Protein AF-0000000080867853 (afdb_homodimer)

pLDDT: mean 93.8, std 9.46, range [28.44, 98.94]

Structure (mmCIF, N/CA/C/O backbone):
data_AF-0000000080867853-model_v1
#
loop_
_entity.id
_entity.type
_entity.pdbx_description
1 polymer 'Uncharacterized protein'
#
loop_
_atom_site.group_PDB
_atom_site.id
_atom_site.type_symbol
_atom_site.label_atom_id
_atom_site.label_alt_id
_atom_site.label_comp_id
_atom_site.label_asym_id
_atom_site.label_entity_id
_atom_site.label_seq_id
_atom_site.pdbx_PDB_ins_code
_atom_site.Cartn_x
_atom_site.Cartn_y
_atom_site.Cartn_z
_atom_site.occupancy
_atom_site.B_iso_or_equiv
_atom_site.auth_seq_id
_atom_site.auth_comp_id
_atom_site.auth_asym_id
_atom_site.auth_atom_id
_atom_site.pdbx_PDB_model_num
ATOM 1 N N . MET A 1 1 ? -7.555 -0.456 -36.875 1 28.44 1 MET A N 1
ATOM 2 C CA . MET A 1 1 ? -8.031 -1.056 -35.625 1 28.44 1 MET A CA 1
ATOM 3 C C . MET A 1 1 ? -8.984 -2.209 -35.906 1 28.44 1 MET A C 1
ATOM 5 O O . MET A 1 1 ? -10.133 -1.988 -36.312 1 28.44 1 MET A O 1
ATOM 9 N N . SER A 1 2 ? -8.445 -3.26 -36.438 1 34.44 2 SER A N 1
ATOM 10 C CA . SER A 1 2 ? -9.359 -4.312 -36.844 1 34.44 2 SER A CA 1
ATOM 11 C C . SER A 1 2 ? -10.375 -4.637 -35.75 1 34.44 2 SER A C 1
ATOM 13 O O . SER A 1 2 ? -10 -4.891 -34.625 1 34.44 2 SER A O 1
ATOM 15 N N . GLU A 1 3 ? -11.438 -4.09 -35.719 1 41.84 3 GLU A N 1
ATOM 16 C CA . GLU A 1 3 ? -12.648 -4.43 -34.969 1 41.84 3 GLU A CA 1
ATOM 17 C C . GLU A 1 3 ? -12.828 -5.941 -34.875 1 41.84 3 GLU A C 1
ATOM 19 O O . GLU A 1 3 ? -13.406 -6.555 -35.781 1 41.84 3 GLU A O 1
ATOM 24 N N . GLU A 1 4 ? -11.781 -6.727 -34.75 1 46.28 4 GLU A N 1
ATOM 25 C CA . GLU A 1 4 ? -11.977 -8.172 -34.781 1 46.28 4 GLU A CA 1
ATOM 26 C C . GLU A 1 4 ? -13.109 -8.602 -33.875 1 46.28 4 GLU A C 1
ATOM 28 O O . GLU A 1 4 ? -13.094 -8.312 -32.656 1 46.28 4 GLU A O 1
ATOM 33 N N . SER A 1 5 ? -14.242 -8.789 -34.469 1 59.56 5 SER A N 1
ATOM 34 C CA . SER A 1 5 ? -15.578 -9.25 -34.094 1 59.56 5 SER A CA 1
ATOM 35 C C . SER A 1 5 ? -15.516 -10.578 -33.344 1 59.56 5 SER A C 1
ATOM 37 O O . SER A 1 5 ? -14.977 -11.562 -33.844 1 59.56 5 SER A O 1
ATOM 39 N N . HIS A 1 6 ? -15.414 -10.516 -32 1 72.38 6 HIS A N 1
ATOM 40 C CA . HIS A 1 6 ? -15.602 -11.727 -31.203 1 72.38 6 HIS A CA 1
ATOM 41 C C . HIS A 1 6 ? -16.812 -12.523 -31.703 1 72.38 6 HIS A C 1
ATOM 43 O O . HIS A 1 6 ? -17.875 -11.953 -31.953 1 72.38 6 HIS A O 1
ATOM 49 N N . LYS A 1 7 ? -16.641 -13.688 -32.031 1 72.12 7 LYS A N 1
ATOM 50 C CA . LYS A 1 7 ? -17.703 -14.531 -32.594 1 72.12 7 LYS A CA 1
ATOM 51 C C . LYS A 1 7 ? -18.828 -14.734 -31.594 1 72.12 7 LYS A C 1
ATOM 53 O O . LYS A 1 7 ? -20 -14.742 -31.953 1 72.12 7 LYS A O 1
ATOM 58 N N . ASP A 1 8 ? -18.469 -14.711 -30.375 1 89.38 8 ASP A N 1
ATOM 59 C CA . ASP A 1 8 ? -19.453 -14.867 -29.312 1 89.38 8 ASP A CA 1
ATOM 60 C C . ASP A 1 8 ? -20.047 -13.516 -28.891 1 89.38 8 ASP A C 1
ATOM 62 O O . ASP A 1 8 ? -19.297 -12.609 -28.516 1 89.38 8 ASP A O 1
ATOM 66 N N . PRO A 1 9 ? -21.391 -13.312 -29.047 1 93.88 9 PRO A N 1
ATOM 67 C CA . PRO A 1 9 ? -22.047 -12.031 -28.766 1 93.88 9 PRO A CA 1
ATOM 68 C C . PRO A 1 9 ? -21.766 -11.523 -27.344 1 93.88 9 PRO A C 1
ATOM 70 O O . PRO A 1 9 ? -21.609 -10.32 -27.141 1 93.88 9 PRO A O 1
ATOM 73 N N . ALA A 1 10 ? -21.828 -12.453 -26.359 1 95.5 10 ALA A N 1
ATOM 74 C CA . ALA A 1 10 ? -21.547 -12.055 -24.984 1 95.5 10 ALA A CA 1
ATOM 75 C C . ALA A 1 10 ? -20.156 -11.477 -24.844 1 95.5 10 ALA A C 1
ATOM 77 O O . ALA A 1 10 ? -19.953 -10.477 -24.156 1 95.5 10 ALA A O 1
ATOM 78 N N . THR A 1 11 ? -19.188 -12.031 -25.484 1 96.5 11 THR A N 1
ATOM 79 C CA . THR A 1 11 ? -17.812 -11.555 -25.469 1 96.5 11 THR A CA 1
ATOM 80 C C . THR A 1 11 ? -17.703 -10.203 -26.172 1 96.5 11 THR A C 1
ATOM 82 O O . THR A 1 11 ? -17 -9.305 -25.703 1 96.5 11 THR A O 1
ATOM 85 N N . ALA A 1 12 ? -18.344 -10.086 -27.281 1 96.12 12 ALA A N 1
ATOM 86 C CA . ALA A 1 12 ? -18.328 -8.82 -28.031 1 96.12 12 ALA A CA 1
ATOM 87 C C . ALA A 1 12 ? -18.922 -7.691 -27.188 1 96.12 12 ALA A C 1
ATOM 89 O O . ALA A 1 12 ? -18.375 -6.582 -27.156 1 96.12 12 ALA A O 1
ATOM 90 N N . ALA A 1 13 ? -20.078 -8.016 -26.547 1 97.12 13 ALA A N 1
ATOM 91 C CA . ALA A 1 13 ? -20.719 -7.027 -25.688 1 97.12 13 ALA A CA 1
ATOM 92 C C . ALA A 1 13 ? -19.797 -6.625 -24.547 1 97.12 13 ALA A C 1
ATOM 94 O O . ALA A 1 13 ? -19.703 -5.445 -24.203 1 97.12 13 ALA A O 1
ATOM 95 N N . ALA A 1 14 ? -19.141 -7.582 -23.891 1 97.69 14 ALA A N 1
ATOM 96 C CA . ALA A 1 14 ? -18.188 -7.32 -22.812 1 97.69 14 ALA A CA 1
ATOM 97 C C . ALA A 1 14 ? -17.047 -6.434 -23.281 1 97.69 14 ALA A C 1
ATOM 99 O O . ALA A 1 14 ? -16.688 -5.453 -22.625 1 97.69 14 ALA A O 1
ATOM 100 N N . ALA A 1 15 ? -16.516 -6.742 -24.422 1 97 15 ALA A N 1
ATOM 101 C CA . ALA A 1 15 ? -15.398 -5.98 -24.984 1 97 15 ALA A CA 1
ATOM 102 C C . ALA A 1 15 ? -15.781 -4.52 -25.188 1 97 15 ALA A C 1
ATOM 104 O O . ALA A 1 15 ? -15.023 -3.613 -24.844 1 97 15 ALA A O 1
ATOM 105 N N . ALA A 1 16 ? -16.922 -4.32 -25.781 1 97.12 16 ALA A N 1
ATOM 106 C CA . ALA A 1 16 ? -17.391 -2.969 -26.078 1 97.12 16 ALA A CA 1
ATOM 107 C C . ALA A 1 16 ? -17.609 -2.178 -24.781 1 97.12 16 ALA A C 1
ATOM 109 O O . ALA A 1 16 ? -17.203 -1.018 -24.688 1 97.12 16 ALA A O 1
ATOM 110 N N . SER A 1 17 ? -18.266 -2.812 -23.828 1 97.88 17 SER A N 1
ATOM 111 C CA . SER A 1 17 ? -18.547 -2.16 -22.562 1 97.88 17 SER A CA 1
ATOM 112 C C . SER A 1 17 ? -17.266 -1.803 -21.828 1 97.88 17 SER A C 1
ATOM 114 O O . SER A 1 17 ? -17.125 -0.694 -21.297 1 97.88 17 SER A O 1
ATOM 116 N N . LEU A 1 18 ? -16.344 -2.689 -21.766 1 98.5 18 LEU A N 1
ATOM 117 C CA . LEU A 1 18 ? -15.078 -2.486 -21.062 1 98.5 18 LEU A CA 1
ATOM 118 C C . LEU A 1 18 ? -14.258 -1.398 -21.75 1 98.5 18 LEU A C 1
ATOM 120 O O . LEU A 1 18 ? -13.672 -0.544 -21.078 1 98.5 18 LEU A O 1
ATOM 124 N N . ARG A 1 19 ? -14.227 -1.404 -23.031 1 98 19 ARG A N 1
ATOM 125 C CA . ARG A 1 19 ? -13.508 -0.368 -23.766 1 98 19 ARG A CA 1
ATOM 126 C C . ARG A 1 19 ? -14.117 1.007 -23.516 1 98 19 ARG A C 1
ATOM 128 O O . ARG A 1 19 ? -13.391 1.991 -23.359 1 98 19 ARG A O 1
ATOM 135 N N . GLY A 1 20 ? -15.453 1.024 -23.562 1 98.31 20 GLY A N 1
ATOM 136 C CA . GLY A 1 20 ? -16.125 2.27 -23.234 1 98.31 20 GLY A CA 1
ATOM 137 C C . GLY A 1 20 ? -15.781 2.795 -21.844 1 98.31 20 GLY A C 1
ATOM 138 O O . GLY A 1 20 ? -15.508 3.986 -21.688 1 98.31 20 GLY A O 1
ATOM 139 N N . ALA A 1 21 ? -15.789 1.924 -20.844 1 98.69 21 ALA A N 1
ATOM 140 C CA . ALA A 1 21 ? -15.445 2.301 -19.469 1 98.69 21 ALA A CA 1
ATOM 141 C C . ALA A 1 21 ? -14.008 2.799 -19.375 1 98.69 21 ALA A C 1
ATOM 143 O O . ALA A 1 21 ? -13.727 3.771 -18.672 1 98.69 21 ALA A O 1
ATOM 144 N N . TRP A 1 22 ? -13.102 2.133 -20.094 1 98.62 22 TRP A N 1
ATOM 145 C CA . TRP A 1 22 ? -11.695 2.531 -20.125 1 98.62 22 TRP A CA 1
ATOM 146 C C . TRP A 1 22 ? -11.539 3.93 -20.703 1 98.62 22 TRP A C 1
ATOM 148 O O . TRP A 1 22 ? -10.797 4.754 -20.172 1 98.62 22 TRP A O 1
ATOM 158 N N . ASN A 1 23 ? -12.203 4.16 -21.781 1 98.25 23 ASN A N 1
ATOM 159 C CA . ASN A 1 23 ? -12.148 5.477 -22.406 1 98.25 23 ASN A CA 1
ATOM 160 C C . ASN A 1 23 ? -12.672 6.566 -21.484 1 98.25 23 ASN A C 1
ATOM 162 O O . ASN A 1 23 ? -12.102 7.656 -21.422 1 98.25 23 ASN A O 1
ATOM 166 N N . ASP A 1 24 ? -13.742 6.27 -20.828 1 98.5 24 ASP A N 1
ATOM 167 C CA . ASP A 1 24 ? -14.297 7.219 -19.859 1 98.5 24 ASP A CA 1
ATOM 168 C C . ASP A 1 24 ? -13.305 7.504 -18.734 1 98.5 24 ASP A C 1
ATOM 170 O O . ASP A 1 24 ? -13.164 8.648 -18.297 1 98.5 24 ASP A O 1
ATOM 174 N N . LEU A 1 25 ? -12.703 6.473 -18.266 1 98.69 25 LEU A N 1
ATOM 175 C CA . LEU A 1 25 ? -11.672 6.617 -17.234 1 98.69 25 LEU A CA 1
ATOM 176 C C . LEU A 1 25 ? -10.562 7.559 -17.703 1 98.69 25 LEU A C 1
ATOM 178 O O . LEU A 1 25 ? -10.18 8.477 -16.984 1 98.69 25 LEU A O 1
ATOM 182 N N . LEU A 1 26 ? -10.07 7.402 -18.922 1 98.12 26 LEU A N 1
ATOM 183 C CA . LEU A 1 26 ? -9 8.242 -19.453 1 98.12 26 LEU A CA 1
ATOM 184 C C . LEU A 1 26 ? -9.461 9.688 -19.594 1 98.12 26 LEU A C 1
ATOM 186 O O . LEU A 1 26 ? -8.688 10.617 -19.359 1 98.12 26 LEU A O 1
ATOM 190 N N . THR A 1 27 ? -10.688 9.812 -20.016 1 98.06 27 THR A N 1
ATOM 191 C CA . THR A 1 27 ? -11.25 11.156 -20.125 1 98.06 27 THR A CA 1
ATOM 192 C C . THR A 1 27 ? -11.258 11.859 -18.766 1 98.06 27 THR A C 1
ATOM 194 O O . THR A 1 27 ? -10.836 13.016 -18.672 1 98.06 27 THR A O 1
ATOM 197 N N . GLN A 1 28 ? -11.703 11.164 -17.766 1 98.31 28 GLN A N 1
ATOM 198 C CA . GLN A 1 28 ? -11.758 11.727 -16.422 1 98.31 28 GLN A CA 1
ATOM 199 C C . GLN A 1 28 ? -10.352 12.031 -15.898 1 98.31 28 GLN A C 1
ATOM 201 O O . GLN A 1 28 ? -10.141 13.031 -15.211 1 98.31 28 GLN A O 1
ATOM 206 N N . LEU A 1 29 ? -9.398 11.211 -16.234 1 98.56 29 LEU A N 1
ATOM 207 C CA . LEU A 1 29 ? -8.016 11.484 -15.867 1 98.56 29 LEU A CA 1
ATOM 208 C C . LEU A 1 29 ? -7.504 12.75 -16.531 1 98.56 29 LEU A C 1
ATOM 210 O O . LEU A 1 29 ? -6.781 13.539 -15.914 1 98.56 29 LEU A O 1
ATOM 214 N N . GLY A 1 30 ? -7.852 12.891 -17.781 1 97.56 30 GLY A N 1
ATOM 215 C CA . GLY A 1 30 ? -7.516 14.125 -18.484 1 97.56 30 GLY A CA 1
ATOM 216 C C . GLY A 1 30 ? -8.102 15.359 -17.828 1 97.56 30 GLY A C 1
ATOM 217 O O . GLY A 1 30 ? -7.43 16.391 -17.719 1 97.56 30 GLY A O 1
ATOM 218 N N . GLU A 1 31 ? -9.297 15.227 -17.359 1 98.12 31 GLU A N 1
ATOM 219 C CA . GLU A 1 31 ? -9.953 16.344 -16.688 1 98.12 31 GLU A CA 1
ATOM 220 C C . GLU A 1 31 ? -9.266 16.656 -15.359 1 98.12 31 GLU A C 1
ATOM 222 O O . GLU A 1 31 ? -9.141 17.828 -14.984 1 98.12 31 GLU A O 1
ATOM 227 N N . ALA A 1 32 ? -8.898 15.633 -14.672 1 98.5 32 ALA A N 1
ATOM 228 C CA . ALA A 1 32 ? -8.141 15.836 -13.445 1 98.5 32 ALA A CA 1
ATOM 229 C C . ALA A 1 32 ? -6.836 16.578 -13.719 1 98.5 32 ALA A C 1
ATOM 231 O O . ALA A 1 32 ? -6.5 17.531 -13.023 1 98.5 32 ALA A O 1
ATOM 232 N N . ARG A 1 33 ? -6.129 16.141 -14.719 1 98.25 33 ARG A N 1
ATOM 233 C CA . ARG A 1 33 ? -4.863 16.766 -15.094 1 98.25 33 ARG A CA 1
ATOM 234 C C . ARG A 1 33 ? -5.07 18.219 -15.508 1 98.25 33 ARG A C 1
ATOM 236 O O . ARG A 1 33 ? -4.262 19.078 -15.18 1 98.25 33 ARG A O 1
ATOM 243 N N . ASN A 1 34 ? -6.133 18.516 -16.25 1 97.81 34 ASN A N 1
ATOM 244 C CA . ASN A 1 34 ? -6.434 19.891 -16.672 1 97.81 34 ASN A CA 1
ATOM 245 C C . ASN A 1 34 ? -6.551 20.828 -15.469 1 97.81 34 ASN A C 1
ATOM 247 O O . ASN A 1 34 ? -6.191 22 -15.57 1 97.81 34 ASN A O 1
ATOM 251 N N . ALA A 1 35 ? -6.961 20.297 -14.398 1 97.88 35 ALA A N 1
ATOM 252 C CA . ALA A 1 35 ? -7.172 21.109 -13.203 1 97.88 35 ALA A CA 1
ATOM 253 C C . ALA A 1 35 ? -5.844 21.516 -12.578 1 97.88 35 ALA A C 1
ATOM 255 O O . ALA A 1 35 ? -5.805 22.359 -11.68 1 97.88 35 ALA A O 1
ATOM 256 N N . ILE A 1 36 ? -4.773 20.984 -13.062 1 97.5 36 ILE A N 1
ATOM 257 C CA . ILE A 1 36 ? -3.443 21.328 -12.578 1 97.5 36 ILE A CA 1
ATOM 258 C C . ILE A 1 36 ? -2.932 22.562 -13.336 1 97.5 36 ILE A C 1
ATOM 260 O O . ILE A 1 36 ? -2.26 23.422 -12.758 1 97.5 36 ILE A O 1
ATOM 264 N N . ASP A 1 37 ? -3.312 22.625 -14.562 1 93.56 37 ASP A N 1
ATOM 265 C CA . ASP A 1 37 ? -2.721 23.625 -15.453 1 93.56 37 ASP A CA 1
ATOM 266 C C . ASP A 1 37 ? -3.666 24.797 -15.664 1 93.56 37 ASP A C 1
ATOM 268 O O . ASP A 1 37 ? -3.242 25.875 -16.094 1 93.56 37 ASP A O 1
ATOM 272 N N . ASP A 1 38 ? -4.922 24.656 -15.391 1 93.06 38 ASP A N 1
ATOM 273 C CA . ASP A 1 38 ? -5.93 25.656 -15.734 1 93.06 38 ASP A CA 1
ATOM 274 C C . ASP A 1 38 ? -6.305 26.5 -14.523 1 93.06 38 ASP A C 1
ATOM 276 O O . ASP A 1 38 ? -7.035 26.047 -13.641 1 93.06 38 ASP A O 1
ATOM 280 N N . PRO A 1 39 ? -5.91 27.75 -14.5 1 90.06 39 PRO A N 1
ATOM 281 C CA . PRO A 1 39 ? -6.242 28.594 -13.359 1 90.06 39 PRO A CA 1
ATOM 282 C C . PRO A 1 39 ? -7.75 28.75 -13.148 1 90.06 39 PRO A C 1
ATOM 284 O O . PRO A 1 39 ? -8.195 29.031 -12.031 1 90.06 39 PRO A O 1
ATOM 287 N N . GLU A 1 40 ? -8.555 28.484 -14.18 1 93.12 40 GLU A N 1
ATOM 288 C CA . GLU A 1 40 ? -10.008 28.609 -14.07 1 93.12 40 GLU A CA 1
ATOM 289 C C . GLU A 1 40 ? -10.602 27.469 -13.25 1 93.12 40 GLU A C 1
ATOM 291 O O . GLU A 1 40 ? -11.758 27.531 -12.836 1 93.12 40 GLU A O 1
ATOM 296 N N . LEU A 1 41 ? -9.797 26.484 -13.039 1 95.69 41 LEU A N 1
ATOM 297 C CA . LEU A 1 41 ? -10.219 25.359 -12.219 1 95.69 41 LEU A CA 1
ATOM 298 C C . LEU A 1 41 ? -9.547 25.391 -10.852 1 95.69 41 LEU A C 1
ATOM 300 O O . LEU A 1 41 ? -9.312 24.344 -10.25 1 95.69 41 LEU A O 1
ATOM 304 N N . TRP A 1 42 ? -9.195 26.594 -10.414 1 94.69 42 TRP A N 1
ATOM 305 C CA . TRP A 1 42 ? -8.773 26.922 -9.055 1 94.69 42 TRP A CA 1
ATOM 306 C C . TRP A 1 42 ? -7.406 26.328 -8.742 1 94.69 42 TRP A C 1
ATOM 308 O O . TRP A 1 42 ? -7.148 25.922 -7.609 1 94.69 42 TRP A O 1
ATOM 318 N N . ALA A 1 43 ? -6.598 26.141 -9.75 1 95.62 43 ALA A N 1
ATOM 319 C CA . ALA A 1 43 ? -5.234 25.672 -9.508 1 95.62 43 ALA A CA 1
ATOM 320 C C . ALA A 1 43 ? -4.43 26.719 -8.734 1 95.62 43 ALA A C 1
ATOM 322 O O . ALA A 1 43 ? -4.652 27.922 -8.891 1 95.62 43 ALA A O 1
ATOM 323 N N . PRO A 1 44 ? -3.518 26.203 -7.82 1 95.88 44 PRO A N 1
ATOM 324 C CA . PRO A 1 44 ? -2.609 27.172 -7.199 1 95.88 44 PRO A CA 1
ATOM 325 C C . PRO A 1 44 ? -1.73 27.891 -8.219 1 95.88 44 PRO A C 1
ATOM 327 O O . PRO A 1 44 ? -1.577 27.422 -9.352 1 95.88 44 PRO A O 1
ATOM 330 N N . PRO A 1 45 ? -1.158 29.094 -7.773 1 93.88 45 PRO A N 1
ATOM 331 C CA . PRO A 1 45 ? -0.268 29.812 -8.695 1 93.88 45 PRO A CA 1
ATOM 332 C C . PRO A 1 45 ? 0.854 28.922 -9.234 1 93.88 45 PRO A C 1
ATOM 334 O O . PRO A 1 45 ? 1.495 28.203 -8.469 1 93.88 45 PRO A O 1
ATOM 337 N N . ALA A 1 46 ? 1.106 29.078 -10.516 1 95.38 46 ALA A N 1
ATOM 338 C CA . ALA A 1 46 ? 2.027 28.172 -11.203 1 95.38 46 ALA A CA 1
ATOM 339 C C . ALA A 1 46 ? 3.479 28.562 -10.945 1 95.38 46 ALA A C 1
ATOM 341 O O . ALA A 1 46 ? 3.803 29.75 -10.883 1 95.38 46 ALA A O 1
ATOM 342 N N . SER A 1 47 ? 4.309 27.766 -10.695 1 96.19 47 SER A N 1
ATOM 343 C CA . SER A 1 47 ? 5.766 27.734 -10.695 1 96.19 47 SER A CA 1
ATOM 344 C C . SER A 1 47 ? 6.285 26.359 -11.117 1 96.19 47 SER A C 1
ATOM 346 O O . SER A 1 47 ? 5.527 25.391 -11.164 1 96.19 47 SER A O 1
ATOM 348 N N . PRO A 1 48 ? 7.543 26.281 -11.562 1 97.56 48 PRO A N 1
ATOM 349 C CA . PRO A 1 48 ? 8.031 24.969 -11.969 1 97.56 48 PRO A CA 1
ATOM 350 C C . PRO A 1 48 ? 7.785 23.891 -10.906 1 97.56 48 PRO A C 1
ATOM 352 O O . PRO A 1 48 ? 7.27 22.812 -11.227 1 97.56 48 PRO A O 1
ATOM 355 N N . ARG A 1 49 ? 8.055 24.109 -9.672 1 97.62 49 ARG A N 1
ATOM 356 C CA . ARG A 1 49 ? 7.883 23.109 -8.617 1 97.62 49 ARG A CA 1
ATOM 357 C C . ARG A 1 49 ? 6.402 22.844 -8.352 1 97.62 49 ARG A C 1
ATOM 359 O O . ARG A 1 49 ? 5.996 21.703 -8.164 1 97.62 49 ARG A O 1
ATOM 366 N N . THR A 1 50 ? 5.598 23.891 -8.305 1 97.56 50 THR A N 1
ATOM 367 C CA . THR A 1 50 ? 4.172 23.719 -8.062 1 97.56 50 THR A CA 1
ATOM 368 C C . THR A 1 50 ? 3.537 22.844 -9.141 1 97.56 50 THR A C 1
ATOM 370 O O . THR A 1 50 ? 2.742 21.953 -8.828 1 97.56 50 THR A O 1
ATOM 373 N N . LEU A 1 51 ? 3.949 23.094 -10.383 1 98.19 51 LEU A N 1
ATOM 374 C CA . LEU A 1 51 ? 3.416 22.297 -11.477 1 98.19 51 LEU A CA 1
ATOM 375 C C . LEU A 1 51 ? 3.879 20.844 -11.367 1 98.19 51 LEU A C 1
ATOM 377 O O . LEU A 1 51 ? 3.076 19.922 -11.516 1 98.19 51 LEU A O 1
ATOM 381 N N . ALA A 1 52 ? 5.168 20.656 -11.109 1 98.5 52 ALA A N 1
ATOM 382 C CA . ALA A 1 52 ? 5.699 19.312 -10.945 1 98.5 52 ALA A CA 1
ATOM 383 C C . ALA A 1 52 ? 4.938 18.547 -9.867 1 98.5 52 ALA A C 1
ATOM 385 O O . ALA A 1 52 ? 4.512 17.406 -10.078 1 98.5 52 ALA A O 1
ATOM 386 N N . GLU A 1 53 ? 4.723 19.188 -8.758 1 98.12 53 GLU A N 1
ATOM 387 C CA . GLU A 1 53 ? 4 18.578 -7.641 1 98.12 53 GLU A CA 1
ATOM 388 C C . GLU A 1 53 ? 2.535 18.344 -7.996 1 98.12 53 GLU A C 1
ATOM 390 O O . GLU A 1 53 ? 1.921 17.391 -7.512 1 98.12 53 GLU A O 1
ATOM 395 N N . GLY A 1 54 ? 2.002 19.203 -8.797 1 98.5 54 GLY A N 1
ATOM 396 C CA . GLY A 1 54 ? 0.628 19.031 -9.242 1 98.5 54 GLY A CA 1
ATOM 397 C C . GLY A 1 54 ? 0.413 17.766 -10.047 1 98.5 54 GLY A C 1
ATOM 398 O O . GLY A 1 54 ? -0.573 17.062 -9.844 1 98.5 54 GLY A O 1
ATOM 399 N N . TYR A 1 55 ? 1.318 17.516 -11 1 98.62 55 TYR A N 1
ATOM 400 C CA . TYR A 1 55 ? 1.21 16.297 -11.797 1 98.62 55 TYR A CA 1
ATOM 401 C C . TYR A 1 55 ? 1.37 15.062 -10.922 1 98.62 55 TYR A C 1
ATOM 403 O O . TYR A 1 55 ? 0.65 14.07 -11.094 1 98.62 55 TYR A O 1
ATOM 411 N N . ARG A 1 56 ? 2.289 15.109 -9.984 1 98 56 ARG A N 1
ATOM 412 C CA . ARG A 1 56 ? 2.426 14.023 -9.016 1 98 56 ARG A CA 1
ATOM 413 C C . ARG A 1 56 ? 1.162 13.875 -8.172 1 98 56 ARG A C 1
ATOM 415 O O . ARG A 1 56 ? 0.762 12.766 -7.828 1 98 56 ARG A O 1
ATOM 422 N N . TYR A 1 57 ? 0.573 15.023 -7.863 1 98.25 57 TYR A N 1
ATOM 423 C CA . TYR A 1 57 ? -0.658 15.094 -7.082 1 98.25 57 TYR A CA 1
ATOM 424 C C . TYR A 1 57 ? -1.773 14.305 -7.762 1 98.25 57 TYR A C 1
ATOM 426 O O . TYR A 1 57 ? -2.447 13.492 -7.121 1 98.25 57 TYR A O 1
ATOM 434 N N . VAL A 1 58 ? -1.967 14.453 -9.047 1 98.69 58 VAL A N 1
ATOM 435 C CA . VAL A 1 58 ? -2.984 13.734 -9.812 1 98.69 58 VAL A CA 1
ATOM 436 C C . VAL A 1 58 ? -2.678 12.242 -9.812 1 98.69 58 VAL A C 1
ATOM 438 O O . VAL A 1 58 ? -3.572 11.422 -9.609 1 98.69 58 VAL A O 1
ATOM 441 N N . LEU A 1 59 ? -1.431 11.891 -9.992 1 98.62 59 LEU A N 1
ATOM 442 C CA . LEU A 1 59 ? -1.026 10.492 -9.992 1 98.62 59 LEU A CA 1
ATOM 443 C C . LEU A 1 59 ? -1.247 9.852 -8.625 1 98.62 59 LEU A C 1
ATOM 445 O O . LEU A 1 59 ? -1.59 8.672 -8.531 1 98.62 59 LEU A O 1
ATOM 449 N N . GLY A 1 60 ? -0.986 10.656 -7.582 1 97.88 60 GLY A N 1
ATOM 450 C CA . GLY A 1 60 ? -1.276 10.188 -6.238 1 97.88 60 GLY A CA 1
ATOM 451 C C . GLY A 1 60 ? -2.74 9.852 -6.027 1 97.88 60 GLY A C 1
ATOM 452 O O . GLY A 1 60 ? -3.068 8.805 -5.457 1 97.88 60 GLY A O 1
ATOM 453 N N . TYR A 1 61 ? -3.629 10.727 -6.492 1 98.38 61 TYR A N 1
ATOM 454 C CA . TYR A 1 61 ? -5.059 10.445 -6.383 1 98.38 61 TYR A CA 1
ATOM 455 C C . TYR A 1 61 ? -5.441 9.234 -7.215 1 98.38 61 TYR A C 1
ATOM 457 O O . TYR A 1 61 ? -6.293 8.438 -6.809 1 98.38 61 TYR A O 1
ATOM 465 N N . LEU A 1 62 ? -4.84 9.148 -8.406 1 98.69 62 LEU A N 1
ATOM 466 C CA . LEU A 1 62 ? -5.098 7.973 -9.219 1 98.69 62 LEU A CA 1
ATOM 467 C C . LEU A 1 62 ? -4.711 6.699 -8.469 1 98.69 62 LEU A C 1
ATOM 469 O O . LEU A 1 62 ? -5.48 5.734 -8.445 1 98.69 62 LEU A O 1
ATOM 473 N N . TYR A 1 63 ? -3.535 6.707 -7.871 1 97.75 63 TYR A N 1
ATOM 474 C CA . TYR A 1 63 ? -3.057 5.582 -7.074 1 97.75 63 TYR A CA 1
ATOM 475 C C . TYR A 1 63 ? -4.055 5.223 -5.984 1 97.75 63 TYR A C 1
ATOM 477 O O . TYR A 1 63 ? -4.441 4.059 -5.844 1 97.75 63 TYR A O 1
ATOM 485 N N . GLY A 1 64 ? -4.504 6.184 -5.211 1 96.81 64 GLY A N 1
ATOM 486 C CA . GLY A 1 64 ? -5.48 5.965 -4.156 1 96.81 64 GLY A CA 1
ATOM 487 C C . GLY A 1 64 ? -6.824 5.492 -4.68 1 96.81 64 GLY A C 1
ATOM 488 O O . GLY A 1 64 ? -7.473 4.648 -4.059 1 96.81 64 GLY A O 1
ATOM 489 N N . SER A 1 65 ? -7.277 6.047 -5.824 1 98 65 SER A N 1
ATOM 490 C CA . SER A 1 65 ? -8.57 5.684 -6.406 1 98 65 SER A CA 1
ATOM 491 C C . SER A 1 65 ? -8.57 4.23 -6.875 1 98 65 SER A C 1
ATOM 493 O O . SER A 1 65 ? -9.586 3.539 -6.758 1 98 65 SER A O 1
ATOM 495 N N . ILE A 1 66 ? -7.441 3.805 -7.402 1 97.94 66 ILE A N 1
ATOM 496 C CA . ILE A 1 66 ? -7.328 2.41 -7.816 1 97.94 66 ILE A CA 1
ATOM 497 C C . ILE A 1 66 ? -7.449 1.501 -6.594 1 97.94 66 ILE A C 1
ATOM 499 O O . ILE A 1 66 ? -8.211 0.531 -6.609 1 97.94 66 ILE A O 1
ATOM 503 N N . ALA A 1 67 ? -6.762 1.837 -5.539 1 96.5 67 ALA A N 1
ATOM 504 C CA . ALA A 1 67 ? -6.785 1.027 -4.324 1 96.5 67 ALA A CA 1
ATOM 505 C C . ALA A 1 67 ? -8.195 0.958 -3.742 1 96.5 67 ALA A C 1
ATOM 507 O O . ALA A 1 67 ? -8.648 -0.106 -3.311 1 96.5 67 ALA A O 1
ATOM 508 N N . ARG A 1 68 ? -8.883 2.045 -3.756 1 96.25 68 ARG A N 1
ATOM 509 C CA . ARG A 1 68 ? -10.211 2.127 -3.148 1 96.25 68 ARG A CA 1
ATOM 510 C C . ARG A 1 68 ? -11.25 1.416 -4.008 1 96.25 68 ARG A C 1
ATOM 512 O O . ARG A 1 68 ? -12.227 0.877 -3.486 1 96.25 68 ARG A O 1
ATOM 519 N N . SER A 1 69 ? -11.023 1.444 -5.344 1 97.12 69 SER A N 1
ATOM 520 C CA . SER A 1 69 ? -12.094 1.008 -6.238 1 97.12 69 SER A CA 1
ATOM 521 C C . SER A 1 69 ? -11.898 -0.444 -6.664 1 97.12 69 SER A C 1
ATOM 523 O O . SER A 1 69 ? -12.867 -1.152 -6.938 1 97.12 69 SER A O 1
ATOM 525 N N . LEU A 1 70 ? -10.633 -0.915 -6.773 1 94.81 70 LEU A N 1
ATOM 526 C CA . LEU A 1 70 ? -10.359 -2.275 -7.227 1 94.81 70 LEU A CA 1
ATOM 527 C C . LEU A 1 70 ? -10.273 -3.232 -6.043 1 94.81 70 LEU A C 1
ATOM 529 O O . LEU A 1 70 ? -10.328 -4.449 -6.219 1 94.81 70 LEU A O 1
ATOM 533 N N . GLY A 1 71 ? -10.203 -2.686 -4.844 1 88.81 71 GLY A N 1
ATOM 534 C CA . GLY A 1 71 ? -9.914 -3.504 -3.68 1 88.81 71 GLY A CA 1
ATOM 535 C C . GLY A 1 71 ? -11.156 -3.877 -2.887 1 88.81 71 GLY A C 1
ATOM 536 O O . GLY A 1 71 ? -11.914 -4.762 -3.287 1 88.81 71 GLY A O 1
ATOM 537 N N . PRO A 1 72 ? -11.352 -3.174 -1.794 1 94.75 72 PRO A N 1
ATOM 538 C CA . PRO A 1 72 ? -12.375 -3.592 -0.834 1 94.75 72 PRO A CA 1
ATOM 539 C C . PRO A 1 72 ? -13.789 -3.24 -1.293 1 94.75 72 PRO A C 1
ATOM 541 O O . PRO A 1 72 ? -13.969 -2.332 -2.107 1 94.75 72 PRO A O 1
ATOM 544 N N . SER A 1 73 ? -14.781 -3.953 -0.885 1 96.5 73 SER A N 1
ATOM 545 C CA . SER A 1 73 ? -16.219 -3.713 -1.03 1 96.5 73 SER A CA 1
ATOM 546 C C . SER A 1 73 ? -16.953 -3.916 0.292 1 96.5 73 SER A C 1
ATOM 548 O O . SER A 1 73 ? -16.375 -4.461 1.242 1 96.5 73 SER A O 1
ATOM 550 N N . PRO A 1 74 ? -18.156 -3.408 0.366 1 97.69 74 PRO A N 1
ATOM 551 C CA . PRO A 1 74 ? -18.906 -3.646 1.603 1 97.69 74 PRO A CA 1
ATOM 552 C C . PRO A 1 74 ? -19.062 -5.133 1.916 1 97.69 74 PRO A C 1
ATOM 554 O O . PRO A 1 74 ? -19.172 -5.512 3.086 1 97.69 74 PRO A O 1
ATOM 557 N N . GLU A 1 75 ? -19.016 -6.004 0.907 1 97.5 75 GLU A N 1
ATOM 558 C CA . GLU A 1 75 ? -19.156 -7.441 1.102 1 97.5 75 GLU A CA 1
ATOM 559 C C . GLU A 1 75 ? -17.828 -8.078 1.519 1 97.5 75 GLU A C 1
ATOM 561 O O . GLU A 1 75 ? -17.812 -9.117 2.18 1 97.5 75 GLU A O 1
ATOM 566 N N . ASN A 1 76 ? -16.797 -7.5 1.093 1 96.06 76 ASN A N 1
ATOM 567 C CA . ASN A 1 76 ? -15.438 -7.91 1.43 1 96.06 76 ASN A CA 1
ATOM 568 C C . ASN A 1 76 ? -14.578 -6.719 1.854 1 96.06 76 ASN A C 1
ATOM 570 O O . ASN A 1 76 ? -13.625 -6.359 1.168 1 96.06 76 ASN A O 1
ATOM 574 N N . PRO A 1 77 ? -14.906 -6.211 3.029 1 97.25 77 PRO A N 1
ATOM 575 C CA . PRO A 1 77 ? -14.172 -5.016 3.461 1 97.25 77 PRO A CA 1
ATOM 576 C C . PRO A 1 77 ? -12.75 -5.324 3.908 1 97.25 77 PRO A C 1
ATOM 578 O O . PRO A 1 77 ? -12.484 -6.402 4.453 1 97.25 77 PRO A O 1
ATOM 581 N N . TYR A 1 78 ? -11.883 -4.488 3.66 1 96.94 78 TYR A N 1
ATOM 582 C CA . TYR A 1 78 ? -10.562 -4.406 4.285 1 96.94 78 TYR A CA 1
ATOM 583 C C . TYR A 1 78 ? -10.016 -2.988 4.207 1 96.94 78 TYR A C 1
ATOM 585 O O . TYR A 1 78 ? -10.438 -2.193 3.367 1 96.94 78 TYR A O 1
ATOM 593 N N . PHE A 1 79 ? -9.172 -2.688 5.078 1 96.88 79 PHE A N 1
ATOM 594 C CA . PHE A 1 79 ? -8.641 -1.33 5.164 1 96.88 79 PHE A CA 1
ATOM 595 C C . PHE A 1 79 ? -7.66 -1.058 4.031 1 96.88 79 PHE A C 1
ATOM 597 O O . PHE A 1 79 ? -6.824 -1.905 3.709 1 96.88 79 PHE A O 1
ATOM 604 N N . VAL A 1 80 ? -7.809 0.075 3.402 1 96.19 80 VAL A N 1
ATOM 605 C CA . VAL A 1 80 ? -6.824 0.627 2.48 1 96.19 80 VAL A CA 1
ATOM 606 C C . VAL A 1 80 ? -6.359 1.994 2.977 1 96.19 80 VAL A C 1
ATOM 608 O O . VAL A 1 80 ? -7.031 2.627 3.793 1 96.19 80 VAL A O 1
ATOM 611 N N . ARG A 1 81 ? -5.258 2.391 2.541 1 96 81 ARG A N 1
ATOM 612 C CA . ARG A 1 81 ? -4.754 3.707 2.914 1 96 81 ARG A CA 1
ATOM 613 C C . ARG A 1 81 ? -5.461 4.809 2.129 1 96 81 ARG A C 1
ATOM 615 O O . ARG A 1 81 ? -5.371 4.855 0.9 1 96 81 ARG A O 1
ATOM 622 N N . ALA A 1 82 ? -6.113 5.668 2.828 1 95.12 82 ALA A N 1
ATOM 623 C CA . ALA A 1 82 ? -6.77 6.812 2.203 1 95.12 82 ALA A CA 1
ATOM 624 C C . ALA A 1 82 ? -5.754 7.879 1.803 1 95.12 82 ALA A C 1
ATOM 626 O O . ALA A 1 82 ? -5.926 8.555 0.789 1 95.12 82 ALA A O 1
ATOM 627 N N . ILE A 1 83 ? -4.832 8.094 2.637 1 95.69 83 ILE A N 1
ATOM 628 C CA . ILE A 1 83 ? -3.717 9.016 2.449 1 95.69 83 ILE A CA 1
ATOM 629 C C . ILE A 1 83 ? -2.406 8.32 2.814 1 95.69 83 ILE A C 1
ATOM 631 O O . ILE A 1 83 ? -2.336 7.594 3.807 1 95.69 83 ILE A O 1
ATOM 635 N N . GLN A 1 84 ? -1.452 8.469 2.027 1 94.81 84 GLN A N 1
ATOM 636 C CA . GLN A 1 84 ? -0.122 7.902 2.209 1 94.81 84 GLN A CA 1
ATOM 637 C C . GLN A 1 84 ? 0.933 8.711 1.463 1 94.81 84 GLN A C 1
ATOM 639 O O . GLN A 1 84 ? 0.601 9.648 0.735 1 94.81 84 GLN A O 1
ATOM 644 N N . PRO A 1 85 ? 2.195 8.43 1.585 1 93.31 85 PRO A N 1
ATOM 645 C CA . PRO A 1 85 ? 3.244 9.273 1.005 1 93.31 85 PRO A CA 1
ATOM 646 C C . PRO A 1 85 ? 3.1 9.438 -0.507 1 93.31 85 PRO A C 1
ATOM 648 O O . PRO A 1 85 ? 3.467 10.484 -1.056 1 93.31 85 PRO A O 1
ATOM 651 N N . LEU A 1 86 ? 2.492 8.5 -1.192 1 93.25 86 LEU A N 1
ATOM 652 C CA . LEU A 1 86 ? 2.32 8.578 -2.639 1 93.25 86 LEU A CA 1
ATOM 653 C C . LEU A 1 86 ? 1.106 9.43 -2.998 1 93.25 86 LEU A C 1
ATOM 655 O O . LEU A 1 86 ? 0.963 9.867 -4.145 1 93.25 86 LEU A O 1
ATOM 659 N N . ASN A 1 87 ? 0.24 9.555 -2.074 1 93.56 87 ASN A N 1
ATOM 660 C CA . ASN A 1 87 ? -0.957 10.359 -2.297 1 93.56 87 ASN A CA 1
ATOM 661 C C . ASN A 1 87 ? -1.233 11.297 -1.121 1 93.56 87 ASN A C 1
ATOM 663 O O . ASN A 1 87 ? -2.35 11.328 -0.6 1 93.56 87 ASN A O 1
ATOM 667 N N . ARG A 1 88 ? -0.209 12.055 -0.761 1 95.44 88 ARG A N 1
ATOM 668 C CA . ARG A 1 88 ? -0.453 13.109 0.222 1 95.44 88 ARG A CA 1
ATOM 669 C C . ARG A 1 88 ? -1.474 14.117 -0.296 1 95.44 88 ARG A C 1
ATOM 671 O O . ARG A 1 88 ? -1.474 14.453 -1.481 1 95.44 88 ARG A O 1
ATOM 678 N N . SER A 1 89 ? -2.404 14.484 0.577 1 95.12 89 SER A N 1
ATOM 679 C CA . SER A 1 89 ? -3.486 15.359 0.138 1 95.12 89 SER A CA 1
ATOM 680 C C . SER A 1 89 ? -4.273 15.898 1.326 1 95.12 89 SER A C 1
ATOM 682 O O . SER A 1 89 ? -4.113 15.43 2.453 1 95.12 89 SER A O 1
ATOM 684 N N . THR A 1 90 ? -5.004 16.984 1.117 1 94.06 90 THR A N 1
ATOM 685 C CA . THR A 1 90 ? -6.066 17.469 1.998 1 94.06 90 THR A CA 1
ATOM 686 C C . THR A 1 90 ? -5.488 18 3.301 1 94.06 90 THR A C 1
ATOM 688 O O . THR A 1 90 ? -6.062 17.797 4.375 1 94.06 90 THR A O 1
ATOM 691 N N . ILE A 1 91 ? -4.273 18.562 3.248 1 94.94 91 ILE A N 1
ATOM 692 C CA . ILE A 1 91 ? -3.562 19.047 4.426 1 94.94 91 ILE A CA 1
ATOM 693 C C . ILE A 1 91 ? -3.412 17.922 5.441 1 94.94 91 ILE A C 1
ATOM 695 O O . ILE A 1 91 ? -3.793 18.062 6.605 1 94.94 91 ILE A O 1
ATOM 699 N N . ASP A 1 92 ? -2.848 16.844 4.969 1 96.75 92 ASP A N 1
ATOM 700 C CA . ASP A 1 92 ? -2.725 15.633 5.762 1 96.75 92 ASP A CA 1
ATOM 701 C C . ASP A 1 92 ? -1.782 15.836 6.945 1 96.75 92 ASP A C 1
ATOM 703 O O . ASP A 1 92 ? -1.001 16.797 6.961 1 96.75 92 ASP A O 1
ATOM 707 N N . ASN A 1 93 ? -1.957 15.031 7.961 1 97.69 93 ASN A N 1
ATOM 708 C CA . ASN A 1 93 ? -1.153 14.977 9.18 1 97.69 93 ASN A CA 1
ATOM 709 C C . ASN A 1 93 ? 0.053 14.055 9.016 1 97.69 93 ASN A C 1
ATOM 711 O O . ASN A 1 93 ? -0.101 12.844 8.867 1 97.69 93 ASN A O 1
ATOM 715 N N . ALA A 1 94 ? 1.282 14.586 9.078 1 98.06 94 ALA A N 1
ATOM 716 C CA . ALA A 1 94 ? 2.516 13.82 8.898 1 98.06 94 ALA A CA 1
ATOM 717 C C . ALA A 1 94 ? 2.643 12.734 9.961 1 98.06 94 ALA A C 1
ATOM 719 O O . ALA A 1 94 ? 3.432 11.797 9.805 1 98.06 94 ALA A O 1
ATOM 720 N N . ASP A 1 95 ? 1.846 12.836 11.039 1 98.31 95 ASP A N 1
ATOM 721 C CA . ASP A 1 95 ? 1.919 11.859 12.125 1 98.31 95 ASP A CA 1
ATOM 722 C C . ASP A 1 95 ? 0.912 10.734 11.922 1 98.31 95 ASP A C 1
ATOM 724 O O . ASP A 1 95 ? 0.84 9.805 12.727 1 98.31 95 ASP A O 1
ATOM 728 N N . ALA A 1 96 ? 0.196 10.734 10.867 1 97.31 96 ALA A N 1
ATOM 729 C CA . ALA A 1 96 ? -0.977 9.867 10.805 1 97.31 96 ALA A CA 1
ATOM 730 C C . ALA A 1 96 ? -0.787 8.758 9.781 1 97.31 96 ALA A C 1
ATOM 732 O O . ALA A 1 96 ? -0.058 8.93 8.797 1 97.31 96 ALA A O 1
ATOM 733 N N . ILE A 1 97 ? -1.359 7.617 10.055 1 96.25 97 ILE A N 1
ATOM 734 C CA . ILE A 1 97 ? -1.862 6.734 9.008 1 96.25 97 ILE A CA 1
ATOM 735 C C . ILE A 1 97 ? -3.371 6.918 8.859 1 96.25 97 ILE A C 1
ATOM 737 O O . ILE A 1 97 ? -4.09 7.031 9.852 1 96.25 97 ILE A O 1
ATOM 741 N N . TYR A 1 98 ? -3.838 7.09 7.629 1 96.56 98 TYR A N 1
ATOM 742 C CA . TYR A 1 98 ? -5.258 7.184 7.312 1 96.56 98 TYR A CA 1
ATOM 743 C C . TYR A 1 98 ? -5.754 5.906 6.648 1 96.56 98 TYR A C 1
ATOM 745 O O . TYR A 1 98 ? -5.312 5.555 5.555 1 96.56 98 TYR A O 1
ATOM 753 N N . LEU A 1 99 ? -6.656 5.242 7.301 1 96.75 99 LEU A N 1
ATOM 754 C CA . LEU A 1 99 ? -7.219 4.027 6.719 1 96.75 99 LEU A CA 1
ATOM 755 C C . LEU A 1 99 ? -8.719 4.176 6.496 1 96.75 99 LEU A C 1
ATOM 757 O O . LEU A 1 99 ? -9.391 4.922 7.215 1 96.75 99 LEU A O 1
ATOM 761 N N . THR A 1 100 ? -9.211 3.541 5.504 1 96.94 100 THR A N 1
ATOM 762 C CA . THR A 1 100 ? -10.648 3.498 5.25 1 96.94 100 THR A CA 1
ATOM 763 C C . THR A 1 100 ? -11.062 2.127 4.719 1 96.94 100 THR A C 1
ATOM 765 O O . THR A 1 100 ? -10.281 1.456 4.043 1 96.94 100 THR A O 1
ATOM 768 N N . ALA A 1 101 ? -12.148 1.646 5.074 1 97.75 101 ALA A N 1
ATOM 769 C CA . ALA A 1 101 ? -12.805 0.461 4.531 1 97.75 101 ALA A CA 1
ATOM 770 C C . ALA A 1 101 ? -14.273 0.745 4.211 1 97.75 101 ALA A C 1
ATOM 772 O O . ALA A 1 101 ? -15 1.289 5.043 1 97.75 101 ALA A O 1
ATOM 773 N N . PRO A 1 102 ? -14.68 0.383 3.027 1 98.12 102 PRO A N 1
ATOM 774 C CA . PRO A 1 102 ? -16.094 0.571 2.715 1 98.12 102 PRO A CA 1
ATOM 775 C C . PRO A 1 102 ? -17 -0.376 3.496 1 98.12 102 PRO A C 1
ATOM 777 O O . PRO A 1 102 ? -16.672 -1.548 3.68 1 98.12 102 PRO A O 1
ATOM 780 N N . ILE A 1 103 ? -18.062 0.107 3.977 1 98.56 103 ILE A N 1
ATOM 781 C CA . ILE A 1 103 ? -19.094 -0.713 4.613 1 98.56 103 ILE A CA 1
ATOM 782 C C . ILE A 1 103 ? -20.469 -0.271 4.141 1 98.56 103 ILE A C 1
ATOM 784 O O . ILE A 1 103 ? -20.609 0.772 3.5 1 98.56 103 ILE A O 1
ATOM 788 N N . ASP A 1 104 ? -21.469 -1.108 4.238 1 98.56 104 ASP A N 1
ATOM 789 C CA . ASP A 1 104 ? -22.891 -0.814 4.184 1 98.56 104 ASP A CA 1
ATOM 790 C C . ASP A 1 104 ? -23.5 -0.807 5.578 1 98.56 104 ASP A C 1
ATOM 792 O O . ASP A 1 104 ? -23.75 -1.866 6.16 1 98.56 104 ASP A O 1
ATOM 796 N N . GLY A 1 105 ? -23.766 0.423 6.043 1 98.56 105 GLY A N 1
ATOM 797 C CA . GLY A 1 105 ? -24.188 0.602 7.426 1 98.56 105 GLY A CA 1
ATOM 798 C C . GLY A 1 105 ? -25.484 -0.105 7.75 1 98.56 105 GLY A C 1
ATOM 799 O O . GLY A 1 105 ? -25.906 -0.136 8.906 1 98.56 105 GLY A O 1
ATOM 800 N N . ASN A 1 106 ? -26.141 -0.689 6.738 1 98.38 106 ASN A N 1
ATOM 801 C CA . ASN A 1 106 ? -27.344 -1.49 6.969 1 98.38 106 ASN A CA 1
ATOM 802 C C . ASN A 1 106 ? -26.984 -2.893 7.453 1 98.38 106 ASN A C 1
ATOM 804 O O . ASN A 1 106 ? -27.859 -3.639 7.895 1 98.38 106 ASN A O 1
ATOM 808 N N . HIS A 1 107 ? -25.734 -3.301 7.34 1 98.44 107 HIS A N 1
ATOM 809 C CA . HIS A 1 107 ? -25.25 -4.598 7.797 1 98.44 107 HIS A CA 1
ATOM 810 C C . HIS A 1 107 ? -24.312 -4.445 8.992 1 98.44 107 HIS A C 1
ATOM 812 O O . HIS A 1 107 ? -23.953 -3.324 9.367 1 98.44 107 HIS A O 1
ATOM 818 N N . SER A 1 108 ? -24 -5.539 9.586 1 98.62 108 SER A N 1
ATOM 819 C CA . SER A 1 108 ? -23.094 -5.535 10.734 1 98.62 108 SER A CA 1
ATOM 820 C C . SER A 1 108 ? -21.703 -6 10.344 1 98.62 108 SER A C 1
ATOM 822 O O . SER A 1 108 ? -21.547 -6.898 9.516 1 98.62 108 SER A O 1
ATOM 824 N N . TYR A 1 109 ? -20.75 -5.387 10.906 1 98.88 109 TYR A N 1
ATOM 825 C CA . TYR A 1 109 ? -19.344 -5.695 10.711 1 98.88 109 TYR A CA 1
ATOM 826 C C . TYR A 1 109 ? -18.625 -5.855 12.047 1 98.88 109 TYR A C 1
ATOM 828 O O . TYR A 1 109 ? -19.078 -5.344 13.07 1 98.88 109 TYR A O 1
ATOM 836 N N . THR A 1 110 ? -17.531 -6.551 12.055 1 98.88 110 THR A N 1
ATOM 837 C CA . THR A 1 110 ? -16.641 -6.645 13.195 1 98.88 110 THR A CA 1
ATOM 838 C C . THR A 1 110 ? -15.211 -6.289 12.797 1 98.88 110 THR A C 1
ATOM 840 O O . THR A 1 110 ? -14.727 -6.727 11.75 1 98.88 110 THR A O 1
ATOM 843 N N . ILE A 1 111 ? -14.57 -5.434 13.531 1 98.75 111 ILE A N 1
ATOM 844 C CA . ILE A 1 111 ? -13.133 -5.195 13.453 1 98.75 111 ILE A CA 1
ATOM 845 C C . ILE A 1 111 ? -12.422 -5.93 14.586 1 98.75 111 ILE A C 1
ATOM 847 O O . ILE A 1 111 ? -12.742 -5.727 15.766 1 98.75 111 ILE A O 1
ATOM 851 N N . ARG A 1 112 ? -11.562 -6.816 14.25 1 98.19 112 ARG A N 1
ATOM 852 C CA . ARG A 1 112 ? -10.617 -7.391 15.203 1 98.19 112 ARG A CA 1
ATOM 853 C C . ARG A 1 112 ? -9.242 -6.754 15.062 1 98.19 112 ARG A C 1
ATOM 855 O O . ARG A 1 112 ? -8.758 -6.547 13.945 1 98.19 112 ARG A O 1
ATOM 862 N N . GLY A 1 113 ? -8.68 -6.383 16.188 1 96.12 113 GLY A N 1
ATOM 863 C CA . GLY A 1 113 ? -7.371 -5.746 16.125 1 96.12 113 GLY A CA 1
ATOM 864 C C . GLY A 1 113 ? -6.441 -6.176 17.25 1 96.12 113 GLY A C 1
ATOM 865 O O . GLY A 1 113 ? -6.867 -6.844 18.188 1 96.12 113 GLY A O 1
ATOM 866 N N . ARG A 1 114 ? -5.211 -5.898 17.078 1 94.81 114 ARG A N 1
ATOM 867 C CA . ARG A 1 114 ? -4.164 -6.07 18.078 1 94.81 114 ARG A CA 1
ATOM 868 C C . ARG A 1 114 ? -3.287 -4.828 18.172 1 94.81 114 ARG A C 1
ATOM 870 O O . ARG A 1 114 ? -2.873 -4.277 17.141 1 94.81 114 ARG A O 1
ATOM 877 N N . ALA A 1 115 ? -3.064 -4.434 19.344 1 95.88 115 ALA A N 1
ATOM 878 C CA . ALA A 1 115 ? -2.201 -3.287 19.609 1 95.88 115 ALA A CA 1
ATOM 879 C C . ALA A 1 115 ? -1.001 -3.686 20.453 1 95.88 115 ALA A C 1
ATOM 881 O O . ALA A 1 115 ? -1.087 -4.617 21.266 1 95.88 115 ALA A O 1
ATOM 882 N N . GLY A 1 116 ? 0.153 -3.012 20.219 1 92.94 116 GLY A N 1
ATOM 883 C CA . GLY A 1 116 ? 1.198 -3.08 21.234 1 92.94 116 GLY A CA 1
ATOM 884 C C . GLY A 1 116 ? 0.758 -2.547 22.578 1 92.94 116 GLY A C 1
ATOM 885 O O . GLY A 1 116 ? -0.438 -2.369 22.828 1 92.94 116 GLY A O 1
ATOM 886 N N . ASP A 1 117 ? 1.701 -2.34 23.453 1 95.19 117 ASP A N 1
ATOM 887 C CA . ASP A 1 117 ? 1.376 -1.825 24.781 1 95.19 117 ASP A CA 1
ATOM 888 C C . ASP A 1 117 ? 0.556 -0.542 24.688 1 95.19 117 ASP A C 1
ATOM 890 O O . ASP A 1 117 ? 0.979 0.427 24.047 1 95.19 117 ASP A O 1
ATOM 894 N N . ALA A 1 118 ? -0.625 -0.608 25.188 1 96.31 118 ALA A N 1
ATOM 895 C CA . ALA A 1 118 ? -1.554 0.508 25.031 1 96.31 118 ALA A CA 1
ATOM 896 C C . ALA A 1 118 ? -1.846 1.17 26.375 1 96.31 118 ALA A C 1
ATOM 898 O O . ALA A 1 118 ? -2.826 1.904 26.516 1 96.31 118 ALA A O 1
ATOM 899 N N . ARG A 1 119 ? -1.039 0.918 27.484 1 94.69 119 ARG A N 1
ATOM 900 C CA . ARG A 1 119 ? -1.278 1.408 28.844 1 94.69 119 ARG A CA 1
ATOM 901 C C . ARG A 1 119 ? -1.289 2.934 28.875 1 94.69 119 ARG A C 1
ATOM 903 O O . ARG A 1 119 ? -2.002 3.535 29.672 1 94.69 119 ARG A O 1
ATOM 910 N N . HIS A 1 120 ? -0.608 3.594 27.906 1 94.56 120 HIS A N 1
ATOM 911 C CA . HIS A 1 120 ? -0.542 5.051 27.891 1 94.56 120 HIS A CA 1
ATOM 912 C C . HIS A 1 120 ? -1.883 5.656 27.484 1 94.56 120 HIS A C 1
ATOM 914 O O . HIS A 1 120 ? -2.141 6.836 27.75 1 94.56 120 HIS A O 1
ATOM 920 N N . TRP A 1 121 ? -2.723 4.859 26.828 1 96 121 TRP A N 1
ATOM 921 C CA . TRP A 1 121 ? -4.059 5.34 26.484 1 96 121 TRP A CA 1
ATOM 922 C C . TRP A 1 121 ? -4.855 5.664 27.75 1 96 121 TRP A C 1
ATOM 924 O O . TRP A 1 121 ? -5.844 6.402 27.688 1 96 121 TRP A O 1
ATOM 934 N N . ARG A 1 122 ? -4.434 5.074 28.859 1 94.5 122 ARG A N 1
ATOM 935 C CA . ARG A 1 122 ? -5.094 5.309 30.141 1 94.5 122 ARG A CA 1
ATOM 936 C C . ARG A 1 122 ? -4.188 6.086 31.094 1 94.5 122 ARG A C 1
ATOM 938 O O . ARG A 1 122 ? -4.352 6.012 32.312 1 94.5 122 ARG A O 1
ATOM 945 N N . GLY A 1 123 ? -3.195 6.656 30.594 1 91.38 123 GLY A N 1
ATOM 946 C CA . GLY A 1 123 ? -2.348 7.531 31.391 1 91.38 123 GLY A CA 1
ATOM 947 C C . GLY A 1 123 ? -1.24 6.789 32.125 1 91.38 123 GLY A C 1
ATOM 948 O O . GLY A 1 123 ? -0.55 7.367 32.969 1 91.38 123 GLY A O 1
ATOM 949 N N . GLU A 1 124 ? -1.083 5.543 31.766 1 92.31 124 GLU A N 1
ATOM 950 C CA . GLU A 1 124 ? -0.031 4.758 32.406 1 92.31 124 GLU A CA 1
ATOM 951 C C . GLU A 1 124 ? 1.269 4.824 31.609 1 92.31 124 GLU A C 1
ATOM 953 O O . GLU A 1 124 ? 1.265 5.207 30.438 1 92.31 124 GLU A O 1
ATOM 958 N N . VAL A 1 125 ? 2.33 4.547 32.25 1 89.06 125 VAL A N 1
ATOM 959 C CA . VAL A 1 125 ? 3.646 4.586 31.609 1 89.06 125 VAL A CA 1
ATOM 960 C C . VAL A 1 125 ? 3.977 3.217 31.016 1 89.06 125 VAL A C 1
ATOM 962 O O . VAL A 1 125 ? 3.869 2.195 31.703 1 89.06 125 VAL A O 1
ATOM 965 N N . ALA A 1 126 ? 4.285 3.201 29.766 1 86.94 126 ALA A N 1
ATOM 966 C CA . ALA A 1 126 ? 4.684 1.96 29.109 1 86.94 126 ALA A CA 1
ATOM 967 C C . ALA A 1 126 ? 6.016 1.456 29.656 1 86.94 126 ALA A C 1
ATOM 969 O O . ALA A 1 126 ? 6.922 2.248 29.938 1 86.94 126 ALA A O 1
ATOM 970 N N . PRO A 1 127 ? 6.184 0.146 29.75 1 86.81 127 PRO A N 1
ATOM 971 C CA . PRO A 1 127 ? 7.484 -0.39 30.156 1 86.81 127 PRO A CA 1
ATOM 972 C C . PRO A 1 127 ? 8.602 -0.058 29.156 1 86.81 127 PRO A C 1
ATOM 974 O O . PRO A 1 127 ? 8.359 0 27.953 1 86.81 127 PRO A O 1
ATOM 977 N N . LYS A 1 128 ? 9.758 0.104 29.734 1 83.25 128 LYS A N 1
ATOM 978 C CA . LYS A 1 128 ? 10.914 0.393 28.891 1 83.25 128 LYS A CA 1
ATOM 979 C C . LYS A 1 128 ? 11.203 -0.762 27.938 1 83.25 128 LYS A C 1
ATOM 981 O O . LYS A 1 128 ? 11.125 -1.93 28.328 1 83.25 128 LYS A O 1
ATOM 986 N N . GLY A 1 129 ? 11.5 -0.449 26.672 1 81.06 129 GLY A N 1
ATOM 987 C CA . GLY A 1 129 ? 11.93 -1.442 25.703 1 81.06 129 GLY A CA 1
ATOM 988 C C . GLY A 1 129 ? 10.773 -2.115 24.984 1 81.06 129 GLY A C 1
ATOM 989 O O . GLY A 1 129 ? 10.984 -2.928 24.078 1 81.06 129 GLY A O 1
ATOM 990 N N . THR A 1 130 ? 9.617 -1.809 25.375 1 85.81 130 THR A N 1
ATOM 991 C CA . THR A 1 130 ? 8.445 -2.424 24.75 1 85.81 130 THR A CA 1
ATOM 992 C C . THR A 1 130 ? 7.859 -1.511 23.688 1 85.81 130 THR A C 1
ATOM 994 O O . THR A 1 130 ? 7.773 -0.296 23.875 1 85.81 130 THR A O 1
ATOM 997 N N . ARG A 1 131 ? 7.543 -2.162 22.531 1 88.69 131 ARG A N 1
ATOM 998 C CA . ARG A 1 131 ? 6.871 -1.387 21.484 1 88.69 131 ARG A CA 1
ATOM 999 C C . ARG A 1 131 ? 5.477 -0.97 21.938 1 88.69 131 ARG A C 1
ATOM 1001 O O . ARG A 1 131 ? 4.73 -1.776 22.5 1 88.69 131 ARG A O 1
ATOM 1008 N N . LYS A 1 132 ? 5.141 0.272 21.656 1 94.62 132 LYS A N 1
ATOM 1009 C CA . LYS A 1 132 ? 3.879 0.859 22.109 1 94.62 132 LYS A CA 1
ATOM 1010 C C . LYS A 1 132 ? 2.879 0.945 20.953 1 94.62 132 LYS A C 1
ATOM 1012 O O . LYS A 1 132 ? 3.27 0.954 19.781 1 94.62 132 LYS A O 1
ATOM 1017 N N . ALA A 1 133 ? 1.588 0.973 21.359 1 97.31 133 ALA A N 1
ATOM 1018 C CA . ALA A 1 133 ? 0.522 1.319 20.422 1 97.31 133 ALA A CA 1
ATOM 1019 C C . ALA A 1 133 ? 0.658 2.762 19.953 1 97.31 133 ALA A C 1
ATOM 1021 O O . ALA A 1 133 ? 1.402 3.549 20.531 1 97.31 133 ALA A O 1
ATOM 1022 N N . PRO A 1 134 ? -0.015 3.121 18.844 1 97.69 134 PRO A N 1
ATOM 1023 C CA . PRO A 1 134 ? -0.001 4.527 18.422 1 97.69 134 PRO A CA 1
ATOM 1024 C C . PRO A 1 134 ? -0.413 5.473 19.547 1 97.69 134 PRO A C 1
ATOM 1026 O O . PRO A 1 134 ? -1.151 5.078 20.453 1 97.69 134 PRO A O 1
ATOM 1029 N N . HIS A 1 135 ? 0.086 6.684 19.469 1 97.62 135 HIS A N 1
ATOM 1030 C CA . HIS A 1 135 ? -0.146 7.668 20.516 1 97.62 135 HIS A CA 1
ATOM 1031 C C . HIS A 1 135 ? -1.637 7.918 20.719 1 97.62 135 HIS A C 1
ATOM 1033 O O . HIS A 1 135 ? -2.102 8.031 21.859 1 97.62 135 HIS A O 1
ATOM 1039 N N . TYR A 1 136 ? -2.336 7.984 19.672 1 98 136 TYR A N 1
ATOM 1040 C CA . TYR A 1 136 ? -3.773 8.234 19.656 1 98 136 TYR A CA 1
ATOM 1041 C C . TYR A 1 136 ? -4.426 7.562 18.453 1 98 136 TYR A C 1
ATOM 1043 O O . TYR A 1 136 ? -3.877 7.59 17.344 1 98 136 TYR A O 1
ATOM 1051 N N . VAL A 1 137 ? -5.539 6.906 18.641 1 98.19 137 VAL A N 1
ATOM 1052 C CA . VAL A 1 137 ? -6.281 6.219 17.594 1 98.19 137 VAL A CA 1
ATOM 1053 C C . VAL A 1 137 ? -7.746 6.645 17.625 1 98.19 137 VAL A C 1
ATOM 1055 O O . VAL A 1 137 ? -8.328 6.805 18.703 1 98.19 137 VAL A O 1
ATOM 1058 N N . ILE A 1 138 ? -8.352 6.805 16.469 1 97.81 138 ILE A N 1
ATOM 1059 C CA . ILE A 1 138 ? -9.773 7.141 16.422 1 97.81 138 ILE A CA 1
ATOM 1060 C C . ILE A 1 138 ? -10.43 6.441 15.242 1 97.81 138 ILE A C 1
ATOM 1062 O O . ILE A 1 138 ? -9.922 6.496 14.117 1 97.81 138 ILE A O 1
ATOM 1066 N N . PHE A 1 139 ? -11.5 5.711 15.5 1 98 139 PHE A N 1
ATOM 1067 C CA . PHE A 1 139 ? -12.391 5.137 14.492 1 98 139 PHE A CA 1
ATOM 1068 C C . PHE A 1 139 ? -13.617 6.023 14.281 1 98 139 PHE A C 1
ATOM 1070 O O . PHE A 1 139 ? -14.203 6.516 15.25 1 98 139 PHE A O 1
ATOM 1077 N N . GLU A 1 140 ? -13.953 6.293 13.062 1 96.94 140 GLU A N 1
ATOM 1078 C CA . GLU A 1 140 ? -15.141 7.062 12.711 1 96.94 140 GLU A CA 1
ATOM 1079 C C . GLU A 1 140 ? -15.945 6.363 11.617 1 96.94 140 GLU A C 1
ATOM 1081 O O . GLU A 1 140 ? -15.383 5.629 10.797 1 96.94 140 GLU A O 1
ATOM 1086 N N . ALA A 1 141 ? -17.219 6.516 11.609 1 96.94 141 ALA A N 1
ATOM 1087 C CA . ALA A 1 141 ? -18.109 5.871 10.641 1 96.94 141 ALA A CA 1
ATOM 1088 C C . ALA A 1 141 ? -18.906 6.906 9.859 1 96.94 141 ALA A C 1
ATOM 1090 O O . ALA A 1 141 ? -20.125 7.004 10.031 1 96.94 141 ALA A O 1
ATOM 1091 N N . PRO A 1 142 ? -18.328 7.574 8.93 1 95.62 142 PRO A N 1
ATOM 1092 C CA . PRO A 1 142 ? -19.016 8.633 8.188 1 95.62 142 PRO A CA 1
ATOM 1093 C C . PRO A 1 142 ? -19.922 8.078 7.094 1 95.62 142 PRO A C 1
ATOM 1095 O O . PRO A 1 142 ? -19.703 6.961 6.609 1 95.62 142 PRO A O 1
ATOM 1098 N N . SER A 1 143 ? -20.906 8.867 6.699 1 94.88 143 SER A N 1
ATOM 1099 C CA . SER A 1 143 ? -21.844 8.5 5.648 1 94.88 143 SER A CA 1
ATOM 1100 C C . SER A 1 143 ? -21.344 8.93 4.277 1 94.88 143 SER A C 1
ATOM 1102 O O . SER A 1 143 ? -22.094 8.945 3.303 1 94.88 143 SER A O 1
ATOM 1104 N N . GLY A 1 144 ? -20.031 9.266 4.211 1 91.88 144 GLY A N 1
ATOM 1105 C CA . GLY A 1 144 ? -19.406 9.672 2.967 1 91.88 144 GLY A CA 1
ATOM 1106 C C . GLY A 1 144 ? -17.922 9.953 3.117 1 91.88 144 GLY A C 1
ATOM 1107 O O . GLY A 1 144 ? -17.375 9.922 4.227 1 91.88 144 GLY A O 1
ATOM 1108 N N . PHE A 1 145 ? -17.266 10.188 1.964 1 92.44 145 PHE A N 1
ATOM 1109 C CA . PHE A 1 145 ? -15.844 10.516 1.907 1 92.44 145 PHE A CA 1
ATOM 1110 C C . PHE A 1 145 ? -15.633 11.906 1.319 1 92.44 145 PHE A C 1
ATOM 1112 O O . PHE A 1 145 ? -16 12.164 0.174 1 92.44 145 PHE A O 1
ATOM 1119 N N . SER A 1 146 ? -15.023 12.758 2.084 1 91.88 146 SER A N 1
ATOM 1120 C CA . SER A 1 146 ? -14.852 14.148 1.672 1 91.88 146 SER A CA 1
ATOM 1121 C C . SER A 1 146 ? -14.164 14.242 0.315 1 91.88 146 SER A C 1
ATOM 1123 O O . SER A 1 146 ? -13.133 13.609 0.093 1 91.88 146 SER A O 1
ATOM 1125 N N . GLY A 1 147 ? -14.758 14.945 -0.586 1 94.44 147 GLY A N 1
ATOM 1126 C CA . GLY A 1 147 ? -14.156 15.242 -1.879 1 94.44 147 GLY A CA 1
ATOM 1127 C C . GLY A 1 147 ? -14.648 14.32 -2.984 1 94.44 147 GLY A C 1
ATOM 1128 O O . GLY A 1 147 ? -14.453 14.609 -4.168 1 94.44 147 GLY A O 1
ATOM 1129 N N . ASP A 1 148 ? -15.336 13.227 -2.627 1 95 148 ASP A N 1
ATOM 1130 C CA . ASP A 1 148 ? -15.719 12.219 -3.611 1 95 148 ASP A CA 1
ATOM 1131 C C . ASP A 1 148 ? -16.766 12.773 -4.578 1 95 148 ASP A C 1
ATOM 1133 O O . ASP A 1 148 ? -16.859 12.312 -5.719 1 95 148 ASP A O 1
ATOM 1137 N N . SER A 1 149 ? -17.516 13.789 -4.141 1 94.12 149 SER A N 1
ATOM 1138 C CA . SER A 1 149 ? -18.562 14.336 -4.996 1 94.12 149 SER A CA 1
ATOM 1139 C C . SER A 1 149 ? -17.984 15.242 -6.074 1 94.12 149 SER A C 1
ATOM 1141 O O . SER A 1 149 ? -18.641 15.508 -7.09 1 94.12 149 SER A O 1
ATOM 1143 N N . GLY A 1 150 ? -16.828 15.875 -5.766 1 95.12 150 GLY A N 1
ATOM 1144 C CA . GLY A 1 150 ? -16.203 16.797 -6.695 1 95.12 150 GLY A CA 1
ATOM 1145 C C . GLY A 1 150 ? -16.734 18.219 -6.582 1 95.12 150 GLY A C 1
ATOM 1146 O O . GLY A 1 150 ? -16.344 19.094 -7.363 1 95.12 150 GLY A O 1
ATOM 1147 N N . SER A 1 151 ? -17.547 18.391 -5.578 1 92.25 151 SER A N 1
ATOM 1148 C CA . SER A 1 151 ? -18.188 19.688 -5.453 1 92.25 151 SER A CA 1
ATOM 1149 C C . SER A 1 151 ? -18.172 20.172 -4.004 1 92.25 151 SER A C 1
ATOM 1151 O O . SER A 1 151 ? -18.406 19.391 -3.08 1 92.25 151 SER A O 1
ATOM 1153 N N . ILE A 1 152 ? -17.922 21.469 -3.82 1 90.88 152 ILE A N 1
ATOM 1154 C CA . ILE A 1 152 ? -17.891 22.062 -2.488 1 90.88 152 ILE A CA 1
ATOM 1155 C C . ILE A 1 152 ? -19.281 22.047 -1.882 1 90.88 152 ILE A C 1
ATOM 1157 O O . ILE A 1 152 ? -19.453 22.266 -0.679 1 90.88 152 ILE A O 1
ATOM 1161 N N . LYS A 1 153 ? -20.312 21.766 -2.725 1 87.69 153 LYS A N 1
ATOM 1162 C CA . LYS A 1 153 ? -21.688 21.688 -2.24 1 87.69 153 LYS A CA 1
ATOM 1163 C C . LYS A 1 153 ? -21.812 20.625 -1.151 1 87.69 153 LYS A C 1
ATOM 1165 O O . LYS A 1 153 ? -22.75 20.672 -0.337 1 87.69 153 LYS A O 1
ATOM 1170 N N . GLU A 1 154 ? -20.906 19.719 -1.179 1 89.44 154 GLU A N 1
ATOM 1171 C CA . GLU A 1 154 ? -20.984 18.672 -0.17 1 89.44 154 GLU A CA 1
ATOM 1172 C C . GLU A 1 154 ? -20.703 19.219 1.227 1 89.44 154 GLU A C 1
ATOM 1174 O O . GLU A 1 154 ? -21.016 18.562 2.229 1 89.44 154 GLU A O 1
ATOM 1179 N N . LEU A 1 155 ? -20.234 20.453 1.313 1 87.06 155 LEU A N 1
ATOM 1180 C CA . LEU A 1 155 ? -19.938 21.078 2.598 1 87.06 155 LEU A CA 1
ATOM 1181 C C . LEU A 1 155 ? -21.203 21.656 3.227 1 87.06 155 LEU A C 1
ATOM 1183 O O . LEU A 1 155 ? -21.172 22.141 4.359 1 87.06 155 LEU A O 1
ATOM 1187 N N . LYS A 1 156 ? -22.234 21.578 2.49 1 84.69 156 LYS A N 1
ATOM 1188 C CA . LYS A 1 156 ? -23.5 22.078 3.031 1 84.69 156 LYS A CA 1
ATOM 1189 C C . LYS A 1 156 ? -23.891 21.312 4.293 1 84.69 156 LYS A C 1
ATOM 1191 O O . LYS A 1 156 ? -23.75 20.094 4.355 1 84.69 156 LYS A O 1
ATOM 1196 N N . ARG A 1 157 ? -24.391 22.047 5.176 1 82.06 157 ARG A N 1
ATOM 1197 C CA . ARG A 1 157 ? -24.828 21.453 6.438 1 82.06 157 ARG A CA 1
ATOM 1198 C C . ARG A 1 157 ? -25.875 20.359 6.207 1 82.06 157 ARG A C 1
ATOM 1200 O O . ARG A 1 157 ? -26.812 20.562 5.438 1 82.06 157 ARG A O 1
ATOM 1207 N N . GLY A 1 158 ? -25.625 19.266 6.844 1 83 158 GLY A N 1
ATOM 1208 C CA . GLY A 1 158 ? -26.594 18.188 6.793 1 83 158 GLY A CA 1
ATOM 1209 C C . GLY A 1 158 ? -26.359 17.234 5.645 1 83 158 GLY A C 1
ATOM 1210 O O . GLY A 1 158 ? -27.062 16.219 5.516 1 83 158 GLY A O 1
ATOM 1211 N N . SER A 1 159 ? -25.438 17.484 4.797 1 85.88 159 SER A N 1
ATOM 1212 C CA . SER A 1 159 ? -25.188 16.625 3.639 1 85.88 159 SER A CA 1
ATOM 1213 C C . SER A 1 159 ? -24.625 15.281 4.059 1 85.88 159 SER A C 1
ATOM 1215 O O . SER A 1 159 ? -24.844 14.273 3.381 1 85.88 159 SER A O 1
ATOM 1217 N N . ARG A 1 160 ? -23.906 15.234 5.16 1 89.31 160 ARG A N 1
ATOM 1218 C CA . ARG A 1 160 ? -23.266 14.016 5.664 1 89.31 160 ARG A CA 1
ATOM 1219 C C . ARG A 1 160 ? -23.266 13.992 7.188 1 89.31 160 ARG A C 1
ATOM 1221 O O . ARG A 1 160 ? -23.5 15.023 7.828 1 89.31 160 ARG A O 1
ATOM 1228 N N . ALA A 1 161 ? -23.078 12.891 7.691 1 91 161 ALA A N 1
ATOM 1229 C CA . ALA A 1 161 ? -22.953 12.734 9.141 1 91 161 ALA A CA 1
ATOM 1230 C C . ALA A 1 161 ? -21.906 11.68 9.492 1 91 161 ALA A C 1
ATOM 1232 O O . ALA A 1 161 ? -21.625 10.789 8.688 1 91 161 ALA A O 1
ATOM 1233 N N . ASN A 1 162 ? -21.25 11.828 10.578 1 93.75 162 ASN A N 1
ATOM 1234 C CA . ASN A 1 162 ? -20.469 10.773 11.234 1 93.75 162 ASN A CA 1
ATOM 1235 C C . ASN A 1 162 ? -21.344 9.953 12.188 1 93.75 162 ASN A C 1
ATOM 1237 O O . ASN A 1 162 ? -21.828 10.477 13.195 1 93.75 162 ASN A O 1
ATOM 1241 N N . CYS A 1 163 ? -21.531 8.711 11.898 1 95.88 163 CYS A N 1
ATOM 1242 C CA . CYS A 1 163 ? -22.5 7.898 12.641 1 95.88 163 CYS A CA 1
ATOM 1243 C C . CYS A 1 163 ? -21.953 7.523 14.008 1 95.88 163 CYS A C 1
ATOM 1245 O O . CYS A 1 163 ? -22.719 7.301 14.953 1 95.88 163 CYS A O 1
ATOM 1247 N N . ALA A 1 164 ? -20.688 7.418 14.062 1 96.31 164 ALA A N 1
ATOM 1248 C CA . ALA A 1 164 ? -20.078 7.008 15.328 1 96.31 164 ALA A CA 1
ATOM 1249 C C . ALA A 1 164 ? -18.625 7.453 15.406 1 96.31 164 ALA A C 1
ATOM 1251 O O . ALA A 1 164 ? -17.984 7.727 14.375 1 96.31 164 ALA A O 1
ATOM 1252 N N . LEU A 1 165 ? -18.156 7.539 16.594 1 95.5 165 LEU A N 1
ATOM 1253 C CA . LEU A 1 165 ? -16.766 7.824 16.922 1 95.5 165 LEU A CA 1
ATOM 1254 C C . LEU A 1 165 ? -16.297 6.965 18.094 1 95.5 165 LEU A C 1
ATOM 1256 O O . LEU A 1 165 ? -17.031 6.777 19.062 1 95.5 165 LEU A O 1
ATOM 1260 N N . LEU A 1 166 ? -15.18 6.34 17.984 1 98.06 166 LEU A N 1
ATOM 1261 C CA . LEU A 1 166 ? -14.523 5.59 19.047 1 98.06 166 LEU A CA 1
ATOM 1262 C C . LEU A 1 166 ? -13.023 5.852 19.047 1 98.06 166 LEU A C 1
ATOM 1264 O O . LEU A 1 166 ? -12.328 5.527 18.078 1 98.06 166 LEU A O 1
ATOM 1268 N N . ASP A 1 167 ? -12.523 6.43 20.078 1 97.81 167 ASP A N 1
ATOM 1269 C CA . ASP A 1 167 ? -11.102 6.754 20.109 1 97.81 167 ASP A CA 1
ATOM 1270 C C . ASP A 1 167 ? -10.391 5.961 21.203 1 97.81 167 ASP A C 1
ATOM 1272 O O . ASP A 1 167 ? -11.031 5.262 21.984 1 97.81 167 ASP A O 1
ATOM 1276 N N . SER A 1 168 ? -9.117 6.027 21.234 1 97.5 168 SER A N 1
ATOM 1277 C CA . SER A 1 168 ? -8.266 5.191 22.078 1 97.5 168 SER A CA 1
ATOM 1278 C C . SER A 1 168 ? -8.5 5.473 23.562 1 97.5 168 SER A C 1
ATOM 1280 O O . SER A 1 168 ? -8.203 4.629 24.406 1 97.5 168 SER A O 1
ATOM 1282 N N . THR A 1 169 ? -9.023 6.645 23.891 1 96.38 169 THR A N 1
ATOM 1283 C CA . THR A 1 169 ? -9.281 6.93 25.312 1 96.38 169 THR A CA 1
ATOM 1284 C C . THR A 1 169 ? -10.43 6.078 25.828 1 96.38 169 THR A C 1
ATOM 1286 O O . THR A 1 169 ? -10.586 5.906 27.047 1 96.38 169 THR A O 1
ATOM 1289 N N . ARG A 1 170 ? -11.227 5.535 24.938 1 96.44 170 ARG A N 1
ATOM 1290 C CA . ARG A 1 170 ? -12.398 4.762 25.359 1 96.44 170 ARG A CA 1
ATOM 1291 C C . ARG A 1 170 ? -12.312 3.33 24.844 1 96.44 170 ARG A C 1
ATOM 1293 O O . ARG A 1 170 ? -13.07 2.459 25.281 1 96.44 170 ARG A O 1
ATOM 1300 N N . LEU A 1 171 ? -11.492 3.066 23.875 1 98.25 171 LEU A N 1
ATOM 1301 C CA . LEU A 1 171 ? -11.367 1.747 23.266 1 98.25 171 LEU A CA 1
ATOM 1302 C C . LEU A 1 171 ? -10.977 0.702 24.312 1 98.25 171 LEU A C 1
ATOM 1304 O O . LEU A 1 171 ? -9.953 0.842 24.984 1 98.25 171 LEU A O 1
ATOM 1308 N N . GLN A 1 172 ? -11.797 -0.307 24.484 1 97.94 172 GLN A N 1
ATOM 1309 C CA . GLN A 1 172 ? -11.484 -1.421 25.375 1 97.94 172 GLN A CA 1
ATOM 1310 C C . GLN A 1 172 ? -10.516 -2.4 24.719 1 97.94 172 GLN A C 1
ATOM 1312 O O . GLN A 1 172 ? -10.805 -2.936 23.641 1 97.94 172 GLN A O 1
ATOM 1317 N N . VAL A 1 173 ? -9.383 -2.605 25.328 1 97.44 173 VAL A N 1
ATOM 1318 C CA . VAL A 1 173 ? -8.344 -3.504 24.844 1 97.44 173 VAL A CA 1
ATOM 1319 C C . VAL A 1 173 ? -8.008 -4.535 25.906 1 97.44 173 VAL A C 1
ATOM 1321 O O . VAL A 1 173 ? -7.859 -4.191 27.094 1 97.44 173 VAL A O 1
ATOM 1324 N N . ASP A 1 174 ? -7.941 -5.805 25.516 1 96.12 174 ASP A N 1
ATOM 1325 C CA . ASP A 1 174 ? -7.602 -6.879 26.453 1 96.12 174 ASP A CA 1
ATOM 1326 C C . ASP A 1 174 ? -6.141 -6.789 26.875 1 96.12 174 ASP A C 1
ATOM 1328 O O . ASP A 1 174 ? -5.355 -6.039 26.297 1 96.12 174 ASP A O 1
ATOM 1332 N N . GLU A 1 175 ? -5.742 -7.605 27.891 1 92.12 175 GLU A N 1
ATOM 1333 C CA . GLU A 1 175 ? -4.395 -7.602 28.453 1 92.12 175 GLU A CA 1
ATOM 1334 C C . GLU A 1 175 ? -3.363 -8.016 27.406 1 92.12 175 GLU A C 1
ATOM 1336 O O . GLU A 1 175 ? -2.223 -7.551 27.422 1 92.12 175 GLU A O 1
ATOM 1341 N N . ASP A 1 176 ? -3.783 -8.773 26.5 1 91 176 ASP A N 1
ATOM 1342 C CA . ASP A 1 176 ? -2.848 -9.258 25.484 1 91 176 ASP A CA 1
ATOM 1343 C C . ASP A 1 176 ? -2.867 -8.367 24.25 1 91 176 ASP A C 1
ATOM 1345 O O . ASP A 1 176 ? -2.301 -8.719 23.219 1 91 176 ASP A O 1
ATOM 1349 N N . GLY A 1 177 ? -3.586 -7.277 24.328 1 94.06 177 GLY A N 1
ATOM 1350 C CA . GLY A 1 177 ? -3.566 -6.277 23.281 1 94.06 177 GLY A CA 1
ATOM 1351 C C . GLY A 1 177 ? -4.688 -6.453 22.266 1 94.06 177 GLY A C 1
ATOM 1352 O O . GLY A 1 177 ? -4.887 -5.602 21.406 1 94.06 177 GLY A O 1
ATOM 1353 N N . ARG A 1 178 ? -5.473 -7.531 22.344 1 96.56 178 ARG A N 1
ATOM 1354 C CA . ARG A 1 178 ? -6.539 -7.801 21.391 1 96.56 178 ARG A CA 1
ATOM 1355 C C . ARG A 1 178 ? -7.766 -6.945 21.688 1 96.56 178 ARG A C 1
ATOM 1357 O O . ARG A 1 178 ? -8.047 -6.633 22.844 1 96.56 178 ARG A O 1
ATOM 1364 N N . PHE A 1 179 ? -8.484 -6.516 20.672 1 98.19 179 PHE A N 1
ATOM 1365 C CA . PHE A 1 179 ? -9.758 -5.832 20.828 1 98.19 179 PHE A CA 1
ATOM 1366 C C . PHE A 1 179 ? -10.703 -6.16 19.688 1 98.19 179 PHE A C 1
ATOM 1368 O O . PHE A 1 179 ? -10.281 -6.672 18.656 1 98.19 179 PHE A O 1
ATOM 1375 N N . GLU A 1 180 ? -11.938 -5.957 19.922 1 98.5 180 GLU A N 1
ATOM 1376 C CA . GLU A 1 180 ? -12.977 -6.121 18.906 1 98.5 180 GLU A CA 1
ATOM 1377 C C . GLU A 1 180 ? -13.953 -4.949 18.938 1 98.5 180 GLU A C 1
ATOM 1379 O O . GLU A 1 180 ? -14.305 -4.445 20 1 98.5 180 GLU A O 1
ATOM 1384 N N . ILE A 1 181 ? -14.352 -4.504 17.812 1 98.88 181 ILE A N 1
ATOM 1385 C CA . ILE A 1 181 ? -15.359 -3.459 17.688 1 98.88 181 ILE A CA 1
ATOM 1386 C C . ILE A 1 181 ? -16.516 -3.973 16.828 1 98.88 181 ILE A C 1
ATOM 1388 O O . ILE A 1 181 ? -16.328 -4.414 15.695 1 98.88 181 ILE A O 1
ATOM 1392 N N . LEU A 1 182 ? -17.656 -3.951 17.406 1 98.94 182 LEU A N 1
ATOM 1393 C CA . LEU A 1 182 ? -18.859 -4.273 16.641 1 98.94 182 LEU A CA 1
ATOM 1394 C C . LEU A 1 182 ? -19.453 -3.025 16 1 98.94 182 LEU A C 1
ATOM 1396 O O . LEU A 1 182 ? -19.703 -2.025 16.672 1 98.94 182 LEU A O 1
ATOM 1400 N N . LEU A 1 183 ? -19.594 -2.998 14.711 1 98.94 183 LEU A N 1
ATOM 1401 C CA . LEU A 1 183 ? -20.328 -1.991 13.953 1 98.94 183 LEU A CA 1
ATOM 1402 C C . LEU A 1 183 ? -21.688 -2.518 13.531 1 98.94 183 LEU A C 1
ATOM 1404 O O . LEU A 1 183 ? -21.781 -3.574 12.898 1 98.94 183 LEU A O 1
ATOM 1408 N N . ALA A 1 184 ? -22.688 -1.829 13.844 1 98.81 184 ALA A N 1
ATOM 1409 C CA . ALA A 1 184 ? -24.031 -2.289 13.508 1 98.81 184 ALA A CA 1
ATOM 1410 C C . ALA A 1 184 ? -25.031 -1.143 13.57 1 98.81 184 ALA A C 1
ATOM 1412 O O . ALA A 1 184 ? -24.766 -0.103 14.18 1 98.81 184 ALA A O 1
ATOM 1413 N N . PRO A 1 185 ? -26.203 -1.333 12.891 1 97.88 185 PRO A N 1
ATOM 1414 C CA . PRO A 1 185 ? -27.219 -0.29 12.969 1 97.88 185 PRO A CA 1
ATOM 1415 C C . PRO A 1 185 ? -27.75 -0.086 14.391 1 97.88 185 PRO A C 1
ATOM 1417 O O . PRO A 1 185 ? -28.031 1.047 14.797 1 97.88 185 PRO A O 1
ATOM 1420 N N . GLU A 1 186 ? -27.828 -1.192 15.109 1 97.31 186 GLU A N 1
ATOM 1421 C CA . GLU A 1 186 ? -28.312 -1.165 16.484 1 97.31 186 GLU A CA 1
ATOM 1422 C C . GLU A 1 186 ? -27.375 -1.948 17.406 1 97.31 186 GLU A C 1
ATOM 1424 O O . GLU A 1 186 ? -26.859 -3.004 17.031 1 97.31 186 GLU A O 1
ATOM 1429 N N . LYS A 1 187 ? -27.203 -1.411 18.531 1 97.19 187 LYS A N 1
ATOM 1430 C CA . LYS A 1 187 ? -26.438 -2.137 19.531 1 97.19 187 LYS A CA 1
ATOM 1431 C C . LYS A 1 187 ? -27.25 -3.285 20.125 1 97.19 187 LYS A C 1
ATOM 1433 O O . LYS A 1 187 ? -28.375 -3.08 20.594 1 97.19 187 LYS A O 1
ATOM 1438 N N . PRO A 1 188 ? -26.719 -4.473 20.125 1 97.12 188 PRO A N 1
ATOM 1439 C CA . PRO A 1 188 ? -27.469 -5.57 20.75 1 97.12 188 PRO A CA 1
ATOM 1440 C C . PRO A 1 188 ? -27.703 -5.355 22.234 1 97.12 188 PRO A C 1
ATOM 1442 O O . PRO A 1 188 ? -26.844 -4.801 22.938 1 97.12 188 PRO A O 1
ATOM 1445 N N . GLU A 1 189 ? -28.828 -5.898 22.719 1 96.75 189 GLU A N 1
ATOM 1446 C CA . GLU A 1 189 ? -29.172 -5.77 24.141 1 96.75 189 GLU A CA 1
ATOM 1447 C C . GLU A 1 189 ? -28.109 -6.422 25.016 1 96.75 189 GLU A C 1
ATOM 1449 O O . GLU A 1 189 ? -27.688 -7.551 24.766 1 96.75 189 GLU A O 1
ATOM 1454 N N . GLY A 1 190 ? -27.734 -5.734 25.906 1 96.62 190 GLY A N 1
ATOM 1455 C CA . GLY A 1 190 ? -26.812 -6.27 26.891 1 96.62 190 GLY A CA 1
ATOM 1456 C C . GLY A 1 190 ? -25.375 -6.277 26.406 1 96.62 190 GLY A C 1
ATOM 1457 O O . GLY A 1 190 ? -24.469 -6.66 27.156 1 96.62 190 GLY A O 1
ATOM 1458 N N . TYR A 1 191 ? -25.156 -5.84 25.203 1 97.19 191 TYR A N 1
ATOM 1459 C CA . TYR A 1 191 ? -23.797 -5.836 24.672 1 97.19 191 TYR A CA 1
ATOM 1460 C C . TYR A 1 191 ? -22.922 -4.809 25.391 1 97.19 191 TYR A C 1
ATOM 1462 O O . TYR A 1 191 ? -23.297 -3.633 25.484 1 97.19 191 TYR A O 1
ATOM 1470 N N . GLN A 1 192 ? -21.719 -5.16 25.891 1 96.44 192 GLN A N 1
ATOM 1471 C CA . GLN A 1 192 ? -20.875 -4.285 26.703 1 96.44 192 GLN A CA 1
ATOM 1472 C C . GLN A 1 192 ? -19.547 -4.023 26.016 1 96.44 192 GLN A C 1
ATOM 1474 O O . GLN A 1 192 ? -18.719 -3.266 26.516 1 96.44 192 GLN A O 1
ATOM 1479 N N . GLY A 1 193 ? -19.266 -4.582 24.906 1 97.62 193 GLY A N 1
ATOM 1480 C CA . GLY A 1 193 ? -18 -4.402 24.203 1 97.62 193 GLY A CA 1
ATOM 1481 C C . GLY A 1 193 ? -17.938 -3.113 23.406 1 97.62 193 GLY A C 1
ATOM 1482 O O . GLY A 1 193 ? -18.859 -2.295 23.469 1 97.62 193 GLY A O 1
ATOM 1483 N N . ASN A 1 194 ? -16.797 -2.857 22.781 1 98.81 194 ASN A N 1
ATOM 1484 C CA . ASN A 1 194 ? -16.672 -1.708 21.891 1 98.81 194 ASN A CA 1
ATOM 1485 C C . ASN A 1 194 ? -17.75 -1.728 20.812 1 98.81 194 ASN A C 1
ATOM 1487 O O . ASN A 1 194 ? -17.969 -2.752 20.156 1 98.81 194 ASN A O 1
ATOM 1491 N N . PHE A 1 195 ? -18.391 -0.602 20.625 1 98.81 195 PHE A N 1
ATOM 1492 C CA . PHE A 1 195 ? -19.516 -0.561 19.703 1 98.81 195 PHE A CA 1
ATOM 1493 C C . PHE A 1 195 ? -19.531 0.747 18.922 1 98.81 195 PHE A C 1
ATOM 1495 O O . PHE A 1 195 ? -19.203 1.805 19.453 1 98.81 195 PHE A O 1
ATOM 1502 N N . MET A 1 196 ? -19.859 0.691 17.625 1 98.81 196 MET A N 1
ATOM 1503 C CA . MET A 1 196 ? -20.031 1.854 16.766 1 98.81 196 MET A CA 1
ATOM 1504 C C . MET A 1 196 ? -21.344 1.75 15.984 1 98.81 196 MET A C 1
ATOM 1506 O O . MET A 1 196 ? -21.531 0.815 15.203 1 98.81 196 MET A O 1
ATOM 1510 N N . HIS A 1 197 ? -22.219 2.727 16.156 1 98.5 197 HIS A N 1
ATOM 1511 C CA . HIS A 1 197 ? -23.438 2.791 15.352 1 98.5 197 HIS A CA 1
ATOM 1512 C C . HIS A 1 197 ? -23.125 3.078 13.891 1 98.5 197 HIS A C 1
ATOM 1514 O O . HIS A 1 197 ? -22.266 3.912 13.586 1 98.5 197 HIS A O 1
ATOM 1520 N N . THR A 1 198 ? -23.828 2.334 13.047 1 98.5 198 THR A N 1
ATOM 1521 C CA . THR A 1 198 ? -23.594 2.559 11.625 1 98.5 198 THR A CA 1
ATOM 1522 C C . THR A 1 198 ? -24.734 3.365 11.008 1 98.5 198 THR A C 1
ATOM 1524 O O . THR A 1 198 ? -24.75 3.604 9.797 1 98.5 198 THR A O 1
ATOM 1527 N N . ARG A 1 199 ? -25.688 3.752 11.82 1 97.31 199 ARG A N 1
ATOM 1528 C CA . ARG A 1 199 ? -26.781 4.629 11.43 1 97.31 199 ARG A CA 1
ATOM 1529 C C . ARG A 1 199 ? -27.031 5.703 12.484 1 97.31 199 ARG A C 1
ATOM 1531 O O . ARG A 1 199 ? -26.844 5.457 13.68 1 97.31 199 ARG A O 1
ATOM 1538 N N . VAL A 1 200 ? -27.391 6.859 12 1 95.12 200 VAL A N 1
ATOM 1539 C CA . VAL A 1 200 ? -27.734 7.926 12.938 1 95.12 200 VAL A CA 1
ATOM 1540 C C . VAL A 1 200 ? -28.844 8.805 12.352 1 95.12 200 VAL A C 1
ATOM 1542 O O . VAL A 1 200 ? -28.906 8.984 11.133 1 95.12 200 VAL A O 1
ATOM 1545 N N . THR A 1 201 ? -29.719 9.195 13.164 1 94.62 201 THR A N 1
ATOM 1546 C CA . THR A 1 201 ? -30.766 10.148 12.781 1 94.62 201 THR A CA 1
ATOM 1547 C C . THR A 1 201 ? -30.438 11.539 13.32 1 94.62 201 THR A C 1
ATOM 1549 O O . THR A 1 201 ? -30.094 11.688 14.484 1 94.62 201 THR A O 1
ATOM 1552 N N . ARG A 1 202 ? -30.438 12.484 12.398 1 91.5 202 ARG A N 1
ATOM 1553 C CA . ARG A 1 202 ? -30.219 13.875 12.797 1 91.5 202 ARG A CA 1
ATOM 1554 C C . ARG A 1 202 ? -31.453 14.734 12.516 1 91.5 202 ARG A C 1
ATOM 1556 O O . ARG A 1 202 ? -32.125 14.539 11.508 1 91.5 202 ARG A O 1
ATOM 1563 N N . LYS A 1 203 ? -31.781 15.664 13.453 1 89.94 203 LYS A N 1
ATOM 1564 C CA . LYS A 1 203 ? -32.844 16.641 13.281 1 89.94 203 LYS A CA 1
ATOM 1565 C C . LYS A 1 203 ? -32.281 18.047 13.023 1 89.94 203 LYS A C 1
ATOM 1567 O O . LYS A 1 203 ? -31.344 18.469 13.703 1 89.94 203 LYS A O 1
ATOM 1572 N N . ARG A 1 204 ? -32.719 18.594 12.016 1 85.31 204 ARG A N 1
ATOM 1573 C CA . ARG A 1 204 ? -32.25 19.938 11.68 1 85.31 204 ARG A CA 1
ATOM 1574 C C . ARG A 1 204 ? -33.406 20.906 11.539 1 85.31 204 ARG A C 1
ATOM 1576 O O . ARG A 1 204 ? -34.406 20.594 10.883 1 85.31 204 ARG A O 1
ATOM 1583 N N . LYS A 1 205 ? -33.25 22 12.148 1 85.75 205 LYS A N 1
ATOM 1584 C CA . LYS A 1 205 ? -34.219 23.062 12.023 1 85.75 205 LYS A CA 1
ATOM 1585 C C . LYS A 1 205 ? -34.031 23.844 10.734 1 85.75 205 LYS A C 1
ATOM 1587 O O . LYS A 1 205 ? -32.906 24.266 10.414 1 85.75 205 LYS A O 1
ATOM 1592 N N . GLN A 1 206 ? -34.938 23.922 10.008 1 82.31 206 GLN A N 1
ATOM 1593 C CA . GLN A 1 206 ? -34.938 24.672 8.758 1 82.31 206 GLN A CA 1
ATOM 1594 C C . GLN A 1 206 ? -35.188 26.156 9 1 82.31 206 GLN A C 1
ATOM 1596 O O . GLN A 1 206 ? -35.531 26.547 10.117 1 82.31 206 GLN A O 1
ATOM 1601 N N . ASP A 1 207 ? -34.938 26.906 7.977 1 83.81 207 ASP A N 1
ATOM 1602 C CA . ASP A 1 207 ? -35.125 28.344 8.086 1 83.81 207 ASP A CA 1
ATOM 1603 C C . ASP A 1 207 ? -36.562 28.703 8.422 1 83.81 207 ASP A C 1
ATOM 1605 O O . ASP A 1 207 ? -36.812 29.672 9.133 1 83.81 207 ASP A O 1
ATOM 1609 N N . ASP A 1 208 ? -37.375 27.891 7.914 1 88.88 208 ASP A N 1
ATOM 1610 C CA . ASP A 1 208 ? -38.812 28.188 8.109 1 88.88 208 ASP A CA 1
ATOM 1611 C C . ASP A 1 208 ? -39.281 27.672 9.461 1 88.88 208 ASP A C 1
ATOM 1613 O O . ASP A 1 208 ? -40.469 27.734 9.766 1 88.88 208 ASP A O 1
ATOM 1617 N N . GLY A 1 209 ? -38.406 27.172 10.195 1 86.31 209 GLY A N 1
ATOM 1618 C CA . GLY A 1 209 ? -38.75 26.688 11.531 1 86.31 209 GLY A CA 1
ATOM 1619 C C . GLY A 1 209 ? -39.094 25.219 11.562 1 86.31 209 GLY A C 1
ATOM 1620 O O . GLY A 1 209 ? -39.156 24.609 12.641 1 86.31 209 GLY A O 1
ATOM 1621 N N . SER A 1 210 ? -39.312 24.656 10.438 1 88.88 210 SER A N 1
ATOM 1622 C CA . SER A 1 210 ? -39.656 23.234 10.383 1 88.88 210 SER A CA 1
ATOM 1623 C C . SER A 1 210 ? -38.438 22.375 10.688 1 88.88 210 SER A C 1
ATOM 1625 O O . SER A 1 210 ? -37.281 22.844 10.523 1 88.88 210 SER A O 1
ATOM 1627 N N . VAL A 1 211 ? -38.719 21.344 11.383 1 90.62 211 VAL A N 1
ATOM 1628 C CA . VAL A 1 211 ? -37.656 20.391 11.719 1 90.62 211 VAL A CA 1
ATOM 1629 C C . VAL A 1 211 ? -37.656 19.234 10.734 1 90.62 211 VAL A C 1
ATOM 1631 O O . VAL A 1 211 ? -38.688 18.594 10.539 1 90.62 211 VAL A O 1
ATOM 1634 N N . ILE A 1 212 ? -36.562 19.031 10.008 1 89.75 212 ILE A N 1
ATOM 1635 C CA . ILE A 1 212 ? -36.406 17.891 9.109 1 89.75 212 ILE A CA 1
ATOM 1636 C C . ILE A 1 212 ? -35.531 16.828 9.773 1 89.75 212 ILE A C 1
ATOM 1638 O O . ILE A 1 212 ? -34.5 17.141 10.375 1 89.75 212 ILE A O 1
ATOM 1642 N N . GLU A 1 213 ? -36.062 15.664 9.82 1 92.19 213 GLU A N 1
ATOM 1643 C CA . GLU A 1 213 ? -35.344 14.5 10.312 1 92.19 213 GLU A CA 1
ATOM 1644 C C . GLU A 1 213 ? -34.781 13.672 9.164 1 92.19 213 GLU A C 1
ATOM 1646 O O . GLU A 1 213 ? -35.469 13.367 8.203 1 92.19 213 GLU A O 1
ATOM 1651 N N . ARG A 1 214 ? -33.438 13.453 9.219 1 92.44 214 ARG A N 1
ATOM 1652 C CA . ARG A 1 214 ? -32.781 12.656 8.18 1 92.44 214 ARG A CA 1
ATOM 1653 C C . ARG A 1 214 ? -31.969 11.531 8.797 1 92.44 214 ARG A C 1
ATOM 1655 O O . ARG A 1 214 ? -31.281 11.734 9.797 1 92.44 214 ARG A O 1
ATOM 1662 N N . GLU A 1 215 ? -32.156 10.398 8.234 1 95.62 215 GLU A N 1
ATOM 1663 C CA . GLU A 1 215 ? -31.328 9.258 8.625 1 95.62 215 GLU A CA 1
ATOM 1664 C C . GLU A 1 215 ? -30.094 9.133 7.738 1 95.62 215 GLU A C 1
ATOM 1666 O O . GLU A 1 215 ? -30.188 9.281 6.516 1 95.62 215 GLU A O 1
ATOM 1671 N N . TYR A 1 216 ? -28.969 8.977 8.391 1 95.5 216 TYR A N 1
ATOM 1672 C CA . TYR A 1 216 ? -27.703 8.766 7.695 1 95.5 216 TYR A CA 1
ATOM 1673 C C . TYR A 1 216 ? -27.172 7.355 7.938 1 95.5 216 TYR A C 1
ATOM 1675 O O . TYR A 1 216 ? -27.281 6.832 9.047 1 95.5 216 TYR A O 1
ATOM 1683 N N . VAL A 1 217 ? -26.656 6.738 6.949 1 97.94 217 VAL A N 1
ATOM 1684 C CA . VAL A 1 217 ? -26.094 5.395 7.012 1 97.94 217 VAL A CA 1
ATOM 1685 C C . VAL A 1 217 ? -24.594 5.449 6.68 1 97.94 217 VAL A C 1
ATOM 1687 O O . VAL A 1 217 ? -24.203 6.043 5.676 1 97.94 217 VAL A O 1
ATOM 1690 N N . ALA A 1 218 ? -23.766 4.879 7.562 1 97.75 218 ALA A N 1
ATOM 1691 C CA . ALA A 1 218 ? -22.328 4.871 7.336 1 97.75 218 ALA A CA 1
ATOM 1692 C C . ALA A 1 218 ? -21.984 4.16 6.027 1 97.75 218 ALA A C 1
ATOM 1694 O O . ALA A 1 218 ? -22.547 3.105 5.719 1 97.75 218 ALA A O 1
ATOM 1695 N N . GLN A 1 219 ? -21.047 4.734 5.316 1 97.56 219 GLN A N 1
ATOM 1696 C CA . GLN A 1 219 ? -20.625 4.145 4.051 1 97.56 219 GLN A CA 1
ATOM 1697 C C . GLN A 1 219 ? -19.188 3.639 4.133 1 97.56 219 GLN A C 1
ATOM 1699 O O . GLN A 1 219 ? -18.719 2.924 3.244 1 97.56 219 GLN A O 1
ATOM 1704 N N . GLN A 1 220 ? -18.516 3.994 5.137 1 97.38 220 GLN A N 1
ATOM 1705 C CA . GLN A 1 220 ? -17.156 3.553 5.398 1 97.38 220 GLN A CA 1
ATOM 1706 C C . GLN A 1 220 ? -16.828 3.629 6.887 1 97.38 220 GLN A C 1
ATOM 1708 O O . GLN A 1 220 ? -17.5 4.328 7.645 1 97.38 220 GLN A O 1
ATOM 1713 N N . VAL A 1 221 ? -15.891 2.926 7.328 1 97.94 221 VAL A N 1
ATOM 1714 C CA . VAL A 1 221 ? -15.211 3.143 8.602 1 97.94 221 VAL A CA 1
ATOM 1715 C C . VAL A 1 221 ? -13.805 3.693 8.344 1 97.94 221 VAL A C 1
ATOM 1717 O O . VAL A 1 221 ? -13.086 3.199 7.477 1 97.94 221 VAL A O 1
ATOM 1720 N N . MET A 1 222 ? -13.508 4.773 9 1 97.06 222 MET A N 1
ATOM 1721 C CA . MET A 1 222 ? -12.203 5.426 8.875 1 97.06 222 MET A CA 1
ATOM 1722 C C . MET A 1 222 ? -11.398 5.297 10.164 1 97.06 222 MET A C 1
ATOM 1724 O O . MET A 1 222 ? -11.961 5.348 11.258 1 97.06 222 MET A O 1
ATOM 1728 N N . LEU A 1 223 ? -10.172 5.078 10.023 1 97.44 223 LEU A N 1
ATOM 1729 C CA . LEU A 1 223 ? -9.25 4.988 11.148 1 97.44 223 LEU A CA 1
ATOM 1730 C C . LEU A 1 223 ? -8.07 5.938 10.969 1 97.44 223 LEU A C 1
ATOM 1732 O O . LEU A 1 223 ? -7.465 5.984 9.891 1 97.44 223 LEU A O 1
ATOM 1736 N N . ARG A 1 224 ? -7.801 6.711 11.93 1 97.38 224 ARG A N 1
ATOM 1737 C CA . ARG A 1 224 ? -6.555 7.457 12.055 1 97.38 224 ARG A CA 1
ATOM 1738 C C . ARG A 1 224 ? -5.707 6.93 13.203 1 97.38 224 ARG A C 1
ATOM 1740 O O . ARG A 1 224 ? -6.191 6.801 14.328 1 97.38 224 ARG A O 1
ATOM 1747 N N . GLU A 1 225 ? -4.539 6.523 12.898 1 97.69 225 GLU A N 1
ATOM 1748 C CA . GLU A 1 225 ? -3.51 6.262 13.898 1 97.69 225 GLU A CA 1
ATOM 1749 C C . GLU A 1 225 ? -2.482 7.387 13.945 1 97.69 225 GLU A C 1
ATOM 1751 O O . GLU A 1 225 ? -1.79 7.641 12.953 1 97.69 225 GLU A O 1
ATOM 1756 N N . LEU A 1 226 ? -2.455 8.07 15.031 1 98.31 226 LEU A N 1
ATOM 1757 C CA . LEU A 1 226 ? -1.498 9.156 15.172 1 98.31 226 LEU A CA 1
ATOM 1758 C C . LEU A 1 226 ? -0.27 8.711 15.961 1 98.31 226 LEU A C 1
ATOM 1760 O O . LEU A 1 226 ? -0.396 8.164 17.062 1 98.31 226 LEU A O 1
ATOM 1764 N N . PHE A 1 227 ? 0.884 8.945 15.398 1 98.12 227 PHE A N 1
ATOM 1765 C CA . PHE A 1 227 ? 2.154 8.57 16 1 98.12 227 PHE A CA 1
ATOM 1766 C C . PHE A 1 227 ? 2.896 9.797 16.516 1 98.12 227 PHE A C 1
ATOM 1768 O O . PHE A 1 227 ? 3.109 10.758 15.766 1 98.12 227 PHE A O 1
ATOM 1775 N N . CYS A 1 228 ? 3.283 9.789 17.766 1 97.44 228 CYS A N 1
ATOM 1776 C CA . CYS A 1 228 ? 4.082 10.867 18.328 1 97.44 228 CYS A CA 1
ATOM 1777 C C . CYS A 1 228 ? 5.516 10.414 18.578 1 97.44 228 CYS A C 1
ATOM 1779 O O . CYS A 1 228 ? 6.465 11.125 18.266 1 97.44 228 CYS A O 1
ATOM 1781 N N . ASP A 1 229 ? 5.598 9.25 19.141 1 96.44 229 ASP A N 1
ATOM 1782 C CA . ASP A 1 229 ? 6.895 8.625 19.391 1 96.44 229 ASP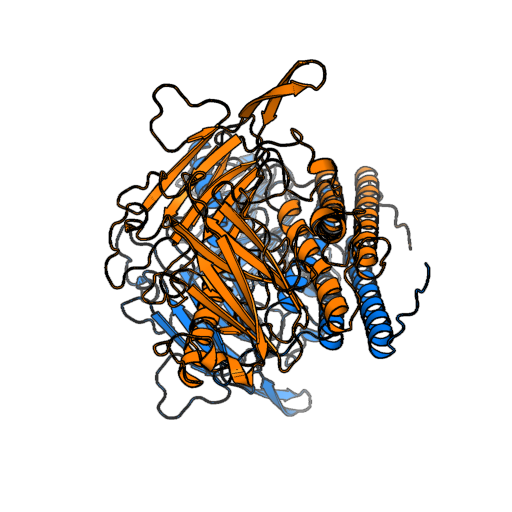 A CA 1
ATOM 1783 C C . ASP A 1 229 ? 7.32 7.75 18.219 1 96.44 229 ASP A C 1
ATOM 1785 O O . ASP A 1 229 ? 7.266 6.523 18.297 1 96.44 229 ASP A O 1
ATOM 1789 N N . TRP A 1 230 ? 7.863 8.375 17.203 1 96.94 230 TRP A N 1
ATOM 1790 C CA . TRP A 1 230 ? 8.172 7.723 15.93 1 96.94 230 TRP A CA 1
ATOM 1791 C C . TRP A 1 230 ? 9.172 6.59 16.125 1 96.94 230 TRP A C 1
ATOM 1793 O O . TRP A 1 230 ? 9.211 5.645 15.336 1 96.94 230 TRP A O 1
ATOM 1803 N N . GLU A 1 231 ? 9.898 6.59 17.156 1 94.19 231 GLU A N 1
ATOM 1804 C CA . GLU A 1 231 ? 10.922 5.574 17.391 1 94.19 231 GLU A CA 1
ATOM 1805 C C . GLU A 1 231 ? 10.312 4.297 17.953 1 94.19 231 GLU A C 1
ATOM 1807 O O . GLU A 1 231 ? 10.82 3.199 17.719 1 94.19 231 GLU A O 1
ATOM 1812 N N . ASN A 1 232 ? 9.203 4.426 18.703 1 94.25 232 ASN A N 1
ATOM 1813 C CA . ASN A 1 232 ? 8.852 3.287 19.547 1 94.25 232 ASN A CA 1
ATOM 1814 C C . ASN A 1 232 ? 7.391 2.883 19.359 1 94.25 232 ASN A C 1
ATOM 1816 O O . ASN A 1 232 ? 6.93 1.919 19.969 1 94.25 232 ASN A O 1
ATOM 1820 N N . GLU A 1 233 ? 6.684 3.539 18.562 1 96.06 233 GLU A N 1
ATOM 1821 C CA . GLU A 1 233 ? 5.273 3.207 18.359 1 96.06 233 GLU A CA 1
ATOM 1822 C C . GLU A 1 233 ? 5.078 2.359 17.109 1 96.06 233 GLU A C 1
ATOM 1824 O O . GLU A 1 233 ? 5.73 2.592 16.078 1 96.06 233 GLU A O 1
ATOM 1829 N N . ASP A 1 234 ? 4.176 1.404 17.188 1 92.25 234 ASP A N 1
ATOM 1830 C CA . ASP A 1 234 ? 3.891 0.5 16.078 1 92.25 234 ASP A CA 1
ATOM 1831 C C . ASP A 1 234 ? 2.426 0.595 15.656 1 92.25 234 ASP A C 1
ATOM 1833 O O . ASP A 1 234 ? 1.576 1.032 16.438 1 92.25 234 ASP A O 1
ATOM 1837 N N . LEU A 1 235 ? 2.197 0.118 14.531 1 93.19 235 LEU A N 1
ATOM 1838 C CA . LEU A 1 235 ? 0.86 0.144 13.945 1 93.19 235 LEU A CA 1
ATOM 1839 C C . LEU A 1 235 ? -0.037 -0.902 14.602 1 93.19 235 LEU A C 1
ATOM 1841 O O . LEU A 1 235 ? 0.455 -1.874 15.18 1 93.19 235 LEU A O 1
ATOM 1845 N N . LEU A 1 236 ? -1.347 -0.704 14.469 1 95.38 236 LEU A N 1
ATOM 1846 C CA . LEU A 1 236 ? -2.33 -1.723 14.812 1 95.38 236 LEU A CA 1
ATOM 1847 C C . LEU A 1 236 ? -2.381 -2.816 13.75 1 95.38 236 LEU A C 1
ATOM 1849 O O . LEU A 1 236 ? -2.184 -2.545 12.562 1 95.38 236 LEU A O 1
ATOM 1853 N N . ASP A 1 237 ? -2.586 -4.043 14.156 1 93.06 237 ASP A N 1
ATOM 1854 C CA . ASP A 1 237 ? -3.047 -5.098 13.258 1 93.06 237 ASP A CA 1
ATOM 1855 C C . ASP A 1 237 ? -4.57 -5.125 13.18 1 93.06 237 ASP A C 1
ATOM 1857 O O . ASP A 1 237 ? -5.254 -5.074 14.203 1 93.06 237 ASP A O 1
ATOM 1861 N N . LEU A 1 238 ? -5.078 -5.195 11.992 1 96.75 238 LEU A N 1
ATOM 1862 C CA . LEU A 1 238 ? -6.523 -5.066 11.852 1 96.75 238 LEU A CA 1
ATOM 1863 C C . LEU A 1 238 ? -7.074 -6.133 10.914 1 96.75 238 LEU A C 1
ATOM 1865 O O . LEU A 1 238 ? -6.426 -6.5 9.93 1 96.75 238 LEU A O 1
ATOM 1869 N N . PHE A 1 239 ? -8.195 -6.652 11.281 1 97.81 239 PHE A N 1
ATOM 1870 C CA . PHE A 1 239 ? -9.031 -7.508 10.445 1 97.81 239 PHE A CA 1
ATOM 1871 C C . PHE A 1 239 ? -10.492 -7.07 10.516 1 97.81 239 PHE A C 1
ATOM 1873 O O . PHE A 1 239 ? -11.07 -6.996 11.609 1 97.81 239 PHE A O 1
ATOM 1880 N N . ILE A 1 240 ? -11.07 -6.715 9.414 1 98.69 240 ILE A N 1
ATOM 1881 C CA . ILE A 1 240 ? -12.484 -6.359 9.383 1 98.69 240 ILE A CA 1
ATOM 1882 C C . ILE A 1 240 ? -13.242 -7.34 8.492 1 98.69 240 ILE A C 1
ATOM 1884 O O . ILE A 1 240 ? -12.734 -7.758 7.445 1 98.69 240 ILE A O 1
ATOM 1888 N N . TYR A 1 241 ? -14.438 -7.711 8.844 1 98.5 241 TYR A N 1
ATOM 1889 C CA . TYR A 1 241 ? -15.281 -8.57 8.031 1 98.5 241 TYR A CA 1
ATOM 1890 C C . TYR A 1 241 ? -16.766 -8.25 8.242 1 98.5 241 TYR A C 1
ATOM 1892 O O . TYR A 1 241 ? -17.141 -7.73 9.297 1 98.5 241 TYR A O 1
ATOM 1900 N N . ARG A 1 242 ? -17.516 -8.422 7.211 1 98.69 242 ARG A N 1
ATOM 1901 C CA . ARG A 1 242 ? -18.969 -8.391 7.363 1 98.69 242 ARG A CA 1
ATOM 1902 C C . ARG A 1 242 ? -19.484 -9.641 8.07 1 98.69 242 ARG A C 1
ATOM 1904 O O . ARG A 1 242 ? -19.203 -10.766 7.629 1 98.69 242 ARG A O 1
AT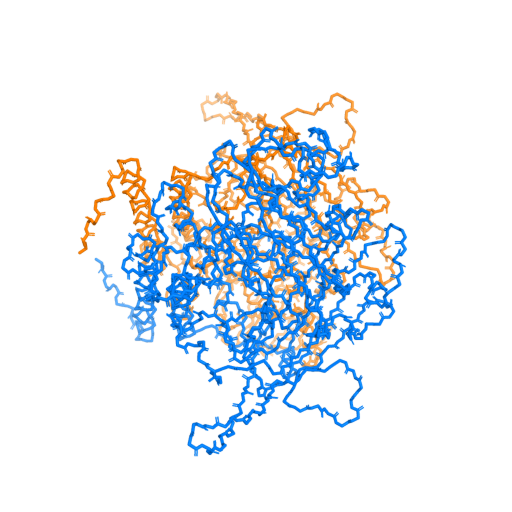OM 1911 N N . ASN A 1 243 ? -20.219 -9.531 9.086 1 98.5 243 ASN A N 1
ATOM 1912 C CA . ASN A 1 243 ? -20.5 -10.617 10.023 1 98.5 243 ASN A CA 1
ATOM 1913 C C . ASN A 1 243 ? -21.203 -11.781 9.336 1 98.5 243 ASN A C 1
ATOM 1915 O O . ASN A 1 243 ? -20.984 -12.938 9.688 1 98.5 243 ASN A O 1
ATOM 1919 N N . ASP A 1 244 ? -22.031 -11.539 8.359 1 98 244 ASP A N 1
ATOM 1920 C CA . ASP A 1 244 ? -22.812 -12.617 7.758 1 98 244 ASP A CA 1
ATOM 1921 C C . ASP A 1 244 ? -22.062 -13.234 6.578 1 98 244 ASP A C 1
ATOM 1923 O O . ASP A 1 244 ? -22.531 -14.211 5.984 1 98 244 ASP A O 1
ATOM 1927 N N . LEU A 1 245 ? -20.859 -12.719 6.246 1 97.75 245 LEU A N 1
ATOM 1928 C CA . LEU A 1 245 ? -20.203 -13.164 5.02 1 97.75 245 LEU A CA 1
ATOM 1929 C C . LEU A 1 245 ? -18.828 -13.75 5.32 1 97.75 245 LEU A C 1
ATOM 1931 O O . LEU A 1 245 ? -18.109 -14.188 4.41 1 97.75 245 LEU A O 1
ATOM 1935 N N . LEU A 1 246 ? -18.406 -13.797 6.602 1 97.88 246 LEU A N 1
ATOM 1936 C CA . LEU A 1 246 ? -17.109 -14.359 6.957 1 97.88 246 LEU A CA 1
ATOM 1937 C C . LEU A 1 246 ? -17.016 -15.812 6.516 1 97.88 246 LEU A C 1
ATOM 1939 O O . LEU A 1 246 ? -17.922 -16.609 6.766 1 97.88 246 LEU A O 1
ATOM 1943 N N . GLY A 1 247 ? -15.938 -16.141 5.789 1 97.62 247 GLY A N 1
ATOM 1944 C CA . GLY A 1 247 ? -15.688 -17.5 5.355 1 97.62 247 GLY A CA 1
ATOM 1945 C C . GLY A 1 247 ? -16.391 -17.844 4.059 1 97.62 247 GLY A C 1
ATOM 1946 O O . GLY A 1 247 ? -16.344 -19 3.611 1 97.62 247 GLY A O 1
ATOM 1947 N N . ARG A 1 248 ? -17.047 -16.891 3.502 1 95.88 248 ARG A N 1
ATOM 1948 C CA . ARG A 1 248 ? -17.766 -17.156 2.256 1 95.88 248 ARG A CA 1
ATOM 1949 C C . ARG A 1 248 ? -16.969 -16.641 1.055 1 95.88 248 ARG A C 1
ATOM 1951 O O . ARG A 1 248 ? -16.344 -15.586 1.117 1 95.88 248 ARG A O 1
ATOM 1958 N N . PRO A 1 249 ? -17 -17.406 -0.015 1 93.25 249 PRO A N 1
ATOM 1959 C CA . PRO A 1 249 ? -16.297 -16.969 -1.224 1 93.25 249 PRO A CA 1
ATOM 1960 C C . PRO A 1 249 ? -16.969 -15.758 -1.885 1 93.25 249 PRO A C 1
ATOM 1962 O O . PRO A 1 249 ? -18.188 -15.609 -1.806 1 93.25 249 PRO A O 1
ATOM 1965 N N . LEU A 1 250 ? -16.203 -14.953 -2.518 1 91.44 250 LEU A N 1
ATOM 1966 C CA . LEU A 1 250 ? -16.719 -13.828 -3.297 1 91.44 250 LEU A CA 1
ATOM 1967 C C . LEU A 1 250 ? -17.219 -14.297 -4.656 1 91.44 250 LEU A C 1
ATOM 1969 O O . LEU A 1 250 ? -16.781 -15.328 -5.164 1 91.44 250 LEU A O 1
ATOM 1973 N N . PRO A 1 251 ? -18.156 -13.5 -5.156 1 91.19 251 PRO A N 1
ATOM 1974 C CA . PRO A 1 251 ? -18.609 -13.82 -6.508 1 91.19 251 PRO A CA 1
ATOM 1975 C C . PRO A 1 251 ? -17.516 -13.656 -7.555 1 91.19 251 PRO A C 1
ATOM 1977 O O . PRO A 1 251 ? -16.516 -12.969 -7.309 1 91.19 251 PRO A O 1
ATOM 1980 N N . THR A 1 252 ? -17.766 -14.32 -8.688 1 91.88 252 THR A N 1
ATOM 1981 C CA . THR A 1 252 ? -16.797 -14.242 -9.781 1 91.88 252 THR A CA 1
ATOM 1982 C C . THR A 1 252 ? -16.75 -12.828 -10.352 1 91.88 252 THR A C 1
ATOM 1984 O O . THR A 1 252 ? -17.75 -12.109 -10.344 1 91.88 252 THR A O 1
ATOM 1987 N N . TYR A 1 253 ? -15.617 -12.477 -10.852 1 95.44 253 TYR A N 1
ATOM 1988 C CA . TYR A 1 253 ? -15.391 -11.18 -11.469 1 95.44 253 TYR A CA 1
ATOM 1989 C C . TYR A 1 253 ? -16.078 -11.086 -12.82 1 95.44 253 TYR A C 1
ATOM 1991 O O . TYR A 1 253 ? -16.078 -12.055 -13.594 1 95.44 253 TYR A O 1
ATOM 1999 N N . THR A 1 254 ? -16.797 -9.992 -13.125 1 97.56 254 THR A N 1
ATOM 2000 C CA . THR A 1 254 ? -17.578 -9.852 -14.344 1 97.56 254 THR A CA 1
ATOM 2001 C C . THR A 1 254 ? -17.234 -8.555 -15.07 1 97.56 254 THR A C 1
ATOM 2003 O O . THR A 1 254 ? -16.625 -7.652 -14.484 1 97.56 254 THR A O 1
ATOM 2006 N N . PRO A 1 255 ? -17.594 -8.453 -16.344 1 98.25 255 PRO A N 1
ATOM 2007 C CA . PRO A 1 255 ? -17.375 -7.199 -17.078 1 98.25 255 PRO A CA 1
ATOM 2008 C C . PRO A 1 255 ? -18.109 -6.02 -16.438 1 98.25 255 PRO A C 1
ATOM 2010 O O . PRO A 1 255 ? -17.625 -4.891 -16.469 1 98.25 255 PRO A O 1
ATOM 2013 N N . GLU A 1 256 ? -19.281 -6.305 -15.883 1 98.19 256 GLU A N 1
ATOM 2014 C CA . GLU A 1 256 ? -20.047 -5.242 -15.234 1 98.19 256 GLU A CA 1
ATOM 2015 C C . GLU A 1 256 ? -19.297 -4.656 -14.047 1 98.19 256 GLU A C 1
ATOM 2017 O O . GLU A 1 256 ? -19.219 -3.438 -13.883 1 98.19 256 GLU A O 1
ATOM 2022 N N . VAL A 1 257 ? -18.766 -5.52 -13.242 1 97.81 257 VAL A N 1
ATOM 2023 C CA . VAL A 1 257 ? -17.984 -5.086 -12.086 1 97.81 257 VAL A CA 1
ATOM 2024 C C . VAL A 1 257 ? -16.766 -4.301 -12.555 1 97.81 257 VAL A C 1
ATOM 2026 O O . VAL A 1 257 ? -16.469 -3.219 -12.031 1 97.81 257 VAL A O 1
ATOM 2029 N N . ALA A 1 258 ? -16.047 -4.797 -13.531 1 98.5 258 ALA A N 1
ATOM 2030 C CA . ALA A 1 258 ? -14.844 -4.141 -14.062 1 98.5 258 ALA A CA 1
ATOM 2031 C C . ALA A 1 258 ? -15.172 -2.744 -14.578 1 98.5 258 ALA A C 1
ATOM 2033 O O . ALA A 1 258 ? -14.445 -1.787 -14.305 1 98.5 258 ALA A O 1
ATOM 2034 N N . SER A 1 259 ? -16.266 -2.662 -15.344 1 98.62 259 SER A N 1
ATOM 2035 C CA . SER A 1 259 ? -16.672 -1.38 -15.906 1 98.62 259 SER A CA 1
ATOM 2036 C C . SER A 1 259 ? -17 -0.375 -14.805 1 98.62 259 SER A C 1
ATOM 2038 O O . SER A 1 259 ? -16.578 0.78 -14.859 1 98.62 259 SER A O 1
ATOM 2040 N N . GLN A 1 260 ? -17.719 -0.834 -13.875 1 98.31 260 GLN A N 1
ATOM 2041 C CA . GLN A 1 260 ? -18.078 0.036 -12.758 1 98.31 260 GLN A CA 1
ATOM 2042 C C . GLN A 1 260 ? -16.844 0.518 -12.008 1 98.31 260 GLN A C 1
ATOM 2044 O O . GLN A 1 260 ? -16.766 1.687 -11.625 1 98.31 260 GLN A O 1
ATOM 2049 N N . GLN A 1 261 ? -15.945 -0.39 -11.789 1 98.44 261 GLN A N 1
ATOM 2050 C CA . GLN A 1 261 ? -14.711 -0.045 -11.086 1 98.44 261 GLN A CA 1
ATOM 2051 C C . GLN A 1 261 ? -13.906 0.989 -11.867 1 98.44 261 GLN A C 1
ATOM 2053 O O . GLN A 1 261 ? -13.398 1.955 -11.289 1 98.44 261 GLN A O 1
ATOM 2058 N N . MET A 1 262 ? -13.781 0.837 -13.156 1 98.81 262 MET A N 1
ATOM 2059 C CA . MET A 1 262 ? -13.047 1.789 -13.984 1 98.81 262 MET A CA 1
ATOM 2060 C C . MET A 1 262 ? -13.711 3.162 -13.953 1 98.81 262 MET A C 1
ATOM 2062 O O . MET A 1 262 ? -13.031 4.184 -13.836 1 98.81 262 MET A O 1
ATOM 2066 N N . HIS A 1 263 ? -15.07 3.143 -14.008 1 98.69 263 HIS A N 1
ATOM 2067 C CA . HIS A 1 263 ? -15.789 4.41 -13.906 1 98.69 263 HIS A CA 1
ATOM 2068 C C . HIS A 1 263 ? -15.508 5.094 -12.57 1 98.69 263 HIS A C 1
ATOM 2070 O O . HIS A 1 263 ? -15.258 6.297 -12.523 1 98.69 263 HIS A O 1
ATOM 2076 N N . ARG A 1 264 ? -15.523 4.348 -11.562 1 98.44 264 ARG A N 1
ATOM 2077 C CA . ARG A 1 264 ? -15.328 4.891 -10.219 1 98.44 264 ARG A CA 1
ATOM 2078 C C . ARG A 1 264 ? -13.914 5.441 -10.055 1 98.44 264 ARG A C 1
ATOM 2080 O O . ARG A 1 264 ? -13.719 6.492 -9.438 1 98.44 264 ARG A O 1
ATOM 2087 N N . ILE A 1 265 ? -12.922 4.75 -10.578 1 98.75 265 ILE A N 1
ATOM 2088 C CA . ILE A 1 265 ? -11.539 5.207 -10.508 1 98.75 265 ILE A CA 1
ATOM 2089 C C . ILE A 1 265 ? -11.414 6.586 -11.148 1 98.75 265 ILE A C 1
ATOM 2091 O O . ILE A 1 265 ? -10.836 7.504 -10.555 1 98.75 265 ILE A O 1
ATOM 2095 N N . GLY A 1 266 ? -11.938 6.676 -12.359 1 98.75 266 GLY A N 1
ATOM 2096 C CA . GLY A 1 266 ? -11.898 7.961 -13.039 1 98.75 266 GLY A CA 1
ATOM 2097 C C . GLY A 1 266 ? -12.617 9.062 -12.289 1 98.75 266 GLY A C 1
ATOM 2098 O O . GLY A 1 266 ? -12.078 10.148 -12.086 1 98.75 266 GLY A O 1
ATOM 2099 N N . GLU A 1 267 ? -13.797 8.727 -11.805 1 98.62 267 GLU A N 1
ATOM 2100 C CA . GLU A 1 267 ? -14.648 9.68 -11.102 1 98.62 267 GLU A CA 1
ATOM 2101 C C . GLU A 1 267 ? -13.977 10.18 -9.82 1 98.62 267 GLU A C 1
ATOM 2103 O O . GLU A 1 267 ? -13.922 11.383 -9.578 1 98.62 267 GLU A O 1
ATOM 2108 N N . LEU A 1 268 ? -13.477 9.289 -9.047 1 98.44 268 LEU A N 1
ATOM 2109 C CA . LEU A 1 268 ? -12.852 9.664 -7.785 1 98.44 268 LEU A CA 1
ATOM 2110 C C . LEU A 1 268 ? -11.609 10.523 -8.023 1 98.44 268 LEU A C 1
ATOM 2112 O O . LEU A 1 268 ? -11.391 11.508 -7.32 1 98.44 268 LEU A O 1
ATOM 2116 N N . THR A 1 269 ? -10.789 10.109 -9.023 1 98.75 269 THR A N 1
ATOM 2117 C CA . THR A 1 269 ? -9.57 10.859 -9.305 1 98.75 269 THR A CA 1
ATOM 2118 C C . THR A 1 269 ? -9.891 12.289 -9.719 1 98.75 269 THR A C 1
ATOM 2120 O O . THR A 1 269 ? -9.328 13.242 -9.172 1 98.75 269 THR A O 1
ATOM 2123 N N . ARG A 1 270 ? -10.805 12.422 -10.602 1 98.75 270 ARG A N 1
ATOM 2124 C CA . ARG A 1 270 ? -11.211 13.742 -11.062 1 98.75 270 ARG A CA 1
ATOM 2125 C C . ARG A 1 270 ? -11.828 14.555 -9.93 1 98.75 270 ARG A C 1
ATOM 2127 O O . ARG A 1 270 ? -11.453 15.711 -9.719 1 98.75 270 ARG A O 1
ATOM 2134 N N . ASN A 1 271 ? -12.805 13.945 -9.258 1 98.5 271 ASN A N 1
ATOM 2135 C CA . ASN A 1 271 ? -13.602 14.656 -8.266 1 98.5 271 ASN A CA 1
ATOM 2136 C C . ASN A 1 271 ? -12.75 15.133 -7.094 1 98.5 271 ASN A C 1
ATOM 2138 O O . ASN A 1 271 ? -12.922 16.25 -6.605 1 98.5 271 ASN A O 1
ATOM 2142 N N . GLN A 1 272 ? -11.812 14.328 -6.688 1 98 272 GLN A N 1
ATOM 2143 C CA . GLN A 1 272 ? -10.953 14.711 -5.574 1 98 272 GLN A CA 1
ATOM 2144 C C . GLN A 1 272 ? -10.102 15.93 -5.93 1 98 272 GLN A C 1
ATOM 2146 O O . GLN A 1 272 ? -10 16.875 -5.145 1 98 272 GLN A O 1
ATOM 2151 N N . VAL A 1 273 ? -9.492 15.953 -7.141 1 98.31 273 VAL A N 1
ATOM 2152 C CA . VAL A 1 273 ? -8.656 17.078 -7.559 1 98.31 273 VAL A CA 1
ATOM 2153 C C . VAL A 1 273 ? -9.508 18.344 -7.648 1 98.31 273 VAL A C 1
ATOM 2155 O O . VAL A 1 273 ? -9.133 19.391 -7.109 1 98.31 273 VAL A O 1
ATOM 2158 N N . HIS A 1 274 ? -10.695 18.234 -8.242 1 98.06 274 HIS A N 1
ATOM 2159 C CA . HIS A 1 274 ? -11.547 19.391 -8.453 1 98.06 274 HIS A CA 1
ATOM 2160 C C . HIS A 1 274 ? -12.062 19.953 -7.125 1 98.06 274 HIS A C 1
ATOM 2162 O O . HIS A 1 274 ? -12.055 21.156 -6.906 1 98.06 274 HIS A O 1
ATOM 2168 N N . PHE A 1 275 ? -12.508 19.109 -6.289 1 96.75 275 PHE A N 1
ATOM 2169 C CA . PHE A 1 275 ? -13.055 19.531 -5.004 1 96.75 275 PHE A CA 1
ATOM 2170 C C . PHE A 1 275 ? -12.008 20.266 -4.184 1 96.75 275 PHE A C 1
ATOM 2172 O O . PHE A 1 275 ? -12.25 21.375 -3.701 1 96.75 275 PHE A O 1
ATOM 2179 N N . TRP A 1 276 ? -10.852 19.703 -4.023 1 96.44 276 TRP A N 1
ATOM 2180 C CA . TRP A 1 276 ? -9.852 20.266 -3.113 1 96.44 276 TRP A CA 1
ATOM 2181 C C . TRP A 1 276 ? -9.234 21.531 -3.699 1 96.44 276 TRP A C 1
ATOM 2183 O O . TRP A 1 276 ? -8.898 22.469 -2.963 1 96.44 276 TRP A O 1
ATOM 2193 N N . ASN A 1 277 ? -9.062 21.547 -5.047 1 96.56 277 ASN A N 1
ATOM 2194 C CA . ASN A 1 277 ? -8.672 22.812 -5.652 1 96.56 277 ASN A CA 1
ATOM 2195 C C . ASN A 1 277 ? -9.625 23.938 -5.266 1 96.56 277 AS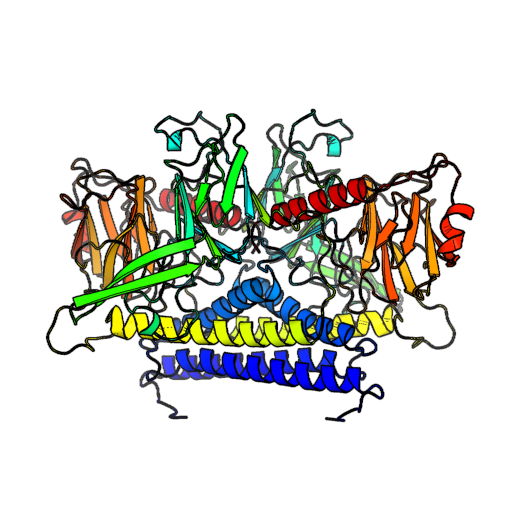N A C 1
ATOM 2197 O O . ASN A 1 277 ? -9.195 25.016 -4.832 1 96.56 277 ASN A O 1
ATOM 2201 N N . GLU A 1 278 ? -10.891 23.656 -5.422 1 94.19 278 GLU A N 1
ATOM 2202 C CA . GLU A 1 278 ? -11.914 24.641 -5.105 1 94.19 278 GLU A CA 1
ATOM 2203 C C . GLU A 1 278 ? -11.93 24.969 -3.613 1 94.19 278 GLU A C 1
ATOM 2205 O O . GLU A 1 278 ? -12.07 26.125 -3.223 1 94.19 278 GLU A O 1
ATOM 2210 N N . PHE A 1 279 ? -11.82 23.984 -2.83 1 93.19 279 PHE A N 1
ATOM 2211 C CA . PHE A 1 279 ? -11.797 24.156 -1.382 1 93.19 279 PHE A CA 1
ATOM 2212 C C . PHE A 1 279 ? -10.68 25.109 -0.965 1 93.19 279 PHE A C 1
ATOM 2214 O O . PHE A 1 279 ? -10.906 26.016 -0.168 1 93.19 279 PHE A O 1
ATOM 2221 N N . TYR A 1 280 ? -9.477 24.938 -1.469 1 94 280 TYR A N 1
ATOM 2222 C CA . TYR A 1 280 ? -8.336 25.781 -1.107 1 94 280 TYR A CA 1
ATOM 2223 C C . TYR A 1 280 ? -8.523 27.203 -1.604 1 94 280 TYR A C 1
ATOM 2225 O O . TYR A 1 280 ? -8.195 28.156 -0.896 1 94 280 TYR A O 1
ATOM 2233 N N . ALA A 1 281 ? -9.086 27.328 -2.75 1 92.19 281 ALA A N 1
ATOM 2234 C CA . ALA A 1 281 ? -9.234 28.641 -3.369 1 92.19 281 ALA A CA 1
ATOM 2235 C C . ALA A 1 281 ? -10.375 29.422 -2.73 1 92.19 281 ALA A C 1
ATOM 2237 O O . ALA A 1 281 ? -10.219 30.609 -2.402 1 92.19 281 ALA A O 1
ATOM 2238 N N . ILE A 1 282 ? -11.469 28.766 -2.494 1 89.62 282 ILE A N 1
ATOM 2239 C CA . ILE A 1 282 ? -12.688 29.469 -2.127 1 89.62 282 ILE A CA 1
ATOM 2240 C C . ILE A 1 282 ? -12.859 29.453 -0.611 1 89.62 282 ILE A C 1
ATOM 2242 O O . ILE A 1 282 ? -13 30.516 0.017 1 89.62 282 ILE A O 1
ATOM 2246 N N . VAL A 1 283 ? -12.797 28.281 -0.084 1 86.94 283 VAL A N 1
ATOM 2247 C CA . VAL A 1 283 ? -13.07 28.156 1.344 1 86.94 283 VAL A CA 1
ATOM 2248 C C . VAL A 1 283 ? -11.875 28.672 2.143 1 86.94 283 VAL A C 1
ATOM 2250 O O . VAL A 1 283 ? -12.039 29.5 3.051 1 86.94 283 VAL A O 1
ATOM 2253 N N . CYS A 1 284 ? -10.664 28.25 1.771 1 88.38 284 CYS A N 1
ATOM 2254 C CA . CYS A 1 284 ? -9.484 28.641 2.523 1 88.38 284 CYS A CA 1
ATOM 2255 C C . CYS A 1 284 ? -8.992 30.016 2.09 1 88.38 284 CYS A C 1
ATOM 2257 O O . CYS A 1 284 ? -8.234 30.672 2.814 1 88.38 284 CYS A O 1
ATOM 2259 N N . GLU A 1 285 ? -9.367 30.484 0.864 1 89.75 285 GLU A N 1
ATOM 2260 C CA . GLU A 1 285 ? -8.883 31.734 0.277 1 89.75 285 GLU A CA 1
ATOM 2261 C C . GLU A 1 285 ? -7.359 31.781 0.264 1 89.75 285 GLU A C 1
ATOM 2263 O O . GLU A 1 285 ? -6.762 32.781 0.648 1 89.75 285 GLU A O 1
ATOM 2268 N N . ALA A 1 286 ? -6.797 30.703 -0.128 1 89.19 286 ALA A N 1
ATOM 2269 C CA . ALA A 1 286 ? -5.352 30.531 -0.035 1 89.19 286 ALA A CA 1
ATOM 2270 C C . ALA A 1 286 ? -4.629 31.359 -1.092 1 89.19 286 ALA A C 1
ATOM 2272 O O . ALA A 1 286 ? -3.471 31.734 -0.905 1 89.19 286 ALA A O 1
ATOM 2273 N N . TYR A 1 287 ? -5.27 31.703 -2.219 1 86.31 287 TYR A N 1
ATOM 2274 C CA . TYR A 1 287 ? -4.578 32.344 -3.342 1 86.31 287 TYR A CA 1
ATOM 2275 C C . TYR A 1 287 ? -5.047 33.781 -3.539 1 86.31 287 TYR A C 1
ATOM 2277 O O . TYR A 1 287 ? -4.754 34.406 -4.562 1 86.31 287 TYR A O 1
ATOM 2285 N N . GLY A 1 288 ? -5.738 34.219 -2.699 1 77.75 288 GLY A N 1
ATOM 2286 C CA . GLY A 1 288 ? -6.262 35.562 -2.773 1 77.75 288 GLY A CA 1
ATOM 2287 C C . GLY A 1 288 ? -7.688 35.688 -2.268 1 77.75 288 GLY A C 1
ATOM 2288 O O . GLY A 1 288 ? -8.336 34.656 -1.987 1 77.75 288 GLY A O 1
ATOM 2289 N N . LYS A 1 289 ? -8.055 36.906 -2.125 1 68.31 289 LYS A N 1
ATOM 2290 C CA . LYS A 1 289 ? -9.383 37.156 -1.581 1 68.31 289 LYS A CA 1
ATOM 2291 C C . LYS A 1 289 ? -10.461 36.969 -2.646 1 68.31 289 LYS A C 1
ATOM 2293 O O . LYS A 1 289 ? -10.352 37.5 -3.75 1 68.31 289 LYS A O 1
ATOM 2298 N N . ILE A 1 290 ? -11.133 36.031 -2.531 1 65.69 290 ILE A N 1
ATOM 2299 C CA . ILE A 1 290 ? -12.234 35.844 -3.467 1 65.69 290 ILE A CA 1
ATOM 2300 C C . ILE A 1 290 ? -13.508 36.438 -2.889 1 65.69 290 ILE A C 1
ATOM 2302 O O . ILE A 1 290 ? -14.32 37 -3.623 1 65.69 290 ILE A O 1
ATOM 2306 N N . LYS A 1 291 ? -13.812 36.25 -1.503 1 59.12 291 LYS A N 1
ATOM 2307 C CA . LYS A 1 291 ? -15.039 36.75 -0.903 1 59.12 291 LYS A CA 1
ATOM 2308 C C . LYS A 1 291 ? -14.922 38.25 -0.559 1 59.12 291 LYS A C 1
ATOM 2310 O O . LYS A 1 291 ? -13.969 38.656 0.105 1 59.12 291 LYS A O 1
ATOM 2315 N N . GLY A 1 292 ? -15.281 39.031 -1.424 1 52.69 292 GLY A N 1
ATOM 2316 C CA . GLY A 1 292 ? -15.422 40.469 -1.16 1 52.69 292 GLY A CA 1
ATOM 2317 C C . GLY A 1 292 ? -14.648 40.906 0.063 1 52.69 292 GLY A C 1
ATOM 2318 O O . GLY A 1 292 ? -13.602 40.344 0.393 1 52.69 292 GLY A O 1
ATOM 2319 N N . GLU A 1 293 ? -15.188 41.969 0.918 1 55.91 293 GLU A N 1
ATOM 2320 C CA . GLU A 1 293 ? -14.719 42.656 2.109 1 55.91 293 GLU A CA 1
ATOM 2321 C C . GLU A 1 293 ? -14.758 41.75 3.336 1 55.91 293 GLU A C 1
ATOM 2323 O O . GLU A 1 293 ? -15.727 41 3.533 1 55.91 293 GLU A O 1
ATOM 2328 N N . GLY A 1 294 ? -13.648 41.031 3.816 1 61.28 294 GLY A N 1
ATOM 2329 C CA . GLY A 1 294 ? -13.57 40.281 5.074 1 61.28 294 GLY A CA 1
ATOM 2330 C C . GLY A 1 294 ? -12.25 39.562 5.262 1 61.28 294 GLY A C 1
ATOM 2331 O O . GLY A 1 294 ? -11.32 39.75 4.465 1 61.28 294 GLY A O 1
ATOM 2332 N N . GLU A 1 295 ? -12.125 38.969 6.352 1 67.62 295 GLU A N 1
ATOM 2333 C CA . GLU A 1 295 ? -10.906 38.25 6.754 1 67.62 295 GLU A CA 1
ATOM 2334 C C . GLU A 1 295 ? -10.727 36.969 5.969 1 67.62 295 GLU A C 1
ATOM 2336 O O . GLU A 1 295 ? -11.703 36.281 5.66 1 67.62 295 GLU A O 1
ATOM 2341 N N . ARG A 1 296 ? -9.531 36.75 5.445 1 81.88 296 ARG A N 1
ATOM 2342 C CA . ARG A 1 296 ? -9.18 35.469 4.848 1 81.88 296 ARG A CA 1
ATOM 2343 C C . ARG A 1 296 ? -9.281 34.344 5.871 1 81.88 296 ARG A C 1
ATOM 2345 O O . ARG A 1 296 ? -8.875 34.5 7.02 1 81.88 296 ARG A O 1
ATOM 2352 N N . PHE A 1 297 ? -9.836 33.312 5.418 1 85 297 PHE A N 1
ATOM 2353 C CA . PHE A 1 297 ? -9.961 32.188 6.344 1 85 297 PHE A CA 1
ATOM 2354 C C . PHE A 1 297 ? -8.586 31.703 6.793 1 85 297 PHE A C 1
ATOM 2356 O O . PHE A 1 297 ? -8.359 31.5 7.988 1 85 297 PHE A O 1
ATOM 2363 N N . MET A 1 298 ? -7.684 31.594 5.82 1 90.75 298 MET A N 1
ATOM 2364 C CA . MET A 1 298 ? -6.305 31.25 6.152 1 90.75 298 MET A CA 1
ATOM 2365 C C . MET A 1 298 ? -5.387 32.438 5.984 1 90.75 298 MET A C 1
ATOM 2367 O O . MET A 1 298 ? -4.898 32.719 4.883 1 90.75 298 MET A O 1
ATOM 2371 N N . PRO A 1 299 ? -5.098 33.219 7.07 1 93.06 299 PRO A N 1
ATOM 2372 C CA . PRO A 1 299 ? -4.285 34.438 6.965 1 93.06 299 PRO A CA 1
ATOM 2373 C C . PRO A 1 299 ? -2.826 34.125 6.621 1 93.06 299 PRO A C 1
ATOM 2375 O O . PRO A 1 299 ? -2.35 33 6.852 1 93.06 299 PRO A O 1
ATOM 2378 N N . ARG A 1 300 ? -2.143 35.094 6.055 1 95 300 ARG A N 1
ATOM 2379 C CA . ARG A 1 300 ? -0.725 34.969 5.73 1 95 300 ARG A CA 1
ATOM 2380 C C . ARG A 1 300 ? 0.142 35.312 6.941 1 95 300 ARG A C 1
ATOM 2382 O O . ARG A 1 300 ? -0.016 36.375 7.547 1 95 300 ARG A O 1
ATOM 2389 N N . ASN A 1 301 ? 1.053 34.438 7.23 1 97.62 301 ASN A N 1
ATOM 2390 C CA . ASN A 1 301 ? 1.995 34.562 8.336 1 97.62 301 ASN A CA 1
ATOM 2391 C C . ASN A 1 301 ? 1.276 34.844 9.656 1 97.62 301 ASN A C 1
ATOM 2393 O O . ASN A 1 301 ? 1.733 35.656 10.461 1 97.62 301 ASN A O 1
ATOM 2397 N N . ALA A 1 302 ? 0.218 34.344 9.812 1 96.88 302 ALA A N 1
ATOM 2398 C CA . ALA A 1 302 ? -0.641 34.375 10.992 1 96.88 302 ALA A CA 1
ATOM 2399 C C . ALA A 1 302 ? -1.569 33.188 11.047 1 96.88 302 ALA A C 1
ATOM 2401 O O . ALA A 1 302 ? -1.515 32.312 10.18 1 96.88 302 ALA A O 1
ATOM 2402 N N . PHE A 1 303 ? -2.328 33.125 12.086 1 96.56 303 PHE A N 1
ATOM 2403 C CA . PHE A 1 303 ? -3.252 32 12.242 1 96.56 303 PHE A CA 1
ATOM 2404 C C . PHE A 1 303 ? -4.688 32.5 12.383 1 96.56 303 PHE A C 1
ATOM 2406 O O . PHE A 1 303 ? -4.926 33.562 12.945 1 96.56 303 PHE A O 1
ATOM 2413 N N . ASN A 1 304 ? -5.574 31.781 11.828 1 94 304 ASN A N 1
ATOM 2414 C CA . ASN A 1 304 ? -6.984 32.031 12.086 1 94 304 ASN A CA 1
ATOM 2415 C C . ASN A 1 304 ? -7.391 31.594 13.484 1 94 304 ASN A C 1
ATOM 2417 O O . ASN A 1 304 ? -6.582 31 14.211 1 94 304 ASN A O 1
ATOM 2421 N N . LYS A 1 305 ? -8.594 31.922 13.898 1 91.69 305 LYS A N 1
ATOM 2422 C CA . LYS A 1 305 ? -9.109 31.5 15.195 1 91.69 305 LYS A CA 1
ATOM 2423 C C . LYS A 1 305 ? -9.297 29.984 15.25 1 91.69 305 LYS A C 1
ATOM 2425 O O . LYS A 1 305 ? -9.734 29.375 14.273 1 91.69 305 LYS A O 1
ATOM 2430 N N . PRO A 1 306 ? -8.906 29.391 16.359 1 92.56 306 PRO A N 1
ATOM 2431 C CA . PRO A 1 306 ? -9.125 27.938 16.484 1 92.56 306 PRO A CA 1
ATOM 2432 C C . PRO A 1 306 ? -10.578 27.547 16.234 1 92.56 306 PRO A C 1
ATOM 2434 O O . PRO A 1 306 ? -11.5 28.266 16.641 1 92.56 306 PRO A O 1
ATOM 2437 N N . ASN A 1 307 ? -10.695 26.516 15.562 1 87.62 307 ASN A N 1
ATOM 2438 C CA . ASN A 1 307 ? -12.031 26.031 15.234 1 87.62 307 ASN A CA 1
ATOM 2439 C C . ASN A 1 307 ? -12.117 24.516 15.344 1 87.62 307 ASN A C 1
ATOM 2441 O O . ASN A 1 307 ? -11.148 23.812 15.055 1 87.62 307 ASN A O 1
ATOM 2445 N N . ALA A 1 308 ? -13.273 24.078 15.883 1 79.25 308 ALA A N 1
ATOM 2446 C CA . ALA A 1 308 ? -13.523 22.641 15.891 1 79.25 308 ALA A CA 1
ATOM 2447 C C . ALA A 1 308 ? -13.703 22.109 14.477 1 79.25 308 ALA A C 1
ATOM 2449 O O . ALA A 1 308 ? -14.148 22.828 13.586 1 79.25 308 ALA A O 1
ATOM 2450 N N . ALA A 1 309 ? -13.148 20.812 14.398 1 64 309 ALA A N 1
ATOM 2451 C CA . ALA A 1 309 ? -13.367 20.141 13.117 1 64 309 ALA A CA 1
ATOM 2452 C C . ALA A 1 309 ? -14.852 20.109 12.758 1 64 309 ALA A C 1
ATOM 2454 O O . ALA A 1 309 ? -15.703 19.953 13.641 1 64 309 ALA A O 1
ATOM 2455 N N . SER A 1 310 ? -15.164 20.688 11.641 1 58.5 310 SER A N 1
ATOM 2456 C CA . SER A 1 310 ? -16.562 20.578 11.219 1 58.5 310 SER A CA 1
ATOM 2457 C C . SER A 1 310 ? -16.812 19.281 10.469 1 58.5 310 SER A C 1
ATOM 2459 O O . SER A 1 310 ? -16.641 19.219 9.25 1 58.5 310 SER A O 1
ATOM 2461 N N . LEU A 1 311 ? -16.703 18.078 11.234 1 52.03 311 LEU A N 1
ATOM 2462 C CA . LEU A 1 311 ? -16.812 16.734 10.656 1 52.03 311 LEU A CA 1
ATOM 2463 C C . LEU A 1 311 ? -17.844 16.703 9.539 1 52.03 311 LEU A C 1
ATOM 2465 O O . LEU A 1 311 ? -17.641 16.062 8.5 1 52.03 311 LEU A O 1
ATOM 2469 N N . ALA A 1 312 ? -19.016 17.297 9.852 1 48.28 312 ALA A N 1
ATOM 2470 C CA . ALA A 1 312 ? -20.141 17.141 8.922 1 48.28 312 ALA A CA 1
ATOM 2471 C C . ALA A 1 312 ? -19.797 17.75 7.566 1 48.28 312 ALA A C 1
ATOM 2473 O O . ALA A 1 312 ? -20.344 17.328 6.539 1 48.28 312 ALA A O 1
ATOM 2474 N N . THR A 1 313 ? -18.875 18.656 7.57 1 46.75 313 THR A N 1
ATOM 2475 C CA . THR A 1 313 ? -18.828 19.391 6.316 1 46.75 313 THR A CA 1
ATOM 2476 C C . THR A 1 313 ? -17.5 19.156 5.602 1 46.75 313 THR A C 1
ATOM 2478 O O . THR A 1 313 ? -17.438 19.156 4.367 1 46.75 313 THR A O 1
ATOM 2481 N N . ALA A 1 314 ? -16.438 19.219 6.246 1 55.38 314 ALA A N 1
ATOM 2482 C CA . ALA A 1 314 ? -15.234 19.297 5.414 1 55.38 314 ALA A CA 1
ATOM 2483 C C . ALA A 1 314 ? -14.234 18.219 5.797 1 55.38 314 ALA A C 1
ATOM 2485 O O . ALA A 1 314 ? -13.086 18.234 5.344 1 55.38 314 ALA A O 1
ATOM 2486 N N . GLY A 1 315 ? -14.539 17.219 6.352 1 65.06 315 GLY A N 1
ATOM 2487 C CA . GLY A 1 315 ? -13.477 16.25 6.535 1 65.06 315 GLY A CA 1
ATOM 2488 C C . GLY A 1 315 ? -12.562 16.562 7.703 1 65.06 315 GLY A C 1
ATOM 2489 O O . GLY A 1 315 ? -12.68 17.641 8.305 1 65.06 315 GLY A O 1
ATOM 2490 N N . GLY A 1 316 ? -12.195 15.992 8.617 1 80 316 GLY A N 1
ATOM 2491 C CA . GLY A 1 316 ? -11.289 16.109 9.75 1 80 316 GLY A CA 1
ATOM 2492 C C . GLY A 1 316 ? -11.602 15.141 10.867 1 80 316 GLY A C 1
ATOM 2493 O O . GLY A 1 316 ? -12.688 14.555 10.906 1 80 316 GLY A O 1
ATOM 2494 N N . MET A 1 317 ? -10.641 15.211 11.578 1 89.44 317 MET A N 1
ATOM 2495 C CA . MET A 1 317 ? -10.789 14.344 12.742 1 89.44 317 MET A CA 1
ATOM 2496 C C . MET A 1 317 ? -11.727 14.969 13.766 1 89.44 317 MET A C 1
ATOM 2498 O O . MET A 1 317 ? -11.539 16.109 14.172 1 89.44 317 MET A O 1
ATOM 2502 N N . ALA A 1 318 ? -12.695 14.289 14.203 1 90.19 318 ALA A N 1
ATOM 2503 C CA . ALA A 1 318 ? -13.812 14.797 15 1 90.19 318 ALA A CA 1
ATOM 2504 C C . ALA A 1 318 ? -13.328 15.391 16.312 1 90.19 318 ALA A C 1
ATOM 2506 O O . ALA A 1 318 ? -13.945 16.297 16.859 1 90.19 318 ALA A O 1
ATOM 2507 N N . THR A 1 319 ? -12.203 14.984 16.781 1 93.56 319 THR A N 1
ATOM 2508 C CA . THR A 1 319 ? -11.742 15.398 18.094 1 93.56 319 THR A CA 1
ATOM 2509 C C . THR A 1 319 ? -10.766 16.562 17.984 1 93.56 319 THR A C 1
ATOM 2511 O O . THR A 1 319 ? -10.32 17.109 19 1 93.56 319 THR A O 1
ATOM 2514 N N . ASN A 1 320 ? -10.523 17 16.797 1 94.56 320 ASN A N 1
ATOM 2515 C CA . ASN A 1 320 ? -9.5 18.016 16.609 1 94.56 320 ASN A CA 1
ATOM 2516 C C . ASN A 1 320 ? -10.07 19.422 16.812 1 94.56 320 ASN A C 1
ATOM 2518 O O . ASN A 1 320 ? -11.203 19.703 16.406 1 94.56 320 ASN A O 1
ATOM 2522 N N . VAL A 1 321 ? -9.359 20.25 17.5 1 94.62 321 VAL A N 1
ATOM 2523 C CA . VAL A 1 321 ? -9.391 21.688 17.312 1 94.62 321 VAL A CA 1
ATOM 2524 C C . VAL A 1 321 ? -8.273 22.125 16.375 1 94.62 321 VAL A C 1
ATOM 2526 O O . VAL A 1 321 ? -7.105 21.766 16.594 1 94.62 321 VAL A O 1
ATOM 2529 N N . TYR A 1 322 ? -8.664 22.875 15.352 1 93 322 TYR A N 1
ATOM 2530 C CA . TYR A 1 322 ? -7.715 23.234 14.305 1 93 322 TYR A CA 1
ATOM 2531 C C . TYR A 1 322 ? -7.43 24.734 14.328 1 93 322 TYR A C 1
ATOM 2533 O O . TYR A 1 322 ? -8.289 25.531 14.703 1 93 322 TYR A O 1
ATOM 2541 N N . CYS A 1 323 ? -6.359 25.109 13.969 1 93.81 323 CYS A N 1
ATOM 2542 C CA . CYS A 1 323 ? -6.078 26.422 13.422 1 93.81 323 CYS A CA 1
ATOM 2543 C C . CYS A 1 323 ? -5.027 26.359 12.32 1 93.81 323 CYS A C 1
ATOM 2545 O O . CYS A 1 323 ? -4.348 25.344 12.172 1 93.81 323 CYS A O 1
ATOM 2547 N N . GLY A 1 324 ? -5.066 27.297 11.5 1 94.62 324 GLY A N 1
ATOM 2548 C CA . GLY A 1 324 ? -4.148 27.25 10.367 1 94.62 324 GLY A CA 1
ATOM 2549 C C . GLY A 1 324 ? -3.939 28.609 9.719 1 94.62 324 GLY A C 1
ATOM 2550 O O . GLY A 1 324 ? -4.594 29.594 10.086 1 94.62 324 GLY A O 1
ATOM 2551 N N . GLY A 1 325 ? -3.059 28.703 8.891 1 96.12 325 GLY A N 1
ATOM 2552 C CA . GLY A 1 325 ? -2.664 29.828 8.062 1 96.12 325 GLY A CA 1
ATOM 2553 C C . GLY A 1 325 ? -1.701 29.453 6.957 1 96.12 325 GLY A C 1
ATOM 2554 O O . GLY A 1 325 ? -1.495 28.281 6.68 1 96.12 325 GLY A O 1
ATOM 2555 N N . MET A 1 326 ? -1.25 30.531 6.27 1 96.94 326 MET A N 1
ATOM 2556 C CA . MET A 1 326 ? -0.237 30.359 5.23 1 96.94 326 MET A CA 1
ATOM 2557 C C . MET A 1 326 ? 1.081 31 5.648 1 96.94 326 MET A C 1
ATOM 2559 O O . MET A 1 326 ? 1.093 32.125 6.18 1 96.94 326 MET A O 1
ATOM 2563 N N . PHE A 1 327 ? 2.162 30.297 5.508 1 98.31 327 PHE A N 1
ATOM 2564 C CA . PHE A 1 327 ? 3.439 30.984 5.633 1 98.31 327 PHE A CA 1
ATOM 2565 C C . PHE A 1 327 ? 3.877 31.562 4.293 1 98.31 327 PHE A C 1
ATOM 2567 O O . PHE A 1 327 ? 3.611 30.969 3.242 1 98.31 327 PHE A O 1
ATOM 2574 N N . GLU A 1 328 ? 4.461 32.625 4.258 1 97.94 328 GLU A N 1
ATOM 2575 C CA . GLU A 1 328 ? 5.117 33.312 3.145 1 97.94 328 GLU A CA 1
ATOM 2576 C C . GLU A 1 328 ? 6.438 33.938 3.586 1 97.94 328 GLU A C 1
ATOM 2578 O O . GLU A 1 328 ? 6.445 34.906 4.34 1 97.94 328 GLU A O 1
ATOM 2583 N N . LEU A 1 329 ? 7.504 33.344 3.084 1 98.56 329 LEU A N 1
ATOM 2584 C CA . LEU A 1 329 ? 8.812 33.719 3.607 1 98.56 329 LEU A CA 1
ATOM 2585 C C . LEU A 1 329 ? 9.812 33.938 2.475 1 98.56 329 LEU A C 1
ATOM 2587 O O . LEU A 1 329 ? 9.922 33.094 1.58 1 98.56 329 LEU A O 1
ATOM 2591 N N . GLU A 1 330 ? 10.531 35 2.504 1 98.06 330 GLU A N 1
ATOM 2592 C CA . GLU A 1 330 ? 11.727 35.188 1.689 1 98.06 330 GLU A CA 1
ATOM 2593 C C . GLU A 1 330 ? 12.898 34.375 2.244 1 98.06 330 GLU A C 1
ATOM 2595 O O . GLU A 1 330 ? 12.859 33.938 3.393 1 98.06 330 GLU A O 1
ATOM 2600 N N . PRO A 1 331 ? 13.922 34.188 1.434 1 97.06 331 PRO A N 1
ATOM 2601 C CA . PRO A 1 331 ? 15.039 33.344 1.862 1 97.06 331 PRO A CA 1
ATOM 2602 C C . PRO A 1 331 ? 15.648 33.812 3.186 1 97.06 331 PRO A C 1
ATOM 2604 O O . PRO A 1 331 ? 16.172 33 3.947 1 97.06 331 PRO A O 1
ATOM 2607 N N . ASP A 1 332 ? 15.594 35.094 3.514 1 97.88 332 ASP A N 1
ATOM 2608 C CA . ASP A 1 332 ? 16.266 35.625 4.703 1 97.88 332 ASP A CA 1
ATOM 2609 C C . ASP A 1 332 ? 15.258 35.875 5.828 1 97.88 332 ASP A C 1
ATOM 2611 O O . ASP A 1 332 ? 15.555 36.594 6.781 1 97.88 332 ASP A O 1
ATOM 2615 N N . GLU A 1 333 ? 14.117 35.344 5.668 1 98.62 333 GLU A N 1
ATOM 2616 C CA . GLU A 1 333 ? 13.07 35.562 6.66 1 98.62 333 GLU A CA 1
ATOM 2617 C C . GLU A 1 333 ? 12.727 34.25 7.379 1 98.62 333 GLU A C 1
ATOM 2619 O O . GLU A 1 333 ? 13.016 33.156 6.879 1 98.62 333 GLU A O 1
ATOM 2624 N N . ALA A 1 334 ? 12.219 34.344 8.555 1 98.81 334 ALA A N 1
ATOM 2625 C CA . ALA A 1 334 ? 11.719 33.25 9.383 1 98.81 334 ALA A CA 1
ATOM 2626 C C . ALA A 1 334 ? 10.391 33.625 10.039 1 98.81 334 ALA A C 1
ATOM 2628 O O . ALA A 1 334 ? 10.031 34.812 10.086 1 98.81 334 ALA A O 1
ATOM 2629 N N . LEU A 1 335 ? 9.672 32.688 10.367 1 98.88 335 LEU A N 1
ATOM 2630 C CA . LEU A 1 335 ? 8.422 32.844 11.102 1 98.88 335 LEU A CA 1
ATOM 2631 C C . LEU A 1 335 ? 8.484 32.156 12.453 1 98.88 335 LEU A C 1
ATOM 2633 O O . LEU A 1 335 ? 8.734 30.953 12.523 1 98.88 335 LEU A O 1
ATOM 2637 N N . ILE A 1 336 ? 8.375 32.906 13.555 1 98.81 336 ILE A N 1
ATOM 2638 C CA . ILE A 1 336 ? 8.289 32.312 14.891 1 98.81 336 ILE A CA 1
ATOM 2639 C C . ILE A 1 336 ? 6.824 32.062 15.242 1 98.81 336 ILE A C 1
ATOM 2641 O O . ILE A 1 336 ? 6.004 33 15.227 1 98.81 336 ILE A O 1
ATOM 2645 N N . VAL A 1 337 ? 6.508 30.844 15.531 1 98.81 337 VAL A N 1
ATOM 2646 C CA . VAL A 1 337 ? 5.145 30.422 15.844 1 98.81 337 VAL A CA 1
ATOM 2647 C C . VAL A 1 337 ? 5.055 29.984 17.312 1 98.81 337 VAL A C 1
ATOM 2649 O O . VAL A 1 337 ? 5.902 29.234 17.781 1 98.81 337 VAL A O 1
ATOM 2652 N N . GLU A 1 338 ? 4.074 30.484 18 1 98.62 338 GLU A N 1
ATOM 2653 C CA . GLU A 1 338 ? 3.793 30.062 19.359 1 98.62 338 GLU A CA 1
ATOM 2654 C C . GLU A 1 338 ? 2.484 29.281 19.438 1 98.62 338 GLU A C 1
ATOM 2656 O O . GLU A 1 338 ? 1.476 29.688 18.875 1 98.62 338 GLU A O 1
ATOM 2661 N N . LEU A 1 339 ? 2.531 28.141 20.047 1 98.62 339 LEU A N 1
ATOM 2662 C CA . LEU A 1 339 ? 1.332 27.359 20.344 1 98.62 339 LEU A CA 1
ATOM 2663 C C . LEU A 1 339 ? 0.991 27.422 21.828 1 98.62 339 LEU A C 1
ATOM 2665 O O . LEU A 1 339 ? 1.843 27.141 22.672 1 98.62 339 LEU A O 1
ATOM 2669 N N . HIS A 1 340 ? -0.198 27.797 22.094 1 97.5 340 HIS A N 1
ATOM 2670 C CA . HIS A 1 340 ? -0.728 27.906 23.438 1 97.5 340 HIS A CA 1
ATOM 2671 C C . HIS A 1 340 ? -1.854 26.906 23.672 1 97.5 340 HIS A C 1
ATOM 2673 O O . HIS A 1 340 ? -2.812 26.859 22.906 1 97.5 340 HIS A O 1
ATOM 2679 N N . GLN A 1 341 ? -1.715 26.047 24.625 1 96.06 341 GLN A N 1
ATOM 2680 C CA . GLN A 1 341 ? -2.723 25.047 24.969 1 96.06 341 GLN A CA 1
ATOM 2681 C C . GLN A 1 341 ? -3.053 25.078 26.453 1 96.06 341 GLN A C 1
ATOM 2683 O O . GLN A 1 341 ? -2.533 24.281 27.234 1 96.06 341 GLN A O 1
ATOM 2688 N N . PRO A 1 342 ? -3.93 25.953 26.875 1 95.81 342 PRO A N 1
ATOM 2689 C CA . PRO A 1 342 ? -4.289 26.031 28.281 1 95.81 342 PRO A CA 1
ATOM 2690 C C . PRO A 1 342 ? -4.754 24.703 28.859 1 95.81 342 PRO A C 1
ATOM 2692 O O . PRO A 1 342 ? -4.52 24.422 30.047 1 95.81 342 PRO A O 1
ATOM 2695 N N . VAL A 1 343 ? -5.488 23.953 28.078 1 96.12 343 VAL A N 1
ATOM 2696 C CA . VAL A 1 343 ? -5.852 22.578 28.422 1 96.12 343 VAL A CA 1
ATOM 2697 C C . VAL A 1 343 ? -4.984 21.594 27.641 1 96.12 343 VAL A C 1
ATOM 2699 O O . VAL A 1 343 ? -4.797 21.75 26.422 1 96.12 343 VAL A O 1
ATOM 2702 N N . GLU A 1 344 ? -4.402 20.641 28.375 1 95.69 344 GLU A N 1
ATOM 2703 C CA . GLU A 1 344 ? -3.49 19.719 27.703 1 95.69 344 GLU A CA 1
ATOM 2704 C C . GLU A 1 344 ? -4.242 18.797 26.75 1 95.69 344 GLU A C 1
ATOM 2706 O O . GLU A 1 344 ? -5.188 18.109 27.141 1 95.69 344 GLU A O 1
ATOM 2711 N N . PRO A 1 345 ? -3.893 18.812 25.484 1 96.62 345 PRO A N 1
ATOM 2712 C CA . PRO A 1 345 ? -4.512 17.891 24.531 1 96.62 345 PRO A CA 1
ATOM 2713 C C . PRO A 1 345 ? -3.922 16.484 24.609 1 96.62 345 PRO A C 1
ATOM 2715 O O . PRO A 1 345 ? -2.807 16.312 25.109 1 96.62 345 PRO A O 1
ATOM 2718 N N . VAL A 1 346 ? -4.676 15.5 24.078 1 96.38 346 VAL A N 1
ATOM 2719 C CA . VAL A 1 346 ? -4.156 14.133 24.016 1 96.38 346 VAL A CA 1
ATOM 2720 C C . VAL A 1 346 ? -3.182 14 22.859 1 96.38 346 VAL A C 1
ATOM 2722 O O . VAL A 1 346 ? -2.373 13.07 22.812 1 96.38 346 VAL A O 1
ATOM 2725 N N . TYR A 1 347 ? -3.271 14.867 21.938 1 97.38 347 TYR A N 1
ATOM 2726 C CA . TYR A 1 347 ? -2.355 14.945 20.797 1 97.38 347 TYR A CA 1
ATOM 2727 C C . TYR A 1 347 ? -2.195 16.375 20.312 1 97.38 347 TYR A C 1
ATOM 2729 O O . TYR A 1 347 ? -3.162 17.141 20.297 1 97.38 347 TYR A O 1
ATOM 2737 N N . LEU A 1 348 ? -1.033 16.766 20 1 98.06 348 LEU A N 1
ATOM 2738 C CA . LEU A 1 348 ? -0.703 18.047 19.391 1 98.06 348 LEU A CA 1
ATOM 2739 C C . LEU A 1 348 ? 0.242 17.859 18.203 1 98.06 348 LEU A C 1
ATOM 2741 O O . LEU A 1 348 ? 1.221 17.109 18.297 1 98.06 348 LEU A O 1
ATOM 2745 N N . GLY A 1 349 ? -0.107 18.406 17.031 1 98.25 349 GLY A N 1
ATOM 2746 C CA . GLY A 1 349 ? 0.769 18.328 15.883 1 98.25 349 GLY A CA 1
ATOM 2747 C C . GLY A 1 349 ? 0.832 19.641 15.102 1 98.25 349 GLY A C 1
ATOM 2748 O O . GLY A 1 349 ? -0.18 20.328 14.953 1 98.25 349 GLY A O 1
ATOM 2749 N N . PHE A 1 350 ? 2.01 20.047 14.703 1 98.62 350 PHE A N 1
ATOM 2750 C CA . PHE A 1 350 ? 2.246 21.172 13.805 1 98.62 350 PHE A CA 1
ATOM 2751 C C . PHE A 1 350 ? 2.822 20.703 12.477 1 98.62 350 PHE A C 1
ATOM 2753 O O . PHE A 1 350 ? 3.859 20.031 12.453 1 98.62 350 PHE A O 1
ATOM 2760 N N . HIS A 1 351 ? 2.195 21.078 11.344 1 98.44 351 HIS A N 1
ATOM 2761 C CA . HIS A 1 351 ? 2.559 20.531 10.047 1 98.44 351 HIS A CA 1
ATOM 2762 C C . HIS A 1 351 ? 2.572 21.609 8.969 1 98.44 351 HIS A C 1
ATOM 2764 O O . HIS A 1 351 ? 1.696 22.484 8.945 1 98.44 351 HIS A O 1
ATOM 2770 N N . LEU A 1 352 ? 3.6 21.562 8.109 1 98.75 352 LEU A N 1
ATOM 2771 C CA . LEU A 1 352 ? 3.619 22.406 6.922 1 98.75 352 LEU A CA 1
ATOM 2772 C C . LEU A 1 352 ? 3.127 21.625 5.703 1 98.75 352 LEU A C 1
ATOM 2774 O O . LEU A 1 352 ? 3.26 20.406 5.641 1 98.75 352 LEU A O 1
ATOM 2778 N N . GLY A 1 353 ? 2.51 22.312 4.789 1 98.38 353 GLY A N 1
ATOM 2779 C CA . GLY A 1 353 ? 2.059 21.734 3.531 1 98.38 353 GLY A CA 1
ATOM 2780 C C . GLY A 1 353 ? 2.342 22.609 2.332 1 98.38 353 GLY A C 1
ATOM 2781 O O . GLY A 1 353 ? 2.615 23.812 2.482 1 98.38 353 GLY A O 1
ATOM 2782 N N . ASN A 1 354 ? 2.395 22.062 1.158 1 98.12 354 ASN A N 1
ATOM 2783 C CA . ASN A 1 354 ? 2.543 22.844 -0.063 1 98.12 354 ASN A CA 1
ATOM 2784 C C . ASN A 1 354 ? 1.196 23.375 -0.562 1 98.12 354 ASN A C 1
ATOM 2786 O O . ASN A 1 354 ? 0.173 23.188 0.098 1 98.12 354 ASN A O 1
ATOM 2790 N N . LEU A 1 355 ? 1.148 23.969 -1.694 1 97.31 355 LEU A N 1
ATOM 2791 C CA . LEU A 1 355 ? -0.038 24.688 -2.15 1 97.31 355 LEU A CA 1
ATOM 2792 C C . LEU A 1 355 ? -1.095 23.703 -2.664 1 97.31 355 LEU A C 1
ATOM 2794 O O . LEU A 1 355 ? -2.248 24.094 -2.875 1 97.31 355 LEU A O 1
ATOM 2798 N N . TRP A 1 356 ? -0.726 22.453 -2.854 1 97.88 356 TRP A N 1
ATOM 2799 C CA . TRP A 1 356 ? -1.7 21.438 -3.213 1 97.88 356 TRP A CA 1
ATOM 2800 C C . TRP A 1 356 ? -2.299 20.797 -1.965 1 97.88 356 TRP A C 1
ATOM 2802 O O . TRP A 1 356 ? -3.084 19.844 -2.062 1 97.88 356 TRP A O 1
ATOM 2812 N N . GLY A 1 357 ? -1.928 21.281 -0.779 1 97.12 357 GLY A N 1
ATOM 2813 C CA . GLY A 1 357 ? -2.424 20.719 0.469 1 97.12 357 GLY A CA 1
ATOM 2814 C C . GLY A 1 357 ? -1.739 19.422 0.86 1 97.12 357 GLY A C 1
ATOM 2815 O O . GLY A 1 357 ? -2.311 18.609 1.585 1 97.12 357 GLY A O 1
ATOM 2816 N N . GLU A 1 358 ? -0.562 19.203 0.34 1 97.88 358 GLU A N 1
ATOM 2817 C CA . GLU A 1 358 ? 0.244 18.047 0.702 1 97.88 358 GLU A CA 1
ATOM 2818 C C . GLU A 1 358 ? 1.244 18.391 1.803 1 97.88 358 GLU A C 1
ATOM 2820 O O . GLU A 1 358 ? 1.896 19.438 1.753 1 97.88 358 GLU A O 1
ATOM 2825 N N . SER A 1 359 ? 1.306 17.5 2.781 1 98.19 359 SER A N 1
ATOM 2826 C CA . SER A 1 359 ? 2.426 17.656 3.705 1 98.19 359 SER A CA 1
ATOM 2827 C C . SER A 1 359 ? 3.752 17.734 2.955 1 98.19 359 SER A C 1
ATOM 2829 O O . SER A 1 359 ? 3.928 17.078 1.925 1 98.19 359 SER A O 1
ATOM 2831 N N . LEU A 1 360 ? 4.629 18.578 3.426 1 97.94 360 LEU A N 1
ATOM 2832 C CA . LEU A 1 360 ? 5.98 18.547 2.885 1 97.94 360 LEU A CA 1
ATOM 2833 C C . LEU A 1 360 ? 6.684 17.25 3.258 1 97.94 360 LEU A C 1
ATOM 2835 O O . LEU A 1 360 ? 6.211 16.5 4.121 1 97.94 360 LEU A O 1
ATOM 2839 N N . ASP A 1 361 ? 7.762 16.922 2.521 1 96.31 361 ASP A N 1
ATOM 2840 C CA . ASP A 1 361 ? 8.492 15.688 2.789 1 96.31 361 ASP A CA 1
ATOM 2841 C C . ASP A 1 361 ? 8.805 15.547 4.277 1 96.31 361 ASP A C 1
ATOM 2843 O O . ASP A 1 361 ? 9.68 16.234 4.801 1 96.31 361 ASP A O 1
ATOM 2847 N N . PHE A 1 362 ? 8.078 14.664 4.926 1 97.5 362 PHE A N 1
ATOM 2848 C CA . PHE A 1 362 ? 8.227 14.547 6.371 1 97.5 362 PHE A CA 1
ATOM 2849 C C . PHE A 1 362 ? 9.141 13.383 6.73 1 97.5 362 PHE A C 1
ATOM 2851 O O . PHE A 1 362 ? 9.508 13.211 7.895 1 97.5 362 PHE A O 1
ATOM 2858 N N . ALA A 1 363 ? 9.5 12.555 5.789 1 96.56 363 ALA A N 1
ATOM 2859 C CA . ALA A 1 363 ? 10.43 11.461 6.059 1 96.56 363 ALA A CA 1
ATOM 2860 C C . ALA A 1 363 ? 11.875 11.969 6.098 1 96.56 363 ALA A C 1
ATOM 2862 O O . ALA A 1 363 ? 12.648 11.578 6.973 1 96.56 363 ALA A O 1
ATOM 2863 N N . SER A 1 364 ? 12.203 12.859 5.184 1 96.5 364 SER A N 1
ATOM 2864 C CA . SER A 1 364 ? 13.602 13.242 5.035 1 96.5 364 SER A CA 1
ATOM 2865 C C . SER A 1 364 ? 13.836 14.672 5.512 1 96.5 364 SER A C 1
ATOM 2867 O O . SER A 1 364 ? 14.969 15.172 5.461 1 96.5 364 SER A O 1
ATOM 2869 N N . HIS A 1 365 ? 12.82 15.352 5.914 1 97.56 365 HIS A N 1
ATOM 2870 C CA . HIS A 1 365 ? 12.898 16.703 6.473 1 97.56 365 HIS A CA 1
ATOM 2871 C C . HIS A 1 365 ? 12.102 16.797 7.77 1 97.56 365 HIS A C 1
ATOM 2873 O O . HIS A 1 365 ? 11.148 16.047 7.98 1 97.56 365 HIS A O 1
ATOM 2879 N N . GLN A 1 366 ? 12.57 17.719 8.641 1 98.19 366 GLN A N 1
ATOM 2880 C CA . GLN A 1 366 ? 11.727 18.078 9.781 1 98.19 366 GLN A CA 1
ATOM 2881 C C . GLN A 1 366 ? 10.711 19.156 9.391 1 98.19 366 GLN A C 1
ATOM 2883 O O . GLN A 1 366 ? 10.859 20.312 9.773 1 98.19 366 GLN A O 1
ATOM 2888 N N . SER A 1 367 ? 9.75 18.75 8.695 1 98.56 367 SER A N 1
ATOM 2889 C CA . SER A 1 367 ? 8.742 19.656 8.18 1 98.56 367 SER A CA 1
ATOM 2890 C C . SER A 1 367 ? 7.496 19.688 9.062 1 98.56 367 SER A C 1
ATOM 2892 O O . SER A 1 367 ? 6.492 20.312 8.719 1 98.56 367 SER A O 1
ATOM 2894 N N . SER A 1 368 ? 7.539 18.969 10.117 1 98.81 368 SER A N 1
ATOM 2895 C CA . SER A 1 368 ? 6.484 18.844 11.125 1 98.81 368 SER A CA 1
ATOM 2896 C C . SER A 1 368 ? 7.062 18.484 12.492 1 98.81 368 SER A C 1
ATOM 2898 O O . SER A 1 368 ? 8.172 17.953 12.578 1 98.81 368 SER A O 1
ATOM 2900 N N . LEU A 1 369 ? 6.344 18.812 13.5 1 98.81 369 LEU A N 1
ATOM 2901 C CA . LEU A 1 369 ? 6.676 18.422 14.867 1 98.81 369 LEU A CA 1
ATOM 2902 C C . LEU A 1 369 ? 5.414 18.203 15.688 1 98.81 369 LEU A C 1
ATOM 2904 O O . LEU A 1 369 ? 4.492 19.016 15.664 1 98.81 369 LEU A O 1
ATOM 2908 N N . ASN A 1 370 ? 5.375 17.094 16.344 1 98.5 370 ASN A N 1
ATOM 2909 C CA . ASN A 1 370 ? 4.281 16.875 17.281 1 98.5 370 ASN A CA 1
ATOM 2910 C C . ASN A 1 370 ? 4.691 17.203 18.719 1 98.5 370 ASN A C 1
ATOM 2912 O O . ASN A 1 370 ? 5.812 17.656 18.953 1 98.5 370 ASN A O 1
ATOM 2916 N N . GLY A 1 371 ? 3.795 17.031 19.672 1 97.19 371 GLY A N 1
ATOM 2917 C CA . GLY A 1 371 ? 4.004 17.453 21.047 1 97.19 371 GLY A CA 1
ATOM 2918 C C . GLY A 1 371 ? 5.164 16.75 21.719 1 97.19 371 GLY A C 1
ATOM 2919 O O . GLY A 1 371 ? 5.793 17.297 22.625 1 97.19 371 GLY A O 1
ATOM 2920 N N . LEU A 1 372 ? 5.445 15.523 21.344 1 95.94 372 LEU A N 1
ATOM 2921 C CA . LEU A 1 372 ? 6.559 14.773 21.922 1 95.94 372 LEU A CA 1
ATOM 2922 C C . LEU A 1 372 ? 7.875 15.148 21.25 1 95.94 372 LEU A C 1
ATOM 2924 O O . LEU A 1 372 ? 8.922 15.164 21.891 1 95.94 372 LEU A O 1
ATOM 2928 N N . GLN A 1 373 ? 7.859 15.453 19.984 1 97.75 373 GLN A N 1
ATOM 2929 C CA . GLN A 1 373 ? 9.047 15.789 19.203 1 97.75 373 GLN A CA 1
ATOM 2930 C C . GLN A 1 373 ? 9.484 17.219 19.484 1 97.75 373 GLN A C 1
ATOM 2932 O O . GLN A 1 373 ? 10.68 17.531 19.453 1 97.75 373 GLN A O 1
ATOM 2937 N N . GLY A 1 374 ? 8.523 18.109 19.688 1 97.62 374 GLY A N 1
ATOM 2938 C CA . GLY A 1 374 ? 8.812 19.5 19.969 1 97.62 374 GLY A CA 1
ATOM 2939 C C . GLY A 1 374 ? 9.258 19.75 21.391 1 97.62 374 GLY A C 1
ATOM 2940 O O . GLY A 1 374 ? 8.852 19.016 22.312 1 97.62 374 GLY A O 1
ATOM 2941 N N . HIS A 1 375 ? 10.102 20.766 21.531 1 97.56 375 HIS A N 1
ATOM 2942 C CA . HIS A 1 375 ? 10.523 21.188 22.859 1 97.56 375 HIS A CA 1
ATOM 2943 C C . HIS A 1 375 ? 9.602 22.281 23.422 1 97.56 375 HIS A C 1
ATOM 2945 O O . HIS A 1 375 ? 9.43 23.328 22.797 1 97.56 375 HIS A O 1
ATOM 2951 N N . ARG A 1 376 ? 9.055 21.953 24.484 1 96.62 376 ARG A N 1
ATOM 2952 C CA . ARG A 1 376 ? 8.203 22.922 25.172 1 96.62 376 ARG A CA 1
ATOM 2953 C C . ARG A 1 376 ? 9.016 23.781 26.125 1 96.62 376 ARG A C 1
ATOM 2955 O O . ARG A 1 376 ? 9.789 23.266 26.938 1 96.62 376 ARG A O 1
ATOM 2962 N N . ASP A 1 377 ? 8.789 25.141 26.062 1 96.12 377 ASP A N 1
ATOM 2963 C CA . ASP A 1 377 ? 9.508 26.062 26.938 1 96.12 377 ASP A CA 1
ATOM 2964 C C . ASP A 1 377 ? 8.945 26.031 28.359 1 96.12 377 ASP A C 1
ATOM 2966 O O . ASP A 1 377 ? 7.871 25.5 28.594 1 96.12 377 ASP A O 1
ATOM 2970 N N . ALA A 1 378 ? 9.68 26.641 29.266 1 93.94 378 ALA A N 1
ATOM 2971 C CA . ALA A 1 378 ? 9.336 26.594 30.688 1 93.94 378 ALA A CA 1
ATOM 2972 C C . ALA A 1 378 ? 7.984 27.25 30.938 1 93.94 378 ALA A C 1
ATOM 2974 O O . ALA A 1 378 ? 7.301 26.922 31.906 1 93.94 378 ALA A O 1
ATOM 2975 N N . ASP A 1 379 ? 7.586 28.156 30.188 1 94.56 379 ASP A N 1
ATOM 2976 C CA . ASP A 1 379 ? 6.305 28.844 30.344 1 94.56 379 ASP A CA 1
ATOM 2977 C C . ASP A 1 379 ? 5.172 28.047 29.703 1 94.56 379 ASP A C 1
ATOM 2979 O O . ASP A 1 379 ? 4.066 28.562 29.531 1 94.56 379 ASP A O 1
ATOM 2983 N N . ASN A 1 380 ? 5.438 26.844 29.219 1 93.38 380 ASN A N 1
ATOM 2984 C CA . ASN A 1 380 ? 4.484 25.875 28.688 1 93.38 380 ASN A CA 1
ATOM 2985 C C . ASN A 1 380 ? 4.098 26.203 27.25 1 93.38 380 ASN A C 1
ATOM 2987 O O . ASN A 1 380 ? 3.08 25.719 26.75 1 93.38 380 ASN A O 1
ATOM 2991 N N . VAL A 1 381 ? 4.871 27.047 26.609 1 97.62 381 VAL A N 1
ATOM 2992 C CA . VAL A 1 381 ? 4.613 27.453 25.234 1 97.62 381 VAL A CA 1
ATOM 2993 C C . VAL A 1 381 ? 5.566 26.719 24.297 1 97.62 381 VAL A C 1
ATOM 2995 O O . VAL A 1 381 ? 6.754 26.578 24.578 1 97.62 381 VAL A O 1
ATOM 2998 N N . TYR A 1 382 ? 5.004 26.109 23.219 1 98.31 382 TYR A N 1
ATOM 2999 C CA . TYR A 1 382 ? 5.852 25.656 22.109 1 98.31 382 TYR A CA 1
ATOM 3000 C C . TYR A 1 382 ? 6.195 26.812 21.188 1 98.31 382 TYR A C 1
ATOM 3002 O O . TYR A 1 382 ? 5.316 27.578 20.781 1 98.31 382 TYR A O 1
ATOM 3010 N N . ARG A 1 383 ? 7.449 26.984 20.938 1 98.62 383 ARG A N 1
ATOM 3011 C CA . ARG A 1 383 ? 7.883 28.016 20 1 98.62 383 ARG A CA 1
ATOM 3012 C C . ARG A 1 383 ? 8.625 27.391 18.828 1 98.62 383 ARG A C 1
ATOM 3014 O O . ARG A 1 383 ? 9.758 26.922 18.969 1 98.62 383 ARG A O 1
ATOM 3021 N N . TYR A 1 384 ? 8.008 27.359 17.656 1 98.56 384 TYR A N 1
ATOM 3022 C CA . TYR A 1 384 ? 8.562 26.812 16.422 1 98.56 384 TYR A CA 1
ATOM 3023 C C . TYR A 1 384 ? 9.172 27.922 15.578 1 98.56 384 TYR A C 1
ATOM 3025 O O . TYR A 1 384 ? 8.727 29.078 15.633 1 98.56 384 TYR A O 1
ATOM 3033 N N . VAL A 1 385 ? 10.219 27.609 14.883 1 98.88 385 VAL A N 1
ATOM 3034 C CA . VAL A 1 385 ? 10.828 28.516 13.906 1 98.88 385 VAL A CA 1
ATOM 3035 C C . VAL A 1 385 ? 10.688 27.922 12.508 1 98.88 385 VAL A C 1
ATOM 3037 O O . VAL A 1 385 ? 11.305 26.891 12.195 1 98.88 385 VAL A O 1
ATOM 3040 N N . ILE A 1 386 ? 9.891 28.484 11.68 1 98.88 386 ILE A N 1
ATOM 3041 C CA . ILE A 1 386 ? 9.758 28.109 10.281 1 98.88 386 ILE A CA 1
ATOM 3042 C C . ILE A 1 386 ? 10.758 28.875 9.438 1 98.88 386 ILE A C 1
ATOM 3044 O O . ILE A 1 386 ? 10.75 30.109 9.438 1 98.88 386 ILE A O 1
ATOM 3048 N N . ALA A 1 387 ? 11.578 28.25 8.781 1 98.75 387 ALA A N 1
ATOM 3049 C CA . ALA A 1 387 ? 12.586 28.906 7.945 1 98.75 387 ALA A CA 1
ATOM 3050 C C . ALA A 1 387 ? 13.102 27.953 6.863 1 98.75 387 ALA A C 1
ATOM 3052 O O . ALA A 1 387 ? 12.945 26.734 6.973 1 98.75 387 ALA A O 1
ATOM 3053 N N . HIS A 1 388 ? 13.719 28.516 5.844 1 97.81 388 HIS A N 1
ATOM 3054 C CA . HIS A 1 388 ? 14.25 27.75 4.73 1 97.81 388 HIS A CA 1
ATOM 3055 C C . HIS A 1 388 ? 15.539 27.031 5.129 1 97.81 388 HIS A C 1
ATOM 3057 O O . HIS A 1 388 ? 15.852 25.969 4.586 1 97.81 388 HIS A O 1
ATOM 3063 N N . SER A 1 389 ? 16.25 27.609 5.996 1 96.94 389 SER A N 1
ATOM 3064 C CA . SER A 1 389 ? 17.5 27.031 6.48 1 96.94 389 SER A CA 1
ATOM 3065 C C . SER A 1 389 ? 17.469 26.812 7.988 1 96.94 389 SER A C 1
ATOM 3067 O O . SER A 1 389 ? 16.797 27.562 8.711 1 96.94 389 SER A O 1
ATOM 3069 N N . ASP A 1 390 ? 18.219 25.844 8.43 1 96.88 390 ASP A N 1
ATOM 3070 C CA . ASP A 1 390 ? 18.234 25.438 9.828 1 96.88 390 ASP A CA 1
ATOM 3071 C C . ASP A 1 390 ? 18.922 26.484 10.695 1 96.88 390 ASP A C 1
ATOM 3073 O O . ASP A 1 390 ? 20.141 26.688 10.594 1 96.88 390 ASP A O 1
ATOM 3077 N N . PRO A 1 391 ? 18.219 27.156 11.609 1 97.31 391 PRO A N 1
ATOM 3078 C CA . PRO A 1 391 ? 18.844 28.172 12.477 1 97.31 391 PRO A CA 1
ATOM 3079 C C . PRO A 1 391 ? 19.516 27.547 13.703 1 97.31 391 PRO A C 1
ATOM 3081 O O . PRO A 1 391 ? 20.031 28.266 14.562 1 97.31 391 PRO A O 1
ATOM 3084 N N . GLY A 1 392 ? 19.406 26.203 13.828 1 97.62 392 GLY A N 1
ATOM 3085 C CA . GLY A 1 392 ? 20.109 25.516 14.891 1 97.62 392 GLY A CA 1
ATOM 3086 C C . GLY A 1 392 ? 19.312 25.406 16.172 1 97.62 392 GLY A C 1
ATOM 3087 O O . GLY A 1 392 ? 19.875 25.297 17.266 1 97.62 392 GLY A O 1
ATOM 3088 N N . VAL A 1 393 ? 18.016 25.562 16.094 1 98.25 393 VAL A N 1
ATOM 3089 C CA . VAL A 1 393 ? 17.156 25.391 17.266 1 98.25 393 VAL A CA 1
ATOM 3090 C C . VAL A 1 393 ? 16.375 24.078 17.156 1 98.25 393 VAL A C 1
ATOM 3092 O O . VAL A 1 393 ? 16.156 23.594 16.047 1 98.25 393 VAL A O 1
ATOM 3095 N N . ALA A 1 394 ? 15.898 23.5 18.25 1 98.06 394 ALA A N 1
ATOM 3096 C CA . ALA A 1 394 ? 15.242 22.188 18.281 1 98.06 394 ALA A CA 1
ATOM 3097 C C . ALA A 1 394 ? 13.945 22.219 17.484 1 98.06 394 ALA A C 1
ATOM 3099 O O . ALA A 1 394 ? 13.664 21.297 16.703 1 98.06 394 ALA A O 1
ATOM 3100 N N . ASN A 1 395 ? 13.148 23.266 17.625 1 98.75 395 ASN A N 1
ATOM 3101 C CA . ASN A 1 395 ? 11.812 23.344 17.031 1 98.75 395 ASN A CA 1
ATOM 3102 C C . ASN A 1 395 ? 11.852 24.031 15.664 1 98.75 395 ASN A C 1
ATOM 3104 O O . ASN A 1 395 ? 10.953 24.812 15.336 1 98.75 395 ASN A O 1
ATOM 3108 N N . TRP A 1 396 ? 12.922 23.812 14.953 1 98.75 396 TRP A N 1
ATOM 3109 C CA . TRP A 1 396 ? 12.945 24.25 13.562 1 98.75 396 TRP A CA 1
ATOM 3110 C C . TRP A 1 396 ? 12.008 23.406 12.711 1 98.75 396 TRP A C 1
ATOM 3112 O O . TRP A 1 396 ? 11.961 22.172 12.852 1 98.75 396 TRP A O 1
ATOM 3122 N N . VAL A 1 397 ? 11.211 24 11.883 1 98.81 397 VAL A N 1
ATOM 3123 C CA . VAL A 1 397 ? 10.367 23.328 10.906 1 98.81 397 VAL A CA 1
ATOM 3124 C C . VAL A 1 397 ? 10.758 23.766 9.492 1 98.81 397 VAL A C 1
ATOM 3126 O O . VAL A 1 397 ? 10.625 24.938 9.141 1 98.81 397 VAL A O 1
ATOM 3129 N N . ASP A 1 398 ? 11.164 22.844 8.68 1 98.56 398 ASP A N 1
ATOM 3130 C CA . ASP A 1 398 ? 11.797 23.016 7.375 1 98.56 398 ASP A CA 1
ATOM 3131 C C . ASP A 1 398 ? 10.75 23.25 6.285 1 98.56 398 ASP A C 1
ATOM 3133 O O . ASP A 1 398 ? 9.867 22.422 6.078 1 98.56 398 ASP A O 1
ATOM 3137 N N . THR A 1 399 ? 10.875 24.344 5.562 1 98.56 399 THR A N 1
ATOM 3138 C CA . THR A 1 399 ? 9.93 24.656 4.492 1 98.56 399 THR A CA 1
ATOM 3139 C C . THR A 1 399 ? 10.258 23.844 3.234 1 98.56 399 THR A C 1
ATOM 3141 O O . THR A 1 399 ? 9.5 23.875 2.26 1 98.56 399 THR A O 1
ATOM 3144 N N . THR A 1 400 ? 11.367 23.125 3.238 1 97.5 400 THR A N 1
ATOM 3145 C CA . THR A 1 400 ? 11.891 22.375 2.107 1 97.5 400 THR A CA 1
ATOM 3146 C C . THR A 1 400 ? 12.055 23.281 0.885 1 97.5 400 THR A C 1
ATOM 3148 O O . THR A 1 400 ? 11.898 22.828 -0.251 1 97.5 400 THR A O 1
ATOM 3151 N N . GLY A 1 401 ? 12.18 24.547 1.134 1 96.44 401 GLY A N 1
ATOM 3152 C CA . GLY A 1 401 ? 12.43 25.5 0.067 1 96.44 401 GLY A CA 1
ATOM 3153 C C . GLY A 1 401 ? 11.156 26.094 -0.513 1 96.44 401 GLY A C 1
ATOM 3154 O O . GLY A 1 401 ? 11.211 26.906 -1.438 1 96.44 401 GLY A O 1
ATOM 3155 N N . GLN A 1 402 ? 10.023 25.734 -0.054 1 97.69 402 GLN A N 1
ATOM 3156 C CA . GLN A 1 402 ? 8.773 26.359 -0.488 1 97.69 402 GLN A CA 1
ATOM 3157 C C . GLN A 1 402 ? 8.664 27.797 0.01 1 97.69 402 GLN A C 1
ATOM 3159 O O . GLN A 1 402 ? 8.75 28.047 1.214 1 97.69 402 GLN A O 1
ATOM 3164 N N . PRO A 1 403 ? 8.438 28.734 -0.896 1 97.44 403 PRO A N 1
ATOM 3165 C CA . PRO A 1 403 ? 8.359 30.125 -0.429 1 97.44 403 PRO A CA 1
ATOM 3166 C C . PRO A 1 403 ? 7.074 30.422 0.342 1 97.44 403 PRO A C 1
ATOM 3168 O O . PRO A 1 403 ? 7.012 31.375 1.107 1 97.44 403 PRO A O 1
ATOM 3171 N N . GLU A 1 404 ? 6.059 29.656 0.072 1 97.38 404 GLU A N 1
ATOM 3172 C CA . GLU A 1 404 ? 4.781 29.75 0.775 1 97.38 404 GLU A CA 1
ATOM 3173 C C . GLU A 1 404 ? 4.129 28.375 0.912 1 97.38 404 GLU A C 1
ATOM 3175 O O . GLU A 1 404 ? 4.461 27.453 0.173 1 97.38 404 GLU A O 1
ATOM 3180 N N . GLY A 1 405 ? 3.217 28.234 1.808 1 97.94 405 GLY A N 1
ATOM 3181 C CA . GLY A 1 405 ? 2.516 26.969 2.037 1 97.94 405 GLY A CA 1
ATOM 3182 C C . GLY A 1 405 ? 1.628 27 3.268 1 97.94 405 GLY A C 1
ATOM 3183 O O . GLY A 1 405 ? 1.531 28.031 3.945 1 97.94 405 GLY A O 1
ATOM 3184 N N . TYR A 1 406 ? 0.963 25.922 3.508 1 97.81 406 TYR A N 1
ATOM 3185 C CA . TYR A 1 406 ? 0.008 25.828 4.605 1 97.81 406 TYR A CA 1
ATOM 3186 C C . TYR A 1 406 ? 0.725 25.594 5.93 1 97.81 406 TYR A C 1
ATOM 3188 O O . TYR A 1 406 ? 1.727 24.875 5.984 1 97.81 406 TYR A O 1
ATOM 3196 N N . MET A 1 407 ? 0.237 26.203 6.992 1 98.38 407 MET A N 1
ATOM 3197 C CA . MET A 1 407 ? 0.508 25.859 8.383 1 98.38 407 MET A CA 1
ATOM 3198 C C . MET A 1 407 ? -0.729 25.281 9.055 1 98.38 407 MET A C 1
ATOM 3200 O O . MET A 1 407 ? -1.807 25.875 9.008 1 98.38 407 MET A O 1
ATOM 3204 N N . ALA A 1 408 ? -0.599 24.078 9.57 1 97.19 408 ALA A N 1
ATOM 3205 C CA . ALA A 1 408 ? -1.733 23.438 10.227 1 97.19 408 ALA A CA 1
ATOM 3206 C C . ALA A 1 408 ? -1.372 23.016 11.641 1 97.19 408 ALA A C 1
ATOM 3208 O O . ALA A 1 408 ? -0.362 22.328 11.859 1 97.19 408 ALA A O 1
ATOM 3209 N N . VAL A 1 409 ? -2.141 23.469 12.594 1 97.62 409 VAL A N 1
ATOM 3210 C CA . VAL A 1 409 ? -2.027 23.031 13.984 1 97.62 409 VAL A CA 1
ATOM 3211 C C . VAL A 1 409 ? -3.24 22.172 14.352 1 97.62 409 VAL A C 1
ATOM 3213 O O . VAL A 1 409 ? -4.379 22.547 14.055 1 97.62 409 VAL A O 1
ATOM 3216 N N . ARG A 1 410 ? -2.98 21.078 14.938 1 97.06 410 ARG A N 1
ATOM 3217 C CA . ARG A 1 410 ? -4.027 20.156 15.383 1 97.06 410 ARG A CA 1
ATOM 3218 C C . ARG A 1 410 ? -3.881 19.844 16.859 1 97.06 410 ARG A C 1
ATOM 3220 O O . ARG A 1 410 ? -2.826 19.375 17.297 1 97.06 410 ARG A O 1
ATOM 3227 N N . TRP A 1 411 ? -4.883 20.125 17.641 1 97 411 TRP A N 1
ATOM 3228 C CA . TRP A 1 411 ? -5.02 19.656 19.016 1 97 411 TRP A CA 1
ATOM 3229 C C . TRP A 1 411 ? -6.176 18.672 19.141 1 97 411 TRP A C 1
ATOM 3231 O O . TRP A 1 411 ? -7.316 18.984 18.797 1 97 411 TRP A O 1
ATOM 3241 N N . ALA A 1 412 ? -5.859 17.469 19.547 1 96.75 412 ALA A N 1
ATOM 3242 C CA . ALA A 1 412 ? -6.93 16.484 19.719 1 96.75 412 ALA A CA 1
ATOM 3243 C C . ALA A 1 412 ? -7.438 16.469 21.156 1 96.75 412 ALA A C 1
ATOM 3245 O O . ALA A 1 412 ? -6.648 16.375 22.094 1 96.75 412 ALA A O 1
ATOM 3246 N N . TYR A 1 413 ? -8.742 16.625 21.266 1 95.94 413 TYR A N 1
ATOM 3247 C CA . TYR A 1 413 ? -9.43 16.594 22.562 1 95.94 413 TYR A CA 1
ATOM 3248 C C . TYR A 1 413 ? -10.641 15.664 22.5 1 95.94 413 TYR A C 1
ATOM 3250 O O . TYR A 1 413 ? -11.664 16 21.906 1 95.94 413 TYR A O 1
ATOM 3258 N N . PRO A 1 414 ? -10.562 14.516 23.141 1 92.5 414 PRO A N 1
ATOM 3259 C CA . PRO A 1 414 ? -11.789 13.727 23.219 1 92.5 414 PRO A CA 1
ATOM 3260 C C . PRO A 1 414 ? -12.984 14.539 23.719 1 92.5 414 PRO A C 1
ATOM 3262 O O . PRO A 1 414 ? -14.102 14.367 23.219 1 92.5 414 PRO A O 1
ATOM 3265 N N . GLU A 1 415 ? -12.773 15.398 24.672 1 91.75 415 GLU A N 1
ATOM 3266 C CA . GLU A 1 415 ? -13.695 16.453 25.109 1 91.75 415 GLU A CA 1
ATOM 3267 C C . GLU A 1 415 ? -13.094 17.828 24.875 1 91.75 415 GLU A C 1
ATOM 3269 O O . GLU A 1 415 ? -12.156 18.234 25.578 1 91.75 415 GLU A O 1
ATOM 3274 N N . LYS A 1 416 ? -13.672 18.594 23.953 1 91.19 416 LYS A N 1
ATOM 3275 C CA . LYS A 1 416 ? -13.086 19.844 23.516 1 91.19 416 LYS A CA 1
ATOM 3276 C C . LYS A 1 416 ? -13.273 20.938 24.578 1 91.19 416 LYS A C 1
ATOM 3278 O O . LYS A 1 416 ? -14.375 21.125 25.078 1 91.19 416 LYS A O 1
ATOM 3283 N N . PRO A 1 417 ? -12.188 21.578 24.859 1 90.62 417 PRO A N 1
ATOM 3284 C CA . PRO A 1 417 ? -12.258 22.656 25.844 1 90.62 417 PRO A CA 1
ATOM 3285 C C . PRO A 1 417 ? -12.766 23.969 25.266 1 90.62 417 PRO A C 1
ATOM 3287 O O . PRO A 1 417 ? -12.023 24.969 25.234 1 90.62 417 PRO A O 1
ATOM 3290 N N . MET A 1 418 ? -13.938 24.047 25 1 83.94 418 MET A N 1
ATOM 3291 C CA . MET A 1 418 ? -14.438 25.172 24.219 1 83.94 418 MET A CA 1
ATOM 3292 C C . MET A 1 418 ? -14.477 26.438 25.062 1 83.94 418 MET A C 1
ATOM 3294 O O . MET A 1 418 ? -14.5 27.547 24.531 1 83.94 418 MET A O 1
ATOM 3298 N N . ASP A 1 419 ? -14.344 26.406 26.359 1 90.19 419 ASP A N 1
ATOM 3299 C CA . ASP A 1 419 ? -14.273 27.562 27.234 1 90.19 419 ASP A CA 1
ATOM 3300 C C . ASP A 1 419 ? -12.852 28.109 27.312 1 90.19 419 ASP A C 1
ATOM 3302 O O . ASP A 1 419 ? -12.641 29.266 27.656 1 90.19 419 ASP A O 1
ATOM 3306 N N . ASN A 1 420 ? -11.961 27.312 26.984 1 94.06 420 ASN A N 1
ATOM 3307 C CA . ASN A 1 420 ? -10.547 27.672 27 1 94.06 420 ASN A CA 1
ATOM 3308 C C . ASN A 1 420 ? -9.797 27.031 25.828 1 94.06 420 ASN A C 1
ATOM 3310 O O . ASN A 1 420 ? -8.914 26.188 26.047 1 94.06 420 ASN A O 1
ATOM 3314 N N . PRO A 1 421 ? -10.102 27.438 24.641 1 94.5 421 PRO A N 1
ATOM 3315 C CA . PRO A 1 421 ? -9.523 26.781 23.469 1 94.5 421 PRO A CA 1
ATOM 3316 C C . PRO A 1 421 ? -8.039 27.078 23.297 1 94.5 421 PRO A C 1
ATOM 3318 O O . PRO A 1 421 ? -7.551 28.094 23.797 1 94.5 421 PRO A O 1
ATOM 3321 N N . PRO A 1 422 ? -7.34 26.188 22.719 1 96.62 422 PRO A N 1
ATOM 3322 C CA . PRO A 1 422 ? -5.957 26.484 22.328 1 96.62 422 PRO A CA 1
ATOM 3323 C C . PRO A 1 422 ? -5.867 27.531 21.219 1 96.62 422 PRO A C 1
ATOM 3325 O O . PRO A 1 422 ? -6.863 27.812 20.547 1 96.62 422 PRO A O 1
ATOM 3328 N N . TRP A 1 423 ? -4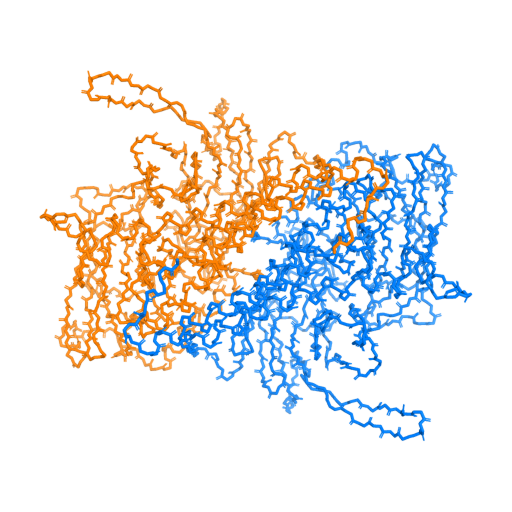.719 28.125 21.062 1 96.44 423 TRP A N 1
ATOM 3329 C CA . TRP A 1 423 ? -4.527 29.094 19.984 1 96.44 423 TRP A CA 1
ATOM 3330 C C . TRP A 1 423 ? -3.061 29.172 19.578 1 96.44 423 TRP A C 1
ATOM 3332 O O . TRP A 1 423 ? -2.193 28.594 20.234 1 96.44 423 TRP A O 1
ATOM 3342 N N . ALA A 1 424 ? -2.838 29.781 18.453 1 98.06 424 ALA A N 1
ATOM 3343 C CA . ALA A 1 424 ? -1.493 29.984 17.906 1 98.06 424 ALA A CA 1
ATOM 3344 C C . ALA A 1 424 ? -1.281 31.422 17.453 1 98.06 424 ALA A C 1
ATOM 3346 O O . ALA A 1 424 ? -2.242 32.125 17.141 1 98.06 424 ALA A O 1
ATOM 3347 N N . SER A 1 425 ? -0.1 31.844 17.516 1 98 425 SER A N 1
ATOM 3348 C CA . SER A 1 425 ? 0.305 33.156 16.984 1 98 425 SER A CA 1
ATOM 3349 C C . SER A 1 425 ? 1.585 33.031 16.156 1 98 425 SER A C 1
ATOM 3351 O O . SER A 1 425 ? 2.297 32.031 16.25 1 98 425 SER A O 1
ATOM 3353 N N . ALA A 1 426 ? 1.832 34.031 15.344 1 98.44 426 ALA A N 1
ATOM 3354 C CA . ALA A 1 426 ? 3.021 34.031 14.492 1 98.44 426 ALA A CA 1
ATOM 3355 C C . ALA A 1 426 ? 3.615 35.438 14.375 1 98.44 426 ALA A C 1
ATOM 3357 O O . ALA A 1 426 ? 2.883 36.438 14.367 1 98.44 426 ALA A O 1
ATOM 3358 N N . LYS A 1 427 ? 4.93 35.5 14.305 1 98.38 427 LYS A N 1
ATOM 3359 C CA . LYS A 1 427 ? 5.68 36.719 14.094 1 98.38 427 LYS A CA 1
ATOM 3360 C C . LYS A 1 427 ? 6.793 36.5 13.07 1 98.38 427 LYS A C 1
ATOM 3362 O O . LYS A 1 427 ? 7.676 35.688 13.266 1 98.38 427 LYS A O 1
ATOM 3367 N N . LYS A 1 428 ? 6.707 37.25 11.961 1 98.69 428 LYS A N 1
ATOM 3368 C CA . LYS A 1 428 ? 7.762 37.188 10.953 1 98.69 428 LYS A CA 1
ATOM 3369 C C . LYS A 1 428 ? 8.969 38.031 11.375 1 98.69 428 LYS A C 1
ATOM 3371 O O . LYS A 1 428 ? 8.82 39.156 11.836 1 98.69 428 LYS A O 1
ATOM 3376 N N . VAL A 1 429 ? 10.148 37.531 11.297 1 98.56 429 VAL A N 1
ATOM 3377 C CA . VAL A 1 429 ? 11.391 38.188 11.672 1 98.56 429 VAL A CA 1
ATOM 3378 C C . VAL A 1 429 ? 12.469 37.906 10.633 1 98.56 429 VAL A C 1
ATOM 3380 O O . VAL A 1 429 ? 12.273 37.094 9.742 1 98.56 429 VAL A O 1
ATOM 3383 N N . LYS A 1 430 ? 13.57 38.656 10.688 1 98.38 430 LYS A N 1
ATOM 3384 C CA . LYS A 1 430 ? 14.742 38.281 9.914 1 98.38 430 LYS A CA 1
ATOM 3385 C C . LYS A 1 430 ? 15.367 37 10.469 1 98.38 430 LYS A C 1
ATOM 3387 O O . LYS A 1 430 ? 15.438 36.812 11.688 1 98.38 430 LYS A O 1
ATOM 3392 N N . LEU A 1 431 ? 15.789 36.125 9.586 1 98.12 431 LEU A N 1
ATOM 3393 C CA . LEU A 1 431 ? 16.422 34.875 9.992 1 98.12 431 LEU A CA 1
ATOM 3394 C C . LEU A 1 431 ? 17.578 35.125 10.938 1 98.12 431 LEU A C 1
ATOM 3396 O O . LEU A 1 431 ? 17.781 34.406 11.914 1 98.12 431 LEU A O 1
ATOM 3400 N N . SER A 1 432 ? 18.344 36.156 10.711 1 97.69 432 SER A N 1
ATOM 3401 C CA . SER A 1 432 ? 19.516 36.5 11.508 1 97.69 432 SER A CA 1
ATOM 3402 C C . SER A 1 432 ? 19.109 36.906 12.922 1 97.69 432 SER A C 1
ATOM 3404 O O . SER A 1 432 ? 19.938 36.906 13.836 1 97.69 432 SER A O 1
ATOM 3406 N N . ASP A 1 433 ? 17.859 37.25 13.117 1 97.81 433 ASP A N 1
ATOM 3407 C CA . ASP A 1 433 ? 17.422 37.812 14.391 1 97.81 433 ASP A CA 1
ATOM 3408 C C . ASP A 1 433 ? 16.625 36.781 15.195 1 97.81 433 ASP A C 1
ATOM 3410 O O . ASP A 1 433 ? 16.172 37.062 16.312 1 97.81 433 ASP A O 1
ATOM 3414 N N . VAL A 1 434 ? 16.484 35.594 14.719 1 98.06 434 VAL A N 1
ATOM 3415 C CA . VAL A 1 434 ? 15.586 34.594 15.281 1 98.06 434 VAL A CA 1
ATOM 3416 C C . VAL A 1 434 ? 15.914 34.375 16.75 1 98.06 434 VAL A C 1
ATOM 3418 O O . VAL A 1 434 ? 15.016 34.375 17.609 1 98.06 434 VAL A O 1
ATOM 3421 N N . LEU A 1 435 ? 17.156 34.25 17.109 1 97.38 435 LEU A N 1
ATOM 3422 C CA . LEU A 1 435 ? 17.547 33.875 18.469 1 97.38 435 LEU A CA 1
ATOM 3423 C C . LEU A 1 435 ? 17.203 35 19.453 1 97.38 435 LEU A C 1
ATOM 3425 O O . LEU A 1 435 ? 16.922 34.719 20.625 1 97.38 435 LEU A O 1
ATOM 3429 N N . SER A 1 436 ? 17.172 36.25 18.984 1 97.5 436 SER A N 1
ATOM 3430 C CA . SER A 1 436 ? 16.875 37.375 19.844 1 97.5 436 SER A CA 1
ATOM 3431 C C . SER A 1 436 ? 15.398 37.406 20.234 1 97.5 436 SER A C 1
ATOM 3433 O O . SER A 1 436 ? 15.016 38.062 21.188 1 97.5 436 SER A O 1
ATOM 3435 N N . TYR A 1 437 ? 14.586 36.656 19.5 1 97.31 437 TYR A N 1
ATOM 3436 C CA . TYR A 1 437 ? 13.148 36.656 19.75 1 97.31 437 TYR A CA 1
ATOM 3437 C C . TYR A 1 437 ? 12.75 35.406 20.547 1 97.31 437 TYR A C 1
ATOM 3439 O O . TYR A 1 437 ? 11.578 35.25 20.891 1 97.31 437 TYR A O 1
ATOM 3447 N N . LEU A 1 438 ? 13.68 34.531 20.844 1 97.75 438 LEU A N 1
ATOM 3448 C CA . LEU A 1 438 ? 13.422 33.312 21.594 1 97.75 438 LEU A CA 1
ATOM 3449 C C . LEU A 1 438 ? 13.969 33.375 23 1 97.75 438 LEU A C 1
ATOM 3451 O O . LEU A 1 438 ? 14.883 34.188 23.281 1 97.75 438 LEU A O 1
ATOM 3455 N N . PRO A 1 439 ? 13.406 32.594 23.875 1 97.06 439 PRO A N 1
ATOM 3456 C CA . PRO A 1 439 ? 13.977 32.531 25.234 1 97.06 439 PRO A CA 1
ATOM 3457 C C . PRO A 1 439 ? 15.461 32.188 25.219 1 97.06 439 PRO A C 1
ATOM 3459 O O . PRO A 1 439 ? 15.914 31.422 24.359 1 97.06 439 PRO A O 1
ATOM 3462 N N . ALA A 1 440 ? 16.141 32.594 26.25 1 95.38 440 ALA A N 1
ATOM 3463 C CA . ALA A 1 440 ? 17.578 32.375 26.344 1 95.38 440 ALA A CA 1
ATOM 3464 C C . ALA A 1 440 ? 17.906 30.891 26.484 1 95.38 440 ALA A C 1
ATOM 3466 O O . ALA A 1 440 ? 18.969 30.438 26.047 1 95.38 440 ALA A O 1
ATOM 3467 N N . ASP A 1 441 ? 17 30.188 26.969 1 95.5 441 ASP A N 1
ATOM 3468 C CA . ASP A 1 441 ? 17.266 28.766 27.234 1 95.5 441 ASP A CA 1
ATOM 3469 C C . ASP A 1 441 ? 16.688 27.891 26.125 1 95.5 441 ASP A C 1
ATOM 3471 O O . ASP A 1 441 ? 16.531 26.688 26.312 1 95.5 441 ASP A O 1
ATOM 3475 N N . THR A 1 442 ? 16.406 28.5 25.047 1 96.69 442 THR A N 1
ATOM 3476 C CA . THR A 1 442 ? 15.938 27.719 23.906 1 96.69 442 THR A CA 1
ATOM 3477 C C . THR A 1 442 ? 16.922 26.609 23.562 1 96.69 442 THR A C 1
ATOM 3479 O O . THR A 1 442 ? 18.125 26.844 23.469 1 96.69 442 THR A O 1
ATOM 3482 N N . LYS A 1 443 ? 16.344 25.422 23.391 1 97.31 443 LYS A N 1
ATOM 3483 C CA . LYS A 1 443 ? 17.188 24.266 23.109 1 97.31 443 LYS A CA 1
ATOM 3484 C C . LYS A 1 443 ? 17.844 24.375 21.734 1 97.31 443 LYS A C 1
ATOM 3486 O O . LYS A 1 443 ? 17.156 24.578 20.734 1 97.31 443 LYS A O 1
ATOM 3491 N N . ARG A 1 444 ? 19.156 24.297 21.703 1 97.69 444 ARG A N 1
ATOM 3492 C CA . ARG A 1 444 ? 19.938 24.312 20.484 1 97.69 444 ARG A CA 1
ATOM 3493 C C . ARG A 1 444 ? 20.188 22.906 19.969 1 97.69 444 ARG A C 1
ATOM 3495 O O . ARG A 1 444 ? 20.141 21.938 20.734 1 97.69 444 ARG A O 1
ATOM 3502 N N . VAL A 1 445 ? 20.344 22.766 18.672 1 97.69 445 VAL A N 1
ATOM 3503 C CA . VAL A 1 445 ? 20.594 21.469 18.047 1 97.69 445 VAL A CA 1
ATOM 3504 C C . VAL A 1 445 ? 21.75 21.594 17.047 1 97.69 445 VAL A C 1
ATOM 3506 O O . VAL A 1 445 ? 21.781 22.531 16.234 1 97.69 445 VAL A O 1
ATOM 3509 N N . THR A 1 446 ? 22.719 20.656 17.094 1 97.81 446 THR A N 1
ATOM 3510 C CA . THR A 1 446 ? 23.828 20.609 16.141 1 97.81 446 THR A CA 1
ATOM 3511 C C . THR A 1 446 ? 23.406 19.938 14.844 1 97.81 446 THR A C 1
ATOM 3513 O O . THR A 1 446 ? 22.391 19.25 14.797 1 97.81 446 THR A O 1
ATOM 3516 N N . PRO A 1 447 ? 24.219 20.172 13.797 1 96.94 447 PRO A N 1
ATOM 3517 C CA . PRO A 1 447 ? 23.922 19.469 12.539 1 96.94 447 PRO A CA 1
ATOM 3518 C C . PRO A 1 447 ? 23.891 17.953 12.711 1 96.94 447 PRO A C 1
ATOM 3520 O O . PRO A 1 447 ? 23.047 17.281 12.094 1 96.94 447 PRO A O 1
ATOM 3523 N N . ASP A 1 448 ? 24.734 17.391 13.523 1 97.81 448 ASP A N 1
ATOM 3524 C CA . ASP A 1 448 ? 24.75 15.953 13.75 1 97.81 448 ASP A CA 1
ATOM 3525 C C . ASP A 1 448 ? 23.484 15.484 14.469 1 97.81 448 ASP A C 1
ATOM 3527 O O . ASP A 1 448 ? 22.938 14.422 14.156 1 97.81 448 ASP A O 1
ATOM 3531 N N . GLU A 1 449 ? 23.109 16.25 15.422 1 97.88 449 GLU A N 1
ATOM 3532 C CA . GLU A 1 449 ? 21.859 15.938 16.125 1 97.88 449 GLU A CA 1
ATOM 3533 C C . GLU A 1 449 ? 20.672 15.992 15.172 1 97.88 449 GLU A C 1
ATOM 3535 O O . GLU A 1 449 ? 19.766 15.156 15.25 1 97.88 449 GLU A O 1
ATOM 3540 N N . ARG A 1 450 ? 20.703 17 14.312 1 97.94 450 ARG A N 1
ATOM 3541 C CA . ARG A 1 450 ? 19.641 17.125 13.32 1 97.94 450 ARG A CA 1
ATOM 3542 C C . ARG A 1 450 ? 19.625 15.93 12.375 1 97.94 450 ARG A C 1
ATOM 3544 O O . ARG A 1 450 ? 18.562 15.383 12.062 1 97.94 450 ARG A O 1
ATOM 3551 N N . ARG A 1 451 ? 20.766 15.477 11.961 1 97.62 451 ARG A N 1
ATOM 3552 C CA . ARG A 1 451 ? 20.891 14.305 11.094 1 97.62 451 ARG A CA 1
ATOM 3553 C C . ARG A 1 451 ? 20.328 13.062 11.766 1 97.62 451 ARG A C 1
ATOM 3555 O O . ARG A 1 451 ? 19.672 12.234 11.117 1 97.62 451 ARG A O 1
ATOM 3562 N N . HIS A 1 452 ? 20.578 12.945 12.992 1 97.88 452 HIS A N 1
ATOM 3563 C CA . HIS A 1 452 ? 20.047 11.82 13.758 1 97.88 452 HIS A CA 1
ATOM 3564 C C . HIS A 1 452 ? 18.531 11.852 13.812 1 97.88 452 HIS A C 1
ATOM 3566 O O . HIS A 1 452 ? 17.875 10.82 13.648 1 97.88 452 HIS A O 1
ATOM 3572 N N . GLN A 1 453 ? 17.969 13.016 14.023 1 97.5 453 GLN A N 1
ATOM 3573 C CA . GLN A 1 453 ? 16.516 13.172 14.047 1 97.5 453 GLN A CA 1
ATOM 3574 C C . GLN A 1 453 ? 15.906 12.781 12.703 1 97.5 453 GLN A C 1
ATOM 3576 O O . GLN A 1 453 ? 14.867 12.117 12.664 1 97.5 453 GLN A O 1
ATOM 3581 N N . ILE A 1 454 ? 16.562 13.172 11.656 1 98 454 ILE A N 1
ATOM 3582 C CA . ILE A 1 454 ? 16.078 12.859 10.32 1 98 454 ILE A CA 1
ATOM 3583 C C . ILE A 1 454 ? 16.141 11.352 10.086 1 98 454 ILE A C 1
ATOM 3585 O O . ILE A 1 454 ? 15.242 10.773 9.477 1 98 454 ILE A O 1
ATOM 3589 N N . SER A 1 455 ? 17.188 10.703 10.57 1 98.19 455 SER A N 1
ATOM 3590 C CA . SER A 1 455 ? 17.297 9.258 10.414 1 98.19 455 SER A CA 1
ATOM 3591 C C . SER A 1 455 ? 16.156 8.523 11.109 1 98.19 455 SER A C 1
ATOM 3593 O O . SER A 1 455 ? 15.672 7.504 10.617 1 98.19 455 SER A O 1
ATOM 3595 N N . ILE A 1 456 ? 15.719 9.039 12.25 1 97.56 456 ILE A N 1
ATOM 3596 C CA . ILE A 1 456 ? 14.578 8.469 12.969 1 97.56 456 ILE A CA 1
ATOM 3597 C C . ILE A 1 456 ? 13.32 8.586 12.117 1 97.56 456 ILE A C 1
ATOM 3599 O O . ILE A 1 456 ? 12.539 7.637 12.008 1 97.56 456 ILE A O 1
ATOM 3603 N N . ARG A 1 457 ? 13.148 9.758 11.508 1 97.81 457 ARG A N 1
ATOM 3604 C CA . ARG A 1 457 ? 11.992 9.992 10.648 1 97.81 457 ARG A CA 1
ATOM 3605 C C . ARG A 1 457 ? 12 9.039 9.453 1 97.81 457 ARG A C 1
ATOM 3607 O O . ARG A 1 457 ? 10.977 8.445 9.125 1 97.81 457 ARG A O 1
ATOM 3614 N N . GLN A 1 458 ? 13.172 8.875 8.805 1 97.5 458 GLN A N 1
ATOM 3615 C CA . GLN A 1 458 ? 13.312 7.996 7.648 1 97.5 458 GLN A CA 1
ATOM 3616 C C . GLN A 1 458 ? 12.945 6.555 8 1 97.5 458 GLN A C 1
ATOM 3618 O O . GLN A 1 458 ? 12.188 5.906 7.273 1 97.5 458 GLN A O 1
ATOM 3623 N N . GLU A 1 459 ? 13.406 6.117 9.109 1 97 459 GLU A N 1
ATOM 3624 C CA . GLU A 1 459 ? 13.133 4.746 9.531 1 97 459 GLU A CA 1
ATOM 3625 C C . GLU A 1 459 ? 11.656 4.566 9.891 1 97 459 GLU A C 1
ATOM 3627 O O . GLU A 1 459 ? 11.031 3.588 9.484 1 97 459 GLU A O 1
ATOM 3632 N N . HIS A 1 460 ? 11.125 5.48 10.625 1 96.62 460 HIS A N 1
ATOM 3633 C CA . HIS A 1 460 ? 9.742 5.359 11.078 1 96.62 460 HIS A CA 1
ATOM 3634 C C . HIS A 1 460 ? 8.781 5.344 9.891 1 96.62 460 HIS A C 1
ATOM 3636 O O . HIS A 1 460 ? 7.832 4.555 9.867 1 96.62 460 HIS A O 1
ATOM 3642 N N . VAL A 1 461 ? 9.016 6.227 8.992 1 96.44 461 VAL A N 1
ATOM 3643 C CA . VAL A 1 461 ? 8.094 6.332 7.863 1 96.44 461 VAL A CA 1
ATOM 3644 C C . VAL A 1 461 ? 8.094 5.027 7.07 1 96.44 461 VAL A C 1
ATOM 3646 O O . VAL A 1 461 ? 7.043 4.559 6.629 1 96.44 461 VAL A O 1
ATOM 3649 N N . GLN A 1 462 ? 9.242 4.387 6.895 1 95.94 462 GLN A N 1
ATOM 3650 C CA . GLN A 1 462 ? 9.273 3.09 6.227 1 95.94 462 GLN A CA 1
ATOM 3651 C C . GLN A 1 462 ? 8.516 2.035 7.031 1 95.94 462 GLN A C 1
ATOM 3653 O O . GLN A 1 462 ? 7.777 1.227 6.465 1 95.94 462 GLN A O 1
ATOM 3658 N N . ARG A 1 463 ? 8.656 2.045 8.328 1 93.5 463 ARG A N 1
ATOM 3659 C CA . ARG A 1 463 ? 7.992 1.073 9.188 1 93.5 463 ARG A CA 1
ATOM 3660 C C . ARG A 1 463 ? 6.48 1.296 9.195 1 93.5 463 ARG A C 1
ATOM 3662 O O . ARG A 1 463 ? 5.707 0.339 9.117 1 93.5 463 ARG A O 1
ATOM 3669 N N . ARG A 1 464 ? 6.113 2.559 9.281 1 94.44 464 ARG A N 1
ATOM 3670 C CA . ARG A 1 464 ? 4.707 2.939 9.367 1 94.44 464 ARG A CA 1
ATOM 3671 C C . ARG A 1 464 ? 3.951 2.521 8.109 1 94.44 464 ARG A C 1
ATOM 3673 O O . ARG A 1 464 ? 2.84 1.997 8.188 1 94.44 464 ARG A O 1
ATOM 3680 N N . TYR A 1 465 ? 4.465 2.717 6.953 1 92.69 465 TYR A N 1
ATOM 3681 C CA . TYR A 1 465 ? 3.746 2.471 5.707 1 92.69 465 TYR A CA 1
ATOM 3682 C C . TYR A 1 465 ? 4.152 1.135 5.098 1 92.69 465 TYR A C 1
ATOM 3684 O O . TYR A 1 465 ? 3.484 0.633 4.191 1 92.69 465 TYR A O 1
ATOM 3692 N N . ARG A 1 466 ? 4.969 0.321 5.812 1 82.88 466 ARG A N 1
ATOM 3693 C CA . ARG A 1 466 ? 5.391 -1.04 5.5 1 82.88 466 ARG A CA 1
ATOM 3694 C C . ARG A 1 466 ? 5.227 -1.336 4.016 1 82.88 466 ARG A C 1
ATOM 3696 O O . ARG A 1 466 ? 4.359 -2.119 3.623 1 82.88 466 ARG A O 1
ATOM 3703 N N . HIS A 1 467 ? 5.941 -1.059 3.139 1 68.25 467 HIS A N 1
ATOM 3704 C CA . HIS A 1 467 ? 6.051 -1.417 1.729 1 68.25 467 HIS A CA 1
ATOM 3705 C C . HIS A 1 467 ? 4.883 -0.854 0.926 1 68.25 467 HIS A C 1
ATOM 3707 O O . HIS A 1 467 ? 3.807 -1.454 0.884 1 68.25 467 HIS A O 1
ATOM 3713 N N . HIS A 1 468 ? 4.766 0.25 0.399 1 67.25 468 HIS A N 1
ATOM 3714 C CA . HIS A 1 468 ? 3.734 0.935 -0.372 1 67.25 468 HIS A CA 1
ATOM 3715 C C . HIS A 1 468 ? 3.49 0.239 -1.707 1 67.25 468 HIS A C 1
ATOM 3717 O O . HIS A 1 468 ? 4.387 -0.41 -2.246 1 67.25 468 HIS A O 1
ATOM 3723 N N . MET B 1 1 ? -8.75 25.719 -25.719 1 28.59 1 MET B N 1
ATOM 3724 C CA . MET B 1 1 ? -7.664 25.406 -24.797 1 28.59 1 MET B CA 1
ATOM 3725 C C . MET B 1 1 ? -6.766 26.609 -24.578 1 28.59 1 MET B C 1
ATOM 3727 O O . MET B 1 1 ? -5.988 26.984 -25.453 1 28.59 1 MET B O 1
ATOM 3731 N N . SER B 1 2 ? -7.297 27.578 -23.922 1 33.91 2 SER B N 1
ATOM 3732 C CA . SER B 1 2 ? -6.516 28.812 -23.828 1 33.91 2 SER B CA 1
ATOM 3733 C C . SER B 1 2 ? -5.082 28.516 -23.391 1 33.91 2 SER B C 1
ATOM 3735 O O . SER B 1 2 ? -4.859 27.844 -22.375 1 33.91 2 SER B O 1
ATOM 3737 N N . GLU B 1 3 ? -4.211 28.328 -24.203 1 41.09 3 GLU B N 1
ATOM 3738 C CA . GLU B 1 3 ? -2.758 28.328 -24.047 1 41.09 3 GLU B CA 1
ATOM 3739 C C . GLU B 1 3 ? -2.299 29.375 -23.047 1 41.09 3 GLU B C 1
ATOM 3741 O O . GLU B 1 3 ? -2.115 30.547 -23.406 1 41.09 3 GLU B O 1
ATOM 3746 N N . GLU B 1 4 ? -3.006 29.594 -21.953 1 46.12 4 GLU B N 1
ATOM 3747 C CA . GLU B 1 4 ? -2.59 30.688 -21.078 1 46.12 4 GLU B CA 1
ATOM 3748 C C . GLU B 1 4 ? -1.099 30.609 -20.766 1 46.12 4 GLU B C 1
ATOM 3750 O O . GLU B 1 4 ? -0.618 29.594 -20.266 1 46.12 4 GLU B O 1
ATOM 3755 N N . SER B 1 5 ? -0.361 31.375 -21.5 1 58.62 5 SER B N 1
ATOM 3756 C CA . SER B 1 5 ? 1.055 31.719 -21.547 1 58.62 5 SER B CA 1
ATOM 3757 C C . SER B 1 5 ? 1.575 32.156 -20.188 1 58.62 5 SER B C 1
ATOM 3759 O O . SER B 1 5 ? 1.073 33.125 -19.594 1 58.62 5 SER B O 1
ATOM 3761 N N . HIS B 1 6 ? 2.055 31.188 -19.375 1 71.69 6 HIS B N 1
ATOM 3762 C CA . HIS B 1 6 ? 2.787 31.562 -18.172 1 71.69 6 HIS B CA 1
ATOM 3763 C C . HIS B 1 6 ? 3.787 32.688 -18.469 1 71.69 6 HIS B C 1
ATOM 3765 O O . HIS B 1 6 ? 4.52 32.625 -19.453 1 71.69 6 HIS B O 1
ATOM 3771 N N . LYS B 1 7 ? 3.691 33.719 -17.844 1 72.25 7 LYS B N 1
ATOM 3772 C CA . LYS B 1 7 ? 4.535 34.875 -18.078 1 72.25 7 LYS B CA 1
ATOM 3773 C C . LYS B 1 7 ? 6.004 34.562 -17.812 1 72.25 7 LYS B C 1
ATOM 3775 O O . LYS B 1 7 ? 6.887 35.031 -18.547 1 72.25 7 LYS B O 1
ATOM 3780 N N . ASP B 1 8 ? 6.211 33.688 -16.922 1 89.25 8 ASP B N 1
ATOM 3781 C CA . ASP B 1 8 ? 7.57 33.25 -16.594 1 89.25 8 ASP B CA 1
ATOM 3782 C C . ASP B 1 8 ? 8.023 32.094 -17.5 1 89.25 8 ASP B C 1
ATOM 3784 O O . ASP B 1 8 ? 7.379 31.062 -17.547 1 89.25 8 ASP B O 1
ATOM 3788 N N . PRO B 1 9 ? 9.125 32.312 -18.312 1 93.81 9 PRO B N 1
ATOM 3789 C CA . PRO B 1 9 ? 9.578 31.312 -19.281 1 93.81 9 PRO B CA 1
ATOM 3790 C C . PRO B 1 9 ? 9.859 29.953 -18.641 1 93.81 9 PRO B C 1
ATOM 3792 O O . PRO B 1 9 ? 9.586 28.906 -19.25 1 93.81 9 PRO B O 1
ATOM 3795 N N . ALA B 1 10 ? 10.516 29.984 -17.453 1 95.44 10 ALA B N 1
ATOM 3796 C CA . ALA B 1 10 ? 10.805 28.719 -16.781 1 95.44 10 ALA B CA 1
ATOM 3797 C C . ALA B 1 10 ? 9.516 27.953 -16.469 1 95.44 10 ALA B C 1
ATOM 3799 O O . ALA B 1 10 ? 9.461 26.734 -16.625 1 95.44 10 ALA B O 1
ATOM 3800 N N . THR B 1 11 ? 8.5 28.609 -16.062 1 96.5 11 THR B N 1
ATOM 3801 C CA . THR B 1 11 ? 7.207 28 -15.766 1 96.5 11 THR B CA 1
ATOM 3802 C C . THR B 1 11 ? 6.551 27.484 -17.047 1 96.5 11 THR B C 1
ATOM 3804 O O . THR B 1 11 ? 5.977 26.391 -17.047 1 96.5 11 THR B O 1
ATOM 3807 N N . ALA B 1 12 ? 6.609 28.266 -18.078 1 96.12 12 ALA B N 1
ATOM 3808 C CA . ALA B 1 12 ? 6.059 27.844 -19.359 1 96.12 12 ALA B CA 1
ATOM 3809 C C . ALA B 1 12 ? 6.734 26.562 -19.859 1 96.12 12 ALA B C 1
ATOM 3811 O O . ALA B 1 12 ? 6.07 25.656 -20.359 1 96.12 12 ALA B O 1
ATOM 3812 N N . ALA B 1 13 ? 8.086 26.578 -19.766 1 97.19 13 ALA B N 1
ATOM 3813 C CA . ALA B 1 13 ? 8.844 25.406 -20.188 1 97.19 13 ALA B CA 1
ATOM 3814 C C . ALA B 1 13 ? 8.469 24.188 -19.359 1 97.19 13 ALA B C 1
ATOM 3816 O O . ALA B 1 13 ? 8.32 23.078 -19.891 1 97.19 13 ALA B O 1
ATOM 3817 N N . ALA B 1 14 ? 8.344 24.328 -18.047 1 97.69 14 ALA B N 1
ATOM 3818 C CA . ALA B 1 14 ? 7.926 23.25 -17.141 1 97.69 14 ALA B CA 1
ATOM 3819 C C . ALA B 1 14 ? 6.547 22.719 -17.531 1 97.69 14 ALA B C 1
ATOM 3821 O O . ALA B 1 14 ? 6.344 21.5 -17.625 1 97.69 14 ALA B O 1
ATOM 3822 N N . ALA B 1 15 ? 5.641 23.594 -17.766 1 97.06 15 ALA B N 1
ATOM 3823 C CA . ALA B 1 15 ? 4.277 23.219 -18.125 1 97.06 15 ALA B CA 1
ATOM 3824 C C . ALA B 1 15 ? 4.262 22.375 -19.406 1 97.06 15 ALA B C 1
ATOM 3826 O O . ALA B 1 15 ? 3.57 21.359 -19.469 1 97.06 15 ALA B O 1
ATOM 3827 N N . ALA B 1 16 ? 4.969 22.828 -20.391 1 97.12 16 ALA B N 1
ATOM 3828 C CA . ALA B 1 16 ? 5.012 22.125 -21.672 1 97.12 16 ALA B CA 1
ATOM 3829 C C . ALA B 1 16 ? 5.617 20.734 -21.516 1 97.12 16 ALA B C 1
ATOM 3831 O O . ALA B 1 16 ? 5.094 19.766 -22.047 1 97.12 16 ALA B O 1
ATOM 3832 N N . SER B 1 17 ? 6.73 20.688 -20.797 1 97.94 17 SER B N 1
ATOM 3833 C CA . SER B 1 17 ? 7.418 19.406 -20.594 1 97.94 17 SER B CA 1
ATOM 3834 C C . SER B 1 17 ? 6.539 18.438 -19.812 1 97.94 17 SER B C 1
ATOM 3836 O O . SER B 1 17 ? 6.449 17.25 -20.188 1 97.94 17 SER B O 1
ATOM 3838 N N . LEU B 1 18 ? 5.918 18.859 -18.797 1 98.56 18 LEU B N 1
ATOM 3839 C CA . LEU B 1 18 ? 5.066 18.016 -17.969 1 98.56 18 LEU B CA 1
ATOM 3840 C C . LEU B 1 18 ? 3.846 17.547 -18.734 1 98.56 18 LEU B C 1
ATOM 3842 O O . LEU B 1 18 ? 3.469 16.375 -18.656 1 98.56 18 LEU B O 1
ATOM 3846 N N . ARG B 1 19 ? 3.264 18.406 -19.5 1 98 19 ARG B N 1
ATOM 3847 C CA . ARG B 1 19 ? 2.123 18.016 -20.328 1 98 19 ARG B CA 1
ATOM 3848 C C . ARG B 1 19 ? 2.521 16.969 -21.344 1 98 19 ARG B C 1
ATOM 3850 O O . ARG B 1 19 ? 1.769 16.016 -21.594 1 98 19 ARG B O 1
ATOM 3857 N N . GLY B 1 20 ? 3.674 17.234 -21.969 1 98.31 20 GLY B N 1
ATOM 3858 C CA . GLY B 1 20 ? 4.188 16.234 -22.906 1 98.31 20 GLY B CA 1
ATOM 3859 C C . GLY B 1 20 ? 4.387 14.875 -22.266 1 98.31 20 GLY B C 1
ATOM 3860 O O . GLY B 1 20 ? 4.004 13.852 -22.844 1 98.31 20 GLY B O 1
ATOM 3861 N N . ALA B 1 21 ? 4.996 14.82 -21.078 1 98.69 21 ALA B N 1
ATOM 3862 C CA . ALA B 1 21 ? 5.223 13.57 -20.359 1 98.69 21 ALA B CA 1
ATOM 3863 C C . ALA B 1 21 ? 3.902 12.891 -20.016 1 98.69 21 ALA B C 1
ATOM 3865 O O . ALA B 1 21 ? 3.779 11.672 -20.125 1 98.69 21 ALA B O 1
ATOM 3866 N N . TRP B 1 22 ? 2.92 13.68 -19.594 1 98.62 22 TRP B N 1
ATOM 3867 C CA . TRP B 1 22 ? 1.599 13.156 -19.266 1 98.62 22 TRP B CA 1
ATOM 3868 C C . TRP B 1 22 ? 0.95 12.508 -20.484 1 98.62 22 TRP B C 1
ATOM 3870 O O . TRP B 1 22 ? 0.378 11.422 -20.391 1 98.62 22 TRP B O 1
ATOM 3880 N N . ASN B 1 23 ? 1.026 13.188 -21.578 1 98.25 23 ASN B N 1
ATOM 3881 C CA . ASN B 1 23 ? 0.462 12.648 -22.812 1 98.25 23 ASN B CA 1
ATOM 3882 C C . ASN B 1 23 ? 1.133 11.336 -23.219 1 98.25 23 ASN B C 1
ATOM 3884 O O . ASN B 1 23 ? 0.463 10.398 -23.656 1 98.25 23 ASN B O 1
ATOM 3888 N N . ASP B 1 24 ? 2.418 11.297 -23.078 1 98.5 24 ASP B N 1
ATOM 3889 C CA . ASP B 1 24 ? 3.15 10.07 -23.375 1 98.5 24 ASP B CA 1
ATOM 3890 C C . ASP B 1 24 ? 2.709 8.93 -22.453 1 98.5 24 ASP B C 1
ATOM 3892 O O . ASP B 1 24 ? 2.57 7.789 -22.891 1 98.5 24 ASP B O 1
ATOM 3896 N N . LEU B 1 25 ? 2.568 9.258 -21.219 1 98.69 25 LEU B N 1
ATOM 3897 C CA . LEU B 1 25 ? 2.078 8.281 -20.25 1 98.69 25 LEU B CA 1
ATOM 3898 C C . LEU B 1 25 ? 0.729 7.715 -20.688 1 98.69 25 LEU B C 1
ATOM 3900 O O . LEU B 1 25 ? 0.536 6.5 -20.703 1 98.69 25 LEU B O 1
ATOM 3904 N N . LEU B 1 26 ? -0.206 8.547 -21.094 1 98.12 26 LEU B N 1
ATOM 3905 C CA . LEU B 1 26 ? -1.531 8.102 -21.516 1 98.12 26 LEU B CA 1
ATOM 3906 C C . LEU B 1 26 ? -1.445 7.238 -22.766 1 98.12 26 LEU B C 1
ATOM 3908 O O . LEU B 1 26 ? -2.199 6.273 -22.906 1 98.12 26 LEU B O 1
ATOM 3912 N N . THR B 1 27 ? -0.564 7.652 -23.641 1 98.06 27 THR B N 1
ATOM 3913 C CA . THR B 1 27 ? -0.362 6.863 -24.844 1 98.06 27 THR B CA 1
ATOM 3914 C C . THR B 1 27 ? 0.102 5.453 -24.5 1 98.06 27 THR B C 1
ATOM 3916 O O . THR B 1 27 ? -0.427 4.473 -25.031 1 98.06 27 THR B O 1
ATOM 3919 N N . GLN B 1 28 ? 1.057 5.363 -23.625 1 98.31 28 GLN B N 1
ATOM 3920 C CA . GLN B 1 28 ? 1.582 4.066 -23.219 1 98.31 28 GLN B CA 1
ATOM 3921 C C . GLN B 1 28 ? 0.516 3.244 -22.5 1 98.31 28 GLN B C 1
ATOM 3923 O O . GLN B 1 28 ? 0.446 2.025 -22.656 1 98.31 28 GLN B O 1
ATOM 3928 N N . LEU B 1 29 ? -0.321 3.893 -21.734 1 98.56 29 LEU B N 1
ATOM 3929 C CA . LEU B 1 29 ? -1.426 3.195 -21.094 1 98.56 29 LEU B CA 1
ATOM 3930 C C . LEU B 1 29 ? -2.396 2.635 -22.125 1 98.56 29 LEU B C 1
ATOM 3932 O O . LEU B 1 29 ? -2.91 1.524 -21.969 1 98.56 29 LEU B O 1
ATOM 3936 N N . GLY B 1 30 ? -2.662 3.441 -23.125 1 97.56 30 GLY B N 1
ATOM 3937 C CA . GLY B 1 30 ? -3.488 2.959 -24.219 1 97.56 30 GLY B CA 1
ATOM 3938 C C . GLY B 1 30 ? -2.912 1.735 -24.906 1 97.56 30 GLY B C 1
ATOM 3939 O O . GLY B 1 30 ? -3.646 0.804 -25.25 1 97.56 30 GLY B O 1
ATOM 3940 N N . GLU B 1 31 ? -1.633 1.735 -25.062 1 98.19 31 GLU B N 1
ATOM 3941 C CA . GLU B 1 31 ? -0.962 0.595 -25.688 1 98.19 31 GLU B CA 1
ATOM 3942 C C . GLU B 1 31 ? -1.058 -0.646 -24.797 1 98.19 31 GLU B C 1
ATOM 3944 O O . GLU B 1 31 ? -1.234 -1.759 -25.297 1 98.19 31 GLU B O 1
ATOM 3949 N N . ALA B 1 32 ? -0.888 -0.44 -23.531 1 98.56 32 ALA B N 1
ATOM 3950 C CA . ALA B 1 32 ? -1.062 -1.55 -22.594 1 98.56 32 ALA B CA 1
ATOM 3951 C C . ALA B 1 32 ? -2.467 -2.133 -22.688 1 98.56 32 ALA B C 1
ATOM 3953 O O . ALA B 1 32 ? -2.637 -3.354 -22.766 1 98.56 32 ALA B O 1
ATOM 3954 N N . ARG B 1 33 ? -3.441 -1.269 -22.703 1 98.31 33 ARG B N 1
ATOM 3955 C CA . ARG B 1 33 ? -4.832 -1.698 -22.797 1 98.31 33 ARG B CA 1
ATOM 3956 C C . ARG B 1 33 ? -5.094 -2.43 -24.109 1 98.31 33 ARG B C 1
ATOM 3958 O O . ARG B 1 33 ? -5.816 -3.426 -24.125 1 98.31 33 ARG B O 1
ATOM 3965 N N . ASN B 1 34 ? -4.535 -1.962 -25.203 1 97.81 34 ASN B N 1
ATOM 3966 C CA . ASN B 1 34 ? -4.703 -2.609 -26.5 1 97.81 34 ASN B CA 1
ATOM 3967 C C . ASN B 1 34 ? -4.246 -4.066 -26.469 1 97.81 34 ASN B C 1
ATOM 3969 O O . ASN B 1 34 ? -4.816 -4.918 -27.156 1 97.81 34 ASN B O 1
ATOM 3973 N N . ALA B 1 35 ? -3.311 -4.32 -25.656 1 97.88 35 ALA B N 1
ATOM 3974 C CA . ALA B 1 35 ? -2.746 -5.664 -25.562 1 97.88 35 ALA B CA 1
ATOM 3975 C C . ALA B 1 35 ? -3.717 -6.625 -24.891 1 97.88 35 ALA B C 1
ATOM 3977 O O . ALA B 1 35 ? -3.514 -7.844 -24.906 1 97.88 35 ALA B O 1
ATOM 3978 N N . ILE B 1 36 ? -4.766 -6.109 -24.344 1 97.44 36 ILE B N 1
ATOM 3979 C CA . ILE B 1 36 ? -5.789 -6.938 -23.719 1 97.44 36 ILE B CA 1
ATOM 3980 C C . ILE B 1 36 ? -6.793 -7.406 -24.766 1 97.44 36 ILE B C 1
ATOM 3982 O O . ILE B 1 36 ? -7.301 -8.523 -24.688 1 97.44 36 ILE B O 1
ATOM 3986 N N . ASP B 1 37 ? -7.004 -6.57 -25.719 1 93.62 37 ASP B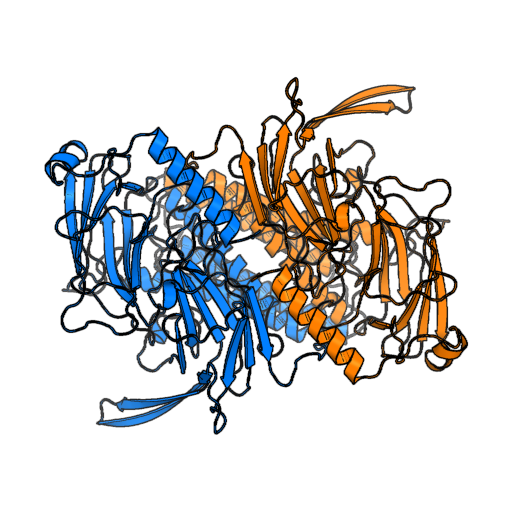 N 1
ATOM 3987 C CA . ASP B 1 37 ? -8.094 -6.805 -26.656 1 93.62 37 ASP B CA 1
ATOM 3988 C C . ASP B 1 37 ? -7.566 -7.34 -27.984 1 93.62 37 ASP B C 1
ATOM 3990 O O . ASP B 1 37 ? -8.328 -7.879 -28.797 1 93.62 37 ASP B O 1
ATOM 3994 N N . ASP B 1 38 ? -6.312 -7.219 -28.266 1 93 38 ASP B N 1
ATOM 3995 C CA . ASP B 1 38 ? -5.75 -7.527 -29.578 1 93 38 ASP B CA 1
ATOM 3996 C C . ASP B 1 38 ? -5.043 -8.883 -29.562 1 93 38 ASP B C 1
ATOM 3998 O O . ASP B 1 38 ? -3.938 -9.008 -29.031 1 93 38 ASP B O 1
ATOM 4002 N N . PRO B 1 39 ? -5.602 -9.859 -30.219 1 90.06 39 PRO B N 1
ATOM 4003 C CA . PRO B 1 39 ? -4.965 -11.18 -30.25 1 90.06 39 PRO B CA 1
ATOM 4004 C C . PRO B 1 39 ? -3.572 -11.148 -30.875 1 90.06 39 PRO B C 1
ATOM 4006 O O . PRO B 1 39 ? -2.744 -12.023 -30.578 1 90.06 39 PRO B O 1
ATOM 4009 N N . GLU B 1 40 ? -3.271 -10.133 -31.672 1 93.12 40 GLU B N 1
ATOM 4010 C CA . GLU B 1 40 ? -1.967 -10.023 -32.312 1 93.12 40 GLU B CA 1
ATOM 4011 C C . GLU B 1 40 ? -0.882 -9.641 -31.312 1 93.12 40 GLU B C 1
ATOM 4013 O O . GLU B 1 40 ? 0.31 -9.758 -31.609 1 93.12 40 GLU B O 1
ATOM 4018 N N . LEU B 1 41 ? -1.318 -9.227 -30.188 1 95.62 41 LEU B N 1
ATOM 4019 C CA . LEU B 1 41 ? -0.385 -8.883 -29.125 1 95.62 41 LEU B CA 1
ATOM 4020 C C . LEU B 1 41 ? -0.398 -9.945 -28.016 1 95.62 41 LEU B C 1
ATOM 4022 O O . LEU B 1 41 ? -0.16 -9.633 -26.844 1 95.62 41 LEU B O 1
ATOM 4026 N N . TRP B 1 42 ? -0.739 -11.156 -28.406 1 94.81 42 TRP B N 1
ATOM 4027 C CA . TRP B 1 42 ? -0.589 -12.383 -27.625 1 94.81 42 TRP B CA 1
ATOM 4028 C C . TRP B 1 42 ? -1.551 -12.398 -26.438 1 94.81 42 TRP B C 1
ATOM 4030 O O . TRP B 1 42 ? -1.217 -12.906 -25.375 1 94.81 42 TRP B O 1
ATOM 4040 N N . ALA B 1 43 ? -2.67 -11.742 -26.578 1 95.69 43 ALA B N 1
ATOM 4041 C CA . ALA B 1 43 ? -3.689 -11.812 -25.531 1 95.69 43 ALA B CA 1
ATOM 4042 C C . ALA B 1 43 ? -4.25 -13.227 -25.406 1 95.69 43 ALA B C 1
ATOM 4044 O O . ALA B 1 43 ? -4.344 -13.953 -26.406 1 95.69 43 ALA B O 1
ATOM 4045 N N . PRO B 1 44 ? -4.57 -13.609 -24.109 1 96 44 PRO B N 1
ATOM 4046 C CA . PRO B 1 44 ? -5.273 -14.883 -23.984 1 96 44 PRO B CA 1
ATOM 4047 C C . PRO B 1 44 ? -6.621 -14.891 -24.703 1 96 44 PRO B C 1
ATOM 4049 O O . PRO B 1 44 ? -7.164 -13.828 -25.016 1 96 44 PRO B O 1
ATOM 4052 N N . PRO B 1 45 ? -7.145 -16.172 -24.984 1 94.06 45 PRO B N 1
ATOM 4053 C CA . PRO B 1 45 ? -8.461 -16.234 -25.625 1 94.06 45 PRO B CA 1
ATOM 4054 C C . PRO B 1 45 ? -9.523 -15.438 -24.875 1 94.06 45 PRO B C 1
ATOM 4056 O O . PRO B 1 45 ? -9.625 -15.539 -23.656 1 94.06 45 PRO B O 1
ATOM 4059 N N . ALA B 1 46 ? -10.344 -14.734 -25.656 1 95.38 46 ALA B N 1
ATOM 4060 C CA . ALA B 1 46 ? -11.289 -13.789 -25.062 1 95.38 46 ALA B CA 1
ATOM 4061 C C . ALA B 1 46 ? -12.531 -14.516 -24.547 1 95.38 46 ALA B C 1
ATOM 4063 O O . ALA B 1 46 ? -13.008 -15.469 -25.172 1 95.38 46 ALA B O 1
ATOM 4064 N N . SER B 1 47 ? -13 -14.234 -23.5 1 96.19 47 SER B N 1
ATOM 4065 C CA . SER B 1 47 ? -14.281 -14.469 -22.844 1 96.19 47 SER B CA 1
ATOM 4066 C C . SER B 1 47 ? -14.68 -13.289 -21.953 1 96.19 47 SER B C 1
ATOM 4068 O O . SER B 1 47 ? -13.852 -12.422 -21.672 1 96.19 47 SER B O 1
ATOM 4070 N N . PRO B 1 48 ? -15.977 -13.172 -21.625 1 97.5 48 PRO B N 1
ATOM 4071 C CA . PRO B 1 48 ? -16.344 -12.039 -20.781 1 97.5 48 PRO B CA 1
ATOM 4072 C C . PRO B 1 48 ? -15.469 -11.93 -19.531 1 97.5 48 PRO B C 1
ATOM 4074 O O . PRO B 1 48 ? -14.961 -10.852 -19.234 1 97.5 48 PRO B O 1
ATOM 4077 N N . ARG B 1 49 ? -15.203 -12.961 -18.812 1 97.56 49 ARG B N 1
ATOM 4078 C CA . ARG B 1 49 ? -14.414 -12.914 -17.594 1 97.56 49 ARG B CA 1
ATOM 4079 C C . ARG B 1 49 ? -12.945 -12.633 -17.891 1 97.56 49 ARG B C 1
ATOM 4081 O O . ARG B 1 49 ? -12.297 -11.859 -17.188 1 97.56 49 ARG B O 1
ATOM 4088 N N . THR B 1 50 ? -12.398 -13.273 -18.922 1 97.56 50 THR B N 1
ATOM 4089 C CA . THR B 1 50 ? -11 -13.055 -19.266 1 97.56 50 THR B CA 1
ATOM 4090 C C . THR B 1 50 ? -10.758 -11.586 -19.609 1 97.56 50 THR B C 1
ATOM 4092 O O . THR B 1 50 ? -9.758 -11 -19.172 1 97.56 50 THR B O 1
ATOM 4095 N N . LEU B 1 51 ? -11.703 -11 -20.344 1 98.12 51 LEU B N 1
ATOM 4096 C CA . LEU B 1 51 ? -11.57 -9.594 -20.703 1 98.12 51 LEU B CA 1
ATOM 4097 C C . LEU B 1 51 ? -11.672 -8.703 -19.453 1 98.12 51 LEU B C 1
ATOM 4099 O O . LEU B 1 51 ? -10.859 -7.793 -19.281 1 98.12 51 LEU B O 1
ATOM 4103 N N . ALA B 1 52 ? -12.656 -8.992 -18.625 1 98.44 52 ALA B N 1
ATOM 4104 C CA . ALA B 1 52 ? -12.812 -8.227 -17.391 1 98.44 52 ALA B CA 1
ATOM 4105 C C . ALA B 1 52 ? -11.531 -8.258 -16.562 1 98.44 52 ALA B C 1
ATOM 4107 O O . ALA B 1 52 ? -11.047 -7.215 -16.125 1 98.44 52 ALA B O 1
ATOM 4108 N N . GLU B 1 53 ? -10.977 -9.406 -16.422 1 98.06 53 GLU B N 1
ATOM 4109 C CA . GLU B 1 53 ? -9.75 -9.586 -15.648 1 98.06 53 GLU B CA 1
ATOM 4110 C C . GLU B 1 53 ? -8.57 -8.914 -16.344 1 98.06 53 GLU B C 1
ATOM 4112 O O . GLU B 1 53 ? -7.645 -8.43 -15.672 1 98.06 53 GLU B O 1
ATOM 4117 N N . GLY B 1 54 ? -8.594 -8.906 -17.641 1 98.44 54 GLY B N 1
ATOM 4118 C CA . GLY B 1 54 ? -7.543 -8.234 -18.391 1 98.44 54 GLY B CA 1
ATOM 4119 C C . GLY B 1 54 ? -7.473 -6.746 -18.125 1 98.44 54 GLY B C 1
ATOM 4120 O O . GLY B 1 54 ? -6.387 -6.188 -17.953 1 98.44 54 GLY B O 1
ATOM 4121 N N . TYR B 1 55 ? -8.648 -6.082 -18.141 1 98.62 55 TYR B N 1
ATOM 4122 C CA . TYR B 1 55 ? -8.68 -4.652 -17.859 1 98.62 55 TYR B CA 1
ATOM 4123 C C . TYR B 1 55 ? -8.219 -4.371 -16.422 1 98.62 55 TYR B C 1
ATOM 4125 O O . TYR B 1 55 ? -7.477 -3.412 -16.188 1 98.62 55 TYR B O 1
ATOM 4133 N N . ARG B 1 56 ? -8.617 -5.203 -15.5 1 97.94 56 ARG B N 1
ATOM 4134 C CA . ARG B 1 56 ? -8.125 -5.09 -14.125 1 97.94 56 ARG B CA 1
ATOM 4135 C C . ARG B 1 56 ? -6.621 -5.32 -14.07 1 97.94 56 ARG B C 1
ATOM 4137 O O . ARG B 1 56 ? -5.918 -4.672 -13.289 1 97.94 56 ARG B O 1
ATOM 4144 N N . TYR B 1 57 ? -6.176 -6.246 -14.906 1 98.19 57 TYR B N 1
ATOM 4145 C CA . TYR B 1 57 ? -4.762 -6.59 -15.008 1 98.19 57 TYR B CA 1
ATOM 4146 C C . TYR B 1 57 ? -3.926 -5.367 -15.375 1 98.19 57 TYR B C 1
ATOM 4148 O O . TYR B 1 57 ? -2.908 -5.09 -14.734 1 98.19 57 TYR B O 1
ATOM 4156 N N . VAL B 1 58 ? -4.344 -4.578 -16.328 1 98.69 58 VAL B N 1
ATOM 4157 C CA . VAL B 1 58 ? -3.645 -3.367 -16.766 1 98.69 58 VAL B CA 1
ATOM 4158 C C . VAL B 1 58 ? -3.646 -2.344 -15.625 1 98.69 58 VAL B C 1
ATOM 4160 O O . VAL B 1 58 ? -2.619 -1.724 -15.344 1 98.69 58 VAL B O 1
ATOM 4163 N N . LEU B 1 59 ? -4.754 -2.205 -14.953 1 98.62 59 LEU B N 1
ATOM 4164 C CA . LEU B 1 59 ? -4.859 -1.262 -13.844 1 98.62 59 LEU B CA 1
ATOM 4165 C C . LEU B 1 59 ? -3.961 -1.681 -12.688 1 98.62 59 LEU B C 1
ATOM 4167 O O . LEU B 1 59 ? -3.404 -0.83 -11.992 1 98.62 59 LEU B O 1
ATOM 4171 N N . GLY B 1 60 ? -3.887 -2.998 -12.477 1 97.88 60 GLY B N 1
ATOM 4172 C CA . GLY B 1 60 ? -2.967 -3.506 -11.477 1 97.88 60 GLY B CA 1
ATOM 4173 C C . GLY B 1 60 ? -1.52 -3.146 -11.75 1 97.88 60 GLY B C 1
ATOM 4174 O O . GLY B 1 60 ? -0.794 -2.719 -10.852 1 97.88 60 GLY B O 1
ATOM 4175 N N . TYR B 1 61 ? -1.091 -3.307 -13.008 1 98.38 61 TYR B N 1
ATOM 4176 C CA . TYR B 1 61 ? 0.268 -2.926 -13.383 1 98.38 61 TYR B CA 1
ATOM 4177 C C . TYR B 1 61 ? 0.471 -1.423 -13.234 1 98.38 61 TYR B C 1
ATOM 4179 O O . TYR B 1 61 ? 1.543 -0.971 -12.828 1 98.38 61 TYR B O 1
ATOM 4187 N N . LEU B 1 62 ? -0.562 -0.68 -13.633 1 98.69 62 LEU B N 1
ATOM 4188 C CA . LEU B 1 62 ? -0.473 0.765 -13.453 1 98.69 62 LEU B CA 1
ATOM 4189 C C . LEU B 1 62 ? -0.259 1.117 -11.984 1 98.69 62 LEU B C 1
ATOM 4191 O O . LEU B 1 62 ? 0.604 1.934 -11.656 1 98.69 62 LEU B O 1
ATOM 4195 N N . TYR B 1 63 ? -1.042 0.499 -11.117 1 97.69 63 TYR B N 1
ATOM 4196 C CA . TYR B 1 63 ? -0.917 0.692 -9.672 1 97.69 63 TYR B CA 1
ATOM 4197 C C . TYR B 1 63 ? 0.504 0.402 -9.211 1 97.69 63 TYR B C 1
ATOM 4199 O O . TYR B 1 63 ? 1.115 1.218 -8.516 1 97.69 63 TYR B O 1
ATOM 4207 N N . GLY B 1 64 ? 1.063 -0.722 -9.578 1 96.81 64 GLY B N 1
ATOM 4208 C CA . GLY B 1 64 ? 2.422 -1.096 -9.219 1 96.81 64 GLY B CA 1
ATOM 4209 C C . GLY B 1 64 ? 3.471 -0.167 -9.805 1 96.81 64 GLY B C 1
ATOM 4210 O O . GLY B 1 64 ? 4.465 0.145 -9.148 1 96.81 64 GLY B O 1
ATOM 4211 N N . SER B 1 65 ? 3.275 0.281 -11.07 1 98 65 SER B N 1
ATOM 4212 C CA . SER B 1 65 ? 4.227 1.161 -11.734 1 98 65 SER B CA 1
ATOM 4213 C C . SER B 1 65 ? 4.293 2.523 -11.055 1 98 65 SER B C 1
ATOM 4215 O O . SER B 1 65 ? 5.363 3.129 -10.969 1 98 65 SER B O 1
ATOM 4217 N N . ILE B 1 66 ? 3.141 2.979 -10.602 1 97.94 66 ILE B N 1
ATOM 4218 C CA . ILE B 1 66 ? 3.115 4.242 -9.867 1 97.94 66 ILE B CA 1
ATOM 4219 C C . ILE B 1 66 ? 3.914 4.102 -8.57 1 97.94 66 ILE B C 1
ATOM 4221 O O . ILE B 1 66 ? 4.758 4.945 -8.266 1 97.94 66 ILE B O 1
ATOM 4225 N N . ALA B 1 67 ? 3.701 3.027 -7.859 1 96.5 67 ALA B N 1
ATOM 4226 C CA . ALA B 1 67 ? 4.398 2.803 -6.594 1 96.5 67 ALA B CA 1
ATOM 4227 C C . ALA B 1 67 ? 5.906 2.717 -6.809 1 96.5 67 ALA B C 1
ATOM 4229 O O . ALA B 1 67 ? 6.684 3.275 -6.027 1 96.5 67 ALA B O 1
ATOM 4230 N N . ARG B 1 68 ? 6.312 2.068 -7.844 1 96.25 68 ARG B N 1
ATOM 4231 C CA . ARG B 1 68 ? 7.73 1.842 -8.102 1 96.25 68 ARG B CA 1
ATOM 4232 C C . ARG B 1 68 ? 8.406 3.115 -8.602 1 96.25 68 ARG B C 1
ATOM 4234 O O . ARG B 1 68 ? 9.594 3.332 -8.352 1 96.25 68 ARG B O 1
ATOM 4241 N N . SER B 1 69 ? 7.629 3.945 -9.336 1 97.06 69 SER B N 1
ATOM 4242 C CA . SER B 1 69 ? 8.258 5.051 -10.055 1 97.06 69 SER B CA 1
ATOM 4243 C C . SER B 1 69 ? 8.164 6.348 -9.258 1 97.06 69 SER B C 1
ATOM 4245 O O . SER B 1 69 ? 9.023 7.223 -9.375 1 97.06 69 SER B O 1
ATOM 4247 N N . LEU B 1 70 ? 7.078 6.535 -8.469 1 94.62 70 LEU B N 1
ATOM 4248 C CA . LEU B 1 70 ? 6.883 7.762 -7.711 1 94.62 70 LEU B CA 1
ATOM 4249 C C . LEU B 1 70 ? 7.473 7.633 -6.309 1 94.62 70 LEU B C 1
ATOM 4251 O O . LEU B 1 70 ? 7.668 8.633 -5.617 1 94.62 70 LEU B O 1
ATOM 4255 N N . GLY B 1 71 ? 7.844 6.418 -5.934 1 88.62 71 GLY B N 1
ATOM 4256 C CA . GLY B 1 71 ? 8.234 6.168 -4.555 1 88.62 71 GLY B CA 1
ATOM 4257 C C . GLY B 1 71 ? 9.742 6.137 -4.359 1 88.62 71 GLY B C 1
ATOM 4258 O O . GLY B 1 71 ? 10.391 7.184 -4.34 1 88.62 71 GLY B O 1
ATOM 4259 N N . PRO B 1 72 ? 10.273 4.945 -4.262 1 94.75 72 PRO B N 1
ATOM 4260 C CA . PRO B 1 72 ? 11.672 4.793 -3.848 1 94.75 72 PRO B CA 1
ATOM 4261 C C . PRO B 1 72 ? 12.656 5.105 -4.973 1 94.75 72 PRO B C 1
ATOM 4263 O O . PRO B 1 72 ? 12.297 5.031 -6.152 1 94.75 72 PRO B O 1
ATOM 4266 N N . SER B 1 73 ? 13.836 5.523 -4.68 1 96.5 73 SER B N 1
ATOM 4267 C CA . SER B 1 73 ? 14.992 5.707 -5.555 1 96.5 73 SER B CA 1
ATOM 4268 C C . SER B 1 73 ? 16.25 5.105 -4.938 1 96.5 73 SER B C 1
ATOM 4270 O O . SER B 1 73 ? 16.266 4.762 -3.754 1 96.5 73 SER B O 1
ATOM 4272 N N . PRO B 1 74 ? 17.25 4.906 -5.766 1 97.69 74 PRO B N 1
ATOM 4273 C CA . PRO B 1 74 ? 18.5 4.391 -5.188 1 97.69 74 PRO B CA 1
ATOM 4274 C C . PRO B 1 74 ? 19.047 5.285 -4.078 1 97.69 74 PRO B C 1
ATOM 4276 O O . PRO B 1 74 ? 19.719 4.801 -3.166 1 97.69 74 PRO B O 1
ATOM 4279 N N . GLU B 1 75 ? 18.719 6.578 -4.074 1 97.44 75 GLU B N 1
ATOM 4280 C CA . GLU B 1 75 ? 19.188 7.516 -3.061 1 97.44 75 GLU B CA 1
ATOM 4281 C C . GLU B 1 75 ? 18.328 7.457 -1.81 1 97.44 75 GLU B C 1
ATOM 4283 O O . GLU B 1 75 ? 18.781 7.766 -0.709 1 97.44 75 GLU B O 1
ATOM 4288 N N . ASN B 1 76 ? 17.109 7.141 -2.006 1 96.06 76 ASN B N 1
ATOM 4289 C CA . ASN B 1 76 ? 16.141 6.969 -0.94 1 96.06 76 ASN B CA 1
ATOM 4290 C C . ASN B 1 76 ? 15.352 5.668 -1.104 1 96.06 76 ASN B C 1
ATOM 4292 O O . ASN B 1 76 ? 14.141 5.691 -1.343 1 96.06 76 ASN B O 1
ATOM 4296 N N . PRO B 1 77 ? 16.062 4.574 -0.859 1 97.25 77 PRO B N 1
ATOM 4297 C CA . PRO B 1 77 ? 15.391 3.289 -1.079 1 97.25 77 PRO B CA 1
ATOM 4298 C C . PRO B 1 77 ? 14.375 2.955 0.014 1 97.25 77 PRO B C 1
ATOM 4300 O O . PRO B 1 77 ? 14.578 3.32 1.176 1 97.25 77 PRO B O 1
ATOM 4303 N N . TYR B 1 78 ? 13.359 2.357 -0.321 1 96.94 78 TYR B N 1
ATOM 4304 C CA . TYR B 1 78 ? 12.453 1.642 0.571 1 96.94 78 TYR B CA 1
ATOM 4305 C C . TYR B 1 78 ? 11.68 0.567 -0.183 1 96.94 78 TYR B C 1
ATOM 4307 O O . TYR B 1 78 ? 11.547 0.634 -1.407 1 96.94 78 TYR B O 1
ATOM 4315 N N . PHE B 1 79 ? 11.258 -0.387 0.515 1 96.94 79 PHE B N 1
ATOM 4316 C CA . PHE B 1 79 ? 10.586 -1.518 -0.11 1 96.94 79 PHE B CA 1
ATOM 4317 C C . PHE B 1 79 ? 9.18 -1.131 -0.547 1 96.94 79 PHE B C 1
ATOM 4319 O O . PHE B 1 79 ? 8.461 -0.45 0.188 1 96.94 79 PHE B O 1
ATOM 4326 N N . VAL B 1 80 ? 8.836 -1.504 -1.75 1 96.12 80 VAL B N 1
ATOM 4327 C CA . VAL B 1 80 ? 7.465 -1.465 -2.246 1 96.12 80 VAL B CA 1
ATOM 4328 C C . VAL B 1 80 ? 7.02 -2.867 -2.654 1 96.12 80 VAL B C 1
ATOM 4330 O O . VAL B 1 80 ? 7.855 -3.748 -2.877 1 96.12 80 VAL B O 1
ATOM 4333 N N . ARG B 1 81 ? 5.777 -3.053 -2.701 1 95.94 81 ARG B N 1
ATOM 4334 C CA . ARG B 1 81 ? 5.254 -4.344 -3.135 1 95.94 81 ARG B CA 1
ATOM 4335 C C . ARG B 1 81 ? 5.332 -4.484 -4.652 1 95.94 81 ARG B C 1
ATOM 4337 O O . ARG B 1 81 ? 4.703 -3.717 -5.387 1 95.94 81 ARG B O 1
ATOM 4344 N N . ALA B 1 82 ? 6.074 -5.453 -5.082 1 95.06 82 ALA B N 1
ATOM 4345 C CA . ALA B 1 82 ? 6.176 -5.742 -6.512 1 95.06 82 ALA B CA 1
ATOM 4346 C C . ALA B 1 82 ? 4.914 -6.43 -7.023 1 95.06 82 ALA B C 1
ATOM 4348 O O . ALA B 1 82 ? 4.5 -6.215 -8.164 1 95.06 82 ALA B O 1
ATOM 4349 N N . ILE B 1 83 ? 4.418 -7.309 -6.262 1 95.62 83 ILE B N 1
ATOM 4350 C CA . ILE B 1 83 ? 3.186 -8.055 -6.508 1 95.62 83 ILE B CA 1
ATOM 4351 C C . ILE B 1 83 ? 2.309 -8.023 -5.254 1 95.62 83 ILE B C 1
ATOM 4353 O O . ILE B 1 83 ? 2.809 -8.172 -4.137 1 95.62 83 ILE B O 1
ATOM 4357 N N . GLN B 1 84 ? 1.092 -7.781 -5.426 1 94.69 84 GLN B N 1
ATOM 4358 C CA . GLN B 1 84 ? 0.1 -7.727 -4.359 1 94.69 84 GLN B CA 1
ATOM 4359 C C . GLN B 1 84 ? -1.301 -8.008 -4.895 1 94.69 84 GLN B C 1
ATOM 4361 O O . GLN B 1 84 ? -1.495 -8.133 -6.105 1 94.69 84 GLN B O 1
ATOM 4366 N N . PRO B 1 85 ? -2.309 -8.109 -4.078 1 93.06 85 PRO B N 1
ATOM 4367 C CA . PRO B 1 85 ? -3.637 -8.523 -4.535 1 93.06 85 PRO B CA 1
ATOM 4368 C C . PRO B 1 85 ? -4.199 -7.609 -5.621 1 93.06 85 PRO B C 1
ATOM 4370 O O . PRO B 1 85 ? -4.949 -8.062 -6.492 1 93.06 85 PRO B O 1
ATOM 4373 N N . LEU B 1 86 ? -3.791 -6.367 -5.668 1 92.81 86 LEU B N 1
ATOM 4374 C CA . LEU B 1 86 ? -4.285 -5.434 -6.672 1 92.81 86 LEU B CA 1
ATOM 4375 C C . LEU B 1 86 ? -3.514 -5.578 -7.98 1 92.81 86 LEU B C 1
ATOM 4377 O O . LEU B 1 86 ? -3.959 -5.102 -9.023 1 92.81 86 LEU B O 1
ATOM 4381 N N . ASN B 1 87 ? -2.367 -6.133 -7.871 1 93.06 87 ASN B N 1
ATOM 4382 C CA . ASN B 1 87 ? -1.534 -6.34 -9.055 1 93.06 87 ASN B CA 1
ATOM 4383 C C . ASN B 1 87 ? -0.949 -7.75 -9.086 1 93.06 87 ASN B C 1
ATOM 4385 O O . ASN B 1 87 ? 0.26 -7.922 -9.258 1 93.06 87 ASN B O 1
ATOM 4389 N N . ARG B 1 88 ? -1.836 -8.719 -8.969 1 95.19 88 ARG B N 1
ATOM 4390 C CA . ARG B 1 88 ? -1.383 -10.086 -9.18 1 95.19 88 ARG B CA 1
ATOM 4391 C C . ARG B 1 88 ? -0.89 -10.289 -10.609 1 95.19 88 ARG B C 1
ATOM 4393 O O . ARG B 1 88 ? -1.461 -9.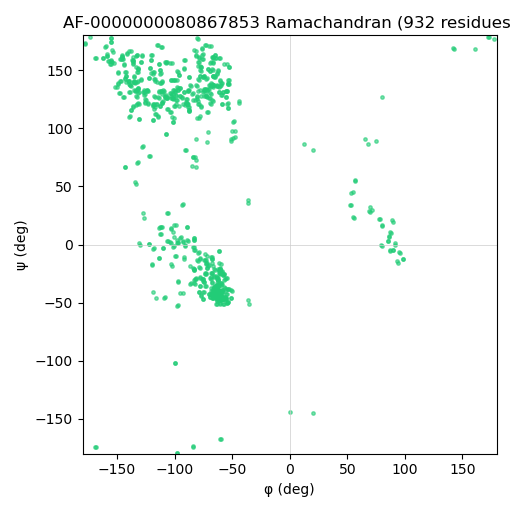742 -11.555 1 95.19 88 ARG B O 1
ATOM 4400 N N . SER B 1 89 ? 0.241 -10.984 -10.742 1 94.75 89 SER B N 1
ATOM 4401 C CA . SER B 1 89 ? 0.844 -11.141 -12.062 1 94.75 89 SER B CA 1
ATOM 4402 C C . SER B 1 89 ? 1.955 -12.18 -12.039 1 94.75 89 SER B C 1
ATOM 4404 O O . SER B 1 89 ? 2.375 -12.633 -10.977 1 94.75 89 SER B O 1
ATOM 4406 N N . THR B 1 90 ? 2.316 -12.703 -13.211 1 93.88 90 THR B N 1
ATOM 4407 C CA . THR B 1 90 ? 3.553 -13.445 -13.438 1 93.88 90 THR B CA 1
ATOM 4408 C C . THR B 1 90 ? 3.502 -14.812 -12.766 1 93.88 90 THR B C 1
ATOM 4410 O O . THR B 1 90 ? 4.508 -15.289 -12.234 1 93.88 90 THR B O 1
ATOM 4413 N N . ILE B 1 91 ? 2.299 -15.375 -12.641 1 95 91 ILE B N 1
ATOM 4414 C CA . ILE B 1 91 ? 2.09 -16.641 -11.938 1 95 91 ILE B CA 1
ATOM 4415 C C . ILE B 1 91 ? 2.607 -16.531 -10.508 1 95 91 ILE B C 1
ATOM 4417 O O . ILE B 1 91 ? 3.424 -17.344 -10.07 1 95 91 ILE B O 1
ATOM 4421 N N . ASP B 1 92 ? 2.09 -15.555 -9.844 1 96.75 92 ASP B N 1
ATOM 4422 C CA . ASP B 1 92 ? 2.545 -15.227 -8.492 1 96.75 92 ASP B CA 1
ATOM 4423 C C . ASP B 1 92 ? 2.188 -16.344 -7.508 1 96.75 92 ASP B C 1
ATOM 4425 O O . ASP B 1 92 ? 1.338 -17.188 -7.797 1 96.75 92 ASP B O 1
ATOM 4429 N N . ASN B 1 93 ? 2.928 -16.391 -6.43 1 97.62 93 ASN B N 1
ATOM 4430 C CA . ASN B 1 93 ? 2.756 -17.312 -5.312 1 97.62 93 ASN B CA 1
ATOM 4431 C C . ASN B 1 93 ? 1.787 -16.766 -4.273 1 97.62 93 ASN B C 1
ATOM 4433 O O . ASN B 1 93 ? 2.082 -15.758 -3.615 1 97.62 93 ASN B O 1
ATOM 4437 N N . ALA B 1 94 ? 0.628 -17.406 -4.051 1 98 94 ALA B N 1
ATOM 4438 C CA . ALA B 1 94 ? -0.398 -16.969 -3.111 1 98 94 ALA B CA 1
ATOM 4439 C C . ALA B 1 94 ? 0.149 -16.906 -1.688 1 98 94 ALA B C 1
ATOM 4441 O O . ALA B 1 94 ? -0.445 -16.281 -0.811 1 98 94 ALA B O 1
ATOM 4442 N N . ASP B 1 95 ? 1.308 -17.562 -1.458 1 98.31 95 ASP B N 1
ATOM 4443 C CA . ASP B 1 95 ? 1.892 -17.594 -0.121 1 98.31 95 ASP B CA 1
ATOM 4444 C C . ASP B 1 95 ? 2.898 -16.469 0.075 1 98.31 95 ASP B C 1
ATOM 4446 O O . ASP B 1 95 ? 3.482 -16.328 1.151 1 98.31 95 ASP B O 1
ATOM 4450 N N . ALA B 1 96 ? 3.076 -15.641 -0.879 1 97.25 96 ALA B N 1
ATOM 4451 C CA . ALA B 1 96 ? 4.246 -14.758 -0.836 1 97.25 96 ALA B CA 1
ATOM 4452 C C . ALA B 1 96 ? 3.832 -13.305 -0.634 1 97.25 96 ALA B C 1
ATOM 4454 O O . ALA B 1 96 ? 2.732 -12.906 -1.024 1 97.25 96 ALA B O 1
ATOM 4455 N N . ILE B 1 97 ? 4.66 -12.562 0.036 1 96.25 97 ILE B N 1
ATOM 4456 C CA . ILE B 1 97 ? 4.809 -11.141 -0.225 1 96.25 97 ILE B CA 1
ATOM 4457 C C . ILE B 1 97 ? 6.043 -10.898 -1.092 1 96.25 97 ILE B C 1
ATOM 4459 O O . ILE B 1 97 ? 7.09 -11.508 -0.875 1 96.25 97 ILE B O 1
ATOM 4463 N N . TYR B 1 98 ? 5.887 -10.109 -2.148 1 96.5 98 TYR B N 1
ATOM 4464 C CA . TYR B 1 98 ? 6.988 -9.711 -3.02 1 96.5 98 TYR B CA 1
ATOM 4465 C C . TYR B 1 98 ? 7.367 -8.25 -2.779 1 96.5 98 TYR B C 1
ATOM 4467 O O . TYR B 1 98 ? 6.562 -7.348 -3.012 1 96.5 98 TYR B O 1
ATOM 4475 N N . LEU B 1 99 ? 8.562 -8.047 -2.336 1 96.69 99 LEU B N 1
ATOM 4476 C CA . LEU B 1 99 ? 9.023 -6.68 -2.121 1 96.69 99 LEU B CA 1
ATOM 4477 C C . LEU B 1 99 ? 10.227 -6.367 -3.006 1 96.69 99 LEU B C 1
ATOM 4479 O O . LEU B 1 99 ? 10.992 -7.266 -3.357 1 96.69 99 LEU B O 1
ATOM 4483 N N . THR B 1 100 ? 10.352 -5.156 -3.402 1 96.88 100 THR B N 1
ATOM 4484 C CA . THR B 1 100 ? 11.516 -4.703 -4.152 1 96.88 100 THR B CA 1
ATOM 4485 C C . THR B 1 100 ? 11.898 -3.283 -3.742 1 96.88 100 THR B C 1
ATOM 4487 O O . THR B 1 100 ? 11.039 -2.484 -3.367 1 96.88 100 THR B O 1
ATOM 4490 N N . ALA B 1 101 ? 13.102 -2.977 -3.672 1 97.75 101 ALA B N 1
ATOM 4491 C CA . ALA B 1 101 ? 13.656 -1.638 -3.5 1 97.75 101 ALA B CA 1
ATOM 4492 C C . ALA B 1 101 ? 14.758 -1.367 -4.52 1 97.75 101 ALA B C 1
ATOM 4494 O O . ALA B 1 101 ? 15.664 -2.186 -4.695 1 97.75 101 ALA B O 1
ATOM 4495 N N . PRO B 1 102 ? 14.672 -0.247 -5.172 1 98.12 102 PRO B N 1
ATOM 4496 C CA . PRO B 1 102 ? 15.75 0.079 -6.105 1 98.12 102 PRO B CA 1
ATOM 4497 C C . PRO B 1 102 ? 17.062 0.407 -5.398 1 98.12 102 PRO B C 1
ATOM 4499 O O . PRO B 1 102 ? 17.062 1.072 -4.359 1 98.12 102 PRO B O 1
ATOM 4502 N N . ILE B 1 103 ? 18.125 -0.073 -5.891 1 98.56 103 ILE B N 1
ATOM 4503 C CA . ILE B 1 103 ? 19.453 0.28 -5.398 1 98.56 103 ILE B CA 1
ATOM 4504 C C . ILE B 1 103 ? 20.391 0.525 -6.578 1 98.56 103 ILE B C 1
ATOM 4506 O O . ILE B 1 103 ? 20.047 0.221 -7.727 1 98.56 103 ILE B O 1
ATOM 4510 N N . ASP B 1 104 ? 21.453 1.248 -6.402 1 98.56 104 ASP B N 1
ATOM 4511 C CA . ASP B 1 104 ? 22.625 1.331 -7.25 1 98.56 104 ASP B CA 1
ATOM 4512 C C . ASP B 1 104 ? 23.781 0.506 -6.676 1 98.56 104 ASP B C 1
ATOM 4514 O O . ASP B 1 104 ? 24.438 0.933 -5.73 1 98.56 104 ASP B O 1
ATOM 4518 N N . GLY B 1 105 ? 24 -0.646 -7.328 1 98.56 105 GLY B N 1
ATOM 4519 C CA . GLY B 1 105 ? 24.938 -1.621 -6.789 1 98.56 105 GLY B CA 1
ATOM 4520 C C . GLY B 1 105 ? 26.344 -1.094 -6.688 1 98.56 105 GLY B C 1
ATOM 4521 O O . GLY B 1 105 ? 27.234 -1.77 -6.152 1 98.56 105 GLY B O 1
ATOM 4522 N N . ASN B 1 106 ? 26.578 0.121 -7.191 1 98.38 106 ASN B N 1
ATOM 4523 C CA . ASN B 1 106 ? 27.891 0.761 -7.039 1 98.38 106 ASN B CA 1
ATOM 4524 C C . ASN B 1 106 ? 28.047 1.389 -5.66 1 98.38 106 ASN B C 1
ATOM 4526 O O . ASN B 1 106 ? 29.156 1.793 -5.281 1 98.38 106 ASN B O 1
ATOM 4530 N N . HIS B 1 107 ? 26.969 1.53 -4.91 1 98.44 107 HIS B N 1
ATOM 4531 C CA . HIS B 1 107 ? 26.969 2.076 -3.559 1 98.44 107 HIS B CA 1
ATOM 4532 C C . HIS B 1 107 ? 26.625 1.001 -2.531 1 98.44 107 HIS B C 1
ATOM 4534 O O . HIS B 1 107 ? 26.281 -0.125 -2.896 1 98.44 107 HIS B O 1
ATOM 4540 N N . SER B 1 108 ? 26.797 1.341 -1.303 1 98.62 108 SER B N 1
ATOM 4541 C CA . SER B 1 108 ? 26.516 0.408 -0.22 1 98.62 108 SER B CA 1
ATOM 4542 C C . SER B 1 108 ? 25.188 0.75 0.46 1 98.62 108 SER B C 1
ATOM 4544 O O . SER B 1 108 ? 24.859 1.926 0.627 1 98.62 108 SER B O 1
ATOM 4546 N N . TYR B 1 109 ? 24.484 -0.236 0.803 1 98.88 109 TYR B N 1
ATOM 4547 C CA . TYR B 1 109 ? 23.203 -0.141 1.501 1 98.88 109 TYR B CA 1
ATOM 4548 C C . TYR B 1 109 ? 23.188 -1.045 2.727 1 98.88 109 TYR B C 1
ATOM 4550 O O . TYR B 1 109 ? 23.938 -2.016 2.805 1 98.88 109 TYR B O 1
ATOM 4558 N N . THR B 1 110 ? 22.344 -0.746 3.668 1 98.88 110 THR B N 1
ATOM 4559 C CA . THR B 1 110 ? 22.078 -1.608 4.812 1 98.88 110 THR B CA 1
ATOM 4560 C C . THR B 1 110 ? 20.578 -1.855 4.953 1 98.88 110 THR B C 1
ATOM 4562 O O . THR B 1 110 ? 19.766 -0.929 4.82 1 98.88 110 THR B O 1
ATOM 4565 N N . ILE B 1 111 ? 20.156 -3.078 5.102 1 98.75 111 ILE B N 1
ATOM 4566 C CA . ILE B 1 111 ? 18.812 -3.459 5.523 1 98.75 111 ILE B CA 1
ATOM 4567 C C . ILE B 1 111 ? 18.828 -3.811 7.008 1 98.75 111 ILE B C 1
ATOM 4569 O O . ILE B 1 111 ? 19.578 -4.684 7.445 1 98.75 111 ILE B O 1
ATOM 4573 N N . ARG B 1 112 ? 18.078 -3.098 7.77 1 98.19 112 ARG B N 1
ATOM 4574 C CA . ARG B 1 112 ? 17.766 -3.488 9.141 1 98.19 112 ARG B CA 1
ATOM 4575 C C . ARG B 1 112 ? 16.375 -4.105 9.227 1 98.19 112 ARG B C 1
ATOM 4577 O O . ARG B 1 112 ? 15.43 -3.602 8.617 1 98.19 112 ARG B O 1
ATOM 4584 N N . GLY B 1 113 ? 16.297 -5.238 9.914 1 96.19 113 GLY B N 1
ATOM 4585 C CA . GLY B 1 113 ? 15 -5.891 10.016 1 96.19 113 GLY B CA 1
ATOM 4586 C C . GLY B 1 113 ? 14.75 -6.5 11.383 1 96.19 113 GLY B C 1
ATOM 4587 O O . GLY B 1 113 ? 15.656 -6.57 12.219 1 96.19 113 GLY B O 1
ATOM 4588 N N . ARG B 1 114 ? 13.547 -6.793 11.633 1 94.81 114 ARG B N 1
ATOM 4589 C CA . ARG B 1 114 ? 13.094 -7.531 12.805 1 94.81 114 ARG B CA 1
ATOM 4590 C C . ARG B 1 114 ? 12.133 -8.648 12.414 1 94.81 114 ARG B C 1
ATOM 4592 O O . ARG B 1 114 ? 11.219 -8.438 11.609 1 94.81 114 ARG B O 1
ATOM 4599 N N . ALA B 1 115 ? 12.367 -9.766 12.969 1 95.94 115 ALA B N 1
ATOM 4600 C CA . ALA B 1 115 ? 11.516 -10.922 12.734 1 95.94 115 ALA B CA 1
ATOM 4601 C C . ALA B 1 115 ? 10.898 -11.422 14.039 1 95.94 115 ALA B C 1
ATOM 4603 O O . ALA B 1 115 ? 11.492 -11.266 15.109 1 95.94 115 ALA B O 1
ATOM 4604 N N . GLY B 1 116 ? 9.664 -11.961 13.93 1 93 116 GLY B N 1
ATOM 4605 C CA . GLY B 1 116 ? 9.188 -12.773 15.039 1 93 116 GLY B CA 1
ATOM 4606 C C . GLY B 1 116 ? 10.062 -13.984 15.312 1 93 116 GLY B C 1
ATOM 4607 O O . GLY B 1 116 ? 11.195 -14.055 14.828 1 93 116 GLY B O 1
ATOM 4608 N N . ASP B 1 117 ? 9.578 -14.883 16.109 1 95.25 117 ASP B N 1
ATOM 4609 C CA . ASP B 1 117 ? 10.344 -16.078 16.422 1 95.25 117 ASP B CA 1
ATOM 4610 C C . ASP B 1 117 ? 10.797 -16.797 15.156 1 95.25 117 ASP B C 1
ATOM 4612 O O . ASP B 1 117 ? 9.977 -17.156 14.305 1 95.25 117 ASP B O 1
ATOM 4616 N N . ALA B 1 118 ? 12.062 -16.875 14.984 1 96.38 118 ALA B N 1
ATOM 4617 C CA . ALA B 1 118 ? 12.617 -17.406 13.742 1 96.38 118 ALA B CA 1
ATOM 4618 C C . ALA B 1 118 ? 13.344 -18.719 13.984 1 96.38 118 ALA B C 1
ATOM 4620 O O . ALA B 1 118 ? 14.141 -19.156 13.148 1 96.38 118 ALA B O 1
ATOM 4621 N N . ARG B 1 119 ? 13.172 -19.422 15.172 1 94.75 119 ARG B N 1
ATOM 4622 C CA . ARG B 1 119 ? 13.891 -20.641 15.555 1 94.75 119 ARG B CA 1
ATOM 4623 C C . ARG B 1 119 ? 13.641 -21.766 14.555 1 94.75 119 ARG B C 1
ATOM 4625 O O . ARG B 1 119 ? 14.508 -22.609 14.328 1 94.75 119 ARG B O 1
ATOM 4632 N N . HIS B 1 120 ? 12.492 -21.719 13.828 1 94.56 120 HIS B N 1
ATOM 4633 C CA . HIS B 1 120 ? 12.164 -22.766 12.875 1 94.56 120 HIS B CA 1
ATOM 4634 C C . HIS B 1 120 ? 13.055 -22.688 11.641 1 94.56 120 HIS B C 1
ATOM 4636 O O . HIS B 1 120 ? 13.18 -23.672 10.898 1 94.56 120 HIS B O 1
ATOM 4642 N N . TRP B 1 121 ? 13.648 -21.531 11.406 1 96 121 TRP B N 1
ATOM 4643 C CA . TRP B 1 121 ? 14.594 -21.406 10.305 1 96 121 TRP B CA 1
ATOM 4644 C C . TRP B 1 121 ? 15.789 -22.328 10.492 1 96 121 TRP B C 1
ATOM 4646 O O . TRP B 1 121 ? 16.5 -22.641 9.539 1 96 121 TRP B O 1
ATOM 4656 N N . ARG B 1 122 ? 16.016 -22.719 11.742 1 94.5 122 ARG B N 1
ATOM 4657 C CA . ARG B 1 122 ? 17.109 -23.625 12.07 1 94.5 122 ARG B CA 1
ATOM 4658 C C . ARG B 1 122 ? 16.594 -24.984 12.508 1 94.5 122 ARG B C 1
ATOM 4660 O O . ARG B 1 122 ? 17.281 -25.719 13.219 1 94.5 122 ARG B O 1
ATOM 4667 N N . GLY B 1 123 ? 15.398 -25.25 12.266 1 91.38 123 GLY B N 1
ATOM 4668 C CA . GLY B 1 123 ? 14.844 -26.562 12.516 1 91.38 123 GLY B CA 1
ATOM 4669 C C . GLY B 1 123 ? 14.312 -26.719 13.93 1 91.38 123 GLY B C 1
ATOM 4670 O O . GLY B 1 123 ? 13.969 -27.828 14.352 1 91.38 123 GLY B O 1
ATOM 4671 N N . GLU B 1 124 ? 14.234 -25.641 14.648 1 92.25 124 GLU B N 1
ATOM 4672 C CA . GLU B 1 124 ? 13.719 -25.703 16.016 1 92.25 124 GLU B CA 1
ATOM 4673 C C . GLU B 1 124 ? 12.211 -25.469 16.047 1 92.25 124 GLU B C 1
ATOM 4675 O O . GLU B 1 124 ? 11.641 -24.938 15.094 1 92.25 124 GLU B O 1
ATOM 4680 N N . VAL B 1 125 ? 11.602 -25.891 17.062 1 88.94 125 VAL B N 1
ATOM 4681 C CA . VAL B 1 125 ? 10.156 -25.75 17.219 1 88.94 125 VAL B CA 1
ATOM 4682 C C . VAL B 1 125 ? 9.852 -24.422 17.906 1 88.94 125 VAL B C 1
ATOM 4684 O O . VAL B 1 125 ? 10.422 -24.109 18.969 1 88.94 125 VAL B O 1
ATOM 4687 N N . ALA B 1 126 ? 9.039 -23.625 17.297 1 86.81 126 ALA B N 1
ATOM 4688 C CA . ALA B 1 126 ? 8.625 -22.359 17.891 1 86.81 126 ALA B CA 1
ATOM 4689 C C . ALA B 1 126 ? 7.77 -22.594 19.125 1 86.81 126 ALA B C 1
ATOM 4691 O O . ALA B 1 126 ? 6.941 -23.5 19.156 1 86.81 126 ALA B O 1
ATOM 4692 N N . PRO B 1 127 ? 7.902 -21.719 20.125 1 86.75 127 PRO B N 1
ATOM 4693 C CA . PRO B 1 127 ? 7.023 -21.828 21.297 1 86.75 127 PRO B CA 1
ATOM 4694 C C . PRO B 1 127 ? 5.555 -21.609 20.953 1 86.75 127 PRO B C 1
ATOM 4696 O O . PRO B 1 127 ? 5.238 -20.797 20.078 1 86.75 127 PRO B O 1
ATOM 4699 N N . LYS B 1 128 ? 4.746 -22.312 21.688 1 83.12 128 LYS B N 1
ATOM 4700 C CA . LYS B 1 128 ? 3.307 -22.172 21.484 1 83.12 128 LYS B CA 1
ATOM 4701 C C . LYS B 1 128 ? 2.846 -20.75 21.812 1 83.12 128 LYS B C 1
ATOM 4703 O O . LYS B 1 128 ? 3.285 -20.172 22.812 1 83.12 128 LYS B O 1
ATOM 4708 N N . GLY B 1 129 ? 1.978 -20.172 21 1 80.69 129 GLY B N 1
ATOM 4709 C CA . GLY B 1 129 ? 1.352 -18.891 21.281 1 80.69 129 GLY B CA 1
ATOM 4710 C C . GLY B 1 129 ? 2.174 -17.703 20.797 1 80.69 129 GLY B C 1
ATOM 4711 O O . GLY B 1 129 ? 1.74 -16.547 20.922 1 80.69 129 GLY B O 1
ATOM 4712 N N . THR B 1 130 ? 3.307 -17.969 20.328 1 85.56 130 THR B N 1
ATOM 4713 C CA . THR B 1 130 ? 4.164 -16.891 19.859 1 85.56 130 THR B CA 1
ATOM 4714 C C . THR B 1 130 ? 4.066 -16.734 18.344 1 85.56 130 THR B C 1
ATOM 4716 O O . THR B 1 130 ? 4.023 -17.719 17.609 1 85.56 130 THR B O 1
ATOM 4719 N N . ARG B 1 131 ? 3.959 -15.43 17.938 1 88.5 131 ARG B N 1
ATOM 4720 C CA . ARG B 1 131 ? 3.971 -15.18 16.5 1 88.5 131 ARG B CA 1
ATOM 4721 C C . ARG B 1 131 ? 5.324 -15.531 15.898 1 88.5 131 ARG B C 1
ATOM 4723 O O . ARG B 1 131 ? 6.371 -15.188 16.453 1 88.5 131 ARG B O 1
ATOM 4730 N N . LYS B 1 132 ? 5.281 -16.203 14.773 1 94.5 132 LYS B N 1
ATOM 4731 C CA . LYS B 1 132 ? 6.48 -16.688 14.102 1 94.5 132 LYS B CA 1
ATOM 4732 C C . LYS B 1 132 ? 6.852 -15.797 12.914 1 94.5 132 LYS B C 1
ATOM 4734 O O . LYS B 1 132 ? 6 -15.086 12.375 1 94.5 132 LYS B O 1
ATOM 4739 N N . ALA B 1 133 ? 8.164 -15.859 12.586 1 97.38 133 ALA B N 1
ATOM 4740 C CA . ALA B 1 133 ? 8.641 -15.289 11.328 1 97.38 133 ALA B CA 1
ATOM 4741 C C . ALA B 1 133 ? 8.055 -16.031 10.133 1 97.38 133 ALA B C 1
ATOM 4743 O O . ALA B 1 133 ? 7.516 -17.141 10.281 1 97.38 133 ALA B O 1
ATOM 4744 N N . PRO B 1 134 ? 8.102 -15.43 8.93 1 97.75 134 PRO B N 1
ATOM 4745 C CA . PRO B 1 134 ? 7.656 -16.172 7.75 1 97.75 134 PRO B CA 1
ATOM 4746 C C . PRO B 1 134 ? 8.336 -17.531 7.621 1 97.75 134 PRO B C 1
ATOM 4748 O O . PRO B 1 134 ? 9.453 -17.719 8.109 1 97.75 134 PRO B O 1
ATOM 4751 N N . HIS B 1 135 ? 7.648 -18.438 6.98 1 97.62 135 HIS B N 1
ATOM 4752 C CA . HIS B 1 135 ? 8.133 -19.812 6.855 1 97.62 135 HIS B CA 1
ATOM 4753 C C . HIS B 1 135 ? 9.484 -19.859 6.164 1 97.62 135 HIS B C 1
ATOM 4755 O O . HIS B 1 135 ? 10.367 -20.625 6.566 1 97.62 135 HIS B O 1
ATOM 4761 N N . TYR B 1 136 ? 9.633 -19.062 5.188 1 98 136 TYR B N 1
ATOM 4762 C CA . TYR B 1 136 ? 10.852 -18.969 4.387 1 98 136 TYR B CA 1
ATOM 4763 C C . TYR B 1 136 ? 11.016 -17.578 3.816 1 98 136 TYR B C 1
ATOM 4765 O O . TYR B 1 136 ? 10.047 -16.953 3.365 1 98 136 TYR B O 1
ATOM 4773 N N . VAL B 1 137 ? 12.203 -17.031 3.887 1 98.19 137 VAL B N 1
ATOM 4774 C CA . VAL B 1 137 ? 12.523 -15.703 3.383 1 98.19 137 VAL B CA 1
ATOM 4775 C C . VAL B 1 137 ? 13.758 -15.773 2.48 1 98.19 137 VAL B C 1
ATOM 4777 O O . VAL B 1 137 ? 14.703 -16.5 2.773 1 98.19 137 VAL B O 1
ATOM 4780 N N . ILE B 1 138 ? 13.758 -14.992 1.415 1 97.81 138 ILE B N 1
ATOM 4781 C CA . ILE B 1 138 ? 14.938 -14.953 0.551 1 97.81 138 ILE B CA 1
ATOM 4782 C C . ILE B 1 138 ? 15.133 -13.539 0.013 1 97.81 138 ILE B C 1
ATOM 4784 O O . ILE B 1 138 ? 14.188 -12.922 -0.487 1 97.81 138 ILE B O 1
ATOM 4788 N N . PHE B 1 139 ? 16.312 -12.992 0.19 1 98 139 PHE B N 1
ATOM 4789 C CA . PHE B 1 139 ? 16.766 -11.75 -0.421 1 98 139 PHE B CA 1
ATOM 4790 C C . PHE B 1 139 ? 17.594 -12.023 -1.667 1 98 139 PHE B C 1
ATOM 4792 O O . PHE B 1 139 ? 18.453 -12.922 -1.666 1 98 139 PHE B O 1
ATOM 4799 N N . GLU B 1 140 ? 17.328 -11.336 -2.729 1 96.88 140 GLU B N 1
ATOM 4800 C CA . GLU B 1 140 ? 18.078 -11.445 -3.973 1 96.88 140 GLU B CA 1
ATOM 4801 C C . GLU B 1 140 ? 18.438 -10.062 -4.52 1 96.88 140 GLU B C 1
ATOM 4803 O O . GLU B 1 140 ? 17.719 -9.086 -4.27 1 96.88 140 GLU B O 1
ATOM 4808 N N . ALA B 1 141 ? 19.531 -9.945 -5.18 1 96.88 141 ALA B N 1
ATOM 4809 C CA . ALA B 1 141 ? 20 -8.672 -5.715 1 96.88 141 ALA B CA 1
ATOM 4810 C C . ALA B 1 141 ? 20.188 -8.75 -7.23 1 96.88 141 ALA B C 1
ATOM 4812 O O . ALA B 1 141 ? 21.328 -8.711 -7.723 1 96.88 141 ALA B O 1
ATOM 4813 N N . PRO B 1 142 ? 19.141 -8.711 -7.98 1 95.62 142 PRO B N 1
ATOM 4814 C CA . PRO B 1 142 ? 19.234 -8.844 -9.438 1 95.62 142 PRO B CA 1
ATOM 4815 C C . PRO B 1 142 ? 19.672 -7.555 -10.125 1 95.62 142 PRO B C 1
ATOM 4817 O O . PRO B 1 142 ? 19.484 -6.465 -9.578 1 95.62 142 PRO B O 1
ATOM 4820 N N . SER B 1 143 ? 20.234 -7.695 -11.32 1 94.88 143 SER B N 1
ATOM 4821 C CA . SER B 1 143 ? 20.672 -6.559 -12.117 1 94.88 143 SER B CA 1
ATOM 4822 C C . SER B 1 143 ? 19.547 -6.047 -13.016 1 94.88 143 SER B C 1
ATOM 4824 O O . SER B 1 143 ? 19.781 -5.277 -13.945 1 94.88 143 SER B O 1
ATOM 4826 N N . GLY B 1 144 ? 18.297 -6.48 -12.703 1 91.88 144 GLY B N 1
ATOM 4827 C CA . GLY B 1 144 ? 17.125 -6.055 -13.453 1 91.88 144 GLY B CA 1
ATOM 4828 C C . GLY B 1 144 ? 15.828 -6.617 -12.898 1 91.88 144 GLY B C 1
ATOM 4829 O O . GLY B 1 144 ? 15.844 -7.406 -11.953 1 91.88 144 GLY B O 1
ATOM 4830 N N . PHE B 1 145 ? 14.711 -6.145 -13.477 1 92.44 145 PHE B N 1
ATOM 4831 C CA . PHE B 1 145 ? 13.367 -6.59 -13.109 1 92.44 145 PHE B CA 1
ATOM 4832 C C . PHE B 1 145 ? 12.664 -7.234 -14.297 1 92.44 145 PHE B C 1
ATOM 4834 O O . PHE B 1 145 ? 12.453 -6.582 -15.32 1 92.44 145 PHE B O 1
ATOM 4841 N N . SER B 1 146 ? 12.305 -8.453 -14.133 1 91.81 146 SER B N 1
ATOM 4842 C CA . SER B 1 146 ? 11.719 -9.211 -15.234 1 91.81 146 SER B CA 1
ATOM 4843 C C . SER B 1 146 ? 10.508 -8.5 -15.812 1 91.81 146 SER B C 1
ATOM 4845 O O . SER B 1 146 ? 9.617 -8.078 -15.078 1 91.81 146 SER B O 1
ATOM 4847 N N . GLY B 1 147 ? 10.508 -8.305 -17.094 1 94.38 147 GLY B N 1
ATOM 4848 C CA . GLY B 1 147 ? 9.367 -7.762 -17.812 1 94.38 147 GLY B CA 1
ATOM 4849 C C . GLY B 1 147 ? 9.484 -6.273 -18.078 1 94.38 147 GLY B C 1
ATOM 4850 O O . GLY B 1 147 ? 8.75 -5.723 -18.906 1 94.38 147 GLY B O 1
ATOM 4851 N N . ASP B 1 148 ? 10.453 -5.605 -17.422 1 95 148 ASP B N 1
ATOM 4852 C CA . ASP B 1 148 ? 10.547 -4.152 -17.516 1 95 148 ASP B CA 1
ATOM 4853 C C . ASP B 1 148 ? 10.945 -3.709 -18.922 1 95 148 ASP B C 1
ATOM 4855 O O . ASP B 1 148 ? 10.617 -2.602 -19.344 1 95 148 ASP B O 1
ATOM 4859 N N . SER B 1 149 ? 11.617 -4.594 -19.672 1 94.12 149 SER B N 1
ATOM 4860 C CA . SER B 1 149 ? 12.078 -4.227 -21 1 94.12 149 SER B CA 1
ATOM 4861 C C . SER B 1 149 ? 10.938 -4.27 -22.016 1 94.12 149 SER B C 1
ATOM 4863 O O . SER B 1 149 ? 11.023 -3.662 -23.078 1 94.12 149 SER B O 1
ATOM 4865 N N . GLY B 1 150 ? 9.945 -5.148 -21.734 1 95.12 150 GLY B N 1
ATOM 4866 C CA . GLY B 1 150 ? 8.812 -5.309 -22.641 1 95.12 150 GLY B CA 1
ATOM 4867 C C . GLY B 1 150 ? 9.078 -6.316 -23.75 1 95.12 150 GLY B C 1
ATOM 4868 O O . GLY B 1 150 ? 8.242 -6.496 -24.641 1 95.12 150 GLY B O 1
ATOM 4869 N N . SER B 1 151 ? 10.219 -6.945 -23.609 1 92.25 151 SER B N 1
ATOM 4870 C CA . SER B 1 151 ? 10.602 -7.859 -24.688 1 92.25 151 SER B CA 1
ATOM 4871 C C . SER B 1 151 ? 11.117 -9.18 -24.125 1 92.25 151 SER B C 1
ATOM 4873 O O . SER B 1 151 ? 11.859 -9.195 -23.141 1 92.25 151 SER B O 1
ATOM 4875 N N . ILE B 1 152 ? 10.742 -10.281 -24.781 1 90.75 152 ILE B N 1
ATOM 4876 C CA . ILE B 1 152 ? 11.188 -11.609 -24.359 1 90.75 152 ILE B CA 1
ATOM 4877 C C . ILE B 1 152 ? 12.688 -11.75 -24.578 1 90.75 152 ILE B C 1
ATOM 4879 O O . ILE B 1 152 ? 13.312 -12.68 -24.078 1 90.75 152 ILE B O 1
ATOM 4883 N N . LYS B 1 153 ? 13.281 -10.805 -25.328 1 87.56 153 LYS B N 1
ATOM 4884 C CA . LYS B 1 153 ? 14.719 -10.82 -25.578 1 87.56 153 LYS B CA 1
ATOM 4885 C C . LYS B 1 153 ? 15.5 -10.766 -24.266 1 87.56 153 LYS B C 1
ATOM 4887 O O . LYS B 1 153 ? 16.656 -11.18 -24.203 1 87.56 153 LYS B O 1
ATOM 4892 N N . GLU B 1 154 ? 14.836 -10.258 -23.297 1 89.31 154 GLU B N 1
ATOM 4893 C CA . GLU B 1 154 ? 15.531 -10.164 -22.016 1 89.31 154 GLU B CA 1
ATOM 4894 C C . GLU B 1 154 ? 15.797 -11.547 -21.422 1 89.31 154 GLU B C 1
ATOM 4896 O O . GLU B 1 154 ? 16.609 -11.688 -20.516 1 89.31 154 GLU B O 1
ATOM 4901 N N . LEU B 1 155 ? 15.203 -12.578 -22 1 87 155 LEU B N 1
ATOM 4902 C CA . LEU B 1 155 ? 15.383 -13.945 -21.5 1 87 155 LEU B CA 1
ATOM 4903 C C . LEU B 1 155 ? 16.672 -14.555 -22.062 1 87 155 LEU B C 1
ATOM 4905 O O . LEU B 1 155 ? 17.031 -15.672 -21.688 1 87 155 LEU B O 1
ATOM 4909 N N . LYS B 1 156 ? 17.266 -13.828 -22.891 1 84.69 156 LYS B N 1
ATOM 4910 C CA . LYS B 1 156 ? 18.516 -14.32 -23.453 1 84.69 156 LYS B CA 1
ATOM 4911 C C . LYS B 1 156 ? 19.562 -14.547 -22.359 1 84.69 156 LYS B C 1
ATOM 4913 O O . LYS B 1 156 ? 19.688 -13.727 -21.438 1 84.69 156 LYS B O 1
ATOM 4918 N N . ARG B 1 157 ? 20.266 -15.562 -22.531 1 82 157 ARG B N 1
ATOM 4919 C CA . ARG B 1 157 ? 21.312 -15.898 -21.578 1 82 157 ARG B CA 1
ATOM 4920 C C . ARG B 1 157 ? 22.328 -14.758 -21.453 1 82 157 ARG B C 1
ATOM 4922 O O . ARG B 1 157 ? 22.781 -14.211 -22.453 1 82 157 ARG B O 1
ATOM 4929 N N . GLY B 1 158 ? 22.578 -14.445 -20.234 1 82.94 158 GLY B N 1
ATOM 4930 C CA . GLY B 1 158 ? 23.609 -13.453 -19.969 1 82.94 158 GLY B CA 1
ATOM 4931 C C . GLY B 1 158 ? 23.078 -12.039 -19.922 1 82.94 158 GLY B C 1
ATOM 4932 O O . GLY B 1 158 ? 23.828 -11.094 -19.641 1 82.94 158 GLY B O 1
ATOM 4933 N N . SER B 1 159 ? 21.844 -11.82 -20.203 1 85.81 159 SER B N 1
ATOM 4934 C CA . SER B 1 159 ? 21.281 -10.484 -20.219 1 85.81 159 SER B CA 1
ATOM 4935 C C . SER B 1 159 ? 21.203 -9.883 -18.812 1 85.81 159 SER B C 1
ATOM 4937 O O . SER B 1 159 ? 21.297 -8.664 -18.656 1 85.81 159 SER B O 1
ATOM 4939 N N . ARG B 1 160 ? 21.062 -10.719 -17.812 1 89.31 160 ARG B N 1
ATOM 4940 C CA . ARG B 1 160 ? 20.938 -10.289 -16.422 1 89.31 160 ARG B CA 1
ATOM 4941 C C . ARG B 1 160 ? 21.609 -11.297 -15.484 1 89.31 160 ARG B C 1
ATOM 4943 O O . ARG B 1 160 ? 21.906 -12.422 -15.883 1 89.31 160 ARG B O 1
ATOM 4950 N N . ALA B 1 161 ? 21.844 -10.867 -14.359 1 90.94 161 ALA B N 1
ATOM 4951 C CA . ALA B 1 161 ? 22.391 -11.742 -13.32 1 90.94 161 ALA B CA 1
ATOM 4952 C C . ALA B 1 161 ? 21.812 -11.406 -11.953 1 90.94 161 ALA B C 1
ATOM 4954 O O . ALA B 1 161 ? 21.375 -10.273 -11.719 1 90.94 161 ALA B O 1
ATOM 4955 N N . ASN B 1 162 ? 21.672 -12.359 -11.102 1 93.62 162 ASN B N 1
ATOM 4956 C CA . ASN B 1 162 ? 21.469 -12.172 -9.672 1 93.62 162 ASN B CA 1
ATOM 4957 C C . ASN B 1 162 ? 22.797 -12.07 -8.922 1 93.62 162 ASN B C 1
ATOM 4959 O O . ASN B 1 162 ? 23.562 -13.031 -8.867 1 93.62 162 ASN B O 1
ATOM 4963 N N . CYS B 1 163 ? 23.078 -10.938 -8.344 1 95.88 163 CYS B N 1
ATOM 4964 C CA . CYS B 1 163 ? 24.391 -10.672 -7.77 1 95.88 163 CYS B CA 1
ATOM 4965 C C . CYS B 1 163 ? 24.562 -11.414 -6.449 1 95.88 163 CYS B C 1
ATOM 4967 O O . CYS B 1 163 ? 25.688 -11.734 -6.059 1 95.88 163 CYS B O 1
ATOM 4969 N N . ALA B 1 164 ? 23.484 -11.609 -5.805 1 96.31 164 ALA B N 1
ATOM 4970 C CA . ALA B 1 164 ? 23.562 -12.266 -4.5 1 96.31 164 ALA B CA 1
ATOM 4971 C C . ALA B 1 164 ? 22.234 -12.906 -4.117 1 96.31 164 ALA B C 1
ATOM 4973 O O . ALA B 1 164 ? 21.188 -12.539 -4.648 1 96.31 164 ALA B O 1
ATOM 4974 N N . LEU B 1 165 ? 22.328 -13.844 -3.26 1 95.5 165 LEU B N 1
ATOM 4975 C CA . LEU B 1 165 ? 21.203 -14.523 -2.643 1 95.5 165 LEU B CA 1
ATOM 4976 C C . LEU B 1 165 ? 21.453 -14.766 -1.159 1 95.5 165 LEU B C 1
ATOM 4978 O O . LEU B 1 165 ? 22.562 -15.141 -0.766 1 95.5 165 LEU B O 1
ATOM 4982 N N . LEU B 1 166 ? 20.531 -14.445 -0.323 1 98.06 166 LEU B N 1
ATOM 4983 C CA . LEU B 1 166 ? 20.547 -14.727 1.107 1 98.06 166 LEU B CA 1
ATOM 4984 C C . LEU B 1 166 ? 19.172 -15.188 1.586 1 98.06 166 LEU B C 1
ATOM 4986 O O . LEU B 1 166 ? 18.203 -14.43 1.516 1 98.06 166 LEU B O 1
ATOM 4990 N N . ASP B 1 167 ? 19.078 -16.391 2.033 1 97.81 167 ASP B N 1
ATOM 4991 C CA . ASP B 1 167 ? 17.781 -16.906 2.463 1 97.81 167 ASP B CA 1
ATOM 4992 C C . ASP B 1 167 ? 17.766 -17.188 3.963 1 97.81 167 ASP B C 1
ATOM 4994 O O . ASP B 1 167 ? 18.812 -17.094 4.625 1 97.81 167 ASP B O 1
ATOM 4998 N N . SER B 1 168 ? 16.656 -17.484 4.488 1 97.5 168 SER B N 1
ATOM 4999 C CA . SER B 1 168 ? 16.422 -17.594 5.922 1 97.5 168 SER B CA 1
ATOM 5000 C C . SER B 1 168 ? 17.203 -18.75 6.531 1 97.5 168 SER B C 1
ATOM 5002 O O . SER B 1 168 ? 17.469 -18.75 7.734 1 97.5 168 SER B O 1
ATOM 5004 N N . THR B 1 169 ? 17.609 -19.719 5.719 1 96.44 169 THR B N 1
ATOM 5005 C CA . THR B 1 169 ? 18.391 -20.828 6.277 1 96.44 169 THR B CA 1
ATOM 5006 C C . THR B 1 169 ? 19.781 -20.344 6.66 1 96.44 169 THR B C 1
ATOM 5008 O O . THR B 1 169 ? 20.484 -21 7.441 1 96.44 169 THR B O 1
ATOM 5011 N N . ARG B 1 170 ? 20.203 -19.219 6.137 1 96.44 170 ARG B N 1
ATOM 5012 C CA . ARG B 1 170 ? 21.547 -18.734 6.398 1 96.44 170 ARG B CA 1
ATOM 5013 C C . ARG B 1 170 ? 21.516 -17.359 7.078 1 96.44 170 ARG B C 1
ATOM 5015 O O . ARG B 1 170 ? 22.531 -16.906 7.605 1 96.44 170 ARG B O 1
ATOM 5022 N N . LEU B 1 171 ? 20.422 -16.688 7.027 1 98.25 171 LEU B N 1
ATOM 5023 C CA . LEU B 1 171 ? 20.281 -15.344 7.59 1 98.25 171 LEU B CA 1
ATOM 5024 C C . LEU B 1 171 ? 20.578 -15.352 9.086 1 98.25 171 LEU B C 1
ATOM 5026 O O . LEU B 1 171 ? 19.938 -16.094 9.844 1 98.25 171 LEU B O 1
ATOM 5030 N N . GLN B 1 172 ? 21.562 -14.578 9.516 1 97.94 172 GLN B N 1
ATOM 5031 C CA . GLN B 1 172 ? 21.875 -14.43 10.938 1 97.94 172 GLN B CA 1
ATOM 5032 C C . GLN B 1 172 ? 20.906 -13.453 11.609 1 97.94 172 GLN B C 1
ATOM 5034 O O . GLN B 1 172 ? 20.797 -12.297 11.195 1 97.94 172 GLN B O 1
ATOM 5039 N N . VAL B 1 173 ? 20.203 -13.922 12.609 1 97.44 173 VAL B N 1
ATOM 5040 C CA . VAL B 1 173 ? 19.234 -13.133 13.367 1 97.44 173 VAL B CA 1
ATOM 5041 C C . VAL B 1 173 ? 19.594 -13.164 14.852 1 97.44 173 VAL B C 1
ATOM 5043 O O . VAL B 1 173 ? 19.922 -14.219 15.398 1 97.44 173 VAL B O 1
ATOM 5046 N N . ASP B 1 174 ? 19.609 -12 15.484 1 96.19 174 ASP B N 1
ATOM 5047 C CA . ASP B 1 174 ? 19.906 -11.906 16.906 1 96.19 174 ASP B CA 1
ATOM 5048 C C . ASP B 1 174 ? 18.797 -12.523 17.75 1 96.19 174 ASP B C 1
ATOM 5050 O O . ASP B 1 174 ? 17.719 -12.82 17.234 1 96.19 174 ASP B O 1
ATOM 5054 N N . GLU B 1 175 ? 19.031 -12.672 19.078 1 92.25 175 GLU B N 1
ATOM 5055 C CA . GLU B 1 175 ? 18.078 -13.289 20 1 92.25 175 GLU B CA 1
ATOM 5056 C C . GLU B 1 175 ? 16.797 -12.477 20.094 1 92.25 175 GLU B C 1
ATOM 5058 O O . GLU B 1 175 ? 15.719 -13.039 20.281 1 92.25 175 GLU B O 1
ATOM 5063 N N . ASP B 1 176 ? 16.906 -11.258 19.859 1 91.12 176 ASP B N 1
ATOM 5064 C CA . ASP B 1 176 ? 15.727 -10.406 19.984 1 91.12 176 ASP B CA 1
ATOM 5065 C C . ASP B 1 176 ? 15.039 -10.227 18.625 1 91.12 176 ASP B C 1
ATOM 5067 O O . ASP B 1 176 ? 14.156 -9.375 18.484 1 91.12 176 ASP B O 1
ATOM 5071 N N . GLY B 1 177 ? 15.516 -10.93 17.641 1 94.19 177 GLY B N 1
ATOM 5072 C CA . GLY B 1 177 ? 14.852 -10.953 16.344 1 94.19 177 GLY B CA 1
ATOM 5073 C C . GLY B 1 177 ? 15.438 -9.953 15.367 1 94.19 177 GLY B C 1
ATOM 5074 O O . GLY B 1 177 ? 15.086 -9.961 14.188 1 94.19 177 GLY B O 1
ATOM 5075 N N . ARG B 1 178 ? 16.359 -9.086 15.797 1 96.62 178 ARG B N 1
ATOM 5076 C CA . ARG B 1 178 ? 16.938 -8.062 14.93 1 96.62 178 ARG B CA 1
ATOM 5077 C C . ARG B 1 178 ? 17.984 -8.656 14.008 1 96.62 178 ARG B C 1
ATOM 5079 O O . ARG B 1 178 ? 18.688 -9.602 14.383 1 96.62 178 ARG B O 1
ATOM 5086 N N . PHE B 1 179 ? 18.094 -8.148 12.789 1 98.19 179 PHE B N 1
ATOM 5087 C CA . PHE B 1 179 ? 19.172 -8.523 11.883 1 98.19 179 PHE B CA 1
ATOM 5088 C C . PHE B 1 179 ? 19.562 -7.352 10.992 1 98.19 179 PHE B C 1
ATOM 5090 O O . PHE B 1 179 ? 18.828 -6.367 10.898 1 98.19 179 PHE B O 1
ATOM 5097 N N . GLU B 1 180 ? 20.719 -7.434 10.461 1 98.5 180 GLU B N 1
ATOM 5098 C CA . GLU B 1 180 ? 21.219 -6.457 9.5 1 98.5 180 GLU B CA 1
ATOM 5099 C C . GLU B 1 180 ? 21.891 -7.148 8.312 1 98.5 180 GLU B C 1
ATOM 5101 O O . GLU B 1 180 ? 22.562 -8.164 8.477 1 98.5 180 GLU B O 1
ATOM 5106 N N . ILE B 1 181 ? 21.672 -6.648 7.168 1 98.88 181 ILE B N 1
ATOM 5107 C CA . ILE B 1 181 ? 22.312 -7.129 5.953 1 98.88 181 ILE B CA 1
ATOM 5108 C C . ILE B 1 181 ? 23.062 -5.98 5.277 1 98.88 181 ILE B C 1
ATOM 5110 O O . ILE B 1 181 ? 22.469 -4.941 4.969 1 98.88 181 ILE B O 1
ATOM 5114 N N . LEU B 1 182 ? 24.312 -6.168 5.121 1 98.94 182 LEU B N 1
ATOM 5115 C CA . LEU B 1 182 ? 25.109 -5.211 4.355 1 98.94 182 LEU B CA 1
ATOM 5116 C C . LEU B 1 182 ? 25.125 -5.578 2.873 1 98.94 182 LEU B C 1
ATOM 5118 O O . LEU B 1 182 ? 25.453 -6.707 2.51 1 98.94 182 LEU B O 1
ATOM 5122 N N . LEU B 1 183 ? 24.672 -4.707 2.014 1 98.94 183 LEU B N 1
ATOM 5123 C CA . LEU B 1 183 ? 24.812 -4.801 0.565 1 98.94 183 LEU B CA 1
ATOM 5124 C C . LEU B 1 183 ? 25.922 -3.891 0.067 1 98.94 183 LEU B C 1
ATOM 5126 O O . LEU B 1 183 ? 25.922 -2.689 0.346 1 98.94 183 LEU B O 1
ATOM 5130 N N . ALA B 1 184 ? 26.828 -4.418 -0.639 1 98.81 184 ALA B N 1
ATOM 5131 C CA . ALA B 1 184 ? 27.938 -3.615 -1.119 1 98.81 184 ALA B CA 1
ATOM 5132 C C . ALA B 1 184 ? 28.656 -4.305 -2.283 1 98.81 184 ALA B C 1
ATOM 5134 O O . ALA B 1 184 ? 28.484 -5.508 -2.492 1 98.81 184 ALA B O 1
ATOM 5135 N N . PRO B 1 185 ? 29.422 -3.51 -3.072 1 97.94 185 PRO B N 1
ATOM 5136 C CA . PRO B 1 185 ? 30.172 -4.133 -4.168 1 97.94 185 PRO B CA 1
ATOM 5137 C C . PRO B 1 185 ? 31.219 -5.133 -3.674 1 97.94 185 PRO B C 1
ATOM 5139 O O . PRO B 1 185 ? 31.422 -6.172 -4.305 1 97.94 185 PRO B O 1
ATOM 5142 N N . GLU B 1 186 ? 31.797 -4.797 -2.527 1 97.31 186 GLU B N 1
ATOM 5143 C CA . GLU B 1 186 ? 32.812 -5.652 -1.922 1 97.31 186 GLU B CA 1
ATOM 5144 C C . GLU B 1 186 ? 32.531 -5.871 -0.436 1 97.31 186 GLU B C 1
ATOM 5146 O O . GLU B 1 186 ? 32.125 -4.945 0.264 1 97.31 186 GLU B O 1
ATOM 5151 N N . LYS B 1 187 ? 32.75 -7.035 -0.045 1 97.19 187 LYS B N 1
ATOM 5152 C CA . LYS B 1 187 ? 32.656 -7.32 1.384 1 97.19 187 LYS B CA 1
ATOM 5153 C C . LYS B 1 187 ? 33.844 -6.734 2.148 1 97.19 187 LYS B C 1
ATOM 5155 O O . LYS B 1 187 ? 35 -6.988 1.806 1 97.19 187 LYS B O 1
ATOM 5160 N N . PRO B 1 188 ? 33.594 -5.977 3.17 1 97.12 188 PRO B N 1
ATOM 5161 C CA . PRO B 1 188 ? 34.719 -5.457 3.953 1 97.12 188 PRO B CA 1
ATOM 5162 C C . PRO B 1 188 ? 35.531 -6.562 4.609 1 97.12 188 PRO B C 1
ATOM 5164 O O . PRO B 1 188 ? 34.969 -7.578 5.039 1 97.12 188 PRO B O 1
ATOM 5167 N N . GLU B 1 189 ? 36.812 -6.281 4.777 1 96.75 189 GLU B N 1
ATOM 5168 C CA . GLU B 1 189 ? 37.719 -7.254 5.402 1 96.75 189 GLU B CA 1
ATOM 5169 C C . GLU B 1 189 ? 37.281 -7.562 6.832 1 96.75 189 GLU B C 1
ATOM 5171 O O . GLU B 1 189 ? 37 -6.648 7.609 1 96.75 189 GLU B O 1
ATOM 5176 N N . GLY B 1 190 ? 37.219 -8.711 7.078 1 96.62 190 GLY B N 1
ATOM 5177 C CA . GLY B 1 190 ? 36.906 -9.148 8.438 1 96.62 190 GLY B CA 1
ATOM 5178 C C . GLY B 1 190 ? 35.438 -9.078 8.781 1 96.62 190 GLY B C 1
ATOM 5179 O O . GLY B 1 190 ? 35.031 -9.461 9.875 1 96.62 190 GLY B O 1
ATOM 5180 N N . TYR B 1 191 ? 34.656 -8.641 7.844 1 97.19 191 TYR B N 1
ATOM 5181 C CA . TYR B 1 191 ? 33.219 -8.531 8.109 1 97.19 191 TYR B CA 1
ATOM 5182 C C . TYR B 1 191 ? 32.594 -9.914 8.242 1 97.19 191 TYR B C 1
ATOM 5184 O O . TYR B 1 191 ? 32.719 -10.758 7.352 1 97.19 191 TYR B O 1
ATOM 5192 N N . GLN B 1 192 ? 31.797 -10.203 9.297 1 96.44 192 GLN B N 1
ATOM 5193 C CA . GLN B 1 192 ? 31.25 -11.531 9.578 1 96.44 192 GLN B CA 1
ATOM 5194 C C . GLN B 1 192 ? 29.719 -11.508 9.562 1 96.44 192 GLN B C 1
ATOM 5196 O O . GLN B 1 192 ? 29.078 -12.547 9.734 1 96.44 192 GLN B O 1
ATOM 5201 N N . GLY B 1 193 ? 29.094 -10.422 9.391 1 97.62 193 GLY B N 1
ATOM 5202 C CA . GLY B 1 193 ? 27.641 -10.312 9.383 1 97.62 193 GLY B CA 1
ATOM 5203 C C . GLY B 1 193 ? 27.016 -10.719 8.07 1 97.62 193 GLY B C 1
ATOM 5204 O O . GLY B 1 193 ? 27.719 -11.18 7.16 1 97.62 193 GLY B O 1
ATOM 5205 N N . ASN B 1 194 ? 25.688 -10.703 8.023 1 98.81 194 ASN B N 1
ATOM 5206 C CA . ASN B 1 194 ? 25 -10.969 6.766 1 98.81 194 ASN B CA 1
ATOM 5207 C C . ASN B 1 194 ? 25.469 -10.039 5.652 1 98.81 194 ASN B C 1
ATOM 5209 O O . ASN B 1 194 ? 25.562 -8.82 5.852 1 98.81 194 ASN B O 1
ATOM 5213 N N . PHE B 1 195 ? 25.766 -10.602 4.508 1 98.81 195 PHE B N 1
ATOM 5214 C CA . PHE B 1 195 ? 26.344 -9.812 3.432 1 98.81 195 PHE B CA 1
ATOM 5215 C C . PHE B 1 195 ? 25.766 -10.234 2.082 1 98.81 195 PHE B C 1
ATOM 5217 O O . PHE B 1 195 ? 25.531 -11.422 1.847 1 98.81 195 PHE B O 1
ATOM 5224 N N . MET B 1 196 ? 25.516 -9.273 1.201 1 98.81 196 MET B N 1
ATOM 5225 C CA . MET B 1 196 ? 25.094 -9.508 -0.178 1 98.81 196 MET B CA 1
ATOM 5226 C C . MET B 1 196 ? 25.922 -8.68 -1.148 1 98.81 196 MET B C 1
ATOM 5228 O O . MET B 1 196 ? 25.938 -7.449 -1.075 1 98.81 196 MET B O 1
ATOM 5232 N N . HIS B 1 197 ? 26.578 -9.344 -2.082 1 98.5 197 HIS B N 1
ATOM 5233 C CA . HIS B 1 197 ? 27.312 -8.641 -3.135 1 98.5 197 HIS B CA 1
ATOM 5234 C C . HIS B 1 197 ? 26.344 -7.926 -4.082 1 98.5 197 HIS B C 1
ATOM 5236 O O . HIS B 1 197 ? 25.312 -8.484 -4.461 1 98.5 197 HIS B O 1
ATOM 5242 N N . THR B 1 198 ? 26.734 -6.703 -4.391 1 98.5 198 THR B N 1
ATOM 5243 C CA . THR B 1 198 ? 25.875 -5.957 -5.297 1 98.5 198 THR B CA 1
ATOM 5244 C C . THR B 1 198 ? 26.469 -5.918 -6.703 1 98.5 198 THR B C 1
ATOM 5246 O O . THR B 1 198 ? 25.906 -5.281 -7.598 1 98.5 198 THR B O 1
ATOM 5249 N N . ARG B 1 199 ? 27.594 -6.559 -6.891 1 97.31 199 ARG B N 1
ATOM 5250 C CA . ARG B 1 199 ? 28.25 -6.73 -8.188 1 97.31 199 ARG B CA 1
ATOM 5251 C C . ARG B 1 199 ? 28.734 -8.164 -8.367 1 97.31 199 ARG B C 1
ATOM 5253 O O . ARG B 1 199 ? 29.141 -8.812 -7.406 1 97.31 199 ARG B O 1
ATOM 5260 N N . VAL B 1 200 ? 28.641 -8.617 -9.594 1 95.19 200 VAL B N 1
ATOM 5261 C CA . VAL B 1 200 ? 29.156 -9.945 -9.883 1 95.19 200 VAL B CA 1
ATOM 5262 C C . VAL B 1 200 ? 29.703 -9.984 -11.305 1 95.19 200 VAL B C 1
ATOM 5264 O O . VAL B 1 200 ? 29.203 -9.297 -12.195 1 95.19 200 VAL B O 1
ATOM 5267 N N . THR B 1 201 ? 30.766 -10.656 -11.453 1 94.69 201 THR B N 1
ATOM 5268 C CA . THR B 1 201 ? 31.344 -10.898 -12.773 1 94.69 201 THR B CA 1
ATOM 5269 C C . THR B 1 201 ? 31.047 -12.32 -13.242 1 94.69 201 THR B C 1
ATOM 5271 O O . THR B 1 201 ? 31.219 -13.273 -12.477 1 94.69 201 THR B O 1
ATOM 5274 N N . ARG B 1 202 ? 30.5 -12.398 -14.43 1 91.56 202 ARG B N 1
ATOM 5275 C CA . ARG B 1 202 ? 30.219 -13.711 -15.016 1 91.56 202 ARG B CA 1
ATOM 5276 C C . ARG B 1 202 ? 31.031 -13.922 -16.281 1 91.56 202 ARG B C 1
ATOM 5278 O O . ARG B 1 202 ? 31.234 -12.984 -17.062 1 91.56 202 ARG B O 1
ATOM 5285 N N . LYS B 1 203 ? 31.547 -15.156 -16.484 1 90.12 203 LYS B N 1
ATOM 5286 C CA . LYS B 1 203 ? 32.25 -15.555 -17.703 1 90.12 203 LYS B CA 1
ATOM 5287 C C . LYS B 1 203 ? 31.375 -16.484 -18.562 1 90.12 203 LYS B C 1
ATOM 5289 O O . LYS B 1 203 ? 30.734 -17.391 -18.031 1 90.12 203 LYS B O 1
ATOM 5294 N N . ARG B 1 204 ? 31.219 -16.125 -19.734 1 85.38 204 ARG B N 1
ATOM 5295 C CA . ARG B 1 204 ? 30.406 -16.938 -20.641 1 85.38 204 ARG B CA 1
ATOM 5296 C C . ARG B 1 204 ? 31.219 -17.344 -21.875 1 85.38 204 ARG B C 1
ATOM 5298 O O . ARG B 1 204 ? 31.875 -16.5 -22.484 1 85.38 204 ARG B O 1
ATOM 5305 N N . LYS B 1 205 ? 31.109 -18.562 -22.125 1 87.06 205 LYS B N 1
ATOM 5306 C CA . LYS B 1 205 ? 31.734 -19.062 -23.344 1 87.06 205 LYS B CA 1
ATOM 5307 C C . LYS B 1 205 ? 30.875 -18.797 -24.562 1 87.06 205 LYS B C 1
ATOM 5309 O O . LYS B 1 205 ? 29.672 -19.078 -24.547 1 87.06 205 LYS B O 1
ATOM 5314 N N . GLN B 1 206 ? 31.406 -18.188 -25.469 1 82.5 206 GLN B N 1
ATOM 5315 C CA . GLN B 1 206 ? 30.719 -17.891 -26.734 1 82.5 206 GLN B CA 1
ATOM 5316 C C . GLN B 1 206 ? 30.797 -19.078 -27.688 1 82.5 206 GLN B C 1
ATOM 5318 O O . GLN B 1 206 ? 31.516 -20.047 -27.422 1 82.5 206 GLN B O 1
ATOM 5323 N N . ASP B 1 207 ? 29.984 -18.953 -28.703 1 84.25 207 ASP B N 1
ATOM 5324 C CA . ASP B 1 207 ? 29.922 -20.031 -29.688 1 84.25 207 ASP B CA 1
ATOM 5325 C C . ASP B 1 207 ? 31.281 -20.266 -30.328 1 84.25 207 ASP B C 1
ATOM 5327 O O . ASP B 1 207 ? 31.625 -21.391 -30.688 1 84.25 207 ASP B O 1
ATOM 5331 N N . ASP B 1 208 ? 31.969 -19.203 -30.453 1 88.88 208 ASP B N 1
ATOM 5332 C CA . ASP B 1 208 ? 33.25 -19.281 -31.141 1 88.88 208 ASP B CA 1
ATOM 5333 C C . ASP B 1 208 ? 34.344 -19.75 -30.172 1 88.88 208 ASP B C 1
ATOM 5335 O O . ASP B 1 208 ? 35.531 -19.781 -30.547 1 88.88 208 ASP B O 1
ATOM 5339 N N . GLY B 1 209 ? 33.969 -20.047 -29.031 1 86.44 209 GLY B N 1
ATOM 5340 C CA . GLY B 1 209 ? 34.938 -20.531 -28.047 1 86.44 209 GLY B CA 1
ATOM 5341 C C . GLY B 1 209 ? 35.5 -19.438 -27.172 1 86.44 209 GLY B C 1
ATOM 5342 O O . GLY B 1 209 ? 36.125 -19.719 -26.156 1 86.44 209 GLY B O 1
ATOM 5343 N N . SER B 1 210 ? 35.312 -18.25 -27.594 1 89.12 210 SER B N 1
ATOM 5344 C CA . SER B 1 210 ? 35.844 -17.141 -26.797 1 89.12 210 SER B CA 1
ATOM 5345 C C . SER B 1 210 ? 35.031 -16.953 -25.516 1 89.12 210 SER B C 1
ATOM 5347 O O . SER B 1 210 ? 33.875 -17.391 -25.422 1 89.12 210 SER B O 1
ATOM 5349 N N . VAL B 1 211 ? 35.781 -16.609 -24.516 1 90.81 211 VAL B N 1
ATOM 5350 C CA . VAL B 1 211 ? 35.125 -16.344 -23.234 1 90.81 211 VAL B CA 1
ATOM 5351 C C . VAL B 1 211 ? 34.938 -14.844 -23.047 1 90.81 211 VAL B C 1
ATOM 5353 O O . VAL B 1 211 ? 35.875 -14.07 -23.188 1 90.81 211 VAL B O 1
ATOM 5356 N N . ILE B 1 212 ? 33.688 -14.406 -22.891 1 89.81 212 ILE B N 1
ATOM 5357 C CA . ILE B 1 212 ? 33.375 -13.016 -22.609 1 89.81 212 ILE B CA 1
ATOM 5358 C C . ILE B 1 212 ? 33.062 -12.852 -21.125 1 89.81 212 ILE B C 1
ATOM 5360 O O . ILE B 1 212 ? 32.344 -13.664 -20.531 1 89.81 212 ILE B O 1
ATOM 5364 N N . GLU B 1 213 ? 33.781 -11.945 -20.531 1 92.31 213 GLU B N 1
ATOM 5365 C CA . GLU B 1 213 ? 33.531 -11.578 -19.141 1 92.31 213 GLU B CA 1
ATOM 5366 C C . GLU B 1 213 ? 32.688 -10.32 -19.031 1 92.31 213 GLU B C 1
ATOM 5368 O O . GLU B 1 213 ? 32.938 -9.32 -19.719 1 92.31 213 GLU B O 1
ATOM 5373 N N . ARG B 1 214 ? 31.562 -10.43 -18.312 1 92.38 214 ARG B N 1
ATOM 5374 C CA . ARG B 1 214 ? 30.672 -9.297 -18.125 1 92.38 214 ARG B CA 1
ATOM 5375 C C . ARG B 1 214 ? 30.406 -9.039 -16.641 1 92.38 214 ARG B C 1
ATOM 5377 O O . ARG B 1 214 ? 30.203 -9.984 -15.867 1 92.38 214 ARG B O 1
ATOM 5384 N N . GLU B 1 215 ? 30.531 -7.805 -16.297 1 95.56 215 GLU B N 1
ATOM 5385 C CA . GLU B 1 215 ? 30.188 -7.391 -14.945 1 95.56 215 GLU B CA 1
ATOM 5386 C C . GLU B 1 215 ? 28.734 -6.938 -14.859 1 95.56 215 GLU B C 1
ATOM 5388 O O . GLU B 1 215 ? 28.25 -6.211 -15.734 1 95.56 215 GLU B O 1
ATOM 5393 N N . TYR B 1 216 ? 28.047 -7.453 -13.867 1 95.5 216 TYR B N 1
ATOM 5394 C CA . TYR B 1 216 ? 26.672 -7.07 -13.602 1 95.5 216 TYR B CA 1
ATOM 5395 C C . TYR B 1 216 ? 26.562 -6.312 -12.281 1 95.5 216 TYR B C 1
ATOM 5397 O O . TYR B 1 216 ? 27.234 -6.652 -11.305 1 95.5 216 TYR B O 1
ATOM 5405 N N . VAL B 1 217 ? 25.781 -5.293 -12.242 1 97.94 217 VAL B N 1
ATOM 5406 C CA . VAL B 1 217 ? 25.562 -4.469 -11.062 1 97.94 217 VAL B CA 1
ATOM 5407 C C . VAL B 1 217 ? 24.094 -4.551 -10.656 1 97.94 217 VAL B C 1
ATOM 5409 O O . VAL B 1 217 ? 23.188 -4.379 -11.484 1 97.94 217 VAL B O 1
ATOM 5412 N N . ALA B 1 218 ? 23.844 -4.879 -9.383 1 97.81 218 ALA B N 1
ATOM 5413 C CA . ALA B 1 218 ? 22.469 -4.98 -8.891 1 97.81 218 ALA B CA 1
ATOM 5414 C C . ALA B 1 218 ? 21.734 -3.658 -9.055 1 97.81 218 ALA B C 1
ATOM 5416 O O . ALA B 1 218 ? 22.281 -2.588 -8.789 1 97.81 218 ALA B O 1
ATOM 5417 N N . GLN B 1 219 ? 20.5 -3.764 -9.461 1 97.5 219 GLN B N 1
ATOM 5418 C CA . GLN B 1 219 ? 19.672 -2.572 -9.648 1 97.5 219 GLN B CA 1
ATOM 5419 C C . GLN B 1 219 ? 18.531 -2.527 -8.641 1 97.5 219 GLN B C 1
ATOM 5421 O O . GLN B 1 219 ? 17.859 -1.507 -8.508 1 97.5 219 GLN B O 1
ATOM 5426 N N . GLN B 1 220 ? 18.312 -3.58 -7.973 1 97.31 220 GLN B N 1
ATOM 5427 C CA . GLN B 1 220 ? 17.297 -3.688 -6.934 1 97.31 220 GLN B CA 1
ATOM 5428 C C . GLN B 1 220 ? 17.656 -4.789 -5.938 1 97.31 220 GLN B C 1
ATOM 5430 O O . GLN B 1 220 ? 18.453 -5.672 -6.238 1 97.31 220 GLN B O 1
ATOM 5435 N N . VAL B 1 221 ? 17.141 -4.734 -4.797 1 97.94 221 VAL B N 1
ATOM 5436 C CA . VAL B 1 221 ? 17.062 -5.863 -3.873 1 97.94 221 VAL B CA 1
ATOM 5437 C C . VAL B 1 221 ? 15.609 -6.344 -3.783 1 97.94 221 VAL B C 1
ATOM 5439 O O . VAL B 1 221 ? 14.688 -5.535 -3.666 1 97.94 221 VAL B O 1
ATOM 5442 N N . MET B 1 222 ? 15.438 -7.617 -3.982 1 97 222 MET B N 1
ATOM 5443 C CA . MET B 1 222 ? 14.117 -8.242 -3.932 1 97 222 MET B CA 1
ATOM 5444 C C . MET B 1 222 ? 13.992 -9.156 -2.715 1 97 222 MET B C 1
ATOM 5446 O O . MET B 1 222 ? 14.953 -9.828 -2.338 1 97 222 MET B O 1
ATOM 5450 N N . LEU B 1 223 ? 12.883 -9.117 -2.113 1 97.38 223 LEU B N 1
ATOM 5451 C CA . LEU B 1 223 ? 12.578 -9.977 -0.971 1 97.38 223 LEU B CA 1
ATOM 5452 C C . LEU B 1 223 ? 11.289 -10.75 -1.203 1 97.38 223 LEU B C 1
ATOM 5454 O O . LEU B 1 223 ? 10.273 -10.172 -1.614 1 97.38 223 LEU B O 1
ATOM 5458 N N . ARG B 1 224 ? 11.328 -12 -1.023 1 97.31 224 ARG B N 1
ATOM 5459 C CA . ARG B 1 224 ? 10.141 -12.844 -0.909 1 97.31 224 ARG B CA 1
ATOM 5460 C C . ARG B 1 224 ? 9.984 -13.383 0.51 1 97.31 224 ARG B C 1
ATOM 5462 O O . ARG B 1 224 ? 10.93 -13.953 1.069 1 97.31 224 ARG B O 1
ATOM 5469 N N . GLU B 1 225 ? 8.898 -13.102 1.104 1 97.69 225 GLU B N 1
ATOM 5470 C CA . GLU B 1 225 ? 8.477 -13.766 2.332 1 97.69 225 GLU B CA 1
ATOM 5471 C C . GLU B 1 225 ? 7.379 -14.797 2.053 1 97.69 225 GLU B C 1
ATOM 5473 O O . GLU B 1 225 ? 6.293 -14.445 1.587 1 97.69 225 GLU B O 1
ATOM 5478 N N . LEU B 1 226 ? 7.707 -16.016 2.27 1 98.31 226 LEU B N 1
ATOM 5479 C CA . LEU B 1 226 ? 6.727 -17.078 2.043 1 98.31 226 LEU B CA 1
ATOM 5480 C C . LEU B 1 226 ? 6.066 -17.5 3.352 1 98.31 226 LEU B C 1
ATOM 5482 O O . LEU B 1 226 ? 6.754 -17.812 4.324 1 98.31 226 LEU B O 1
ATOM 5486 N N . PHE B 1 227 ? 4.762 -17.516 3.348 1 98.12 227 PHE B N 1
ATOM 5487 C CA . PHE B 1 227 ? 3.975 -17.875 4.52 1 98.12 227 PHE B CA 1
ATOM 5488 C C . PHE B 1 227 ? 3.318 -19.234 4.324 1 98.12 227 PHE B C 1
ATOM 5490 O O . PHE B 1 227 ? 2.639 -19.469 3.322 1 98.12 227 PHE B O 1
ATOM 5497 N N . CYS B 1 228 ? 3.51 -20.125 5.258 1 97.44 228 CYS B N 1
ATOM 5498 C CA . CYS B 1 228 ? 2.857 -21.438 5.227 1 97.44 228 CYS B CA 1
ATOM 5499 C C . CYS B 1 228 ? 1.787 -21.531 6.309 1 97.44 228 CYS B C 1
ATOM 5501 O O . CYS B 1 228 ? 0.677 -22 6.047 1 97.44 228 CYS B O 1
ATOM 5503 N N . ASP B 1 229 ? 2.164 -21.094 7.465 1 96.38 229 ASP B N 1
ATOM 5504 C CA . ASP B 1 229 ? 1.238 -21.031 8.594 1 96.38 229 ASP B CA 1
ATOM 5505 C C . ASP B 1 229 ? 0.514 -19.688 8.648 1 96.38 229 ASP B C 1
ATOM 5507 O O . ASP B 1 229 ? 0.816 -18.859 9.5 1 96.38 229 ASP B O 1
ATOM 5511 N N . TRP B 1 230 ? -0.516 -19.562 7.844 1 96.88 230 TRP B N 1
ATOM 5512 C CA . TRP B 1 230 ? -1.212 -18.297 7.641 1 96.88 230 TRP B CA 1
ATOM 5513 C C . TRP B 1 230 ? -1.796 -17.781 8.953 1 96.88 230 TRP B C 1
ATOM 5515 O O . TRP B 1 230 ? -1.971 -16.562 9.125 1 96.88 230 TRP B O 1
ATOM 5525 N N . GLU B 1 231 ? -2.002 -18.594 9.883 1 94.19 231 GLU B N 1
ATOM 5526 C CA . GLU B 1 231 ? -2.627 -18.188 11.141 1 94.19 231 GLU B CA 1
ATOM 5527 C C . GLU B 1 231 ? -1.613 -17.547 12.07 1 94.19 231 GLU B C 1
ATOM 5529 O O . GLU B 1 231 ? -1.967 -16.672 12.875 1 94.19 231 GLU B O 1
ATOM 5534 N N . ASN B 1 232 ? -0.337 -17.938 11.961 1 94.25 232 ASN B N 1
ATOM 5535 C CA . ASN B 1 232 ? 0.541 -17.609 13.078 1 94.25 232 ASN B CA 1
ATOM 5536 C C . ASN B 1 232 ? 1.83 -16.953 12.609 1 94.25 232 ASN B C 1
ATOM 5538 O O . ASN B 1 232 ? 2.688 -16.594 13.422 1 94.25 232 ASN B O 1
ATOM 5542 N N . GLU B 1 233 ? 1.984 -16.75 11.375 1 96.12 233 GLU B N 1
ATOM 5543 C CA . GLU B 1 233 ? 3.203 -16.125 10.867 1 96.12 233 GLU B CA 1
ATOM 5544 C C . GLU B 1 233 ? 2.988 -14.633 10.586 1 96.12 233 GLU B C 1
ATOM 5546 O O . GLU B 1 233 ? 1.933 -14.242 10.094 1 96.12 233 GLU B O 1
ATOM 5551 N N . ASP B 1 234 ? 3.992 -13.836 10.891 1 92.44 234 ASP B N 1
ATOM 5552 C CA . ASP B 1 234 ? 3.932 -12.391 10.695 1 92.44 234 ASP B CA 1
ATOM 5553 C C . ASP B 1 234 ? 5.023 -11.922 9.734 1 92.44 234 ASP B C 1
ATOM 5555 O O . ASP B 1 234 ? 6.027 -12.609 9.539 1 92.44 234 ASP B O 1
ATOM 5559 N N . LEU B 1 235 ? 4.824 -10.789 9.273 1 93.38 235 LEU B N 1
ATOM 5560 C CA . LEU B 1 235 ? 5.746 -10.188 8.32 1 93.38 235 LEU B CA 1
ATOM 5561 C C . LEU B 1 235 ? 7.008 -9.695 9.023 1 93.38 235 LEU B C 1
ATOM 5563 O O . LEU B 1 235 ? 7 -9.469 10.234 1 93.38 235 LEU B O 1
ATOM 5567 N N . LEU B 1 236 ? 8.07 -9.516 8.25 1 95.44 236 LEU B N 1
ATOM 5568 C CA . LEU B 1 236 ? 9.273 -8.828 8.719 1 95.44 236 LEU B CA 1
ATOM 5569 C C . LEU B 1 236 ? 9.055 -7.324 8.789 1 95.44 236 LEU B C 1
ATOM 5571 O O . LEU B 1 236 ? 8.305 -6.762 7.977 1 95.44 236 LEU B O 1
ATOM 5575 N N . ASP B 1 237 ? 9.633 -6.672 9.75 1 93.06 237 ASP B N 1
ATOM 5576 C CA . ASP B 1 237 ? 9.828 -5.227 9.719 1 93.06 237 ASP B CA 1
ATOM 5577 C C . ASP B 1 237 ? 11.148 -4.867 9.039 1 93.06 237 ASP B C 1
ATOM 5579 O O . ASP B 1 237 ? 12.188 -5.449 9.336 1 93.06 237 ASP B O 1
ATOM 5583 N N . LEU B 1 238 ? 11.094 -3.934 8.141 1 96.75 238 LEU B N 1
ATOM 5584 C CA . LEU B 1 238 ? 12.281 -3.674 7.34 1 96.75 238 LEU B CA 1
ATOM 5585 C C . LEU B 1 238 ? 12.555 -2.176 7.242 1 96.75 238 LEU B C 1
ATOM 5587 O O . LEU B 1 238 ? 11.617 -1.374 7.176 1 96.75 238 LEU B O 1
ATOM 5591 N N . PHE B 1 239 ? 13.797 -1.844 7.332 1 97.75 239 PHE B N 1
ATOM 5592 C CA . PHE B 1 239 ? 14.32 -0.52 7.031 1 97.75 239 PHE B CA 1
ATOM 5593 C C . PHE B 1 239 ? 15.562 -0.619 6.148 1 97.75 239 PHE B C 1
ATOM 5595 O O . PHE B 1 239 ? 16.531 -1.301 6.5 1 97.75 239 PHE B O 1
ATOM 5602 N N . ILE B 1 240 ? 15.523 -0.027 4.996 1 98.69 240 ILE B N 1
ATOM 5603 C CA . ILE B 1 240 ? 16.703 -0.009 4.125 1 98.69 240 ILE B CA 1
ATOM 5604 C C . ILE B 1 240 ? 17.156 1.432 3.908 1 98.69 240 ILE B C 1
ATOM 5606 O O . ILE B 1 240 ? 16.328 2.34 3.777 1 98.69 240 ILE B O 1
ATOM 5610 N N . TYR B 1 241 ? 18.438 1.677 3.846 1 98.5 241 TYR B N 1
ATOM 5611 C CA . TYR B 1 241 ? 18.984 2.998 3.555 1 98.5 241 TYR B CA 1
ATOM 5612 C C . TYR B 1 241 ? 20.312 2.887 2.83 1 98.5 241 TYR B C 1
ATOM 5614 O O . TYR B 1 241 ? 21.016 1.879 2.955 1 98.5 241 TYR B O 1
ATOM 5622 N N . ARG B 1 242 ? 20.578 3.836 1.996 1 98.69 242 ARG B N 1
ATOM 5623 C CA . ARG B 1 242 ? 21.922 3.969 1.437 1 98.69 242 ARG B CA 1
ATOM 5624 C C . ARG B 1 242 ? 22.891 4.496 2.48 1 98.69 242 ARG B C 1
ATOM 5626 O O . ARG B 1 242 ? 22.672 5.543 3.084 1 98.69 242 ARG B O 1
ATOM 5633 N N . ASN B 1 243 ? 23.969 3.883 2.695 1 98.5 243 ASN B N 1
ATOM 5634 C CA . ASN B 1 243 ? 24.812 4.09 3.867 1 98.5 243 ASN B CA 1
ATOM 5635 C C . ASN B 1 243 ? 25.359 5.512 3.924 1 98.5 243 ASN B C 1
ATOM 5637 O O . ASN B 1 243 ? 25.516 6.074 5.008 1 98.5 243 ASN B O 1
ATOM 5641 N N . ASP B 1 244 ? 25.625 6.148 2.809 1 98 244 ASP B N 1
ATOM 5642 C CA . ASP B 1 244 ? 26.234 7.473 2.832 1 98 244 ASP B CA 1
ATOM 5643 C C . ASP B 1 244 ? 25.172 8.57 2.852 1 98 244 ASP B C 1
ATOM 5645 O O . ASP B 1 244 ? 25.5 9.758 2.939 1 98 244 ASP B O 1
ATOM 5649 N N . LEU B 1 245 ? 23.875 8.203 2.838 1 97.75 245 LEU B N 1
ATOM 5650 C CA . LEU B 1 245 ? 22.844 9.219 2.678 1 97.75 245 LEU B CA 1
ATOM 5651 C C . LEU B 1 245 ? 21.859 9.195 3.85 1 97.75 245 LEU B C 1
ATOM 5653 O O . LEU B 1 245 ? 20.922 10 3.902 1 97.75 245 LEU B O 1
ATOM 5657 N N . LEU B 1 246 ? 22.062 8.289 4.828 1 97.94 246 LEU B N 1
ATOM 5658 C CA . LEU B 1 246 ? 21.172 8.227 5.984 1 97.94 246 LEU B CA 1
ATOM 5659 C C . LEU B 1 246 ? 21.156 9.555 6.73 1 97.94 246 LEU B C 1
ATOM 5661 O O . LEU B 1 246 ? 22.219 10.125 7.016 1 97.94 246 LEU B O 1
ATOM 5665 N N . GLY B 1 247 ? 19.953 10.086 6.98 1 97.69 247 GLY B N 1
ATOM 5666 C CA . GLY B 1 247 ? 19.797 11.32 7.738 1 97.69 247 GLY B CA 1
ATOM 5667 C C . GLY B 1 247 ? 19.922 12.562 6.883 1 97.69 247 GLY B C 1
ATOM 5668 O O . GLY B 1 247 ? 19.891 13.688 7.398 1 97.69 247 GLY B O 1
ATOM 5669 N N . ARG B 1 248 ? 20.078 12.359 5.613 1 95.88 248 ARG B N 1
ATOM 5670 C CA . ARG B 1 248 ? 20.219 13.508 4.727 1 95.88 248 ARG B CA 1
ATOM 5671 C C . ARG B 1 248 ? 18.906 13.797 4.008 1 95.88 248 ARG B C 1
ATOM 5673 O O . ARG B 1 248 ? 18.188 12.883 3.617 1 95.88 248 ARG B O 1
ATOM 5680 N N . PRO B 1 249 ? 18.609 15.062 3.857 1 93.38 249 PRO B N 1
ATOM 5681 C CA . PRO B 1 249 ? 17.375 15.422 3.141 1 93.38 249 PRO B CA 1
ATOM 5682 C C . PRO B 1 249 ? 17.453 15.109 1.646 1 93.38 249 PRO B C 1
ATOM 5684 O O . PRO B 1 249 ? 18.547 15.172 1.058 1 93.38 249 PRO B O 1
ATOM 5687 N N . LEU B 1 250 ? 16.359 14.805 1.062 1 91.62 250 LEU B N 1
ATOM 5688 C CA . LEU B 1 250 ? 16.266 14.617 -0.38 1 91.62 250 LEU B CA 1
ATOM 5689 C C . LEU B 1 250 ? 16.219 15.953 -1.107 1 91.62 250 LEU B C 1
ATOM 5691 O O . LEU B 1 250 ? 15.805 16.969 -0.532 1 91.62 250 LEU B O 1
ATOM 5695 N N . PRO B 1 251 ? 16.688 15.891 -2.348 1 91.25 251 PRO B N 1
ATOM 5696 C CA . PRO B 1 251 ? 16.562 17.109 -3.143 1 91.25 251 PRO B CA 1
ATOM 5697 C C . PRO B 1 251 ? 15.117 17.5 -3.408 1 91.25 251 PRO B C 1
ATOM 5699 O O . PRO B 1 251 ? 14.211 16.672 -3.289 1 91.25 251 PRO B O 1
ATOM 5702 N N . THR B 1 252 ? 14.984 18.797 -3.764 1 91.94 252 THR B N 1
ATOM 5703 C CA . THR B 1 252 ? 13.648 19.297 -4.066 1 91.94 252 THR B CA 1
ATOM 5704 C C . THR B 1 252 ? 13.094 18.641 -5.324 1 91.94 252 THR B C 1
ATOM 5706 O O . THR B 1 252 ? 13.844 18.312 -6.242 1 91.94 252 THR B O 1
ATOM 5709 N N . TYR B 1 253 ? 11.812 18.516 -5.355 1 95.56 253 TYR B N 1
ATOM 5710 C CA . TYR B 1 253 ? 11.094 17.953 -6.492 1 95.56 253 TYR B CA 1
ATOM 5711 C C . TYR B 1 253 ? 11.094 18.906 -7.676 1 95.56 253 TYR B C 1
ATOM 5713 O O . TYR B 1 253 ? 10.922 20.125 -7.5 1 95.56 253 TYR B O 1
ATOM 5721 N N . THR B 1 254 ? 11.398 18.453 -8.906 1 97.62 254 THR B N 1
ATOM 5722 C CA . THR B 1 254 ? 11.539 19.312 -10.078 1 97.62 254 THR B CA 1
ATOM 5723 C C . THR B 1 254 ? 10.68 18.797 -11.227 1 97.62 254 THR B C 1
ATOM 5725 O O . THR B 1 254 ? 10.234 17.641 -11.211 1 97.62 254 THR B O 1
ATOM 5728 N N . PRO B 1 255 ? 10.414 19.641 -12.227 1 98.25 255 PRO B N 1
ATOM 5729 C CA . PRO B 1 255 ? 9.688 19.188 -13.414 1 98.25 255 PRO B CA 1
ATOM 5730 C C . PRO B 1 255 ? 10.398 18.047 -14.141 1 98.25 255 PRO B C 1
ATOM 5732 O O . PRO B 1 255 ? 9.742 17.172 -14.703 1 98.25 255 PRO B O 1
ATOM 5735 N N . GLU B 1 256 ? 11.734 18.078 -14.117 1 98.19 256 GLU B N 1
ATOM 5736 C CA . GLU B 1 256 ? 12.492 17.016 -14.773 1 98.19 256 GLU B CA 1
ATOM 5737 C C . GLU B 1 256 ? 12.242 15.672 -14.117 1 98.19 256 GLU B C 1
ATOM 5739 O O . GLU B 1 256 ? 12.031 14.672 -14.805 1 98.19 256 GLU B O 1
ATOM 5744 N N . VAL B 1 257 ? 12.273 15.656 -12.828 1 97.81 257 VAL B N 1
ATOM 5745 C CA . VAL B 1 257 ? 12.016 14.438 -12.078 1 97.81 257 VAL B CA 1
ATOM 5746 C C . VAL B 1 257 ? 10.586 13.953 -12.352 1 97.81 257 VAL B C 1
ATOM 5748 O O . VAL B 1 257 ? 10.367 12.773 -12.633 1 97.81 257 VAL B O 1
ATOM 5751 N N . ALA B 1 258 ? 9.617 14.836 -12.297 1 98.5 258 ALA B N 1
ATOM 5752 C CA . ALA B 1 258 ? 8.211 14.5 -12.531 1 98.5 258 ALA B CA 1
ATOM 5753 C C . ALA B 1 258 ? 8.023 13.898 -13.914 1 98.5 258 ALA B C 1
ATOM 5755 O O . ALA B 1 258 ? 7.328 12.891 -14.07 1 98.5 258 ALA B O 1
ATOM 5756 N N . SER B 1 259 ? 8.633 14.555 -14.906 1 98.69 259 SER B N 1
ATOM 5757 C CA . SER B 1 259 ? 8.523 14.078 -16.281 1 98.69 259 SER B CA 1
ATOM 5758 C C . SER B 1 259 ? 9.102 12.672 -16.422 1 98.69 259 SER B C 1
ATOM 5760 O O . SER B 1 259 ? 8.492 11.805 -17.047 1 98.69 259 SER B O 1
ATOM 5762 N N . GLN B 1 260 ? 10.242 12.508 -15.875 1 98.31 260 GLN B N 1
ATOM 5763 C CA . GLN B 1 260 ? 10.883 11.203 -15.945 1 98.31 260 GLN B CA 1
ATOM 5764 C C . GLN B 1 260 ? 10.023 10.133 -15.273 1 98.31 260 GLN B C 1
ATOM 5766 O O . GLN B 1 260 ? 9.906 9.016 -15.789 1 98.31 260 GLN B O 1
ATOM 5771 N N . GLN B 1 261 ? 9.492 10.477 -14.141 1 98.44 261 GLN B N 1
ATOM 5772 C CA . GLN B 1 261 ? 8.648 9.531 -13.414 1 98.44 261 GLN B CA 1
ATOM 5773 C C . GLN B 1 261 ? 7.41 9.164 -14.227 1 98.44 261 GLN B C 1
ATOM 5775 O O . GLN B 1 261 ? 7.039 7.988 -14.305 1 98.44 261 GLN B O 1
ATOM 5780 N N . MET B 1 262 ? 6.766 10.109 -14.836 1 98.81 262 MET B N 1
ATOM 5781 C CA . MET B 1 262 ? 5.582 9.844 -15.648 1 98.81 262 MET B CA 1
ATOM 5782 C C . MET B 1 262 ? 5.93 8.953 -16.844 1 98.81 262 MET B C 1
ATOM 5784 O O . MET B 1 262 ? 5.199 8.016 -17.156 1 98.81 262 MET B O 1
ATOM 5788 N N . HIS B 1 263 ? 7.105 9.25 -17.469 1 98.69 263 HIS B N 1
ATOM 5789 C CA . HIS B 1 263 ? 7.551 8.398 -18.562 1 98.69 263 HIS B CA 1
ATOM 5790 C C . HIS B 1 263 ? 7.77 6.965 -18.094 1 98.69 263 HIS B C 1
ATOM 5792 O O . HIS B 1 263 ? 7.348 6.02 -18.75 1 98.69 263 HIS B O 1
ATOM 5798 N N . ARG B 1 264 ? 8.359 6.824 -16.984 1 98.44 264 ARG B N 1
ATOM 5799 C CA . ARG B 1 264 ? 8.672 5.5 -16.453 1 98.44 264 ARG B CA 1
ATOM 5800 C C . ARG B 1 264 ? 7.398 4.738 -16.109 1 98.44 264 ARG B C 1
ATOM 5802 O O . ARG B 1 264 ? 7.309 3.533 -16.359 1 98.44 264 ARG B O 1
ATOM 5809 N N . ILE B 1 265 ? 6.422 5.406 -15.523 1 98.75 265 ILE B N 1
ATOM 5810 C CA . ILE B 1 265 ? 5.152 4.777 -15.18 1 98.75 265 ILE B CA 1
ATOM 5811 C C . ILE B 1 265 ? 4.512 4.188 -16.438 1 98.75 265 ILE B C 1
ATOM 5813 O O . ILE B 1 265 ? 4.098 3.025 -16.438 1 98.75 265 ILE B O 1
ATOM 5817 N N . GLY B 1 266 ? 4.43 5.027 -17.453 1 98.75 266 GLY B N 1
ATOM 5818 C CA . GLY B 1 266 ? 3.865 4.547 -18.703 1 98.75 266 GLY B CA 1
ATOM 5819 C C . GLY B 1 266 ? 4.633 3.381 -19.297 1 98.75 266 GLY B C 1
ATOM 5820 O O . GLY B 1 266 ? 4.043 2.367 -19.672 1 98.75 266 GLY B O 1
ATOM 5821 N N . GLU B 1 267 ? 5.941 3.51 -19.297 1 98.62 267 GLU B N 1
ATOM 5822 C CA . GLU B 1 267 ? 6.82 2.504 -19.891 1 98.62 267 GLU B CA 1
ATOM 5823 C C . GLU B 1 267 ? 6.695 1.168 -19.156 1 98.62 267 GLU B C 1
ATOM 5825 O O . GLU B 1 267 ? 6.531 0.123 -19.781 1 98.62 267 GLU B O 1
ATOM 5830 N N . LEU B 1 268 ? 6.746 1.193 -17.875 1 98.44 268 LEU B N 1
ATOM 5831 C CA . LEU B 1 268 ? 6.672 -0.033 -17.094 1 98.44 268 LEU B CA 1
ATOM 5832 C C . LEU B 1 268 ? 5.32 -0.714 -17.266 1 98.44 268 LEU B C 1
ATOM 5834 O O . LEU B 1 268 ? 5.25 -1.937 -17.422 1 98.44 268 LEU B O 1
ATOM 5838 N N . THR B 1 269 ? 4.238 0.106 -17.234 1 98.75 269 THR B N 1
ATOM 5839 C CA . THR B 1 269 ? 2.904 -0.465 -17.375 1 98.75 269 THR B CA 1
ATOM 5840 C C . THR B 1 269 ? 2.75 -1.164 -18.734 1 98.75 269 THR B C 1
ATOM 5842 O O . THR B 1 269 ? 2.32 -2.316 -18.781 1 98.75 269 THR B O 1
ATOM 5845 N N . ARG B 1 270 ? 3.15 -0.495 -19.75 1 98.75 270 ARG B N 1
ATOM 5846 C CA . ARG B 1 270 ? 3.066 -1.064 -21.078 1 98.75 270 ARG B CA 1
ATOM 5847 C C . ARG B 1 270 ? 3.951 -2.301 -21.203 1 98.75 270 ARG B C 1
ATOM 5849 O O . ARG B 1 270 ? 3.502 -3.344 -21.688 1 98.75 270 ARG B O 1
ATOM 5856 N N . ASN B 1 271 ? 5.211 -2.145 -20.812 1 98.5 271 ASN B N 1
ATOM 5857 C CA . ASN B 1 271 ? 6.215 -3.18 -21.047 1 98.5 271 ASN B CA 1
ATOM 5858 C C . ASN B 1 271 ? 5.887 -4.457 -20.281 1 98.5 271 ASN B C 1
ATOM 5860 O O . ASN B 1 271 ? 6.051 -5.559 -20.812 1 98.5 271 ASN B O 1
ATOM 5864 N N . GLN B 1 272 ? 5.387 -4.316 -19.094 1 97.88 272 GLN B N 1
ATOM 5865 C CA . GLN B 1 272 ? 5.035 -5.488 -18.297 1 97.88 272 GLN B CA 1
ATOM 5866 C C . GLN B 1 272 ? 3.912 -6.281 -18.953 1 97.88 272 GLN B C 1
ATOM 5868 O O . GLN B 1 272 ? 3.99 -7.508 -19.062 1 97.88 272 GLN B O 1
ATOM 5873 N N . VAL B 1 273 ? 2.848 -5.598 -19.438 1 98.31 273 VAL B N 1
ATOM 5874 C CA . VAL B 1 273 ? 1.729 -6.281 -20.078 1 98.31 273 VAL B CA 1
ATOM 5875 C C . VAL B 1 273 ? 2.209 -6.98 -21.359 1 98.31 273 VAL B C 1
ATOM 5877 O O . VAL B 1 273 ? 1.922 -8.164 -21.562 1 98.31 273 VAL B O 1
ATOM 5880 N N . HIS B 1 274 ? 3.012 -6.289 -22.156 1 98.06 274 HIS B N 1
ATOM 5881 C CA . HIS B 1 274 ? 3.469 -6.836 -23.422 1 98.06 274 HIS B CA 1
ATOM 5882 C C . HIS B 1 274 ? 4.395 -8.023 -23.219 1 98.06 274 HIS B C 1
ATOM 5884 O O . HIS B 1 274 ? 4.266 -9.047 -23.891 1 98.06 274 HIS B O 1
ATOM 5890 N N . PHE B 1 275 ? 5.309 -7.906 -22.328 1 96.75 275 PHE B N 1
ATOM 5891 C CA . PHE B 1 275 ? 6.27 -8.969 -22.078 1 96.75 275 PHE B CA 1
ATOM 5892 C C . PHE B 1 275 ? 5.562 -10.242 -21.625 1 96.75 275 PHE B C 1
ATOM 5894 O O . PHE B 1 275 ? 5.785 -11.32 -22.172 1 96.75 275 PHE B O 1
ATOM 5901 N N . TRP B 1 276 ? 4.711 -10.156 -20.656 1 96.38 276 TRP B N 1
ATOM 5902 C CA . TRP B 1 276 ? 4.121 -11.344 -20.047 1 96.38 276 TRP B CA 1
ATOM 5903 C C . TRP B 1 276 ? 3.094 -11.977 -20.984 1 96.38 276 TRP B C 1
ATOM 5905 O O . TRP B 1 276 ? 2.947 -13.203 -21.016 1 96.38 276 TRP B O 1
ATOM 5915 N N . ASN B 1 277 ? 2.357 -11.109 -21.734 1 96.5 277 ASN B N 1
ATOM 5916 C CA . ASN B 1 277 ? 1.521 -11.695 -22.781 1 96.5 277 ASN B CA 1
ATOM 5917 C C . ASN B 1 277 ? 2.33 -12.602 -23.703 1 96.5 277 ASN B C 1
ATOM 5919 O O . ASN B 1 277 ? 1.942 -13.742 -23.953 1 96.5 277 ASN B O 1
ATOM 5923 N N . GLU B 1 278 ? 3.428 -12.062 -24.156 1 94.19 278 GLU B N 1
ATOM 5924 C CA . GLU B 1 278 ? 4.289 -12.812 -25.062 1 94.19 278 GLU B CA 1
ATOM 5925 C C . GLU B 1 278 ? 4.891 -14.031 -24.375 1 94.19 278 GLU B C 1
ATOM 5927 O O . GLU B 1 278 ? 4.973 -15.109 -24.984 1 94.19 278 GLU B O 1
ATOM 5932 N N . PHE B 1 279 ? 5.312 -13.875 -23.203 1 93.19 279 PHE B N 1
ATOM 5933 C CA . PHE B 1 279 ? 5.891 -14.969 -22.438 1 93.19 279 PHE B CA 1
ATOM 5934 C C . PHE B 1 279 ? 4.914 -16.125 -22.328 1 93.19 279 PHE B C 1
ATOM 5936 O O . PHE B 1 279 ? 5.289 -17.281 -22.562 1 93.19 279 PHE B O 1
ATOM 5943 N N . TYR B 1 280 ? 3.658 -15.898 -22.016 1 94 280 TYR B N 1
ATOM 5944 C CA . TYR B 1 280 ? 2.658 -16.938 -21.844 1 94 280 TYR B CA 1
ATOM 5945 C C . TYR B 1 280 ? 2.344 -17.609 -23.188 1 94 280 TYR B C 1
ATOM 5947 O O . TYR B 1 280 ? 2.189 -18.828 -23.25 1 94 280 TYR B O 1
ATOM 5955 N N . ALA B 1 281 ? 2.33 -16.828 -24.203 1 92.19 281 ALA B N 1
ATOM 5956 C CA . ALA B 1 281 ? 1.95 -17.328 -25.531 1 92.19 281 ALA B CA 1
ATOM 5957 C C . ALA B 1 281 ? 3.094 -18.125 -26.156 1 92.19 281 ALA B C 1
ATOM 5959 O O . ALA B 1 281 ? 2.887 -19.219 -26.688 1 92.19 281 ALA B O 1
ATOM 5960 N N . ILE B 1 282 ? 4.281 -17.594 -26.047 1 89.88 282 ILE B N 1
ATOM 5961 C CA . ILE B 1 282 ? 5.391 -18.141 -26.828 1 89.88 282 ILE B CA 1
ATOM 5962 C C . ILE B 1 282 ? 6.203 -19.109 -25.984 1 89.88 282 ILE B C 1
ATOM 5964 O O . ILE B 1 282 ? 6.402 -20.266 -26.375 1 89.88 282 ILE B O 1
ATOM 5968 N N . VAL B 1 283 ? 6.59 -18.641 -24.859 1 87.19 283 VAL B N 1
ATOM 5969 C CA . VAL B 1 283 ? 7.469 -19.453 -24.031 1 87.19 283 VAL B CA 1
ATOM 5970 C C . VAL B 1 283 ? 6.672 -20.578 -23.375 1 87.19 283 VAL B C 1
ATOM 5972 O O . VAL B 1 283 ? 7.059 -21.75 -23.453 1 87.19 283 VAL B O 1
ATOM 5975 N N . CYS B 1 284 ? 5.52 -20.234 -22.797 1 88.62 284 CYS B N 1
ATOM 5976 C CA . CYS B 1 284 ? 4.727 -21.234 -22.094 1 88.62 284 CYS B CA 1
ATOM 5977 C C . CYS B 1 284 ? 3.855 -22.031 -23.062 1 88.62 284 CYS B C 1
ATOM 5979 O O . CYS B 1 284 ? 3.387 -23.125 -22.719 1 88.62 284 CYS B O 1
ATOM 5981 N N . GLU B 1 285 ? 3.562 -21.469 -24.25 1 90 285 GLU B N 1
ATOM 5982 C CA . GLU B 1 285 ? 2.652 -22.062 -25.234 1 90 285 GLU B CA 1
ATOM 5983 C C . GLU B 1 285 ? 1.291 -22.359 -24.609 1 90 285 GLU B C 1
ATOM 5985 O O . GLU B 1 285 ? 0.744 -23.453 -24.781 1 90 285 GLU B O 1
ATOM 5990 N N . ALA B 1 286 ? 0.824 -21.438 -23.891 1 89.56 286 ALA B N 1
ATOM 5991 C CA . ALA B 1 286 ? -0.379 -21.625 -23.078 1 89.56 286 ALA B CA 1
ATOM 5992 C C . ALA B 1 286 ? -1.628 -21.641 -23.953 1 89.56 286 ALA B C 1
ATOM 5994 O O . ALA B 1 286 ? -2.639 -22.25 -23.594 1 89.56 286 ALA B O 1
ATOM 5995 N N . TYR B 1 287 ? -1.624 -21.016 -25.141 1 87 287 TYR B N 1
ATOM 5996 C CA . TYR B 1 287 ? -2.834 -20.844 -25.938 1 87 287 TYR B CA 1
ATOM 5997 C C . TYR B 1 287 ? -2.771 -21.672 -27.219 1 87 287 TYR B C 1
ATOM 5999 O O . TYR B 1 287 ? -3.58 -21.484 -28.125 1 87 287 TYR B O 1
ATOM 6007 N N . GLY B 1 288 ? -1.868 -22.438 -27.297 1 78.69 288 GLY B N 1
ATOM 6008 C CA . GLY B 1 288 ? -1.683 -23.266 -28.469 1 78.69 288 GLY B CA 1
ATOM 6009 C C . GLY B 1 288 ? -0.225 -23.453 -28.844 1 78.69 288 GLY B C 1
ATOM 6010 O O . GLY B 1 288 ? 0.655 -22.797 -28.281 1 78.69 288 GLY B O 1
ATOM 6011 N N . LYS B 1 289 ? -0.069 -24.359 -29.719 1 69.62 289 LYS B N 1
ATOM 6012 C CA . LYS B 1 289 ? 1.295 -24.672 -30.141 1 69.62 289 LYS B CA 1
ATOM 6013 C C . LYS B 1 289 ? 1.831 -23.641 -31.109 1 69.62 289 LYS B C 1
ATOM 6015 O O . LYS B 1 289 ? 1.158 -23.281 -32.094 1 69.62 289 LYS B O 1
ATOM 6020 N N . ILE B 1 290 ? 2.67 -22.953 -30.719 1 67.06 290 ILE B N 1
ATOM 6021 C CA . ILE B 1 290 ? 3.283 -21.969 -31.609 1 67.06 290 ILE B CA 1
ATOM 6022 C C . ILE B 1 290 ? 4.566 -22.562 -32.219 1 67.06 290 ILE B C 1
ATOM 6024 O O . ILE B 1 290 ? 4.863 -22.344 -33.375 1 67.06 290 ILE B O 1
ATOM 6028 N N . LYS B 1 291 ? 5.41 -23.297 -31.375 1 61.38 291 LYS B N 1
ATOM 6029 C CA . LYS B 1 291 ? 6.652 -23.875 -31.875 1 61.38 291 LYS B CA 1
ATOM 6030 C C . LYS B 1 291 ? 6.391 -25.188 -32.625 1 61.38 291 LYS B C 1
ATOM 6032 O O . LYS B 1 291 ? 5.469 -25.922 -32.281 1 61.38 291 LYS B O 1
ATOM 6037 N N . GLY B 1 292 ? 6.543 -25.156 -33.875 1 54.75 292 GLY B N 1
ATOM 6038 C CA . GLY B 1 292 ? 6.504 -26.328 -34.719 1 54.75 292 GLY B CA 1
ATOM 6039 C C . GLY B 1 292 ? 6.266 -27.625 -33.969 1 54.75 292 GLY B C 1
ATOM 6040 O O . GLY B 1 292 ? 5.566 -27.641 -32.969 1 54.75 292 GLY B O 1
ATOM 6041 N N . GLU B 1 293 ? 6.906 -28.797 -34.406 1 57.03 293 GLU B N 1
ATOM 6042 C CA . GLU B 1 293 ? 6.859 -30.188 -33.969 1 57.03 293 GLU B CA 1
ATOM 6043 C C . GLU B 1 293 ? 7.562 -30.359 -32.625 1 57.03 293 GLU B C 1
ATOM 6045 O O . GLU B 1 293 ? 8.648 -29.828 -32.406 1 57.03 293 GLU B O 1
ATOM 6050 N N . GLY B 1 294 ? 6.891 -30.188 -31.344 1 62.03 294 GLY B N 1
ATOM 6051 C CA . GLY B 1 294 ? 7.473 -30.516 -30.062 1 62.03 294 GLY B CA 1
ATOM 6052 C C . GLY B 1 294 ? 6.496 -30.375 -28.906 1 62.03 294 GLY B C 1
ATOM 6053 O O . GLY B 1 294 ? 5.301 -30.156 -29.125 1 62.03 294 GLY B O 1
ATOM 6054 N N . GLU B 1 295 ? 6.969 -30.688 -27.781 1 69.62 295 GLU B N 1
ATOM 6055 C CA . GLU B 1 295 ? 6.164 -30.688 -26.562 1 69.62 295 GLU B CA 1
ATOM 6056 C C . GLU B 1 295 ? 5.883 -29.266 -26.078 1 69.62 295 GLU B C 1
ATOM 6058 O O . GLU B 1 295 ? 6.73 -28.375 -26.219 1 69.62 295 GLU B O 1
ATOM 6063 N N . ARG B 1 296 ? 4.637 -29.031 -25.766 1 82.81 296 ARG B N 1
ATOM 6064 C CA . ARG B 1 296 ? 4.289 -27.766 -25.109 1 82.81 296 ARG B CA 1
ATOM 6065 C C . ARG B 1 296 ? 5.016 -27.625 -23.781 1 82.81 296 ARG B C 1
ATOM 6067 O O . ARG B 1 296 ? 5.129 -28.578 -23.016 1 82.81 296 ARG B O 1
ATOM 6074 N N . PHE B 1 297 ? 5.484 -26.469 -23.594 1 85.25 297 PHE B N 1
ATOM 6075 C CA . PHE B 1 297 ? 6.191 -26.266 -22.328 1 85.25 297 PHE B CA 1
ATOM 6076 C C . PHE B 1 297 ? 5.254 -26.469 -21.141 1 85.25 297 PHE B C 1
ATOM 6078 O O . PHE B 1 297 ? 5.602 -27.156 -20.188 1 85.25 297 PHE B O 1
ATOM 6085 N N . MET B 1 298 ? 4.059 -25.891 -21.281 1 90.81 298 MET B N 1
ATOM 6086 C CA . MET B 1 298 ? 3.045 -26.109 -20.25 1 90.81 298 MET B CA 1
ATOM 6087 C C . MET B 1 298 ? 1.945 -27.031 -20.766 1 90.81 298 MET B C 1
ATOM 6089 O O . MET B 1 298 ? 0.986 -26.578 -21.391 1 90.81 298 MET B O 1
ATOM 6093 N N . PRO B 1 299 ? 2.037 -28.359 -20.484 1 93.25 299 PRO B N 1
ATOM 6094 C CA . PRO B 1 299 ? 1.055 -29.312 -21.016 1 93.25 299 PRO B CA 1
ATOM 6095 C C . PRO B 1 299 ? -0.326 -29.141 -20.391 1 93.25 299 PRO B C 1
ATOM 6097 O O . PRO B 1 299 ? -0.445 -28.578 -19.281 1 93.25 299 PRO B O 1
ATOM 6100 N N . ARG B 1 300 ? -1.352 -29.578 -21.094 1 95.12 300 ARG B N 1
ATOM 6101 C CA . ARG B 1 300 ? -2.719 -29.531 -20.578 1 95.12 300 ARG B CA 1
ATOM 6102 C C . ARG B 1 300 ? -3.018 -30.734 -19.703 1 95.12 300 ARG B C 1
ATOM 6104 O O . ARG B 1 300 ? -2.801 -31.875 -20.109 1 95.12 300 ARG B O 1
ATOM 6111 N N . ASN B 1 301 ? -3.539 -30.469 -18.547 1 97.69 301 ASN B N 1
ATOM 6112 C CA . ASN B 1 301 ? -3.92 -31.469 -17.562 1 97.69 301 ASN B CA 1
ATOM 6113 C C . ASN B 1 301 ? -2.76 -32.406 -17.25 1 97.69 301 ASN B C 1
ATOM 6115 O O . ASN B 1 301 ? -2.959 -33.625 -17.109 1 97.69 301 ASN B O 1
ATOM 6119 N N . ALA B 1 302 ? -1.674 -31.969 -17.266 1 96.94 302 ALA B N 1
ATOM 6120 C CA . ALA B 1 302 ? -0.413 -32.625 -16.969 1 96.94 302 ALA B CA 1
ATOM 6121 C C . ALA B 1 302 ? 0.648 -31.625 -16.516 1 96.94 302 ALA B C 1
ATOM 6123 O O . ALA B 1 302 ? 0.379 -30.438 -16.438 1 96.94 302 ALA B O 1
ATOM 6124 N N . PHE B 1 303 ? 1.782 -32.125 -16.188 1 96.62 303 PHE B N 1
ATOM 6125 C CA . PHE B 1 303 ? 2.867 -31.281 -15.742 1 96.62 303 PHE B CA 1
ATOM 6126 C C . PHE B 1 303 ? 4.102 -31.469 -16.625 1 96.62 303 PHE B C 1
ATOM 6128 O O . PHE B 1 303 ? 4.367 -32.562 -17.094 1 96.62 303 PHE B O 1
ATOM 6135 N N . ASN B 1 304 ? 4.785 -30.406 -16.859 1 94.06 304 ASN B N 1
ATOM 6136 C CA . ASN B 1 304 ? 6.098 -30.516 -17.484 1 94.06 304 ASN B CA 1
ATOM 6137 C C . ASN B 1 304 ? 7.145 -31.062 -16.516 1 94.06 304 ASN B C 1
ATOM 6139 O O . ASN B 1 304 ? 6.852 -31.266 -15.344 1 94.06 304 ASN B O 1
ATOM 6143 N N . LYS B 1 305 ? 8.32 -31.359 -17.016 1 91.75 305 LYS B N 1
ATOM 6144 C CA . LYS B 1 305 ? 9.414 -31.828 -16.172 1 91.75 305 LYS B CA 1
ATOM 6145 C C . LYS B 1 305 ? 9.875 -30.75 -15.203 1 91.75 305 LYS B C 1
ATOM 6147 O O . LYS B 1 305 ? 9.945 -29.578 -15.57 1 91.75 305 LYS B O 1
ATOM 6152 N N . PRO B 1 306 ? 10.125 -31.141 -13.961 1 92.5 306 PRO B N 1
ATOM 6153 C CA . PRO B 1 306 ? 10.633 -30.141 -13.023 1 92.5 306 PRO B CA 1
ATOM 6154 C C . PRO B 1 306 ? 11.875 -29.422 -13.539 1 92.5 306 PRO B C 1
ATOM 6156 O O . PRO B 1 306 ? 12.727 -30.031 -14.18 1 92.5 306 PRO B O 1
ATOM 6159 N N . ASN B 1 307 ? 11.867 -28.203 -13.312 1 87.56 307 ASN B N 1
ATOM 6160 C CA . ASN B 1 307 ? 12.992 -27.391 -13.766 1 87.56 307 ASN B CA 1
ATOM 6161 C C . ASN B 1 307 ? 13.383 -26.344 -12.734 1 87.56 307 ASN B C 1
ATOM 6163 O O . ASN B 1 307 ? 12.523 -25.828 -12.008 1 87.56 307 ASN B O 1
ATOM 6167 N N . ALA B 1 308 ? 14.711 -26.172 -12.617 1 79.12 308 ALA B N 1
ATOM 6168 C CA . ALA B 1 308 ? 15.195 -25.078 -11.766 1 79.12 308 ALA B CA 1
ATOM 6169 C C . ALA B 1 308 ? 14.82 -23.719 -12.336 1 79.12 308 ALA B C 1
ATOM 6171 O O . ALA B 1 308 ? 14.664 -23.578 -13.555 1 79.12 308 ALA B O 1
ATOM 6172 N N . ALA B 1 309 ? 14.531 -22.828 -11.281 1 63.44 309 ALA B N 1
ATOM 6173 C CA . ALA B 1 309 ? 14.273 -21.453 -11.719 1 63.44 309 ALA B CA 1
ATOM 6174 C C . ALA B 1 309 ? 15.422 -20.938 -12.578 1 63.44 309 ALA B C 1
ATOM 6176 O O . ALA B 1 309 ? 16.594 -21.234 -12.328 1 63.44 309 ALA B O 1
ATOM 6177 N N . SER B 1 310 ? 15.062 -20.562 -13.789 1 57.81 310 SER B N 1
ATOM 6178 C CA . SER B 1 310 ? 16.109 -19.953 -14.594 1 57.81 310 SER B CA 1
ATOM 6179 C C . SER B 1 310 ? 16.297 -18.469 -14.242 1 57.81 310 SER B C 1
ATOM 6181 O O . SER B 1 310 ? 15.633 -17.609 -14.82 1 57.81 310 SER B O 1
ATOM 6183 N N . LEU B 1 311 ? 16.812 -18.188 -12.922 1 51.66 311 LEU B N 1
ATOM 6184 C CA . LEU B 1 311 ? 16.938 -16.859 -12.344 1 51.66 311 LEU B CA 1
ATOM 6185 C C . LEU B 1 311 ? 17.312 -15.836 -13.398 1 51.66 311 LEU B C 1
ATOM 6187 O O . LEU B 1 311 ? 16.781 -14.727 -13.414 1 51.66 311 LEU B O 1
ATOM 6191 N N . ALA B 1 312 ? 18.391 -16.188 -14.164 1 47.94 312 ALA B N 1
ATOM 6192 C CA . ALA B 1 312 ? 18.969 -15.195 -15.055 1 47.94 312 ALA B CA 1
ATOM 6193 C C . ALA B 1 312 ? 17.953 -14.727 -16.094 1 47.94 312 ALA B C 1
ATOM 6195 O O . ALA B 1 312 ? 18.047 -13.594 -16.578 1 47.94 312 ALA B O 1
ATOM 6196 N N . THR B 1 313 ? 16.969 -15.547 -16.328 1 46.59 313 THR B N 1
ATOM 6197 C CA . THR B 1 313 ? 16.25 -15.188 -17.547 1 46.59 313 THR B CA 1
ATOM 6198 C C . THR B 1 313 ? 14.797 -14.852 -17.25 1 46.59 313 THR B C 1
ATOM 6200 O O . THR B 1 313 ? 14.18 -14.055 -17.969 1 46.59 313 THR B O 1
ATOM 6203 N N . ALA B 1 314 ? 14.141 -15.562 -16.406 1 54.84 314 ALA B N 1
ATOM 6204 C CA . ALA B 1 314 ? 12.703 -15.328 -16.469 1 54.84 314 ALA B CA 1
ATOM 6205 C C . ALA B 1 314 ? 12.148 -15 -15.086 1 54.84 314 ALA B C 1
ATOM 6207 O O . ALA B 1 314 ? 10.93 -14.945 -14.891 1 54.84 314 ALA B O 1
ATOM 6208 N N . GLY B 1 315 ? 12.781 -14.5 -14.195 1 64.62 315 GLY B N 1
ATOM 6209 C CA . GLY B 1 315 ? 12.055 -14.062 -13.008 1 64.62 315 GLY B CA 1
ATOM 6210 C C . GLY B 1 315 ? 11.633 -15.211 -12.117 1 64.62 315 GLY B C 1
ATOM 6211 O O . GLY B 1 315 ? 11.633 -16.375 -12.539 1 64.62 315 GLY B O 1
ATOM 6212 N N . GLY B 1 316 ? 12.141 -15.781 -11.219 1 80.31 316 GLY B N 1
ATOM 6213 C CA . GLY B 1 316 ? 11.805 -16.781 -10.219 1 80.31 316 GLY B CA 1
ATOM 6214 C C . GLY B 1 316 ? 12.734 -16.75 -9.016 1 80.31 316 GLY B C 1
ATOM 6215 O O . GLY B 1 316 ? 13.812 -16.156 -9.07 1 80.31 316 GLY B O 1
ATOM 6216 N N . MET B 1 317 ? 12.141 -17.391 -8.156 1 89.44 317 MET B N 1
ATOM 6217 C CA . MET B 1 317 ? 12.938 -17.516 -6.938 1 89.44 317 MET B CA 1
ATOM 6218 C C . MET B 1 317 ? 14.094 -18.484 -7.145 1 89.44 317 MET B C 1
ATOM 6220 O O . MET B 1 317 ? 13.891 -19.625 -7.582 1 89.44 317 MET B O 1
ATOM 6224 N N . ALA B 1 318 ? 15.258 -18.109 -6.84 1 90.06 318 ALA B N 1
ATOM 6225 C CA . ALA B 1 318 ? 16.5 -18.797 -7.191 1 90.06 318 ALA B CA 1
ATOM 6226 C C . ALA B 1 318 ? 16.531 -20.188 -6.574 1 90.06 318 ALA B C 1
ATOM 6228 O O . ALA B 1 318 ? 17.141 -21.109 -7.129 1 90.06 318 ALA B O 1
ATOM 6229 N N . THR B 1 319 ? 15.82 -20.406 -5.523 1 93.5 319 THR B N 1
ATOM 6230 C CA . THR B 1 319 ? 15.906 -21.672 -4.809 1 93.5 319 THR B CA 1
ATOM 6231 C C . THR B 1 319 ? 14.781 -22.625 -5.227 1 93.5 319 THR B C 1
ATOM 6233 O O . THR B 1 319 ? 14.734 -23.766 -4.785 1 93.5 319 THR B O 1
ATOM 6236 N N . ASN B 1 320 ? 13.977 -22.188 -6.125 1 94.38 320 ASN B N 1
ATOM 6237 C CA . ASN B 1 320 ? 12.805 -22.984 -6.473 1 94.38 320 ASN B CA 1
ATOM 6238 C C . ASN B 1 320 ? 13.141 -24.016 -7.539 1 94.38 320 ASN B C 1
ATOM 6240 O O . ASN B 1 320 ? 13.898 -23.75 -8.469 1 94.38 320 ASN B O 1
ATOM 6244 N N . VAL B 1 321 ? 12.656 -25.203 -7.375 1 94.62 321 VAL B N 1
ATOM 6245 C CA . VAL B 1 321 ? 12.344 -26.125 -8.469 1 94.62 321 VAL B CA 1
ATOM 6246 C C . VAL B 1 321 ? 10.867 -26 -8.828 1 94.62 321 VAL B C 1
ATOM 6248 O O . VAL B 1 321 ? 9.992 -26.109 -7.965 1 94.62 321 VAL B O 1
ATOM 6251 N N . TYR B 1 322 ? 10.625 -25.797 -10.117 1 93 322 TYR B N 1
ATOM 6252 C CA . TYR B 1 322 ? 9.266 -25.531 -10.578 1 93 322 TYR B CA 1
ATOM 6253 C C . TYR B 1 322 ? 8.75 -26.688 -11.438 1 93 322 TYR B C 1
ATOM 6255 O O . TYR B 1 322 ? 9.531 -27.359 -12.117 1 93 322 TYR B O 1
ATOM 6263 N N . CYS B 1 323 ? 7.578 -26.891 -11.43 1 93.69 323 CYS B N 1
ATOM 6264 C CA . CYS B 1 323 ? 6.855 -27.547 -12.508 1 93.69 323 CYS B CA 1
ATOM 6265 C C . CYS B 1 323 ? 5.469 -26.938 -12.688 1 93.69 323 CYS B C 1
ATOM 6267 O O . CYS B 1 323 ? 4.977 -26.234 -11.812 1 93.69 323 CYS B O 1
ATOM 6269 N N . GLY B 1 324 ? 4.988 -27.062 -13.844 1 94.62 324 GLY B N 1
ATOM 6270 C CA . GLY B 1 324 ? 3.703 -26.438 -14.109 1 94.62 324 GLY B CA 1
ATOM 6271 C C . GLY B 1 324 ? 2.994 -27.031 -15.312 1 94.62 324 GLY B C 1
ATOM 6272 O O . GLY B 1 324 ? 3.555 -27.859 -16.031 1 94.62 324 GLY B O 1
ATOM 6273 N N . GLY B 1 325 ? 1.837 -26.688 -15.5 1 96.19 325 GLY B N 1
ATOM 6274 C CA . GLY B 1 325 ? 0.932 -27.031 -16.578 1 96.19 325 GLY B CA 1
ATOM 6275 C C . GLY B 1 325 ? -0.333 -26.188 -16.594 1 96.19 325 GLY B C 1
ATOM 6276 O O . GLY B 1 325 ? -0.423 -25.188 -15.883 1 96.19 325 GLY B O 1
ATOM 6277 N N . MET B 1 326 ? -1.222 -26.594 -17.531 1 97 326 MET B N 1
ATOM 6278 C CA . MET B 1 326 ? -2.537 -25.969 -17.609 1 97 326 MET B CA 1
ATOM 6279 C C . MET B 1 326 ? -3.635 -26.953 -17.203 1 97 326 MET B C 1
ATOM 6281 O O . MET B 1 326 ? -3.617 -28.109 -17.625 1 97 326 MET B O 1
ATOM 6285 N N . PHE B 1 327 ? -4.523 -26.531 -16.344 1 98.38 327 PHE B N 1
ATOM 6286 C CA . PHE B 1 327 ? -5.723 -27.344 -16.172 1 98.38 327 PHE B CA 1
ATOM 6287 C C . PHE B 1 327 ? -6.797 -26.938 -17.188 1 98.38 327 PHE B C 1
ATOM 6289 O O . PHE B 1 327 ? -6.91 -25.766 -17.531 1 98.38 327 PHE B O 1
ATOM 6296 N N . GLU B 1 328 ? -7.512 -27.797 -17.656 1 98 328 GLU B N 1
ATOM 6297 C CA . GLU B 1 328 ? -8.695 -27.672 -18.5 1 98 328 GLU B CA 1
ATOM 6298 C C . GLU B 1 328 ? -9.781 -28.656 -18.094 1 98 328 GLU B C 1
ATOM 6300 O O . GLU B 1 328 ? -9.641 -29.859 -18.297 1 98 328 GLU B O 1
ATOM 6305 N N . LEU B 1 329 ? -10.836 -28.078 -17.531 1 98.56 329 LEU B N 1
ATOM 6306 C CA . LEU B 1 329 ? -11.828 -28.953 -16.906 1 98.56 329 LEU B CA 1
ATOM 6307 C C . LEU B 1 329 ? -13.242 -28.516 -17.281 1 98.56 329 LEU B C 1
ATOM 6309 O O . LEU B 1 329 ? -13.57 -27.328 -17.219 1 98.56 329 LEU B O 1
ATOM 6313 N N . GLU B 1 330 ? -14.055 -29.453 -17.672 1 98.06 330 GLU B N 1
ATOM 6314 C CA . GLU B 1 330 ? -15.5 -29.25 -17.766 1 98.06 330 GLU B CA 1
ATOM 6315 C C . GLU B 1 330 ? -16.141 -29.266 -16.391 1 98.06 330 GLU B C 1
ATOM 6317 O O . GLU B 1 330 ? -15.531 -29.688 -15.406 1 98.06 330 GLU B O 1
ATOM 6322 N N . PRO B 1 331 ? -17.359 -28.766 -16.312 1 97.06 331 PRO B N 1
ATOM 6323 C CA . PRO B 1 331 ? -18.016 -28.656 -15 1 97.06 331 PRO B CA 1
ATOM 6324 C C . PRO B 1 331 ? -18.062 -29.969 -14.242 1 97.06 331 PRO B C 1
ATOM 6326 O O . PRO B 1 331 ? -18.031 -29.984 -13.008 1 97.06 331 PRO B O 1
ATOM 6329 N N . ASP B 1 332 ? -18.094 -31.109 -14.93 1 97.88 332 ASP B N 1
ATOM 6330 C CA . ASP B 1 332 ? -18.266 -32.406 -14.273 1 97.88 332 ASP B CA 1
ATOM 6331 C C . ASP B 1 332 ? -16.938 -33.156 -14.195 1 97.88 332 ASP B C 1
ATOM 6333 O O . ASP B 1 332 ? -16.906 -34.375 -13.969 1 97.88 332 ASP B O 1
ATOM 6337 N N . GLU B 1 333 ? -15.906 -32.469 -14.438 1 98.62 333 GLU B N 1
ATOM 6338 C CA . GLU B 1 333 ? -14.586 -33.094 -14.43 1 98.62 333 GLU B CA 1
ATOM 6339 C C . GLU B 1 333 ? -13.734 -32.562 -13.273 1 98.62 333 GLU B C 1
ATOM 6341 O O . GLU B 1 333 ? -14.008 -31.484 -12.727 1 98.62 333 GLU B O 1
ATOM 6346 N N . ALA B 1 334 ? -12.805 -33.312 -12.852 1 98.81 334 ALA B N 1
ATOM 6347 C CA . ALA B 1 334 ? -11.805 -33 -11.844 1 98.81 334 ALA B CA 1
ATOM 6348 C C . ALA B 1 334 ? -10.414 -33.469 -12.266 1 98.81 334 ALA B C 1
ATOM 6350 O O . ALA B 1 334 ? -10.281 -34.281 -13.18 1 98.81 334 ALA B O 1
ATOM 6351 N N . LEU B 1 335 ? -9.461 -32.844 -11.742 1 98.88 335 LEU B N 1
ATOM 6352 C CA . LEU B 1 335 ? -8.07 -33.25 -11.953 1 98.88 335 LEU B CA 1
ATOM 6353 C C . LEU B 1 335 ? -7.414 -33.656 -10.641 1 98.88 335 LEU B C 1
ATOM 6355 O O . LEU B 1 335 ? -7.395 -32.875 -9.68 1 98.88 335 LEU B O 1
ATOM 6359 N N . ILE B 1 336 ? -6.977 -34.906 -10.523 1 98.81 336 ILE B N 1
ATOM 6360 C CA . ILE B 1 336 ? -6.215 -35.375 -9.367 1 98.81 336 ILE B CA 1
ATOM 6361 C C . ILE B 1 336 ? -4.723 -35.156 -9.609 1 98.81 336 ILE B C 1
ATOM 6363 O O . ILE B 1 336 ? -4.168 -35.656 -10.594 1 98.81 336 ILE B O 1
ATOM 6367 N N . VAL B 1 337 ? -4.094 -34.406 -8.758 1 98.81 337 VAL B N 1
ATOM 6368 C CA . VAL B 1 337 ? -2.68 -34.094 -8.883 1 98.81 337 VAL B CA 1
ATOM 6369 C C . VAL B 1 337 ? -1.891 -34.719 -7.75 1 98.81 337 VAL B C 1
ATOM 6371 O O . VAL B 1 337 ? -2.293 -34.656 -6.586 1 98.81 337 VAL B O 1
ATOM 6374 N N . GLU B 1 338 ? -0.81 -35.375 -8.078 1 98.62 338 GLU B N 1
ATOM 6375 C CA . GLU B 1 338 ? 0.107 -35.906 -7.09 1 98.62 338 GLU B CA 1
ATOM 6376 C C . GLU B 1 338 ? 1.437 -35.156 -7.086 1 98.62 338 GLU B C 1
ATOM 6378 O O . GLU B 1 338 ? 2.008 -34.906 -8.148 1 98.62 338 GLU B O 1
ATOM 6383 N N . LEU B 1 339 ? 1.858 -34.781 -5.945 1 98.56 339 LEU B N 1
ATOM 6384 C CA . LEU B 1 339 ? 3.182 -34.188 -5.77 1 98.56 339 LEU B CA 1
ATOM 6385 C C . LEU B 1 339 ? 4.117 -35.156 -5.059 1 98.56 339 LEU B C 1
ATOM 6387 O O . LEU B 1 339 ? 3.779 -35.688 -3.998 1 98.56 339 LEU B O 1
ATOM 6391 N N . HIS B 1 340 ? 5.219 -35.375 -5.656 1 97.44 340 HIS B N 1
ATOM 6392 C CA . HIS B 1 340 ? 6.254 -36.25 -5.141 1 97.44 340 HIS B CA 1
ATOM 6393 C C . HIS B 1 340 ? 7.531 -35.5 -4.82 1 97.44 340 HIS B C 1
ATOM 6395 O O . HIS B 1 340 ? 8.055 -34.781 -5.672 1 97.44 340 HIS B O 1
ATOM 6401 N N . GLN B 1 341 ? 7.977 -35.531 -3.609 1 95.94 341 GLN B N 1
ATOM 6402 C CA . GLN B 1 341 ? 9.195 -34.875 -3.17 1 95.94 341 GLN B CA 1
ATOM 6403 C C . GLN B 1 341 ? 10.125 -35.844 -2.439 1 95.94 341 GLN B C 1
ATOM 6405 O O . GLN B 1 341 ? 10.141 -35.875 -1.208 1 95.94 341 GLN B O 1
ATOM 6410 N N . PRO B 1 342 ? 10.914 -36.562 -3.15 1 95.69 342 PRO B N 1
ATOM 6411 C CA . PRO B 1 342 ? 11.828 -37.5 -2.504 1 95.69 342 PRO B CA 1
ATOM 6412 C C . PRO B 1 342 ? 12.727 -36.844 -1.465 1 95.69 342 PRO B C 1
ATOM 6414 O O . PRO B 1 342 ? 13.078 -37.469 -0.458 1 95.69 342 PRO B O 1
ATOM 6417 N N . VAL B 1 343 ? 13.18 -35.656 -1.761 1 96 343 VAL B N 1
ATOM 6418 C CA . VAL B 1 343 ? 13.898 -34.812 -0.795 1 96 343 VAL B CA 1
ATOM 6419 C C . VAL B 1 343 ? 12.961 -33.75 -0.246 1 96 343 VAL B C 1
ATOM 6421 O O . VAL B 1 343 ? 12.25 -33.094 -1.006 1 96 343 VAL B O 1
ATOM 6424 N N . GLU B 1 344 ? 12.93 -33.656 1.084 1 95.62 344 GLU B N 1
ATOM 6425 C CA . GLU B 1 344 ? 12.008 -32.719 1.696 1 95.62 344 GLU B CA 1
ATOM 6426 C C . GLU B 1 344 ? 12.422 -31.266 1.403 1 95.62 344 GLU B C 1
ATOM 6428 O O . GLU B 1 344 ? 13.547 -30.859 1.691 1 95.62 344 GLU B O 1
ATOM 6433 N N . PRO B 1 345 ? 11.57 -30.5 0.781 1 96.56 345 PRO B N 1
ATOM 6434 C CA . PRO B 1 345 ? 11.875 -29.078 0.557 1 96.56 345 PRO B CA 1
ATOM 6435 C C . PRO B 1 345 ? 11.633 -28.219 1.797 1 96.56 345 PRO B C 1
ATOM 6437 O O . PRO B 1 345 ? 10.898 -28.625 2.701 1 96.56 345 PRO B O 1
ATOM 6440 N N . VAL B 1 346 ? 12.25 -27.016 1.809 1 96.38 346 VAL B N 1
ATOM 6441 C CA . VAL B 1 346 ? 12.016 -26.094 2.916 1 96.38 346 VAL B CA 1
ATOM 6442 C C . VAL B 1 346 ? 10.672 -25.391 2.727 1 96.38 346 VAL B C 1
ATOM 6444 O O . VAL B 1 346 ? 10.117 -24.828 3.678 1 96.38 346 VAL B O 1
ATOM 6447 N N . TYR B 1 347 ? 10.188 -25.391 1.544 1 97.38 347 TYR B N 1
ATOM 6448 C CA . TYR B 1 347 ? 8.875 -24.844 1.209 1 97.38 347 TYR B CA 1
ATOM 6449 C C . TYR B 1 347 ? 8.266 -25.594 0.029 1 97.38 347 TYR B C 1
ATOM 6451 O O . TYR B 1 347 ? 8.969 -25.969 -0.915 1 97.38 347 TYR B O 1
ATOM 6459 N N . LEU B 1 348 ? 7.031 -25.859 0.082 1 98.06 348 LEU B N 1
ATOM 6460 C CA . LEU B 1 348 ? 6.242 -26.438 -1.001 1 98.06 348 LEU B CA 1
ATOM 6461 C C . LEU B 1 348 ? 4.93 -25.688 -1.177 1 98.06 348 LEU B C 1
ATOM 6463 O O . LEU B 1 348 ? 4.242 -25.391 -0.196 1 98.06 348 LEU B O 1
ATOM 6467 N N . GLY B 1 349 ? 4.625 -25.25 -2.398 1 98.19 349 GLY B N 1
ATOM 6468 C CA . GLY B 1 349 ? 3.361 -24.578 -2.676 1 98.19 349 GLY B CA 1
ATOM 6469 C C . GLY B 1 349 ? 2.736 -25.016 -3.986 1 98.19 349 GLY B C 1
ATOM 6470 O O . GLY B 1 349 ? 3.439 -25.219 -4.977 1 98.19 349 GLY B O 1
ATOM 6471 N N . PHE B 1 350 ? 1.446 -25.234 -3.994 1 98.62 350 PHE B N 1
ATOM 6472 C CA . PHE B 1 350 ? 0.644 -25.5 -5.184 1 98.62 350 PHE B CA 1
ATOM 6473 C C . PHE B 1 350 ? -0.352 -24.359 -5.418 1 98.62 350 PHE B C 1
ATOM 6475 O O . PHE B 1 350 ? -1.155 -24.047 -4.539 1 98.62 350 PHE B O 1
ATOM 6482 N N . HIS B 1 351 ? -0.364 -23.781 -6.633 1 98.44 351 HIS B N 1
ATOM 6483 C CA . HIS B 1 351 ? -1.144 -22.578 -6.891 1 98.44 351 HIS B CA 1
ATOM 6484 C C . HIS B 1 351 ? -1.818 -22.641 -8.258 1 98.44 351 HIS B C 1
ATOM 6486 O O . HIS B 1 351 ? -1.212 -23.094 -9.234 1 98.44 351 HIS B O 1
ATOM 6492 N N . LEU B 1 352 ? -3.086 -22.203 -8.297 1 98.75 352 LEU B N 1
ATOM 6493 C CA . LEU B 1 352 ? -3.773 -22.031 -9.57 1 98.75 352 LEU B CA 1
ATOM 6494 C C . LEU B 1 352 ? -3.732 -20.562 -10.008 1 98.75 352 LEU B C 1
ATOM 6496 O O . LEU B 1 352 ? -3.656 -19.672 -9.172 1 98.75 352 LEU B O 1
ATOM 6500 N N . GLY B 1 353 ? -3.715 -20.344 -11.281 1 98.38 353 GLY B N 1
ATOM 6501 C CA . GLY B 1 353 ? -3.758 -19 -11.852 1 98.38 353 GLY B CA 1
ATOM 6502 C C . GLY B 1 353 ? -4.688 -18.891 -13.039 1 98.38 353 GLY B C 1
ATOM 6503 O O . GLY B 1 353 ? -5.082 -19.906 -13.625 1 98.38 353 GLY B O 1
ATOM 6504 N N . ASN B 1 354 ? -5.137 -17.719 -13.367 1 98.12 354 ASN B N 1
ATOM 6505 C CA . ASN B 1 354 ? -5.934 -17.484 -14.57 1 98.12 354 ASN B CA 1
ATOM 6506 C C . ASN B 1 354 ? -5.055 -17.281 -15.797 1 98.12 354 ASN B C 1
ATOM 6508 O O . ASN B 1 354 ? -3.83 -17.406 -15.711 1 98.12 354 ASN B O 1
ATOM 6512 N N . LEU B 1 355 ? -5.613 -16.953 -16.906 1 97.38 355 LEU B N 1
ATOM 6513 C CA . LEU B 1 355 ? -4.887 -16.953 -18.172 1 97.38 355 LEU B CA 1
ATOM 6514 C C . LEU B 1 355 ? -4.008 -15.719 -18.281 1 97.38 355 LEU B C 1
ATOM 6516 O O . LEU B 1 355 ? -3.146 -15.648 -19.172 1 97.38 355 LEU B O 1
ATOM 6520 N N . TRP B 1 356 ? -4.195 -14.75 -17.406 1 97.88 356 TRP B N 1
ATOM 6521 C CA . TRP B 1 356 ? -3.307 -13.594 -17.359 1 97.88 356 TRP B CA 1
ATOM 6522 C C . TRP B 1 356 ? -2.119 -13.852 -16.438 1 97.88 356 TRP B C 1
ATOM 6524 O O . TRP B 1 356 ? -1.294 -12.961 -16.219 1 97.88 356 TRP B O 1
ATOM 6534 N N . GLY B 1 357 ? -2.02 -15.055 -15.875 1 97.06 357 GLY B N 1
ATOM 6535 C CA . GLY B 1 357 ? -0.937 -15.398 -14.969 1 97.06 357 GLY B CA 1
ATOM 6536 C C . GLY B 1 357 ? -1.137 -14.852 -13.57 1 97.06 357 GLY B C 1
ATOM 6537 O O . GLY B 1 357 ? -0.169 -14.648 -12.828 1 97.06 357 GLY B O 1
ATOM 6538 N N . GLU B 1 358 ? -2.365 -14.562 -13.227 1 97.88 358 GLU B N 1
ATOM 6539 C CA . GLU B 1 358 ? -2.709 -14.109 -11.875 1 97.88 358 GLU B CA 1
ATOM 6540 C C . GLU B 1 358 ? -3.172 -15.281 -11.008 1 97.88 358 GLU B C 1
ATOM 6542 O O . GLU B 1 358 ? -3.957 -16.125 -11.453 1 97.88 358 GLU B O 1
ATOM 6547 N N . SER B 1 359 ? -2.639 -15.289 -9.789 1 98.19 359 SER B N 1
ATOM 6548 C CA . SER B 1 359 ? -3.254 -16.234 -8.852 1 98.19 359 SER B CA 1
ATOM 6549 C C . SER B 1 359 ? -4.762 -16.016 -8.781 1 98.19 359 SER B C 1
ATOM 6551 O O . SER B 1 359 ? -5.246 -14.891 -8.883 1 98.19 359 SER B O 1
ATOM 6553 N N . LEU B 1 360 ? -5.492 -17.125 -8.688 1 97.88 360 LEU B N 1
ATOM 6554 C CA . LEU B 1 360 ? -6.914 -16.984 -8.406 1 97.88 360 LEU B CA 1
ATOM 6555 C C . LEU B 1 360 ? -7.141 -16.422 -7.008 1 97.88 360 LEU B C 1
ATOM 6557 O O . LEU B 1 360 ? -6.215 -16.375 -6.195 1 97.88 360 LEU B O 1
ATOM 6561 N N . ASP B 1 361 ? -8.352 -15.883 -6.781 1 96.25 361 ASP B N 1
ATOM 6562 C CA . ASP B 1 361 ? -8.656 -15.312 -5.473 1 96.25 361 ASP B CA 1
ATOM 6563 C C . ASP B 1 361 ? -8.258 -16.266 -4.348 1 96.25 361 ASP B C 1
ATOM 6565 O O . ASP B 1 361 ? -8.922 -17.281 -4.117 1 96.25 361 ASP B O 1
ATOM 6569 N N . PHE B 1 362 ? -7.184 -15.922 -3.666 1 97.44 362 PHE B N 1
ATOM 6570 C CA . PHE B 1 362 ? -6.668 -16.828 -2.65 1 97.44 362 PHE B CA 1
ATOM 6571 C C . PHE B 1 362 ? -7.113 -16.391 -1.259 1 97.44 362 PHE B C 1
ATOM 6573 O O . PHE B 1 362 ? -6.898 -17.109 -0.281 1 97.44 362 PHE B O 1
ATOM 6580 N N . ALA B 1 363 ? -7.684 -15.234 -1.122 1 96.56 363 ALA B N 1
ATOM 6581 C CA . ALA B 1 363 ? -8.195 -14.789 0.174 1 96.56 363 ALA B CA 1
ATOM 6582 C C . ALA B 1 363 ? -9.539 -15.445 0.485 1 96.56 363 ALA B C 1
ATOM 6584 O O . ALA B 1 363 ? -9.773 -15.883 1.61 1 96.56 363 ALA B O 1
ATOM 6585 N N . SER B 1 364 ? -10.383 -15.539 -0.524 1 96.5 364 SER B N 1
ATOM 6586 C CA . SER B 1 364 ? -11.75 -15.961 -0.263 1 96.5 364 SER B CA 1
ATOM 6587 C C . SER B 1 364 ? -12.016 -17.359 -0.83 1 96.5 364 SER B C 1
ATOM 6589 O O . SER B 1 364 ? -13.117 -17.891 -0.702 1 96.5 364 SER B O 1
ATOM 6591 N N . HIS B 1 365 ? -11.062 -17.922 -1.479 1 97.56 365 HIS B N 1
ATOM 6592 C CA . HIS B 1 365 ? -11.133 -19.281 -2.006 1 97.56 365 HIS B CA 1
ATOM 6593 C C . HIS B 1 365 ? -9.891 -20.078 -1.637 1 97.56 365 HIS B C 1
ATOM 6595 O O . HIS B 1 365 ? -8.82 -19.516 -1.421 1 97.56 365 HIS B O 1
ATOM 6601 N N . GLN B 1 366 ? -10.086 -21.422 -1.531 1 98.19 366 GLN B N 1
ATOM 6602 C CA . GLN B 1 366 ? -8.914 -22.281 -1.452 1 98.19 366 GLN B CA 1
ATOM 6603 C C . GLN B 1 366 ? -8.375 -22.609 -2.842 1 98.19 366 GLN B C 1
ATOM 6605 O O . GLN B 1 366 ? -8.555 -23.734 -3.328 1 98.19 366 GLN B O 1
ATOM 6610 N N . SER B 1 367 ? -7.754 -21.688 -3.404 1 98.56 367 SER B N 1
ATOM 6611 C CA . SER B 1 367 ? -7.254 -21.812 -4.77 1 98.56 367 SER B CA 1
ATOM 6612 C C . SER B 1 367 ? -5.777 -22.188 -4.785 1 98.56 367 SER B C 1
ATOM 6614 O O . SER B 1 367 ? -5.152 -22.234 -5.848 1 98.56 367 SER B O 1
ATOM 6616 N N . SER B 1 368 ? -5.227 -22.406 -3.654 1 98.81 368 SER B N 1
ATOM 6617 C CA . SER B 1 368 ? -3.84 -22.797 -3.42 1 98.81 368 SER B CA 1
ATOM 6618 C C . SER B 1 368 ? -3.695 -23.547 -2.104 1 98.81 368 SER B C 1
ATOM 6620 O O . SER B 1 368 ? -4.531 -23.422 -1.209 1 98.81 368 SER B O 1
ATOM 6622 N N . LEU B 1 369 ? -2.672 -24.312 -2.023 1 98.81 369 LEU B N 1
ATOM 6623 C CA . LEU B 1 369 ? -2.305 -25.016 -0.793 1 98.81 369 LEU B CA 1
ATOM 6624 C C . LEU B 1 369 ? -0.792 -25.172 -0.689 1 98.81 369 LEU B C 1
ATOM 6626 O O . LEU B 1 369 ? -0.14 -25.578 -1.652 1 98.81 369 LEU B O 1
A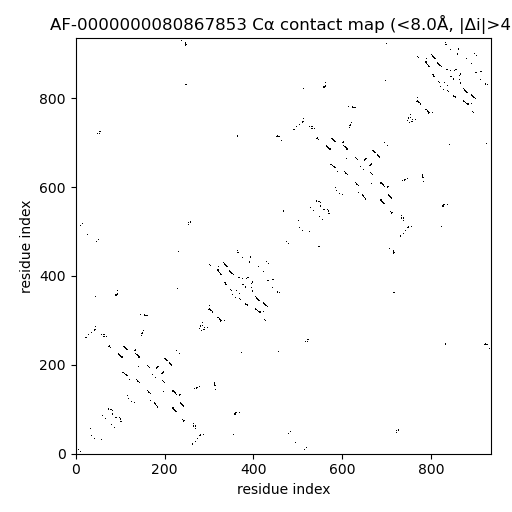TOM 6630 N N . ASN B 1 370 ? -0.278 -24.812 0.425 1 98.5 370 ASN B N 1
ATOM 6631 C CA . ASN B 1 370 ? 1.136 -25.078 0.667 1 98.5 370 ASN B CA 1
ATOM 6632 C C . ASN B 1 370 ? 1.334 -26.344 1.496 1 98.5 370 ASN B C 1
ATOM 6634 O O . ASN B 1 370 ? 0.367 -27.047 1.823 1 98.5 370 ASN B O 1
ATOM 6638 N N . GLY B 1 371 ? 2.574 -26.703 1.804 1 97.19 371 GLY B N 1
ATOM 6639 C CA . GLY B 1 371 ? 2.912 -27.969 2.443 1 97.19 371 GLY B CA 1
ATOM 6640 C C . GLY B 1 371 ? 2.303 -28.125 3.824 1 97.19 371 GLY B C 1
ATOM 6641 O O . GLY B 1 371 ? 2.031 -29.234 4.27 1 97.19 371 GLY B O 1
ATOM 6642 N N . LEU B 1 372 ? 2.1 -27.031 4.543 1 95.94 372 LEU B N 1
ATOM 6643 C C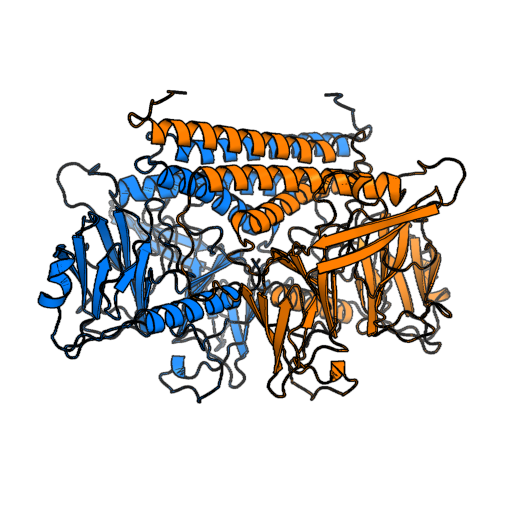A . LEU B 1 372 ? 1.507 -27.078 5.875 1 95.94 372 LEU B CA 1
ATOM 6644 C C . LEU B 1 372 ? -0.015 -27.125 5.789 1 95.94 372 LEU B C 1
ATOM 6646 O O . LEU B 1 372 ? -0.671 -27.75 6.625 1 95.94 372 LEU B O 1
ATOM 6650 N N . GLN B 1 373 ? -0.601 -26.5 4.809 1 97.75 373 GLN B N 1
ATOM 6651 C CA . GLN B 1 373 ? -2.047 -26.453 4.621 1 97.75 373 GLN B CA 1
ATOM 6652 C C . GLN B 1 373 ? -2.574 -27.75 4.02 1 97.75 373 GLN B C 1
ATOM 6654 O O . GLN B 1 373 ? -3.691 -28.172 4.324 1 97.75 373 GLN B O 1
ATOM 6659 N N . GLY B 1 374 ? -1.775 -28.344 3.141 1 97.62 374 GLY B N 1
ATOM 6660 C CA . GLY B 1 374 ? -2.162 -29.594 2.504 1 97.62 374 GLY B CA 1
ATOM 6661 C C . GLY B 1 374 ? -1.973 -30.797 3.398 1 97.62 374 GLY B C 1
ATOM 6662 O O . GLY B 1 374 ? -1.102 -30.797 4.27 1 97.62 374 GLY B O 1
ATOM 6663 N N . HIS B 1 375 ? -2.828 -31.797 3.16 1 97.5 375 HIS B N 1
ATOM 6664 C CA . HIS B 1 375 ? -2.701 -33.062 3.865 1 97.5 375 HIS B CA 1
ATOM 6665 C C . HIS B 1 375 ? -1.847 -34.062 3.076 1 97.5 375 HIS B C 1
ATOM 6667 O O . HIS B 1 375 ? -2.162 -34.375 1.929 1 97.5 375 HIS B O 1
ATOM 6673 N N . ARG B 1 376 ? -0.85 -34.438 3.691 1 96.5 376 ARG B N 1
ATOM 6674 C CA . ARG B 1 376 ? 0.035 -35.438 3.109 1 96.5 376 ARG B CA 1
ATOM 6675 C C . ARG B 1 376 ? -0.429 -36.844 3.463 1 96.5 376 ARG B C 1
ATOM 6677 O O . ARG B 1 376 ? -0.67 -37.156 4.633 1 96.5 376 ARG B O 1
ATOM 6684 N N . ASP B 1 377 ? -0.502 -37.75 2.412 1 95.94 377 ASP B N 1
ATOM 6685 C CA . ASP B 1 377 ? -0.932 -39.125 2.641 1 95.94 377 ASP B CA 1
ATOM 6686 C C . ASP B 1 377 ? 0.182 -39.938 3.279 1 95.94 377 ASP B C 1
ATOM 6688 O O . ASP B 1 377 ? 1.337 -39.5 3.316 1 95.94 377 ASP B O 1
ATOM 6692 N N . ALA B 1 378 ? -0.177 -41.125 3.74 1 93.69 378 ALA B N 1
ATOM 6693 C CA . ALA B 1 378 ? 0.746 -41.969 4.477 1 93.69 378 ALA B CA 1
ATOM 6694 C C . ALA B 1 378 ? 1.93 -42.375 3.607 1 93.69 378 ALA B C 1
ATOM 6696 O O . ALA B 1 378 ? 3.018 -42.656 4.121 1 93.69 378 ALA B O 1
ATOM 6697 N N . ASP B 1 379 ? 1.788 -42.469 2.379 1 94.31 379 ASP B N 1
ATOM 6698 C CA . ASP B 1 379 ? 2.857 -42.844 1.462 1 94.31 379 ASP B CA 1
ATOM 6699 C C . ASP B 1 379 ? 3.727 -41.625 1.107 1 94.31 379 ASP B C 1
ATOM 6701 O O . ASP B 1 379 ? 4.535 -41.688 0.179 1 94.31 379 ASP B O 1
ATOM 6705 N N . ASN B 1 380 ? 3.494 -40.469 1.738 1 93.12 380 ASN B N 1
ATOM 6706 C CA . ASN B 1 380 ? 4.285 -39.25 1.639 1 93.12 380 ASN B CA 1
ATOM 6707 C C . ASN B 1 380 ? 3.945 -38.469 0.376 1 93.12 380 ASN B C 1
ATOM 6709 O O . ASN B 1 380 ? 4.723 -37.625 -0.057 1 93.12 380 ASN B O 1
ATOM 6713 N N . VAL B 1 381 ? 2.822 -38.781 -0.228 1 97.56 381 VAL B N 1
ATOM 6714 C CA . VAL B 1 381 ? 2.379 -38.094 -1.446 1 97.56 381 VAL B CA 1
ATOM 6715 C C . VAL B 1 381 ? 1.268 -37.125 -1.116 1 97.56 381 VAL B C 1
ATOM 6717 O O . VAL B 1 381 ? 0.373 -37.406 -0.323 1 97.56 381 VAL B O 1
ATOM 6720 N N . TYR B 1 382 ? 1.408 -35.844 -1.602 1 98.25 382 TYR B N 1
ATOM 6721 C CA . TYR B 1 382 ? 0.267 -34.938 -1.602 1 98.25 382 TYR B CA 1
ATOM 6722 C C . TYR B 1 382 ? -0.65 -35.219 -2.787 1 98.25 382 TYR B C 1
ATOM 6724 O O . TYR B 1 382 ? -0.186 -35.344 -3.922 1 98.25 382 TYR B O 1
ATOM 6732 N N . ARG B 1 383 ? -1.886 -35.406 -2.504 1 98.62 383 ARG B N 1
ATOM 6733 C CA . ARG B 1 383 ? -2.861 -35.594 -3.57 1 98.62 383 ARG B CA 1
ATOM 6734 C C . ARG B 1 383 ? -3.918 -34.5 -3.555 1 98.62 383 ARG B C 1
ATOM 6736 O O . ARG B 1 383 ? -4.77 -34.469 -2.666 1 98.62 383 ARG B O 1
ATOM 6743 N N . TYR B 1 384 ? -3.875 -33.594 -4.492 1 98.56 384 TYR B N 1
ATOM 6744 C CA . TYR B 1 384 ? -4.809 -32.469 -4.637 1 98.56 384 TYR B CA 1
ATOM 6745 C C . TYR B 1 384 ? -5.91 -32.812 -5.633 1 98.56 384 TYR B C 1
ATOM 6747 O O . TYR B 1 384 ? -5.699 -33.594 -6.562 1 98.56 384 TYR B O 1
ATOM 6755 N N . VAL B 1 385 ? -7.066 -32.312 -5.391 1 98.88 385 VAL B N 1
ATOM 6756 C CA . VAL B 1 385 ? -8.195 -32.406 -6.312 1 98.88 385 VAL B CA 1
ATOM 6757 C C . VAL B 1 385 ? -8.57 -31.031 -6.824 1 98.88 385 VAL B C 1
ATOM 6759 O O . VAL B 1 385 ? -9.047 -30.188 -6.059 1 98.88 385 VAL B O 1
ATOM 6762 N N . ILE B 1 386 ? -8.336 -30.75 -8.047 1 98.88 386 ILE B N 1
ATOM 6763 C CA . ILE B 1 386 ? -8.758 -29.516 -8.695 1 98.88 386 ILE B CA 1
ATOM 6764 C C . ILE B 1 386 ? -10.148 -29.703 -9.297 1 98.88 386 ILE B C 1
ATOM 6766 O O . ILE B 1 386 ? -10.367 -30.594 -10.117 1 98.88 386 ILE B O 1
ATOM 6770 N N . ALA B 1 387 ? -11.047 -28.938 -8.914 1 98.75 387 ALA B N 1
ATOM 6771 C CA . ALA B 1 387 ? -12.414 -29.031 -9.414 1 98.75 387 ALA B CA 1
ATOM 6772 C C . ALA B 1 387 ? -13.164 -27.719 -9.219 1 98.75 387 ALA B C 1
ATOM 6774 O O . ALA B 1 387 ? -12.758 -26.891 -8.406 1 98.75 387 ALA B O 1
ATOM 6775 N N . HIS B 1 388 ? -14.266 -27.578 -9.945 1 97.88 388 HIS B N 1
ATOM 6776 C CA . HIS B 1 388 ? -15.078 -26.359 -9.867 1 97.88 388 HIS B CA 1
ATOM 6777 C C . HIS B 1 388 ? -15.906 -26.344 -8.586 1 97.88 388 HIS B C 1
ATOM 6779 O O . HIS B 1 388 ? -16.234 -25.281 -8.07 1 97.88 388 HIS B O 1
ATOM 6785 N N . SER B 1 389 ? -16.25 -27.469 -8.133 1 96.94 389 SER B N 1
ATOM 6786 C CA . SER B 1 389 ? -17.047 -27.609 -6.914 1 96.94 389 SER B CA 1
ATOM 6787 C C . SER B 1 389 ? -16.312 -28.453 -5.875 1 96.94 389 SER B C 1
ATOM 6789 O O . SER B 1 389 ? -15.539 -29.344 -6.223 1 96.94 389 SER B O 1
ATOM 6791 N N . ASP B 1 390 ? -16.609 -28.188 -4.633 1 96.94 390 ASP B N 1
ATOM 6792 C CA . ASP B 1 390 ? -15.938 -28.828 -3.512 1 96.94 390 ASP B CA 1
ATOM 6793 C C . ASP B 1 390 ? -16.359 -30.281 -3.381 1 96.94 390 ASP B C 1
ATOM 6795 O O . ASP B 1 390 ? -17.516 -30.578 -3.051 1 96.94 390 ASP B O 1
ATOM 6799 N N . PRO B 1 391 ? -15.469 -31.25 -3.594 1 97.31 391 PRO B N 1
ATOM 6800 C CA . PRO B 1 391 ? -15.828 -32.656 -3.469 1 97.31 391 PRO B CA 1
ATOM 6801 C C . PRO B 1 391 ? -15.781 -33.156 -2.025 1 97.31 391 PRO B C 1
ATOM 6803 O O . PRO B 1 391 ? -15.992 -34.344 -1.769 1 97.31 391 PRO B O 1
ATOM 6806 N N . GLY B 1 392 ? -15.383 -32.25 -1.093 1 97.56 392 GLY B N 1
ATOM 6807 C CA . GLY B 1 392 ? -15.414 -32.594 0.318 1 97.56 392 GLY B CA 1
ATOM 6808 C C . GLY B 1 392 ? -14.133 -33.25 0.81 1 97.56 392 GLY B C 1
ATOM 6809 O O . GLY B 1 392 ? -14.133 -34 1.786 1 97.56 392 GLY B O 1
ATOM 6810 N N . VAL B 1 393 ? -13.055 -33.062 0.104 1 98.25 393 VAL B N 1
ATOM 6811 C CA . VAL B 1 393 ? -11.758 -33.562 0.554 1 98.25 393 VAL B CA 1
ATOM 6812 C C . VAL B 1 393 ? -10.891 -32.406 1.013 1 98.25 393 VAL B C 1
ATOM 6814 O O . VAL B 1 393 ? -11.078 -31.266 0.574 1 98.25 393 VAL B O 1
ATOM 6817 N N . ALA B 1 394 ? -9.883 -32.625 1.866 1 98.06 394 ALA B N 1
ATOM 6818 C CA . ALA B 1 394 ? -9.055 -31.578 2.467 1 98.06 394 ALA B CA 1
ATOM 6819 C C . ALA B 1 394 ? -8.258 -30.828 1.4 1 98.06 394 ALA B C 1
ATOM 6821 O O . ALA B 1 394 ? -8.172 -29.594 1.427 1 98.06 394 ALA B O 1
ATOM 6822 N N . ASN B 1 395 ? -7.676 -31.547 0.436 1 98.69 395 ASN B N 1
ATOM 6823 C CA . ASN B 1 395 ? -6.773 -30.969 -0.554 1 98.69 395 ASN B CA 1
ATOM 6824 C C . ASN B 1 395 ? -7.52 -30.562 -1.823 1 98.69 395 ASN B C 1
ATOM 6826 O O . ASN B 1 395 ? -7.02 -30.75 -2.932 1 98.69 395 ASN B O 1
ATOM 6830 N N . TRP B 1 396 ? -8.734 -30.109 -1.634 1 98.75 396 TRP B N 1
ATOM 6831 C CA . TRP B 1 396 ? -9.438 -29.5 -2.76 1 98.75 396 TRP B CA 1
ATOM 6832 C C . TRP B 1 396 ? -8.828 -28.141 -3.111 1 98.75 396 TRP B C 1
ATOM 6834 O O . TRP B 1 396 ? -8.516 -27.344 -2.225 1 98.75 396 TRP B O 1
ATOM 6844 N N . VAL B 1 397 ? -8.602 -27.891 -4.359 1 98.81 397 VAL B N 1
ATOM 6845 C CA . VAL B 1 397 ? -8.164 -26.594 -4.863 1 98.81 397 VAL B CA 1
ATOM 6846 C C . VAL B 1 397 ? -9.203 -26.031 -5.84 1 98.81 397 VAL B C 1
ATOM 6848 O O . VAL B 1 397 ? -9.453 -26.641 -6.891 1 98.81 397 VAL B O 1
ATOM 6851 N N . ASP B 1 398 ? -9.734 -24.891 -5.551 1 98.56 398 ASP B N 1
ATOM 6852 C CA . ASP B 1 398 ? -10.891 -24.266 -6.184 1 98.56 398 ASP B CA 1
ATOM 6853 C C . ASP B 1 398 ? -10.484 -23.516 -7.453 1 98.56 398 ASP B C 1
ATOM 6855 O O . ASP B 1 398 ? -9.648 -22.609 -7.406 1 98.56 398 ASP B O 1
ATOM 6859 N N . THR B 1 399 ? -11.109 -23.844 -8.562 1 98.56 399 THR B N 1
ATOM 6860 C CA . THR B 1 399 ? -10.805 -23.188 -9.828 1 98.56 399 THR B CA 1
ATOM 6861 C C . THR B 1 399 ? -11.492 -21.828 -9.906 1 98.56 399 THR B C 1
ATOM 6863 O O . THR B 1 399 ? -11.25 -21.062 -10.844 1 98.56 399 THR B O 1
ATOM 6866 N N . THR B 1 400 ? -12.344 -21.516 -8.945 1 97.5 400 THR B N 1
ATOM 6867 C CA . THR B 1 400 ? -13.164 -20.297 -8.898 1 97.5 400 THR B CA 1
ATOM 6868 C C . THR B 1 400 ? -14 -20.172 -10.172 1 97.5 400 THR B C 1
ATOM 6870 O O . THR B 1 400 ? -14.266 -19.047 -10.625 1 97.5 400 THR B O 1
ATOM 6873 N N . GLY B 1 401 ? -14.227 -21.266 -10.812 1 96.5 401 GLY B N 1
ATOM 6874 C CA . GLY B 1 401 ? -15.086 -21.297 -11.984 1 96.5 401 GLY B CA 1
ATOM 6875 C C . GLY B 1 401 ? -14.32 -21.094 -13.281 1 96.5 401 GLY B C 1
ATOM 6876 O O . GLY B 1 401 ? -14.914 -21.062 -14.359 1 96.5 401 GLY B O 1
ATOM 6877 N N . GLN B 1 402 ? -13.062 -20.953 -13.266 1 97.69 402 GLN B N 1
ATOM 6878 C CA . GLN B 1 402 ? -12.258 -20.875 -14.477 1 97.69 402 GLN B CA 1
ATOM 6879 C C . GLN B 1 402 ? -12.203 -22.234 -15.188 1 97.69 402 GLN B C 1
ATOM 6881 O O . GLN B 1 402 ? -11.805 -23.234 -14.594 1 97.69 402 GLN B O 1
ATOM 6886 N N . PRO B 1 403 ? -12.562 -22.266 -16.453 1 97.44 403 PRO B N 1
ATOM 6887 C CA . PRO B 1 403 ? -12.539 -23.562 -17.141 1 97.44 403 PRO B CA 1
ATOM 6888 C C . PRO B 1 403 ? -11.117 -24.047 -17.422 1 97.44 403 PRO B C 1
ATOM 6890 O O . PRO B 1 403 ? -10.906 -25.25 -17.625 1 97.44 403 PRO B O 1
ATOM 6893 N N . GLU B 1 404 ? -10.211 -23.141 -17.516 1 97.5 404 GLU B N 1
ATOM 6894 C CA . GLU B 1 404 ? -8.797 -23.453 -17.703 1 97.5 404 GLU B CA 1
ATOM 6895 C C . GLU B 1 404 ? -7.914 -22.422 -16.984 1 97.5 404 GLU B C 1
ATOM 6897 O O . GLU B 1 404 ? -8.359 -21.328 -16.672 1 97.5 404 GLU B O 1
ATOM 6902 N N . GLY B 1 405 ? -6.691 -22.75 -16.734 1 98 405 GLY B N 1
ATOM 6903 C CA . GLY B 1 405 ? -5.742 -21.875 -16.062 1 98 405 GLY B CA 1
ATOM 6904 C C . GLY B 1 405 ? -4.43 -22.547 -15.734 1 98 405 GLY B C 1
ATOM 6905 O O . GLY B 1 405 ? -4.234 -23.719 -16.062 1 98 405 GLY B O 1
ATOM 6906 N N . TYR B 1 406 ? -3.543 -21.812 -15.164 1 97.88 406 TYR B N 1
ATOM 6907 C CA . TYR B 1 406 ? -2.205 -22.297 -14.844 1 97.88 406 TYR B CA 1
ATOM 6908 C C . TYR B 1 406 ? -2.217 -23.141 -13.578 1 97.88 406 TYR B C 1
ATOM 6910 O O . TYR B 1 406 ? -2.947 -22.844 -12.633 1 97.88 406 TYR B O 1
ATOM 6918 N N . MET B 1 407 ? -1.438 -24.203 -13.555 1 98.38 407 MET B N 1
ATOM 6919 C CA . MET B 1 407 ? -1.01 -24.938 -12.359 1 98.38 407 MET B CA 1
ATOM 6920 C C . MET B 1 407 ? 0.479 -24.734 -12.102 1 98.38 407 MET B C 1
ATOM 6922 O O . MET B 1 407 ? 1.303 -24.938 -13 1 98.38 407 MET B O 1
ATOM 6926 N N . ALA B 1 408 ? 0.806 -24.25 -10.93 1 97.19 408 ALA B N 1
ATOM 6927 C CA . ALA B 1 408 ? 2.211 -24.031 -10.594 1 97.19 408 ALA B CA 1
ATOM 6928 C C . ALA B 1 408 ? 2.582 -24.734 -9.289 1 97.19 408 ALA B C 1
ATOM 6930 O O . ALA B 1 408 ? 1.901 -24.562 -8.273 1 97.19 408 ALA B O 1
ATOM 6931 N N . VAL B 1 409 ? 3.59 -25.562 -9.344 1 97.56 409 VAL B N 1
ATOM 6932 C CA . VAL B 1 409 ? 4.168 -26.188 -8.156 1 97.56 409 VAL B CA 1
ATOM 6933 C C . VAL B 1 409 ? 5.559 -25.594 -7.895 1 97.56 409 VAL B C 1
ATOM 6935 O O . VAL B 1 409 ? 6.367 -25.469 -8.82 1 97.56 409 VAL B O 1
ATOM 6938 N N . ARG B 1 410 ? 5.773 -25.25 -6.695 1 97.06 410 ARG B N 1
ATOM 6939 C CA . ARG B 1 410 ? 7.059 -24.703 -6.277 1 97.06 410 ARG B CA 1
ATOM 6940 C C . ARG B 1 410 ? 7.629 -25.484 -5.098 1 97.06 410 ARG B C 1
ATOM 6942 O O . ARG B 1 410 ? 6.973 -25.641 -4.066 1 97.06 410 ARG B O 1
ATOM 6949 N N . TRP B 1 411 ? 8.797 -26.016 -5.258 1 96.94 411 TRP B N 1
ATOM 6950 C CA . TRP B 1 411 ? 9.602 -26.578 -4.176 1 96.94 411 TRP B CA 1
ATOM 6951 C C . TRP B 1 411 ? 10.859 -25.734 -3.941 1 96.94 411 TRP B C 1
ATOM 6953 O O . TRP B 1 411 ? 11.664 -25.547 -4.855 1 96.94 411 TRP B O 1
ATOM 6963 N N . ALA B 1 412 ? 10.977 -25.203 -2.76 1 96.69 412 ALA B N 1
ATOM 6964 C CA . ALA B 1 412 ? 12.172 -24.422 -2.469 1 96.69 412 ALA B CA 1
ATOM 6965 C C . ALA B 1 412 ? 13.25 -25.266 -1.813 1 96.69 412 ALA B C 1
ATOM 6967 O O . ALA B 1 412 ? 12.984 -25.969 -0.833 1 96.69 412 ALA B O 1
ATOM 6968 N N . TYR B 1 413 ? 14.414 -25.219 -2.41 1 95.88 413 TYR B N 1
ATOM 6969 C CA . TYR B 1 413 ? 15.594 -25.922 -1.915 1 95.88 413 TYR B CA 1
ATOM 6970 C C . TYR B 1 413 ? 16.797 -25 -1.854 1 95.88 413 TYR B C 1
ATOM 6972 O O . TYR B 1 413 ? 17.375 -24.656 -2.887 1 95.88 413 TYR B O 1
ATOM 6980 N N . PRO B 1 414 ? 17.219 -24.609 -0.672 1 92.62 414 PRO B N 1
ATOM 6981 C CA . PRO B 1 414 ? 18.469 -23.859 -0.63 1 92.62 414 PRO B CA 1
ATOM 6982 C C . PRO B 1 414 ? 19.594 -24.547 -1.395 1 92.62 414 PRO B C 1
ATOM 6984 O O . PRO B 1 414 ? 20.391 -23.891 -2.064 1 92.62 414 PRO B O 1
ATOM 6987 N N . GLU B 1 415 ? 19.688 -25.844 -1.294 1 91.81 415 GLU B N 1
ATOM 6988 C CA . GLU B 1 415 ? 20.484 -26.719 -2.135 1 91.81 415 GLU B CA 1
ATOM 6989 C C . GLU B 1 415 ? 19.609 -27.688 -2.938 1 91.81 415 GLU B C 1
ATOM 6991 O O . GLU B 1 415 ? 19.031 -28.609 -2.377 1 91.81 415 GLU B O 1
ATOM 6996 N N . LYS B 1 416 ? 19.578 -27.516 -4.242 1 91.19 416 LYS B N 1
ATOM 6997 C CA . LYS B 1 416 ? 18.641 -28.25 -5.09 1 91.19 416 LYS B CA 1
ATOM 6998 C C . LYS B 1 416 ? 19.078 -29.703 -5.246 1 91.19 416 LYS B C 1
ATOM 7000 O O . LYS B 1 416 ? 20.25 -29.984 -5.516 1 91.19 416 LYS B O 1
ATOM 7005 N N . PRO B 1 417 ? 18.125 -30.547 -5.059 1 90.75 417 PRO B N 1
ATOM 7006 C CA . PRO B 1 417 ? 18.438 -31.984 -5.199 1 90.75 417 PRO B CA 1
ATOM 7007 C C . PRO B 1 417 ? 18.422 -32.438 -6.656 1 90.75 417 PRO B C 1
ATOM 7009 O O . PRO B 1 417 ? 17.562 -33.25 -7.043 1 90.75 417 PRO B O 1
ATOM 7012 N N . MET B 1 418 ? 19.359 -32.125 -7.328 1 83.56 418 MET B N 1
ATOM 7013 C CA . MET B 1 418 ? 19.328 -32.344 -8.773 1 83.56 418 MET B CA 1
ATOM 7014 C C . MET B 1 418 ? 19.438 -33.812 -9.109 1 83.56 418 MET B C 1
ATOM 7016 O O . MET B 1 418 ? 19.016 -34.25 -10.188 1 83.56 418 MET B O 1
ATOM 7020 N N . ASP B 1 419 ? 19.844 -34.688 -8.242 1 89.94 419 ASP B N 1
ATOM 7021 C CA . ASP B 1 419 ? 19.922 -36.125 -8.477 1 89.94 419 ASP B CA 1
ATOM 7022 C C . ASP B 1 419 ? 18.594 -36.812 -8.18 1 89.94 419 ASP B C 1
ATOM 7024 O O . ASP B 1 419 ? 18.328 -37.906 -8.656 1 89.94 419 ASP B O 1
ATOM 7028 N N . ASN B 1 420 ? 17.812 -36.156 -7.465 1 93.88 420 ASN B N 1
ATOM 7029 C CA . ASN B 1 420 ? 16.5 -36.656 -7.086 1 93.88 420 ASN B CA 1
ATOM 7030 C C . ASN B 1 420 ? 15.453 -35.562 -7.039 1 93.88 420 ASN B C 1
ATOM 7032 O O . ASN B 1 420 ? 14.914 -35.25 -5.977 1 93.88 420 ASN B O 1
ATOM 7036 N N . PRO B 1 421 ? 15.141 -35 -8.172 1 94.38 421 PRO B N 1
ATOM 7037 C CA . PRO B 1 421 ? 14.227 -33.844 -8.195 1 94.38 421 PRO B CA 1
ATOM 7038 C C . PRO B 1 421 ? 12.789 -34.25 -7.863 1 94.38 421 PRO B C 1
ATOM 7040 O O . PRO B 1 421 ? 12.398 -35.406 -8.031 1 94.38 421 PRO B O 1
ATOM 7043 N N . PRO B 1 422 ? 12.078 -33.344 -7.305 1 96.56 422 PRO B N 1
ATOM 7044 C CA . PRO B 1 422 ? 10.641 -33.531 -7.137 1 96.56 422 PRO B CA 1
ATOM 7045 C C . PRO B 1 422 ? 9.883 -33.562 -8.469 1 96.56 422 PRO B C 1
ATOM 7047 O O . PRO B 1 422 ? 10.422 -33.156 -9.492 1 96.56 422 PRO B O 1
ATOM 7050 N N . TRP B 1 423 ? 8.695 -34.094 -8.469 1 96.31 423 TRP B N 1
ATOM 7051 C CA . TRP B 1 423 ? 7.887 -34.094 -9.68 1 96.31 423 TRP B CA 1
ATOM 7052 C C . TRP B 1 423 ? 6.402 -34.156 -9.344 1 96.31 423 TRP B C 1
ATOM 7054 O O . TRP B 1 423 ? 6.027 -34.344 -8.18 1 96.31 423 TRP B O 1
ATOM 7064 N N . ALA B 1 424 ? 5.598 -33.906 -10.336 1 98 424 ALA B N 1
ATOM 7065 C CA . ALA B 1 424 ? 4.145 -33.938 -10.203 1 98 424 ALA B CA 1
ATOM 7066 C C . ALA B 1 424 ? 3.504 -34.719 -11.352 1 98 424 ALA B C 1
ATOM 7068 O O . ALA B 1 424 ? 4.09 -34.844 -12.422 1 98 424 ALA B O 1
ATOM 7069 N N . SER B 1 425 ? 2.404 -35.25 -11.094 1 98 425 SER B N 1
ATOM 7070 C CA . SER B 1 425 ? 1.585 -35.906 -12.102 1 98 425 SER B CA 1
ATOM 7071 C C . SER B 1 425 ? 0.119 -35.531 -11.969 1 98 425 SER B C 1
ATOM 7073 O O . SER B 1 425 ? -0.293 -34.969 -10.945 1 98 425 SER B O 1
ATOM 7075 N N . ALA B 1 426 ? -0.634 -35.75 -13.031 1 98.44 426 ALA B N 1
ATOM 7076 C CA . ALA B 1 426 ? -2.053 -35.406 -13.031 1 98.44 426 ALA B CA 1
ATOM 7077 C C . ALA B 1 426 ? -2.877 -36.438 -13.781 1 98.44 426 ALA B C 1
ATOM 7079 O O . ALA B 1 426 ? -2.412 -37 -14.766 1 98.44 426 ALA B O 1
ATOM 7080 N N . LYS B 1 427 ? -4.074 -36.656 -13.289 1 98.38 427 LYS B N 1
ATOM 7081 C CA . LYS B 1 427 ? -5.051 -37.531 -13.922 1 98.38 427 LYS B CA 1
ATOM 7082 C C . LYS B 1 427 ? -6.441 -36.906 -13.922 1 98.38 427 LYS B C 1
ATOM 7084 O O . LYS B 1 427 ? -6.984 -36.594 -12.859 1 98.38 427 LYS B O 1
ATOM 7089 N N . LYS B 1 428 ? -6.965 -36.688 -15.117 1 98.69 428 LYS B N 1
ATOM 7090 C CA . LYS B 1 428 ? -8.328 -36.188 -15.227 1 98.69 428 LYS B CA 1
ATOM 7091 C C . LYS B 1 428 ? -9.359 -37.281 -15 1 98.69 428 LYS B C 1
ATOM 7093 O O . LYS B 1 428 ? -9.234 -38.375 -15.555 1 98.69 428 LYS B O 1
ATOM 7098 N N . VAL B 1 429 ? -10.352 -37.062 -14.219 1 98.56 429 VAL B N 1
ATOM 7099 C CA . VAL B 1 429 ? -11.406 -38.031 -13.891 1 98.56 429 VAL B CA 1
ATOM 7100 C C . VAL B 1 429 ? -12.758 -37.312 -13.859 1 98.56 429 VAL B C 1
ATOM 7102 O O . VAL B 1 429 ? -12.82 -36.094 -13.922 1 98.56 429 VAL B O 1
ATOM 7105 N N . LYS B 1 430 ? -13.836 -38.094 -13.859 1 98.38 430 LYS B N 1
ATOM 7106 C CA . LYS B 1 430 ? -15.141 -37.531 -13.555 1 98.38 430 LYS B CA 1
ATOM 7107 C C . LYS B 1 430 ? -15.219 -37.094 -12.094 1 98.38 430 LYS B C 1
ATOM 7109 O O . LYS B 1 430 ? -14.719 -37.781 -11.203 1 98.38 430 LYS B O 1
ATOM 7114 N N . LEU B 1 431 ? -15.82 -35.938 -11.859 1 98.19 431 LEU B N 1
ATOM 7115 C CA . LEU B 1 431 ? -15.969 -35.438 -10.508 1 98.19 431 LEU B CA 1
ATOM 7116 C C . LEU B 1 431 ? -16.625 -36.469 -9.602 1 98.19 431 LEU B C 1
ATOM 7118 O O . LEU B 1 431 ? -16.234 -36.625 -8.438 1 98.19 431 LEU B O 1
ATOM 7122 N N . SER B 1 432 ? -17.578 -37.188 -10.109 1 97.69 432 SER B N 1
ATOM 7123 C CA . SER B 1 432 ? -18.328 -38.156 -9.352 1 97.69 432 SER B CA 1
ATOM 7124 C C . SER B 1 432 ? -17.438 -39.344 -8.938 1 97.69 432 SER B C 1
ATOM 7126 O O . SER B 1 432 ? -17.781 -40.094 -8.023 1 97.69 432 SER B O 1
ATOM 7128 N N . ASP B 1 433 ? -16.297 -39.469 -9.578 1 97.75 433 ASP B N 1
ATOM 7129 C CA . ASP B 1 433 ? -15.469 -40.656 -9.367 1 97.75 433 ASP B CA 1
ATOM 7130 C C . ASP B 1 433 ? -14.234 -40.312 -8.531 1 97.75 433 ASP B C 1
ATOM 7132 O O . ASP B 1 433 ? -13.406 -41.188 -8.258 1 97.75 433 ASP B O 1
ATOM 7136 N N . VAL B 1 434 ? -14.102 -39.125 -8.094 1 98 434 VAL B N 1
ATOM 7137 C CA . VAL B 1 434 ? -12.883 -38.594 -7.477 1 98 434 VAL B CA 1
ATOM 7138 C C . VAL B 1 434 ? -12.484 -39.5 -6.297 1 98 434 VAL B C 1
ATOM 7140 O O . VAL B 1 434 ? -11.328 -39.906 -6.176 1 98 434 VAL B O 1
ATOM 7143 N N . LEU B 1 435 ? -13.406 -39.844 -5.453 1 97.31 435 LEU B N 1
ATOM 7144 C CA . LEU B 1 435 ? -13.102 -40.562 -4.219 1 97.31 435 LEU B CA 1
ATOM 7145 C C . LEU B 1 435 ? -12.562 -41.969 -4.523 1 97.31 435 LEU B C 1
ATOM 7147 O O . LEU B 1 435 ? -11.766 -42.5 -3.754 1 97.31 435 LEU B O 1
ATOM 7151 N N . SER B 1 436 ? -12.961 -42.531 -5.648 1 97.44 436 SER B N 1
ATOM 7152 C CA . SER B 1 436 ? -12.516 -43.875 -6.012 1 97.44 436 SER B CA 1
ATOM 7153 C C . SER B 1 436 ? -11.055 -43.906 -6.434 1 97.44 436 SER B C 1
ATOM 7155 O O . SER B 1 436 ? -10.422 -44.938 -6.488 1 97.44 436 SER B O 1
ATOM 7157 N N . TYR B 1 437 ? -10.547 -42.719 -6.734 1 97.31 437 TYR B N 1
ATOM 7158 C CA . TYR B 1 437 ? -9.164 -42.625 -7.195 1 97.31 437 TYR B CA 1
ATOM 7159 C C . TYR B 1 437 ? -8.242 -42.188 -6.062 1 97.31 437 TYR B C 1
ATOM 7161 O O . TYR B 1 437 ? -7.035 -42.062 -6.25 1 97.31 437 TYR B O 1
ATOM 7169 N N . LEU B 1 438 ? -8.773 -41.938 -4.887 1 97.69 438 LEU B N 1
ATOM 7170 C CA . LEU B 1 438 ? -8 -41.469 -3.73 1 97.69 438 LEU B CA 1
ATOM 7171 C C . LEU B 1 438 ? -7.887 -42.594 -2.693 1 97.69 438 LEU B C 1
ATOM 7173 O O . LEU B 1 438 ? -8.719 -43.5 -2.66 1 97.69 438 LEU B O 1
ATOM 7177 N N . PRO B 1 439 ? -6.867 -42.5 -1.868 1 97 439 PRO B N 1
ATOM 7178 C CA . PRO B 1 439 ? -6.785 -43.469 -0.778 1 97 439 PRO B CA 1
ATOM 7179 C C . PRO B 1 439 ? -8.023 -43.469 0.115 1 97 439 PRO B C 1
ATOM 7181 O O . PRO B 1 439 ? -8.664 -42.406 0.278 1 97 439 PRO B O 1
ATOM 7184 N N . ALA B 1 440 ? -8.242 -44.562 0.747 1 95.25 440 ALA B N 1
ATOM 7185 C CA . ALA B 1 440 ? -9.43 -44.75 1.583 1 95.25 440 ALA B CA 1
ATOM 7186 C C . ALA B 1 440 ? -9.383 -43.812 2.791 1 95.25 440 ALA B C 1
ATOM 7188 O O . ALA B 1 440 ? -10.422 -43.375 3.293 1 95.25 440 ALA B O 1
ATOM 7189 N N . ASP B 1 441 ? -8.258 -43.469 3.17 1 95.38 441 ASP B N 1
ATOM 7190 C CA . ASP B 1 441 ? -8.109 -42.656 4.383 1 95.38 441 ASP B CA 1
ATOM 7191 C C . ASP B 1 441 ? -7.93 -41.188 4.051 1 95.38 441 ASP B C 1
ATOM 7193 O O . ASP B 1 441 ? -7.496 -40.406 4.895 1 95.38 441 ASP B O 1
ATOM 7197 N N . THR B 1 442 ? -8.273 -40.875 2.861 1 96.69 442 THR B N 1
ATOM 7198 C CA . THR B 1 442 ? -8.219 -39.469 2.484 1 96.69 442 THR B CA 1
ATOM 7199 C C . THR B 1 442 ? -9.039 -38.594 3.445 1 96.69 442 THR B C 1
ATOM 7201 O O . THR B 1 442 ? -10.188 -38.938 3.75 1 96.69 442 THR B O 1
ATOM 7204 N N . LYS B 1 443 ? -8.391 -37.5 3.887 1 97.19 443 LYS B N 1
ATOM 7205 C CA . LYS B 1 443 ? -9.039 -36.625 4.855 1 97.19 443 LYS B CA 1
ATOM 7206 C C . LYS B 1 443 ? -10.234 -35.938 4.23 1 97.19 443 LYS B C 1
ATOM 7208 O O . LYS B 1 443 ? -10.109 -35.281 3.195 1 97.19 443 LYS B O 1
ATOM 7213 N N . ARG B 1 444 ? -11.398 -36.094 4.828 1 97.62 444 ARG B N 1
ATOM 7214 C CA . ARG B 1 444 ? -12.625 -35.438 4.414 1 97.62 444 ARG B CA 1
ATOM 7215 C C . ARG B 1 444 ? -12.812 -34.125 5.156 1 97.62 444 ARG B C 1
ATOM 7217 O O . ARG B 1 444 ? -12.266 -33.938 6.246 1 97.62 444 ARG B O 1
ATOM 7224 N N . VAL B 1 445 ? -13.492 -33.188 4.531 1 97.69 445 VAL B N 1
ATOM 7225 C CA . VAL B 1 445 ? -13.758 -31.875 5.117 1 97.69 445 VAL B CA 1
ATOM 7226 C C . VAL B 1 445 ? -15.227 -31.5 4.934 1 97.69 445 VAL B C 1
ATOM 7228 O O . VAL B 1 445 ? -15.781 -31.641 3.84 1 97.69 445 VAL B O 1
ATOM 7231 N N . THR B 1 446 ? -15.891 -31.031 6.008 1 97.81 446 THR B N 1
ATOM 7232 C CA . THR B 1 446 ? -17.281 -30.562 5.945 1 97.81 446 THR B CA 1
ATOM 7233 C C . THR B 1 446 ? -17.344 -29.125 5.43 1 97.81 446 THR B C 1
ATOM 7235 O O . THR B 1 446 ? -16.344 -28.422 5.426 1 97.81 446 THR B O 1
ATOM 7238 N N . PRO B 1 447 ? -18.562 -28.75 5 1 96.94 447 PRO B N 1
ATOM 7239 C CA . PRO B 1 447 ? -18.719 -27.344 4.586 1 96.94 447 PRO B CA 1
ATOM 7240 C C . PRO B 1 447 ? -18.328 -26.359 5.684 1 96.94 447 PRO B C 1
ATOM 7242 O O . PRO B 1 447 ? -17.75 -25.312 5.398 1 96.94 447 PRO B O 1
ATOM 7245 N N . ASP B 1 448 ? -18.625 -26.656 6.918 1 97.81 448 ASP B N 1
ATOM 7246 C CA . ASP B 1 448 ? -18.281 -25.766 8.031 1 97.81 448 ASP B CA 1
ATOM 7247 C C . ASP B 1 448 ? -16.781 -25.672 8.227 1 97.81 448 ASP B C 1
ATOM 7249 O O . ASP B 1 448 ? -16.234 -24.609 8.508 1 97.81 448 ASP B O 1
ATOM 7253 N N . GLU B 1 449 ? -16.156 -26.797 8.125 1 97.88 449 GLU B N 1
ATOM 7254 C CA . GLU B 1 449 ? -14.711 -26.812 8.219 1 97.88 449 GLU B CA 1
ATOM 7255 C C . GLU B 1 449 ? -14.07 -26 7.094 1 97.88 449 GLU B C 1
ATOM 7257 O O . GLU B 1 449 ? -13.094 -25.297 7.312 1 97.88 449 GLU B O 1
ATOM 7262 N N . ARG B 1 450 ? -14.656 -26.156 5.91 1 97.94 450 ARG B N 1
ATOM 7263 C CA . ARG B 1 450 ? -14.164 -25.391 4.77 1 97.94 450 ARG B CA 1
ATOM 7264 C C . ARG B 1 450 ? -14.352 -23.891 5 1 97.94 450 ARG B C 1
ATOM 7266 O O . ARG B 1 450 ? -13.453 -23.109 4.719 1 97.94 450 ARG B O 1
ATOM 7273 N N . ARG B 1 451 ? -15.453 -23.5 5.535 1 97.62 451 ARG B N 1
ATOM 7274 C CA . ARG B 1 451 ? -15.734 -22.094 5.848 1 97.62 451 ARG B CA 1
ATOM 7275 C C . ARG B 1 451 ? -14.719 -21.547 6.848 1 97.62 451 ARG B C 1
ATOM 7277 O O . ARG B 1 451 ? -14.281 -20.406 6.723 1 97.62 451 ARG B O 1
ATOM 7284 N N . HIS B 1 452 ? -14.383 -22.328 7.773 1 97.88 452 HIS B N 1
ATOM 7285 C CA . HIS B 1 452 ? -13.391 -21.938 8.766 1 97.88 452 HIS B CA 1
ATOM 7286 C C . HIS B 1 452 ? -12.023 -21.719 8.117 1 97.88 452 HIS B C 1
ATOM 7288 O O . HIS B 1 452 ? -11.336 -20.75 8.422 1 97.88 452 HIS B O 1
ATOM 7294 N N . GLN B 1 453 ? -11.648 -22.594 7.219 1 97.44 453 GLN B N 1
ATOM 7295 C CA . GLN B 1 453 ? -10.391 -22.453 6.504 1 97.44 453 GLN B CA 1
ATOM 7296 C C . GLN B 1 453 ? -10.359 -21.172 5.691 1 97.44 453 GLN B C 1
ATOM 7298 O O . GLN B 1 453 ? -9.336 -20.469 5.66 1 97.44 453 GLN B O 1
ATOM 7303 N N . ILE B 1 454 ? -11.461 -20.875 5.078 1 98.06 454 ILE B N 1
ATOM 7304 C CA . ILE B 1 454 ? -11.555 -19.656 4.27 1 98.06 454 ILE B CA 1
ATOM 7305 C C . ILE B 1 454 ? -11.438 -18.438 5.164 1 98.06 454 ILE B C 1
ATOM 7307 O O . ILE B 1 454 ? -10.805 -17.438 4.793 1 98.06 454 ILE B O 1
ATOM 7311 N N . SER B 1 455 ? -12.031 -18.469 6.352 1 98.19 455 SER B N 1
ATOM 7312 C CA . SER B 1 455 ? -11.938 -17.344 7.27 1 98.19 455 SER B CA 1
ATOM 7313 C C . SER B 1 455 ? -10.5 -17.078 7.684 1 98.19 455 SER B C 1
ATOM 7315 O O . SER B 1 455 ? -10.102 -15.922 7.863 1 98.19 455 SER B O 1
ATOM 7317 N N . ILE B 1 456 ? -9.703 -18.125 7.824 1 97.56 456 ILE B N 1
ATOM 7318 C CA . ILE B 1 456 ? -8.289 -18 8.141 1 97.56 456 ILE B CA 1
ATOM 7319 C C . ILE B 1 456 ? -7.566 -17.281 7 1 97.56 456 ILE B C 1
ATOM 7321 O O . ILE B 1 456 ? -6.754 -16.391 7.234 1 97.56 456 ILE B O 1
ATOM 7325 N N . ARG B 1 457 ? -7.895 -17.688 5.781 1 97.81 457 ARG B N 1
ATOM 7326 C CA . ARG B 1 457 ? -7.293 -17.078 4.602 1 97.81 457 ARG B CA 1
ATOM 7327 C C . ARG B 1 457 ? -7.645 -15.594 4.52 1 97.81 457 ARG B C 1
ATOM 7329 O O . ARG B 1 457 ? -6.773 -14.758 4.266 1 97.81 457 ARG B O 1
ATOM 7336 N N . GLN B 1 458 ? -8.93 -15.25 4.75 1 97.44 458 GLN B N 1
ATOM 7337 C CA . GLN B 1 458 ? -9.398 -13.867 4.695 1 97.44 458 GLN B CA 1
ATOM 7338 C C . GLN B 1 458 ? -8.656 -13 5.711 1 97.44 458 GLN B C 1
ATOM 7340 O O . GLN B 1 458 ? -8.188 -11.906 5.383 1 97.44 458 GLN B O 1
ATOM 7345 N N . GLU B 1 459 ? -8.5 -13.508 6.875 1 97 459 GLU B N 1
ATOM 7346 C CA . GLU B 1 459 ? -7.832 -12.75 7.926 1 97 459 GLU B CA 1
ATOM 7347 C C . GLU B 1 459 ? -6.344 -12.594 7.629 1 97 459 GLU B C 1
ATOM 7349 O O . GLU B 1 459 ? -5.785 -11.508 7.77 1 97 459 GLU B O 1
ATOM 7354 N N . HIS B 1 460 ? -5.719 -13.648 7.234 1 96.62 460 HIS B N 1
ATOM 7355 C CA . HIS B 1 460 ? -4.281 -13.609 6.984 1 96.62 460 HIS B CA 1
ATOM 7356 C C . HIS B 1 460 ? -3.947 -12.633 5.863 1 96.62 460 HIS B C 1
ATOM 7358 O O . HIS B 1 460 ? -2.977 -11.875 5.961 1 96.62 460 HIS B O 1
ATOM 7364 N N . VAL B 1 461 ? -4.707 -12.703 4.832 1 96.44 461 VAL B N 1
ATOM 7365 C CA . VAL B 1 461 ? -4.402 -11.859 3.684 1 96.44 461 VAL B CA 1
ATOM 7366 C C . VAL B 1 461 ? -4.512 -10.391 4.082 1 96.44 461 VAL B C 1
ATOM 7368 O O . VAL B 1 461 ? -3.691 -9.562 3.672 1 96.44 461 VAL B O 1
ATOM 7371 N N . GLN B 1 462 ? -5.477 -10.016 4.895 1 95.94 462 GLN B N 1
ATOM 7372 C CA . GLN B 1 462 ? -5.57 -8.641 5.375 1 95.94 462 GLN B CA 1
ATOM 7373 C C . GLN B 1 462 ? -4.367 -8.281 6.242 1 95.94 462 GLN B C 1
ATOM 7375 O O . GLN B 1 462 ? -3.822 -7.18 6.133 1 95.94 462 GLN B O 1
ATOM 7380 N N . ARG B 1 463 ? -3.926 -9.18 7.078 1 93.56 463 ARG B N 1
ATOM 7381 C CA . ARG B 1 463 ? -2.787 -8.93 7.953 1 93.56 463 ARG B CA 1
ATOM 7382 C C . ARG B 1 463 ? -1.492 -8.82 7.156 1 93.56 463 ARG B C 1
ATOM 7384 O O . ARG B 1 463 ? -0.673 -7.934 7.41 1 93.56 463 ARG B O 1
ATOM 7391 N N . ARG B 1 464 ? -1.359 -9.719 6.207 1 94.38 464 ARG B N 1
ATOM 7392 C CA . ARG B 1 464 ? -0.156 -9.797 5.383 1 94.38 464 ARG B CA 1
ATOM 7393 C C . ARG B 1 464 ? 0.031 -8.523 4.566 1 94.38 464 ARG B C 1
ATOM 7395 O O . ARG B 1 464 ? 1.144 -8 4.469 1 94.38 464 ARG B O 1
ATOM 7402 N N . TYR B 1 465 ? -0.964 -7.977 3.979 1 92.69 465 TYR B N 1
ATOM 7403 C CA . TYR B 1 465 ? -0.841 -6.828 3.09 1 92.69 465 TYR B CA 1
ATOM 7404 C C . TYR B 1 465 ? -1.247 -5.543 3.803 1 92.69 465 TYR B C 1
ATOM 7406 O O . TYR B 1 465 ? -1.016 -4.441 3.293 1 92.69 465 TYR B O 1
ATOM 7414 N N . ARG B 1 466 ? -1.424 -5.582 5.141 1 84.19 466 ARG B N 1
ATOM 7415 C CA . ARG B 1 466 ? -1.736 -4.484 6.051 1 84.19 466 ARG B CA 1
ATOM 7416 C C . ARG B 1 466 ? -2.152 -3.236 5.281 1 84.19 466 ARG B C 1
ATOM 7418 O O . ARG B 1 466 ? -1.371 -2.289 5.152 1 84.19 466 ARG B O 1
ATOM 7425 N N . HIS B 1 467 ? -3.201 -2.951 4.91 1 68.81 467 HIS B N 1
ATOM 7426 C CA . HIS B 1 467 ? -3.809 -1.761 4.328 1 68.81 467 HIS B CA 1
ATOM 7427 C C . HIS B 1 467 ? -3.219 -1.46 2.953 1 68.81 467 HIS B C 1
ATOM 7429 O O . HIS B 1 467 ? -2.127 -0.896 2.85 1 68.81 467 HIS B O 1
ATOM 7435 N N . HIS B 1 468 ? -3.592 -1.831 1.858 1 68 468 HIS B N 1
ATOM 7436 C CA . HIS B 1 468 ? -3.16 -1.671 0.474 1 68 468 HIS B CA 1
ATOM 7437 C C . HIS B 1 468 ? -3.152 -0.202 0.065 1 68 468 HIS B C 1
ATOM 7439 O O . HIS B 1 468 ? -3.914 0.602 0.609 1 68 468 HIS B O 1
#

Radius of gyration: 28.4 Å; Cα contacts (8 Å, |Δi|>4): 2164; chains: 2; bounding box: 77×87×69 Å

Organism: NCBI:txid3151122

Nearest PDB structures (foldseek):
  6ans-assembly2_D  TM=8.937E-01  e=1.149E-28  Burkholderia cenocepacia J2315
  3u07-assembly2_B  TM=4.396E-01  e=1.963E-08  Vibrio parahaemolyticus
  3u07-assembly3_C  TM=4.279E-01  e=3.427E-08  Vibrio parahaemolyticus
  5ndv-assembly2_M7  TM=3.391E-01  e=2.012E+00  Saccharomyces cerevisiae S288C
  8rjd-assembly1_P  TM=2.986E-01  e=1.903E+00  Oryctolagus cuniculus

Sequence (936 aa):
MSEESHKDPATAAAAASLRGAWNDLLTQLGEARNAIDDPELWAPPASPRTLAEGYRYVLGYLYGSIARSLGPSPENPYFVRAIQPLNRSTIDNADAIYLTAPIDGNHSYTIRGRAGDARHWRGEVAPKGTRKAPHYVIFEAPSGFSGDSGSIKELKRGSRANCALLDSTRLQVDEDGRFEILLAPEKPEGYQGNFMHTRVTRKRKQDDGSVIEREYVAQQVMLRELFCDWENEDLLDLFIYRNDLLGRPLPTYTPEVASQQMHRIGELTRNQVHFWNEFYAIVCEAYGKIKGEGERFMPRNAFNKPNAASLATAGGMATNVYCGGMFELEPDEALIVELHQPVEPVYLGFHLGNLWGESLDFASHQSSLNGLQGHRDADNVYRYVIAHSDPGVANWVDTTGQPEGYMAVRWAYPEKPMDNPPWASAKKVKLSDVLSYLPADTKRVTPDERRHQISIRQEHVQRRYRHHMSEESHKDPATAAAAASLRGAWNDLLTQLGEARNAIDDPELWAPPASPRTLAEGYRYVLGYLYGSIARSLGPSPENPYFVRAIQPLNRSTIDNADAIYLTAPIDGNHSYTIRGRAGDARHWRGEVAPKGTRKAPHYVIFEAPSGFSGDSGSIKELKRGSRANCALLDSTRLQVDEDGRFEILLAPEKPEGYQGNFMHTRVTRKRKQDDGSVIEREYVAQQVMLRELFCDWENEDLLDLFIYRNDLLGRPLPTYTPEVASQQMHRIGELTRNQVHFWNEFYAIVCEAYGKIKGEGERFMPRNAFNKPNAASLATAGGMATNVYCGGMFELEPDEALIVELHQPVEPVYLGFHLGNLWGESLDFASHQSSLNGLQGHRDADNVYRYVIAHSDPGVANWVDTTGQPEGYMAVRWAYPEKPMDNPPWASAKKVKLSDVLSYLPADTKRVTPDERRHQISIRQEHVQRRYRHH

Solvent-accessible surface area (backbone atoms only — not comparable to full-atom values): 47584 Å² total; per-residue (Å²): 127,83,75,74,73,51,85,48,65,68,34,37,53,31,51,52,50,40,51,51,22,49,51,51,19,51,52,28,47,49,52,28,53,46,34,53,75,32,64,90,47,34,28,64,81,82,37,38,47,52,45,24,51,36,58,49,44,50,51,10,38,40,47,39,22,45,48,58,44,72,57,37,35,50,76,54,26,41,52,26,42,68,41,45,91,69,28,52,39,82,58,44,59,87,44,49,46,35,34,35,23,41,36,50,19,88,46,44,34,39,38,41,35,38,37,40,55,53,51,51,49,74,75,39,81,69,63,87,93,54,57,23,25,45,63,40,38,38,38,34,18,25,40,64,61,80,37,55,81,32,44,71,71,53,41,38,85,78,67,35,44,65,31,25,74,49,35,43,79,71,58,65,62,46,96,84,22,40,34,53,36,42,33,20,54,63,81,59,87,86,65,81,68,44,69,35,37,14,36,38,76,47,77,42,74,42,94,86,64,48,70,49,76,46,79,42,50,12,39,28,41,35,37,39,39,31,48,50,54,55,86,46,46,40,74,70,46,55,37,48,39,26,65,93,44,68,32,48,62,72,79,76,74,37,35,67,58,41,26,52,30,36,41,46,24,16,46,36,27,21,16,36,49,45,14,50,26,40,41,40,36,64,66,32,21,68,82,42,86,71,69,73,96,71,82,57,56,30,29,73,52,32,49,32,76,55,36,66,40,49,45,46,34,67,48,59,56,72,39,26,38,32,33,31,17,25,43,70,47,57,86,64,26,26,35,42,32,40,42,43,50,86,54,84,55,81,39,42,39,40,36,36,19,37,80,79,24,20,46,44,66,49,36,43,36,49,19,49,42,29,63,71,68,36,64,67,42,94,86,64,35,34,60,36,39,37,25,62,61,88,88,39,44,64,34,50,29,43,47,78,68,50,51,49,25,37,37,40,38,39,34,31,24,98,72,68,51,80,90,49,61,48,47,59,46,49,46,78,45,48,46,92,46,48,68,80,76,43,64,91,78,58,57,68,40,51,73,67,57,50,27,52,53,22,36,47,32,42,44,28,50,42,52,73,57,57,44,84,126,83,76,76,73,52,85,49,63,67,33,36,53,31,51,52,49,40,52,51,20,50,52,50,19,52,51,29,45,50,53,29,52,45,34,54,75,32,65,91,45,34,28,63,82,82,37,39,45,54,46,25,50,38,58,50,44,52,50,11,39,40,47,38,22,44,44,58,47,74,57,38,35,49,76,54,27,39,50,24,43,66,38,45,92,70,27,52,38,82,58,44,60,88,45,48,46,35,34,34,22,42,38,50,20,89,46,45,34,38,40,40,36,38,38,40,56,54,52,50,49,75,72,40,81,70,64,86,93,55,57,23,25,45,63,40,38,38,38,35,17,25,40,63,62,77,36,55,83,31,44,72,71,54,42,39,86,81,68,36,45,64,32,26,73,51,36,45,78,70,58,64,62,46,96,85,21,40,32,55,37,43,32,20,54,63,82,61,87,87,66,81,68,44,69,35,36,14,36,39,76,46,78,42,72,42,96,86,64,48,72,48,75,46,78,41,48,12,38,28,42,34,37,40,39,32,48,49,53,55,86,47,45,41,75,71,47,57,36,48,39,26,66,91,44,69,32,48,62,71,80,76,75,37,36,68,58,42,25,52,29,35,41,46,24,16,46,37,27,22,15,34,51,44,14,50,26,39,41,40,36,63,66,32,20,68,84,43,84,71,70,72,98,70,80,56,54,31,28,74,52,32,50,33,76,57,36,66,39,52,45,47,35,64,55,49,57,70,39,26,39,32,33,30,16,24,45,70,47,57,87,64,25,26,36,42,32,38,42,43,52,85,54,84,55,80,37,43,39,38,37,36,20,37,79,78,25,20,45,45,67,50,37,42,36,50,17,52,42,31,62,74,68,38,63,66,43,93,87,64,36,34,59,35,38,38,25,64,62,86,87,39,44,64,33,50,30,44,47,78,69,50,49,49,24,37,36,41,38,38,34,29,23,95,71,70,52,80,92,49,61,47,45,59,46,49,45,75,44,49,46,91,48,49,69,79,75,45,65,90,79,59,56,68,41,51,74,67,56,50,27,50,54,24,36,45,32,42,42,28,48,41,51,73,56,57,46,86

Foldseek 3Di:
DPLPDDPDPVVNVLVVLLVVLLVLLVVLLVLLLCCCVDVVLLHADDDPVSSVVSVLQLVLLLVLLLCQLVHADQQRWDKDFNAAPSHFFDLDFLQKTKIKIFHWQQFKKKKKKFFWALVVLQPDDDDPPTFGAFLKKKKWFKLDDFQLQLALCQLDPPNIDTQFMDMSNHADADPRRMFMEMEHCDDDPPDDGHYTHQKDWDWDQDPVRDIDIDMGGGGMMMMMGGHAPLQRYAYMDMDMHGPVCPPHDDDDDDSVSSSVSSNSSSSRSNRNSSHLSCCCCPVQVVRHDPDPDDDRNAAEQWKHDWDADPCSGGDDDRQKTKIKHKYAADQQKKKKKKKFAPDAFSWKKKFWFASRSGTDPVLQFQQMHIPNQFDADPVRMTIAIEHCDDLFFSRYHHPVPHRMTMIMMIGGHPDAPPVGHMDMTMDMDGSVCVCVVDDPPGHGHDPVRNNVVSNSSNVSSCNHVVPD/DPLPDDPDPVVSVLVVLLVVLLVLLVVLLVLLLCCCVDVVLLHADDDPVSSVVSVLQLVLLLVLLLCQLVHADQQRWDKDFNAAPSHFFDLDFLQKTKIKIFHWQQFKKKKKKFFWALVVLQPDDDDPPTFGAFLKKKKWFKLDDFLLQLALCQQDPPNIDTQFMDMSNHADADPRRMFMEMEHCDDDPPDDGHYTHQKDWDWDQDPVRDIDIDMGGGGMMMMMGGHAPLQRYAYMDIDMHGPVCPPHDDDDDDSVSSSVSSNSSSSRSNRNSSHLSCCCCPVQVVRHDPDPPDDRQAAEQWKHDWDAPPVSGHDDDRQKTKIKHKYAADQQKKKKKKKFDPDAFSWKKKFWFASRSGTDPVLQFQQMHIPNQFDADPVRMTIAIEHCDDLFFSRYHHPVPHRMTMIMMIGGHPDAPPVGHMDMTMDMDGSVCVCVVDDPPGHGHDPVRNNVVSNSSNVSSCNHVVPD

Secondary structure (DSSP, 8-state):
------SSHHHHHHHHHHHHHHHHHHHHHHHHHHHHH-GGGTPPPP-HHHHHHHHHHHHHHHHHHHHHHHS--SSS---EEEE-GGG--SS--TTEEEEEEE--TTS-EEEEEE-SB-GGGGTPPPPTT--B--SEEEEEEESS-TTTTSSGGGGSTTS--EEEEEETTT----TTSEEEEEEESSPPTT--SEEEESEEEEEEE-TTSPEEEEEEE--EEEEEEE-S-TTTB-PPEEEEEETTTTTPPPPPP-HHHHHHHHHHHHHHHHHHHHHHHHIIIIIS-TTS--SSSS--SS-BTS-PPPEE--HHHH---TTEEEEEEEEE--TTEEEEEEEE-SSPPSEEEEEEE-TTSPBP--SSS--EEETTTSPBPTTS-EEEEEESS--SBTTEEE-TT-SEEEEEEEEE-SS--TTS--EEEEEEEEGGGGGGGS-TTPPB--HHHHHHHHHHHHHHHHHHHT--/------SSHHHHHHHHHHHHHHHHHHHHHHHHHHHHH-GGGTPPPP-HHHHHHHHHHHHHHHHHHHHHHHS--SSS---EEEE-GGG--TT--TTEEEEEEE--TTS-EEEEEE-SB-GGGGTPPPPTTPPBPPSEEEEEEESS-TTTTSSGGGGSTTS--EEEEEETTT----TTSEEEEEEESSPPTT--SEEEESEEEEEEE-TTSPEEEEEEE--EEEEEEE-S-TTTB-PPEEEEEETTTTTPPPPPP-HHHHHHHHHHHHHHHHHHHHHHHHIIIIIS-TTS--SSSS--SS-BTS-PPPEE--HHHH---TTEEEEEEEEE--TTEEEEEEEE-SSPPSEEEEEEE-TTSPBP--SSS--EEETTTSPBPTTS-EEEEEESS--SBTTEEE-TT-SEEEEEEEEE-SS--TTS--EEEEEEEEGGGGGGGS-TTPPB--HHHHHHHHHHHHHHHHHHH---